Protein AF-0000000072113971 (afdb_homodimer)

Nearest PDB structures (foldseek):
  7voj-assembly1_B  TM=9.436E-01  e=2.307E-29  Arabidopsis thaliana
  7vq3-assembly1_A  TM=9.274E-01  e=1.954E-29  Arabidopsis thaliana
  7vq7-assembly1_B  TM=9.506E-01  e=1.144E-27  Arabidopsis thaliana
  7w6k-assembly1_B  TM=7.590E-01  e=3.956E-20  Glycine max
  2olt-assembly2_A  TM=5.979E-01  e=9.853E-02  Shewanella oneidensis MR-1

Structure (mmCIF, N/CA/C/O backbone):
data_AF-0000000072113971-model_v1
#
loop_
_entity.id
_entity.type
_entity.pdbx_description
1 polymer 'Aluminum-activated malate transporter 1'
#
loop_
_atom_site.group_PDB
_atom_site.id
_atom_site.type_symbol
_atom_site.label_atom_id
_atom_site.label_alt_id
_atom_site.label_comp_id
_atom_site.label_asym_id
_atom_site.label_entity_id
_atom_site.label_seq_id
_atom_site.pdbx_PDB_ins_code
_atom_site.Cartn_x
_atom_site.Cartn_y
_atom_site.Cartn_z
_atom_site.occupancy
_atom_site.B_iso_or_equiv
_atom_site.auth_seq_id
_atom_site.auth_comp_id
_atom_site.auth_asym_id
_atom_site.auth_atom_id
_atom_site.pdbx_PDB_model_num
ATOM 1 N N . MET A 1 1 ? 26.922 -2.85 69.812 1 30.02 1 MET A N 1
ATOM 2 C CA . MET A 1 1 ? 26 -3.492 68.875 1 30.02 1 MET A CA 1
ATOM 3 C C . MET A 1 1 ? 25.406 -2.471 67.938 1 30.02 1 MET A C 1
ATOM 5 O O . MET A 1 1 ? 24.859 -2.838 66.875 1 30.02 1 MET A O 1
ATOM 9 N N . GLU A 1 2 ? 25.359 -1.194 68.312 1 36.16 2 GLU A N 1
ATOM 10 C CA . GLU A 1 2 ? 24.656 -0.183 67.5 1 36.16 2 GLU A CA 1
ATOM 11 C C . GLU A 1 2 ? 25.484 0.262 66.312 1 36.16 2 GLU A C 1
ATOM 13 O O . GLU A 1 2 ? 24.938 0.792 65.375 1 36.16 2 GLU A O 1
ATOM 18 N N . ILE A 1 3 ? 26.844 0.173 66.375 1 39.81 3 ILE A N 1
ATOM 19 C CA . ILE A 1 3 ? 27.656 0.73 65.312 1 39.81 3 ILE A CA 1
ATOM 20 C C . ILE A 1 3 ? 27.562 -0.161 64.062 1 39.81 3 ILE A C 1
ATOM 22 O O . ILE A 1 3 ? 27.922 0.259 62.938 1 39.81 3 ILE A O 1
ATOM 26 N N . ALA A 1 4 ? 27.266 -1.505 64.25 1 39.44 4 ALA A N 1
ATOM 27 C CA . ALA A 1 4 ? 27.266 -2.377 63.062 1 39.44 4 ALA A CA 1
ATOM 28 C C . ALA A 1 4 ? 26.078 -2.072 62.156 1 39.44 4 ALA A C 1
ATOM 30 O O . ALA A 1 4 ? 26.031 -2.547 61.031 1 39.44 4 ALA A O 1
ATOM 31 N N . SER A 1 5 ? 25.047 -1.466 62.812 1 43.16 5 SER A N 1
ATOM 32 C CA . SER A 1 5 ? 23.875 -1.284 61.969 1 43.16 5 SER A CA 1
ATOM 33 C C . SER A 1 5 ? 24.078 -0.159 60.969 1 43.16 5 SER A C 1
ATOM 35 O O . SER A 1 5 ? 23.328 -0.04 60 1 43.16 5 SER A O 1
ATOM 37 N N . MET A 1 6 ? 25.031 0.777 61.344 1 44.72 6 MET A N 1
ATOM 38 C CA . MET A 1 6 ? 25.141 1.891 60.406 1 44.72 6 MET A CA 1
ATOM 39 C C . MET A 1 6 ? 25.812 1.447 59.125 1 44.72 6 MET A C 1
ATOM 41 O O . MET A 1 6 ? 25.625 2.066 58.062 1 44.72 6 MET A O 1
ATOM 45 N N . ASN A 1 7 ? 26.766 0.432 59.281 1 46.28 7 ASN A N 1
ATOM 46 C CA . ASN A 1 7 ? 27.516 0.065 58.094 1 46.28 7 ASN A CA 1
ATOM 47 C C . ASN A 1 7 ? 26.641 -0.712 57.094 1 46.28 7 ASN A C 1
ATOM 49 O O . ASN A 1 7 ? 27.016 -0.906 55.938 1 46.28 7 ASN A O 1
ATOM 53 N N . ASN A 1 8 ? 25.562 -1.368 57.688 1 48.25 8 ASN A N 1
ATOM 54 C CA . ASN A 1 8 ? 24.766 -2.145 56.719 1 48.25 8 ASN A CA 1
ATOM 55 C C . ASN A 1 8 ? 23.922 -1.24 55.812 1 48.25 8 ASN A C 1
ATOM 57 O O . ASN A 1 8 ? 23.484 -1.667 54.75 1 48.25 8 ASN A O 1
ATOM 61 N N . ASN A 1 9 ? 23.562 -0.001 56.438 1 49.44 9 ASN A N 1
ATOM 62 C CA . ASN A 1 9 ? 22.781 0.865 55.531 1 49.44 9 ASN A CA 1
ATOM 63 C C . ASN A 1 9 ? 23.641 1.429 54.406 1 49.44 9 ASN A C 1
ATOM 65 O O . ASN A 1 9 ? 23.125 1.795 53.375 1 49.44 9 ASN A O 1
ATOM 69 N N . ASP A 1 10 ? 24.969 1.652 54.719 1 49.19 10 ASP A N 1
ATOM 70 C CA . ASP A 1 10 ? 25.812 2.172 53.656 1 49.19 10 ASP A CA 1
ATOM 71 C C . ASP A 1 10 ? 26.078 1.108 52.594 1 49.19 10 ASP A C 1
ATOM 73 O O . ASP A 1 10 ? 26.281 1.432 51.406 1 49.19 10 ASP A O 1
ATOM 77 N N . LYS A 1 11 ? 26.125 -0.156 53 1 52.31 11 LYS A N 1
ATOM 78 C CA . LYS A 1 11 ? 26.359 -1.182 52 1 52.31 11 LYS A CA 1
ATOM 79 C C . LYS A 1 11 ? 25.156 -1.332 51.062 1 52.31 11 LYS A C 1
ATOM 81 O O . LYS A 1 11 ? 25.297 -1.57 49.875 1 52.31 11 LYS A O 1
ATOM 86 N N . ASN A 1 12 ? 23.984 -1.105 51.719 1 55.28 12 ASN A N 1
ATOM 87 C CA . ASN A 1 12 ? 22.797 -1.219 50.875 1 55.28 12 ASN A CA 1
ATOM 88 C C . ASN A 1 12 ? 22.656 -0.029 49.938 1 55.28 12 ASN A C 1
ATOM 90 O O . ASN A 1 12 ? 22.203 -0.178 48.812 1 55.28 12 ASN A O 1
ATOM 94 N N . SER A 1 13 ? 23.078 1.123 50.469 1 58.09 13 SER A N 1
ATOM 95 C CA . SER A 1 13 ? 23.016 2.27 49.562 1 58.09 13 SER A CA 1
ATOM 96 C C . SER A 1 13 ? 24.062 2.16 48.469 1 58.09 13 SER A C 1
ATOM 98 O O . SER A 1 13 ? 23.828 2.559 47.312 1 58.09 13 SER A O 1
ATOM 100 N N . SER A 1 14 ? 25.234 1.68 48.844 1 61.91 14 SER A N 1
ATOM 101 C CA . SER A 1 14 ? 26.281 1.503 47.812 1 61.91 14 SER A CA 1
ATOM 102 C C . SER A 1 14 ? 25.875 0.459 46.781 1 61.91 14 SER A C 1
ATOM 104 O O . SER A 1 14 ? 26.172 0.606 45.594 1 61.91 14 SER A O 1
ATOM 106 N N . ASN A 1 15 ? 25.109 -0.5 47.219 1 62.53 15 ASN A N 1
ATOM 107 C CA . ASN A 1 15 ? 24.672 -1.535 46.312 1 62.53 15 ASN A CA 1
ATOM 108 C C . ASN A 1 15 ? 23.578 -1.021 45.375 1 62.53 15 ASN A C 1
ATOM 110 O O . ASN A 1 15 ? 23.531 -1.379 44.188 1 62.53 15 ASN A O 1
ATOM 114 N N . ILE A 1 16 ? 22.797 -0.119 45.969 1 63.91 16 ILE A N 1
ATOM 115 C CA . ILE A 1 16 ? 21.75 0.424 45.094 1 63.91 16 ILE A CA 1
ATOM 116 C C . ILE A 1 16 ? 22.359 1.364 44.062 1 63.91 16 ILE A C 1
ATOM 118 O O . ILE A 1 16 ? 21.969 1.356 42.906 1 63.91 16 ILE A O 1
ATOM 122 N N . PHE A 1 17 ? 23.359 2.15 44.625 1 66.94 17 PHE A N 1
ATOM 123 C CA . PHE A 1 17 ? 24.031 3.045 43.688 1 66.94 17 PHE A CA 1
ATOM 124 C C . PHE A 1 17 ? 24.828 2.25 42.656 1 66.94 17 PHE A C 1
ATOM 126 O O . PHE A 1 17 ? 24.859 2.602 41.469 1 66.94 17 PHE A O 1
ATOM 133 N N . THR A 1 18 ? 25.453 1.234 43.156 1 69.12 18 THR A N 1
ATOM 134 C CA . THR A 1 18 ? 26.219 0.407 42.25 1 69.12 18 THR A CA 1
ATOM 135 C C . THR A 1 18 ? 25.297 -0.342 41.281 1 69.12 18 THR A C 1
ATOM 137 O O . THR A 1 18 ? 25.594 -0.495 40.094 1 69.12 18 THR A O 1
ATOM 140 N N . ASN A 1 19 ? 24.156 -0.711 41.812 1 73.94 19 ASN A N 1
ATOM 141 C CA . ASN A 1 19 ? 23.188 -1.378 40.938 1 73.94 19 ASN A CA 1
ATOM 142 C C . ASN A 1 19 ? 22.547 -0.402 39.969 1 73.94 19 ASN A C 1
ATOM 144 O O . ASN A 1 19 ? 22.297 -0.755 38.812 1 73.94 19 ASN A O 1
ATOM 148 N N . GLY A 1 20 ? 22.297 0.728 40.5 1 71.06 20 GLY A N 1
ATOM 149 C CA . GLY A 1 20 ? 21.812 1.766 39.594 1 71.06 20 GLY A CA 1
ATOM 150 C C . GLY A 1 20 ? 22.812 2.141 38.531 1 71.06 20 GLY A C 1
ATOM 151 O O . GLY A 1 20 ? 22.453 2.307 37.344 1 71.06 20 GLY A O 1
ATOM 152 N N . LEU A 1 21 ? 24.078 2.223 39.031 1 70.56 21 LEU A N 1
ATOM 153 C CA . LEU A 1 21 ? 25.141 2.525 38.062 1 70.56 21 LEU A CA 1
ATOM 154 C C . LEU A 1 21 ? 25.312 1.378 37.062 1 70.56 21 LEU A C 1
ATOM 156 O O . LEU A 1 21 ? 25.531 1.607 35.875 1 70.56 21 LEU A O 1
ATOM 160 N N . LEU A 1 22 ? 25.219 0.206 37.594 1 72.69 22 LEU A N 1
ATOM 161 C CA . LEU A 1 22 ? 25.312 -0.949 36.719 1 72.69 22 LEU A CA 1
ATOM 162 C C . LEU A 1 22 ? 24.141 -1.012 35.75 1 72.69 22 LEU A C 1
ATOM 164 O O . LEU A 1 22 ? 24.297 -1.379 34.594 1 72.69 22 LEU A O 1
ATOM 168 N N . TRP A 1 23 ? 23.031 -0.692 36.312 1 73.38 23 TRP A N 1
ATOM 169 C CA . TRP A 1 23 ? 21.859 -0.651 35.438 1 73.38 23 TRP A CA 1
ATOM 170 C C . TRP A 1 23 ? 22.016 0.417 34.375 1 73.38 23 TRP A C 1
ATOM 172 O O . TRP A 1 23 ? 21.703 0.177 33.188 1 73.38 23 TRP A O 1
ATOM 182 N N . PHE A 1 24 ? 22.453 1.533 34.812 1 75.5 24 PHE A N 1
ATOM 183 C CA . PHE A 1 24 ? 22.688 2.615 33.844 1 75.5 24 PHE A CA 1
ATOM 184 C C . PHE A 1 24 ? 23.75 2.225 32.844 1 75.5 24 PHE A C 1
ATOM 186 O O . PHE A 1 24 ? 23.641 2.541 31.656 1 75.5 24 PHE A O 1
ATOM 193 N N . LYS A 1 25 ? 24.781 1.623 33.375 1 73.5 25 LYS A N 1
ATOM 194 C CA . LYS A 1 25 ? 25.828 1.161 32.469 1 73.5 25 LYS A CA 1
ATOM 195 C C . LYS A 1 25 ? 25.281 0.122 31.484 1 73.5 25 LYS A C 1
ATOM 197 O O . LYS A 1 25 ? 25.609 0.144 30.297 1 73.5 25 LYS A O 1
ATOM 202 N N . SER A 1 26 ? 24.5 -0.744 31.969 1 77 26 SER A N 1
ATOM 203 C CA . SER A 1 26 ? 23.922 -1.748 31.078 1 77 26 SER A CA 1
ATOM 204 C C . SER A 1 26 ? 22.953 -1.114 30.078 1 77 26 SER A C 1
ATOM 206 O O . SER A 1 26 ? 22.906 -1.516 28.922 1 77 26 SER A O 1
ATOM 208 N N . LEU A 1 27 ? 22.234 -0.208 30.578 1 75.62 27 LEU A N 1
ATOM 209 C CA . LEU A 1 27 ? 21.328 0.518 29.688 1 75.62 27 LEU A CA 1
ATOM 210 C C . LEU A 1 27 ? 22.125 1.276 28.625 1 75.62 27 LEU A C 1
ATOM 212 O O . LEU A 1 27 ? 21.719 1.315 27.453 1 75.62 27 LEU A O 1
ATOM 216 N N . TYR A 1 28 ? 23.188 1.859 29.172 1 74.06 28 TYR A N 1
ATOM 217 C CA . TYR A 1 28 ? 24.062 2.58 28.25 1 74.06 28 TYR A CA 1
ATOM 218 C C . TYR A 1 28 ? 24.656 1.639 27.219 1 74.06 28 TYR A C 1
ATOM 220 O O . TYR A 1 28 ? 24.719 1.968 26.031 1 74.06 28 TYR A O 1
ATOM 228 N N . GLU A 1 29 ? 25.031 0.468 27.609 1 76.19 29 GLU A N 1
ATOM 229 C CA . GLU A 1 29 ? 25.609 -0.499 26.688 1 76.19 29 GLU A CA 1
ATOM 230 C C . GLU A 1 29 ? 24.547 -1.01 25.703 1 76.19 29 GLU A C 1
ATOM 232 O O . GLU A 1 29 ? 24.828 -1.194 24.516 1 76.19 29 GLU A O 1
ATOM 237 N N . LYS A 1 30 ? 23.453 -1.215 26.266 1 77.62 30 LYS A N 1
ATOM 238 C CA . LYS A 1 30 ? 22.375 -1.655 25.391 1 77.62 30 LYS A CA 1
ATOM 239 C C . LYS A 1 30 ? 22 -0.564 24.391 1 77.62 30 LYS A C 1
ATOM 241 O O . LYS A 1 30 ? 21.75 -0.848 23.219 1 77.62 30 LYS A O 1
ATOM 246 N N . LEU A 1 31 ? 21.984 0.592 24.906 1 76.69 31 LEU A N 1
ATOM 247 C CA . LEU A 1 31 ? 21.688 1.721 24.031 1 76.69 31 LEU A CA 1
ATOM 248 C C . LEU A 1 31 ? 22.781 1.922 23 1 76.69 31 LEU A C 1
ATOM 250 O O . LEU A 1 31 ? 22.5 2.201 21.828 1 76.69 31 LEU A O 1
ATOM 254 N N . PHE A 1 32 ? 23.984 1.774 23.531 1 73.5 32 PHE A N 1
ATOM 255 C CA . PHE A 1 32 ? 25.109 1.915 22.609 1 73.5 32 PHE A CA 1
ATOM 256 C C . PHE A 1 32 ? 25.078 0.819 21.547 1 73.5 32 PHE A C 1
ATOM 258 O O . PHE A 1 32 ? 25.375 1.07 20.375 1 73.5 32 PHE A O 1
ATOM 265 N N . ALA A 1 33 ? 24.797 -0.362 21.922 1 77.12 33 ALA A N 1
ATOM 266 C CA . ALA A 1 33 ? 24.688 -1.464 20.969 1 77.12 33 ALA A CA 1
ATOM 267 C C . ALA A 1 33 ? 23.578 -1.21 19.953 1 77.12 33 ALA A C 1
ATOM 269 O O . ALA A 1 33 ? 23.734 -1.499 18.766 1 77.12 33 ALA A O 1
ATOM 270 N N . LYS A 1 34 ? 22.562 -0.688 20.469 1 76.81 34 LYS A N 1
ATOM 271 C CA . LYS A 1 34 ? 21.453 -0.367 19.578 1 76.81 34 LYS A CA 1
ATOM 272 C C . LYS A 1 34 ? 21.828 0.744 18.609 1 76.81 34 LYS A C 1
ATOM 274 O O . LYS A 1 34 ? 21.453 0.71 17.438 1 76.81 34 LYS A O 1
ATOM 279 N N . ILE A 1 35 ? 22.594 1.655 19.078 1 75.62 35 ILE A N 1
ATOM 280 C CA . ILE A 1 35 ? 23.047 2.768 18.25 1 75.62 35 ILE A CA 1
ATOM 281 C C . ILE A 1 35 ? 24 2.256 17.172 1 75.62 35 ILE A C 1
ATOM 283 O O . ILE A 1 35 ? 23.922 2.678 16.016 1 75.62 35 ILE A O 1
ATOM 287 N N . ILE A 1 36 ? 24.812 1.327 17.562 1 73.69 36 ILE A N 1
ATOM 288 C CA . ILE A 1 36 ? 25.734 0.743 16.594 1 73.69 36 ILE A CA 1
ATOM 289 C C . ILE A 1 36 ? 24.953 -0.047 15.547 1 73.69 36 ILE A C 1
ATOM 291 O O . ILE A 1 36 ? 25.281 -0.012 14.359 1 73.69 36 ILE A O 1
ATOM 295 N N . GLY A 1 37 ? 24.031 -0.727 16.031 1 77.62 37 GLY A N 1
ATOM 296 C CA . GLY A 1 37 ? 23.172 -1.455 15.102 1 77.62 37 GLY A CA 1
ATOM 297 C C . GLY A 1 37 ? 22.469 -0.554 14.102 1 77.62 37 GLY A C 1
ATOM 298 O O . GLY A 1 37 ? 22.422 -0.86 12.906 1 77.62 37 GLY A O 1
ATOM 299 N N . ILE A 1 38 ? 22.094 0.5 14.672 1 77.12 38 ILE A N 1
ATOM 300 C CA . ILE A 1 38 ? 21.422 1.483 13.82 1 77.12 38 ILE A CA 1
ATOM 301 C C . ILE A 1 38 ? 22.438 2.082 12.844 1 77.12 38 ILE A C 1
ATOM 303 O O . ILE A 1 38 ? 22.125 2.287 11.664 1 77.12 38 ILE A O 1
ATOM 307 N N . ALA A 1 39 ? 23.625 2.357 13.328 1 78.31 39 ALA A N 1
ATOM 308 C CA . ALA A 1 39 ? 24.656 2.918 12.469 1 78.31 39 ALA A CA 1
ATOM 309 C C . ALA A 1 39 ? 25.031 1.943 11.352 1 78.31 39 ALA A C 1
ATOM 311 O O . ALA A 1 39 ? 25.25 2.352 10.211 1 78.31 39 ALA A O 1
ATOM 312 N N . LYS A 1 40 ? 25.109 0.732 11.727 1 81.56 40 LYS A N 1
ATOM 313 C CA . LYS A 1 40 ? 25.422 -0.282 10.727 1 81.56 40 LYS A CA 1
ATOM 314 C C . LYS A 1 40 ? 24.297 -0.389 9.688 1 81.56 40 LYS A C 1
ATOM 316 O O . LYS A 1 40 ? 24.578 -0.527 8.492 1 81.56 40 LYS A O 1
ATOM 321 N N . GLN A 1 41 ? 23.219 -0.316 10.25 1 80.44 41 GLN A N 1
ATOM 322 C CA . GLN A 1 41 ? 22.078 -0.35 9.328 1 80.44 41 GLN A CA 1
ATOM 323 C C . GLN A 1 41 ? 22.047 0.891 8.445 1 80.44 41 GLN A C 1
ATOM 325 O O . GLN A 1 41 ? 21.719 0.806 7.258 1 80.44 41 GLN A O 1
ATOM 330 N N . PHE A 1 42 ? 22.484 1.966 9.055 1 81.69 42 PHE A N 1
ATOM 331 C CA . PHE A 1 42 ? 22.578 3.229 8.336 1 81.69 42 PHE A CA 1
ATOM 332 C C . PHE A 1 42 ? 23.562 3.119 7.18 1 81.69 42 PHE A C 1
ATOM 334 O O . PHE A 1 42 ? 23.266 3.533 6.059 1 81.69 42 PHE A O 1
ATOM 341 N N . LYS A 1 43 ? 24.609 2.576 7.434 1 82.38 43 LYS A N 1
ATOM 342 C CA . LYS A 1 43 ? 25.641 2.424 6.414 1 82.38 43 LYS A CA 1
ATOM 343 C C . LYS A 1 43 ? 25.203 1.437 5.336 1 82.38 43 LYS A C 1
ATOM 345 O O . LYS A 1 43 ? 25.438 1.667 4.145 1 82.38 43 LYS A O 1
ATOM 350 N N . LYS A 1 44 ? 24.562 0.48 5.719 1 85 44 LYS A N 1
ATOM 351 C CA . LYS A 1 44 ? 24.125 -0.541 4.77 1 85 44 LYS A CA 1
ATOM 352 C C . LYS A 1 44 ? 23.062 0.009 3.826 1 85 44 LYS A C 1
ATOM 354 O O . LYS A 1 44 ? 23.156 -0.157 2.609 1 85 44 LYS A O 1
ATOM 359 N N . ILE A 1 45 ? 22.156 0.679 4.398 1 82.25 45 ILE A N 1
ATOM 360 C CA . ILE A 1 45 ? 21.062 1.218 3.594 1 82.25 45 ILE A CA 1
ATOM 361 C C . ILE A 1 45 ? 21.594 2.318 2.678 1 82.25 45 ILE A C 1
ATOM 363 O O . ILE A 1 45 ? 21.188 2.422 1.52 1 82.25 45 ILE A O 1
ATOM 367 N N . GLY A 1 46 ? 22.469 3.141 3.215 1 83.56 46 GLY A N 1
ATOM 368 C CA . GLY A 1 46 ? 23.078 4.191 2.418 1 83.56 46 GLY A CA 1
ATOM 369 C C . GLY A 1 46 ? 23.906 3.662 1.257 1 83.56 46 GLY A C 1
ATOM 370 O O . GLY A 1 46 ? 23.875 4.23 0.164 1 83.56 46 GLY A O 1
ATOM 371 N N . LYS A 1 47 ? 24.484 2.5 1.481 1 83.06 47 LYS A N 1
ATOM 372 C CA . LYS A 1 47 ? 25.312 1.906 0.439 1 83.06 47 LYS A CA 1
ATOM 373 C C . LYS A 1 47 ? 24.469 1.163 -0.588 1 83.06 47 LYS A C 1
ATOM 375 O O . LYS A 1 47 ? 24.797 1.15 -1.777 1 83.06 47 LYS A O 1
ATOM 380 N N . ASP A 1 48 ? 23.406 0.635 -0.116 1 84.69 48 ASP A N 1
ATOM 381 C CA . ASP A 1 48 ? 22.547 -0.128 -1.011 1 84.69 48 ASP A CA 1
ATOM 382 C C . ASP A 1 48 ? 21.859 0.786 -2.025 1 84.69 48 ASP A C 1
ATOM 384 O O . ASP A 1 48 ? 21.781 0.454 -3.209 1 84.69 48 ASP A O 1
ATOM 388 N N . ASP A 1 49 ? 21.391 1.939 -1.556 1 89 49 ASP A N 1
ATOM 389 C CA . ASP A 1 49 ? 20.75 2.91 -2.43 1 89 49 ASP A CA 1
ATOM 390 C C . ASP A 1 49 ? 21.109 4.34 -2.035 1 89 49 ASP A C 1
ATOM 392 O O . ASP A 1 49 ? 20.438 4.949 -1.202 1 89 49 ASP A O 1
ATOM 396 N N . PRO A 1 50 ? 22.156 4.859 -2.627 1 90.38 50 PRO A N 1
ATOM 397 C CA . PRO A 1 50 ? 22.609 6.203 -2.281 1 90.38 50 PRO A CA 1
ATOM 398 C C . PRO A 1 50 ? 21.547 7.273 -2.518 1 90.38 50 PRO A C 1
ATOM 400 O O . PRO A 1 50 ? 21.656 8.383 -1.984 1 90.38 50 PRO A O 1
ATOM 403 N N . ARG A 1 51 ? 20.625 7.062 -3.26 1 92.75 51 ARG A N 1
ATOM 404 C CA . ARG A 1 51 ? 19.562 8.023 -3.518 1 92.75 51 ARG A CA 1
ATOM 405 C C . ARG A 1 51 ? 18.812 8.367 -2.234 1 92.75 51 ARG A C 1
ATOM 407 O O . ARG A 1 51 ? 18.234 9.453 -2.117 1 92.75 51 ARG A O 1
ATOM 414 N N . ARG A 1 52 ? 18.734 7.383 -1.323 1 92.75 52 ARG A N 1
ATOM 415 C CA . ARG A 1 52 ? 18.031 7.602 -0.061 1 92.75 52 ARG A CA 1
ATOM 416 C C . ARG A 1 52 ? 18.75 8.648 0.785 1 92.75 52 ARG A C 1
ATOM 418 O O . ARG A 1 52 ? 18.109 9.461 1.449 1 92.75 52 ARG A O 1
ATOM 425 N N . VAL A 1 53 ? 20.031 8.68 0.735 1 92.19 53 VAL A N 1
ATOM 426 C CA . VAL A 1 53 ? 20.828 9.664 1.467 1 92.19 53 VAL A CA 1
ATOM 427 C C . VAL A 1 53 ? 20.641 11.039 0.834 1 92.19 53 VAL A C 1
ATOM 429 O O . VAL A 1 53 ? 20.484 12.039 1.54 1 92.19 53 VAL A O 1
ATOM 432 N N . ILE A 1 54 ? 20.625 11.055 -0.427 1 94.62 54 ILE A N 1
ATOM 433 C CA . ILE A 1 54 ? 20.469 12.312 -1.148 1 94.62 54 ILE A CA 1
ATOM 434 C C . ILE A 1 54 ? 19.094 12.906 -0.871 1 94.62 54 ILE A C 1
ATOM 436 O O . ILE A 1 54 ? 18.953 14.117 -0.678 1 94.62 54 ILE A O 1
ATOM 440 N N . HIS A 1 55 ? 18.156 12.023 -0.882 1 95 55 HIS A N 1
ATOM 441 C CA . HIS A 1 55 ? 16.812 12.5 -0.587 1 95 55 HIS A CA 1
ATOM 442 C C . HIS A 1 55 ? 16.734 13.117 0.809 1 95 55 HIS A C 1
ATOM 444 O O . HIS A 1 55 ? 16.094 14.148 1.006 1 95 55 HIS A O 1
ATOM 450 N N . SER A 1 56 ? 17.344 12.445 1.784 1 94.94 56 SER A N 1
ATOM 451 C CA . SER A 1 56 ? 17.344 12.969 3.146 1 94.94 56 SER A CA 1
ATOM 452 C C . SER A 1 56 ? 18.016 14.336 3.215 1 94.94 56 SER A C 1
ATOM 454 O O . SER A 1 56 ? 17.578 15.219 3.945 1 94.94 56 SER A O 1
ATOM 456 N N . LEU A 1 57 ? 19.047 14.508 2.459 1 94.88 57 LEU A N 1
ATOM 457 C CA . LEU A 1 57 ? 19.734 15.789 2.383 1 94.88 57 LEU A CA 1
ATOM 458 C C . LEU A 1 57 ? 18.828 16.844 1.749 1 94.88 57 LEU A C 1
ATOM 460 O O . LEU A 1 57 ? 18.797 18 2.205 1 94.88 57 LEU A O 1
ATOM 464 N N . LYS A 1 58 ? 18.125 16.469 0.738 1 97.06 58 LYS A N 1
ATOM 465 C CA . LYS A 1 58 ? 17.219 17.391 0.049 1 97.06 58 LYS A CA 1
ATOM 466 C C . LYS A 1 58 ? 16.141 17.906 0.992 1 97.06 58 LYS A C 1
ATOM 468 O O . LYS A 1 58 ? 15.805 19.094 0.966 1 97.06 58 LYS A O 1
ATOM 473 N N . VAL A 1 59 ? 15.633 16.984 1.777 1 96.12 59 VAL A N 1
ATOM 474 C CA . VAL A 1 59 ? 14.578 17.375 2.715 1 96.12 59 VAL A CA 1
ATOM 475 C C . VAL A 1 59 ? 15.141 18.359 3.736 1 96.12 59 VAL A C 1
ATOM 477 O O . VAL A 1 59 ? 14.492 19.375 4.055 1 96.12 59 VAL A O 1
ATOM 480 N N . GLY A 1 60 ? 16.328 18.078 4.203 1 95.56 60 GLY A N 1
ATOM 481 C CA . GLY A 1 60 ? 16.969 19 5.129 1 95.56 60 GLY A CA 1
ATOM 482 C C . GLY A 1 60 ? 17.188 20.391 4.539 1 95.56 60 GLY A C 1
ATOM 483 O O . GLY A 1 60 ? 16.906 21.391 5.188 1 95.56 60 GLY A O 1
ATOM 484 N N . VAL A 1 61 ? 17.609 20.438 3.363 1 95.75 61 VAL A N 1
ATOM 485 C CA . VAL A 1 61 ? 17.891 21.688 2.688 1 95.75 61 VAL A CA 1
ATOM 486 C C . VAL A 1 61 ? 16.578 22.453 2.455 1 95.75 61 VAL A C 1
ATOM 488 O O . VAL A 1 61 ? 16.516 23.672 2.658 1 95.75 61 VAL A O 1
ATOM 491 N N . ALA A 1 62 ? 15.586 21.734 2.006 1 96.81 62 ALA A N 1
ATOM 492 C CA . ALA A 1 62 ? 14.297 22.359 1.738 1 96.81 62 ALA A CA 1
ATOM 493 C C . ALA A 1 62 ? 13.727 22.984 3.002 1 96.81 62 ALA A C 1
ATOM 495 O O . ALA A 1 62 ? 13.258 24.141 2.973 1 96.81 62 ALA A O 1
ATOM 496 N N . LEU A 1 63 ? 13.805 22.281 4.086 1 96 63 LEU A N 1
ATOM 497 C CA . LEU A 1 63 ? 13.258 22.781 5.344 1 96 63 LEU A CA 1
ATOM 498 C C . LEU A 1 63 ? 14.07 23.969 5.852 1 96 63 LEU A C 1
ATOM 500 O O . LEU A 1 63 ? 13.508 24.922 6.395 1 96 63 LEU A O 1
ATOM 504 N N . THR A 1 64 ? 15.344 23.922 5.652 1 93.94 64 THR A N 1
ATOM 505 C CA . THR A 1 64 ? 16.203 25.031 6.055 1 93.94 64 THR A CA 1
ATOM 506 C C . THR A 1 64 ? 15.906 26.281 5.219 1 93.94 64 THR A C 1
ATOM 508 O O . THR A 1 64 ? 15.828 27.391 5.75 1 93.94 64 THR A O 1
ATOM 511 N N . LEU A 1 65 ? 15.695 26.078 3.98 1 93.12 65 LEU A N 1
ATOM 512 C CA . LEU A 1 65 ? 15.398 27.188 3.084 1 93.12 65 LEU A CA 1
ATOM 513 C C . LEU A 1 65 ? 14.078 27.859 3.463 1 93.12 65 LEU A C 1
ATOM 515 O O . LEU A 1 65 ? 13.992 29.094 3.506 1 93.12 65 LEU A O 1
ATOM 519 N N . VAL A 1 66 ? 13.102 27.062 3.699 1 92.69 66 VAL A N 1
ATOM 520 C CA . VAL A 1 66 ? 11.789 27.609 4.027 1 92.69 66 VAL A CA 1
ATOM 521 C C . VAL A 1 66 ? 11.828 28.25 5.41 1 92.69 66 VAL A C 1
ATOM 523 O O . VAL A 1 66 ? 11.133 29.234 5.664 1 92.69 66 VAL A O 1
ATOM 526 N N . SER A 1 67 ? 12.656 27.734 6.293 1 90.44 67 SER A N 1
ATOM 527 C CA . SER A 1 67 ? 12.773 28.312 7.625 1 90.44 67 SER A CA 1
ATOM 528 C C . SER A 1 67 ? 13.406 29.703 7.578 1 90.44 67 SER A C 1
ATOM 530 O O . SER A 1 67 ? 13.156 30.531 8.453 1 90.44 67 SER A O 1
ATOM 532 N N . LEU A 1 68 ? 14.18 29.922 6.594 1 86.75 68 LEU A N 1
ATOM 533 C CA . LEU A 1 68 ? 14.789 31.234 6.422 1 86.75 68 LEU A CA 1
ATOM 534 C C . LEU A 1 68 ? 13.734 32.312 6.172 1 86.75 68 LEU A C 1
ATOM 536 O O . LEU A 1 68 ? 13.914 33.469 6.539 1 86.75 68 LEU A O 1
ATOM 540 N N . PHE A 1 69 ? 12.617 31.844 5.582 1 84.31 69 PHE A N 1
ATOM 541 C CA . PHE A 1 69 ? 11.508 32.781 5.371 1 84.31 69 PHE A CA 1
ATOM 542 C C . PHE A 1 69 ? 10.969 33.281 6.703 1 84.31 69 PHE A C 1
ATOM 544 O O . PHE A 1 69 ? 10.477 34.406 6.797 1 84.31 69 PHE A O 1
ATOM 551 N N . TYR A 1 70 ? 11.109 32.406 7.676 1 84.44 70 TYR A N 1
ATOM 552 C CA . TYR A 1 70 ? 10.594 32.781 8.992 1 84.44 70 TYR A CA 1
ATOM 553 C C . TYR A 1 70 ? 11.602 33.625 9.758 1 84.44 70 TYR A C 1
ATOM 555 O O . TYR A 1 70 ? 11.211 34.5 10.523 1 84.44 70 TYR A O 1
ATOM 563 N N . TYR A 1 71 ? 12.93 33.469 9.477 1 83.25 71 TYR A N 1
ATOM 564 C CA . TYR A 1 71 ? 13.977 34.156 10.227 1 83.25 71 TYR A CA 1
ATOM 565 C C . TYR A 1 71 ? 14.234 35.562 9.656 1 83.25 71 TYR A C 1
ATOM 567 O O . TYR A 1 71 ? 14.562 36.469 10.398 1 83.25 71 TYR A O 1
ATOM 575 N N . PHE A 1 72 ? 14.039 35.688 8.383 1 82.88 72 PHE A N 1
ATOM 576 C CA . PHE A 1 72 ? 14.32 36.969 7.727 1 82.88 72 PHE A CA 1
ATOM 577 C C . PHE A 1 72 ? 13.156 37.938 7.902 1 82.88 72 PHE A C 1
ATOM 579 O O . PHE A 1 72 ? 12.055 37.656 7.422 1 82.88 72 PHE A O 1
ATOM 586 N N . GLN A 1 73 ? 13.352 39.094 8.469 1 81.25 73 GLN A N 1
ATOM 587 C CA . GLN A 1 73 ? 12.336 40.031 8.922 1 81.25 73 GLN A CA 1
ATOM 588 C C . GLN A 1 73 ? 11.516 40.562 7.75 1 81.25 73 GLN A C 1
ATOM 590 O O . GLN A 1 73 ? 10.289 40.594 7.816 1 81.25 73 GLN A O 1
ATOM 595 N N . PRO A 1 74 ? 12.195 40.969 6.66 1 81.69 74 PRO A N 1
ATOM 596 C CA . PRO A 1 74 ? 11.391 41.5 5.566 1 81.69 74 PRO A CA 1
ATOM 597 C C . PRO A 1 74 ? 10.406 40.5 5 1 81.69 74 PRO A C 1
ATOM 599 O O . PRO A 1 74 ? 9.289 40.844 4.613 1 81.69 74 PRO A O 1
ATOM 602 N N . LEU A 1 75 ? 10.789 39.281 4.977 1 80.81 75 LEU A N 1
ATOM 603 C CA . LEU A 1 75 ? 9.914 38.219 4.461 1 80.81 75 LEU A CA 1
ATOM 604 C C . LEU A 1 75 ? 8.836 37.875 5.484 1 80.81 75 LEU A C 1
ATOM 606 O O . LEU A 1 75 ? 7.695 37.594 5.113 1 80.81 75 LEU A O 1
ATOM 610 N N . TYR A 1 76 ? 9.227 37.938 6.703 1 83 76 TYR A N 1
ATOM 611 C CA . TYR A 1 76 ? 8.273 37.625 7.762 1 83 76 TYR A CA 1
ATOM 612 C C . TYR A 1 76 ? 7.184 38.688 7.824 1 83 76 TYR A C 1
ATOM 614 O O . TYR A 1 76 ? 6.031 38.406 8.148 1 83 76 TYR A O 1
ATOM 622 N N . ASN A 1 77 ? 7.559 39.906 7.617 1 84.06 77 ASN A N 1
ATOM 623 C CA . ASN A 1 77 ? 6.582 41 7.648 1 84.06 77 ASN A CA 1
ATOM 624 C C . ASN A 1 77 ? 5.496 40.812 6.59 1 84.06 77 ASN A C 1
ATOM 626 O O . ASN A 1 77 ? 4.359 41.25 6.777 1 84.06 77 ASN A O 1
ATOM 630 N N . GLY A 1 78 ? 5.793 40.156 5.535 1 78.88 78 GLY A N 1
ATOM 631 C CA . GLY A 1 78 ? 4.832 39.938 4.469 1 78.88 78 GLY A CA 1
ATOM 632 C C . GLY A 1 78 ? 3.91 38.75 4.742 1 78.88 78 GLY A C 1
ATOM 633 O O . GLY A 1 78 ? 2.697 38.844 4.543 1 78.88 78 GLY A O 1
ATOM 634 N N . PHE A 1 79 ? 4.391 37.688 5.359 1 84.81 79 PHE A N 1
ATOM 635 C CA . PHE A 1 79 ? 3.621 36.469 5.5 1 84.81 79 PHE A CA 1
ATOM 636 C C . PHE A 1 79 ? 3.281 36.188 6.965 1 84.81 79 PHE A C 1
ATOM 638 O O . PHE A 1 79 ? 2.316 35.5 7.266 1 84.81 79 PHE A O 1
ATOM 645 N N . GLY A 1 80 ? 4.078 36.75 7.855 1 80.56 80 GLY A N 1
ATOM 646 C CA . GLY A 1 80 ? 3.816 36.625 9.281 1 80.56 80 GLY A CA 1
ATOM 647 C C . GLY A 1 80 ? 3.828 35.188 9.758 1 80.56 80 GLY A C 1
ATOM 648 O O . GLY A 1 80 ? 4.703 34.406 9.367 1 80.56 80 GLY A O 1
ATOM 649 N N . VAL A 1 81 ? 2.873 34.781 10.617 1 79.12 81 VAL A N 1
ATOM 650 C CA . VAL A 1 81 ? 2.793 33.469 11.25 1 79.12 81 VAL A CA 1
ATOM 651 C C . VAL A 1 81 ? 2.379 32.438 10.227 1 79.12 81 VAL A C 1
ATOM 653 O O . VAL A 1 81 ? 2.613 31.234 10.414 1 79.12 81 VAL A O 1
ATOM 656 N N . SER A 1 82 ? 1.903 32.875 9.078 1 85.31 82 SER A N 1
ATOM 657 C CA . SER A 1 82 ? 1.458 31.953 8.023 1 85.31 82 SER A CA 1
ATOM 658 C C . SER A 1 82 ? 2.637 31.219 7.391 1 85.31 82 SER A C 1
ATOM 660 O O . SER A 1 82 ? 2.451 30.234 6.688 1 85.31 82 SER A O 1
ATOM 662 N N . THR A 1 83 ? 3.889 31.719 7.641 1 86.88 83 THR A N 1
ATOM 663 C CA . THR A 1 83 ? 5.082 31.062 7.125 1 86.88 83 THR A CA 1
ATOM 664 C C . THR A 1 83 ? 5.184 29.625 7.652 1 86.88 83 THR A C 1
ATOM 666 O O . THR A 1 83 ? 5.781 28.766 7.008 1 86.88 83 THR A O 1
ATOM 669 N N . MET A 1 84 ? 4.52 29.359 8.758 1 88.75 84 MET A N 1
ATOM 670 C CA . MET A 1 84 ? 4.535 28.016 9.352 1 88.75 84 MET A CA 1
ATOM 671 C C . MET A 1 84 ? 3.855 27 8.445 1 88.75 84 MET A C 1
ATOM 673 O O . MET A 1 84 ? 4.215 25.828 8.445 1 88.75 84 MET A O 1
ATOM 677 N N . TRP A 1 85 ? 2.969 27.438 7.613 1 91.69 85 TRP A N 1
ATOM 678 C CA . TRP A 1 85 ? 2.264 26.547 6.691 1 91.69 85 TRP A CA 1
ATOM 679 C C . TRP A 1 85 ? 3.188 26.094 5.57 1 91.69 85 TRP A C 1
ATOM 681 O O . TRP A 1 85 ? 3.008 25 5.02 1 91.69 85 TRP A O 1
ATOM 691 N N . ALA A 1 86 ? 4.145 26.969 5.246 1 94.19 86 ALA A N 1
ATOM 692 C CA . ALA A 1 86 ? 5.137 26.547 4.258 1 94.19 86 ALA A CA 1
ATOM 693 C C . ALA A 1 86 ? 5.98 25.391 4.785 1 94.19 86 ALA A C 1
ATOM 695 O O . ALA A 1 86 ? 6.262 24.438 4.059 1 94.19 86 ALA A O 1
ATOM 696 N N . ILE A 1 87 ? 6.344 25.5 6.039 1 93.75 87 ILE A N 1
ATOM 697 C CA . ILE A 1 87 ? 7.145 24.453 6.672 1 93.75 87 ILE A CA 1
ATOM 698 C C . ILE A 1 87 ? 6.352 23.156 6.707 1 93.75 87 ILE A C 1
ATOM 700 O O . ILE A 1 87 ? 6.871 22.094 6.34 1 93.75 87 ILE A O 1
ATOM 704 N N . MET A 1 88 ? 5.09 23.234 7.078 1 94.12 88 MET A N 1
ATOM 705 C CA . MET A 1 88 ? 4.227 22.047 7.125 1 94.12 88 MET A CA 1
ATOM 706 C C . MET A 1 88 ? 4.094 21.422 5.746 1 94.12 88 MET A C 1
ATOM 708 O O . MET A 1 88 ? 4.117 20.188 5.613 1 94.12 88 MET A O 1
ATOM 712 N N . THR A 1 89 ? 3.971 22.219 4.801 1 95.94 89 THR A N 1
ATOM 713 C CA . THR A 1 89 ? 3.793 21.75 3.434 1 95.94 89 THR A CA 1
ATOM 714 C C . THR A 1 89 ? 5.031 20.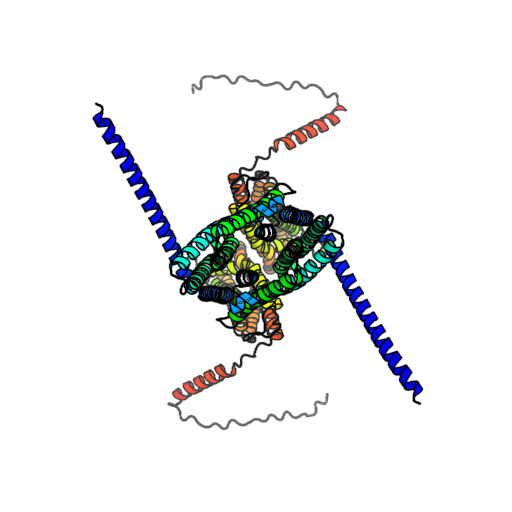984 2.963 1 95.94 89 THR A C 1
ATOM 716 O O . THR A 1 89 ? 4.918 19.906 2.381 1 95.94 89 THR A O 1
ATOM 719 N N . VAL A 1 90 ? 6.195 21.516 3.229 1 96.5 90 VAL A N 1
ATOM 720 C CA . VAL A 1 90 ? 7.426 20.859 2.795 1 96.5 90 VAL A CA 1
ATOM 721 C C . VAL A 1 90 ? 7.527 19.469 3.428 1 96.5 90 VAL A C 1
ATOM 723 O O . VAL A 1 90 ? 7.871 18.5 2.754 1 96.5 90 VAL A O 1
ATOM 726 N N . VAL A 1 91 ? 7.168 19.391 4.664 1 94.81 91 VAL A N 1
ATOM 727 C CA . VAL A 1 91 ? 7.305 18.125 5.387 1 94.81 91 VAL A CA 1
ATOM 728 C C . VAL A 1 91 ? 6.352 17.078 4.797 1 94.81 91 VAL A C 1
ATOM 730 O O . VAL A 1 91 ? 6.711 15.914 4.648 1 94.81 91 VAL A O 1
ATOM 733 N N . VAL A 1 92 ? 5.207 17.5 4.398 1 94 92 VAL A N 1
ATOM 734 C CA . VAL A 1 92 ? 4.176 16.547 4.012 1 94 92 VAL A CA 1
ATOM 735 C C . VAL A 1 92 ? 4.262 16.266 2.514 1 94 92 VAL A C 1
ATOM 737 O O . VAL A 1 92 ? 4 15.141 2.07 1 94 92 VAL A O 1
ATOM 740 N N . VAL A 1 93 ? 4.633 17.203 1.764 1 95.69 93 VAL A N 1
ATOM 741 C CA . VAL A 1 93 ? 4.543 17.109 0.31 1 95.69 93 VAL A CA 1
ATOM 742 C C . VAL A 1 93 ? 5.824 16.5 -0.249 1 95.69 93 VAL A C 1
ATOM 744 O O . VAL A 1 93 ? 5.805 15.852 -1.3 1 95.69 93 VAL A O 1
ATOM 747 N N . PHE A 1 94 ? 6.93 16.672 0.437 1 96.56 94 PHE A N 1
ATOM 748 C CA . PHE A 1 94 ? 8.211 16.234 -0.096 1 96.56 94 PHE A CA 1
ATOM 749 C C . PHE A 1 94 ? 8.328 14.711 -0.041 1 96.56 94 PHE A C 1
ATOM 751 O O . PHE A 1 94 ? 8.586 14.141 1.021 1 96.56 94 PHE A O 1
ATOM 758 N N . GLU A 1 95 ? 8.188 14.133 -1.171 1 95.81 95 GLU A N 1
ATOM 759 C CA . GLU A 1 95 ? 8.273 12.68 -1.307 1 95.81 95 GLU A CA 1
ATOM 760 C C . GLU A 1 95 ? 9.586 12.266 -1.971 1 95.81 95 GLU A C 1
ATOM 762 O O . GLU A 1 95 ? 10.367 13.117 -2.402 1 95.81 95 GLU A O 1
ATOM 767 N N . PHE A 1 96 ? 9.773 10.961 -2.043 1 94.56 96 PHE A N 1
ATOM 768 C CA . PHE A 1 96 ? 11.031 10.406 -2.523 1 94.56 96 PHE A CA 1
ATOM 769 C C . PHE A 1 96 ? 11.195 10.648 -4.02 1 94.56 96 PHE A C 1
ATOM 771 O O . PHE A 1 96 ? 12.289 10.945 -4.492 1 94.56 96 PHE A O 1
ATOM 778 N N . SER A 1 97 ? 10.141 10.5 -4.766 1 96.12 97 SER A N 1
ATOM 779 C CA . SER A 1 97 ? 10.203 10.648 -6.215 1 96.12 97 SER A CA 1
ATOM 780 C C . SER A 1 97 ? 9.594 11.977 -6.66 1 96.12 97 SER A C 1
ATOM 782 O O . SER A 1 97 ? 8.758 12.539 -5.957 1 96.12 97 SER A O 1
ATOM 784 N N . VAL A 1 98 ? 10.008 12.453 -7.828 1 96.06 98 VAL A N 1
ATOM 785 C CA . VAL A 1 98 ? 9.516 13.703 -8.398 1 96.06 98 VAL A CA 1
ATOM 786 C C . VAL A 1 98 ? 8.023 13.578 -8.695 1 96.06 98 VAL A C 1
ATOM 788 O O . VAL A 1 98 ? 7.25 14.5 -8.406 1 96.06 98 VAL A O 1
ATOM 791 N N . GLY A 1 99 ? 7.629 12.453 -9.266 1 94.88 99 GLY A N 1
ATOM 792 C CA . GLY A 1 99 ? 6.227 12.242 -9.586 1 94.88 99 GLY A CA 1
ATOM 793 C C . GLY A 1 99 ? 5.324 12.273 -8.367 1 94.88 99 GLY A C 1
ATOM 794 O O . GLY A 1 99 ? 4.25 12.875 -8.398 1 94.88 99 GLY A O 1
ATOM 795 N N . ALA A 1 100 ? 5.754 11.633 -7.328 1 95.56 100 ALA A N 1
ATOM 796 C CA . ALA A 1 100 ? 4.984 11.625 -6.086 1 95.56 100 ALA A CA 1
ATOM 797 C C . ALA A 1 100 ? 4.91 13.023 -5.477 1 95.56 100 ALA A C 1
ATOM 799 O O . ALA A 1 100 ? 3.861 13.422 -4.965 1 95.56 100 ALA A O 1
ATOM 800 N N . THR A 1 101 ? 6.016 13.773 -5.488 1 97 101 THR A N 1
ATOM 801 C CA . THR A 1 101 ? 6.062 15.133 -4.957 1 97 101 THR A CA 1
ATOM 802 C C . THR A 1 101 ? 5.148 16.062 -5.75 1 97 101 THR A C 1
ATOM 804 O O . THR A 1 101 ? 4.391 16.828 -5.172 1 97 101 THR A O 1
ATOM 807 N N . LEU A 1 102 ? 5.199 15.938 -7.023 1 95.81 102 LEU A N 1
ATOM 808 C CA . LEU A 1 102 ? 4.355 16.766 -7.887 1 95.81 102 LEU A CA 1
ATOM 809 C C . LEU A 1 102 ? 2.881 16.438 -7.672 1 95.81 102 LEU A C 1
ATOM 811 O O . LEU A 1 102 ? 2.047 17.344 -7.605 1 95.81 102 LEU A O 1
ATOM 815 N N . GLY A 1 103 ? 2.594 15.195 -7.641 1 94.81 103 GLY A N 1
ATOM 816 C CA . GLY A 1 103 ? 1.22 14.781 -7.395 1 94.81 103 GLY A CA 1
ATOM 817 C C . GLY A 1 103 ? 0.673 15.297 -6.078 1 94.81 103 GLY A C 1
ATOM 818 O O . GLY A 1 103 ? -0.414 15.883 -6.035 1 94.81 103 GLY A O 1
ATOM 819 N N . LYS A 1 104 ? 1.392 15.164 -5.012 1 95.62 104 LYS A N 1
ATOM 820 C CA . LYS A 1 104 ? 0.969 15.617 -3.689 1 95.62 104 LYS A CA 1
ATOM 821 C C . LYS A 1 104 ? 0.909 17.141 -3.621 1 95.62 104 LYS A C 1
ATOM 823 O O . LYS A 1 104 ? 0.03 17.703 -2.967 1 95.62 104 LYS A O 1
ATOM 828 N N . GLY A 1 105 ? 1.931 17.766 -4.297 1 95.81 105 GLY A N 1
ATOM 829 C CA . GLY A 1 105 ? 1.925 19.219 -4.34 1 95.81 105 GLY A CA 1
ATOM 830 C C . GLY A 1 105 ? 0.71 19.781 -5.047 1 95.81 105 GLY A C 1
ATOM 831 O O . GLY A 1 105 ? 0.088 20.734 -4.559 1 95.81 105 GLY A O 1
ATOM 832 N N . LEU A 1 106 ? 0.344 19.219 -6.102 1 94.62 106 LEU A N 1
ATOM 833 C CA . LEU A 1 106 ? -0.818 19.672 -6.852 1 94.62 106 LEU A CA 1
ATOM 834 C C . LEU A 1 106 ? -2.107 19.391 -6.086 1 94.62 106 LEU A C 1
ATOM 836 O O . LEU A 1 106 ? -3.031 20.219 -6.102 1 94.62 106 LEU A O 1
ATOM 840 N N . ASN A 1 107 ? -2.115 18.25 -5.5 1 94.69 107 ASN A N 1
ATOM 841 C CA . ASN A 1 107 ? -3.26 17.938 -4.652 1 94.69 107 ASN A CA 1
ATOM 842 C C . ASN A 1 107 ? -3.422 18.953 -3.525 1 94.69 107 ASN A C 1
ATOM 844 O O . ASN A 1 107 ? -4.527 19.438 -3.275 1 94.69 107 ASN A O 1
ATOM 848 N N . ARG A 1 108 ? -2.334 19.266 -2.932 1 94.12 108 ARG A N 1
ATOM 849 C CA . ARG A 1 108 ? -2.344 20.219 -1.83 1 94.12 108 ARG A CA 1
ATOM 850 C C . ARG A 1 108 ? -2.779 21.594 -2.307 1 94.12 108 ARG A C 1
ATOM 852 O O . ARG A 1 108 ? -3.611 22.25 -1.669 1 94.12 108 ARG A O 1
ATOM 859 N N . GLY A 1 109 ? -2.217 22.031 -3.406 1 94.56 109 GLY A N 1
ATOM 860 C CA . GLY A 1 109 ? -2.545 23.344 -3.938 1 94.56 109 GLY A CA 1
ATOM 861 C C . GLY A 1 109 ? -3.998 23.469 -4.355 1 94.56 109 GLY A C 1
ATOM 862 O O . GLY A 1 109 ? -4.684 24.406 -3.955 1 94.56 109 GLY A O 1
ATOM 863 N N . MET A 1 110 ? -4.488 22.547 -5.055 1 94.94 110 MET A N 1
ATOM 864 C CA . MET A 1 110 ? -5.859 22.578 -5.559 1 94.94 110 MET A CA 1
ATOM 865 C C . MET A 1 110 ? -6.859 22.422 -4.422 1 94.94 110 MET A C 1
ATOM 867 O O . MET A 1 110 ? -7.879 23.109 -4.375 1 94.94 110 MET A O 1
ATOM 871 N N . ALA A 1 111 ? -6.57 21.5 -3.598 1 95.88 111 ALA A N 1
ATOM 872 C CA . ALA A 1 111 ? -7.449 21.281 -2.455 1 95.88 111 ALA A CA 1
ATOM 873 C C . ALA A 1 111 ? -7.535 22.516 -1.576 1 95.88 111 ALA A C 1
ATOM 875 O O . ALA A 1 111 ? -8.617 22.906 -1.129 1 95.88 111 ALA A O 1
ATOM 876 N N . THR A 1 112 ? -6.383 23.141 -1.343 1 95.75 112 THR A N 1
ATOM 877 C CA . THR A 1 112 ? -6.348 24.328 -0.498 1 95.75 112 THR A CA 1
ATOM 878 C C . THR A 1 112 ? -7.098 25.484 -1.155 1 95.75 112 THR A C 1
ATOM 880 O O . THR A 1 112 ? -7.84 26.203 -0.489 1 95.75 112 THR A O 1
ATOM 883 N N . LEU A 1 113 ? -6.91 25.641 -2.391 1 95.19 113 LEU A N 1
ATOM 884 C CA . LEU A 1 113 ? -7.59 26.703 -3.125 1 95.19 113 LEU A CA 1
ATOM 885 C C . LEU A 1 113 ? -9.102 26.516 -3.068 1 95.19 113 LEU A C 1
ATOM 887 O O . LEU A 1 113 ? -9.828 27.453 -2.732 1 95.19 113 LEU A O 1
ATOM 891 N N . LEU A 1 114 ? -9.547 25.359 -3.357 1 95.38 114 LEU A N 1
ATOM 892 C CA . LEU A 1 114 ? -10.977 25.062 -3.367 1 95.38 114 LEU A CA 1
ATOM 893 C C . LEU A 1 114 ? -11.562 25.141 -1.96 1 95.38 114 LEU A C 1
ATOM 895 O O . LEU A 1 114 ? -12.633 25.719 -1.759 1 95.38 114 LEU A O 1
ATOM 899 N N . ALA A 1 115 ? -10.922 24.578 -1.066 1 95.75 115 ALA A N 1
ATOM 900 C CA . ALA A 1 115 ? -11.391 24.562 0.317 1 95.75 115 ALA A CA 1
ATOM 901 C C . ALA A 1 115 ? -11.391 25.969 0.901 1 95.75 115 ALA A C 1
ATOM 903 O O . ALA A 1 115 ? -12.281 26.344 1.669 1 95.75 115 ALA A O 1
ATOM 904 N N . GLY A 1 116 ? -10.281 26.719 0.582 1 93.56 116 GLY A N 1
ATOM 905 C CA . GLY A 1 116 ? -10.234 28.094 1.033 1 93.56 116 GLY A CA 1
ATOM 906 C C . GLY A 1 116 ? -11.406 28.922 0.537 1 93.56 116 GLY A C 1
ATOM 907 O O . GLY A 1 116 ? -12.023 29.656 1.311 1 93.56 116 GLY A O 1
ATOM 908 N N . ALA A 1 117 ? -11.664 28.797 -0.687 1 93.81 117 ALA A N 1
ATOM 909 C CA . ALA A 1 117 ? -12.789 29.516 -1.271 1 93.81 117 ALA A CA 1
ATOM 910 C C . ALA A 1 117 ? -14.109 29.109 -0.623 1 93.81 117 ALA A C 1
ATOM 912 O O . ALA A 1 117 ? -14.93 29.953 -0.266 1 93.81 117 ALA A O 1
ATOM 913 N N . LEU A 1 118 ? -14.281 27.844 -0.479 1 94.12 118 LEU A N 1
ATOM 914 C CA . LEU A 1 118 ? -15.5 27.328 0.143 1 94.12 118 LEU A CA 1
ATOM 915 C C . LEU A 1 118 ? -15.578 27.75 1.607 1 94.12 118 LEU A C 1
ATOM 917 O O . LEU A 1 118 ? -16.656 28.016 2.123 1 94.12 118 LEU A O 1
ATOM 921 N N . GLY A 1 119 ? -14.461 27.688 2.271 1 93.38 119 GLY A N 1
ATOM 922 C CA . GLY A 1 119 ? -14.422 28.078 3.67 1 93.38 119 GLY A CA 1
ATOM 923 C C . GLY A 1 119 ? -14.789 29.531 3.893 1 93.38 119 GLY A C 1
ATOM 924 O O . GLY A 1 119 ? -15.547 29.859 4.812 1 93.38 119 GLY A O 1
ATOM 925 N N . VAL A 1 120 ? -14.234 30.406 3.049 1 90.75 120 VAL A N 1
ATOM 926 C CA . VAL A 1 120 ? -14.562 31.828 3.127 1 90.75 120 VAL A CA 1
ATOM 927 C C . VAL A 1 120 ? -16.047 32.031 2.838 1 90.75 120 VAL A C 1
ATOM 929 O O . VAL A 1 120 ? -16.719 32.812 3.52 1 90.75 120 VAL A O 1
ATOM 932 N N . GLY A 1 121 ? -16.5 31.344 1.837 1 91.44 121 GLY A N 1
ATOM 933 C CA . GLY A 1 121 ? -17.922 31.422 1.524 1 91.44 121 GLY A CA 1
ATOM 934 C C . GLY A 1 121 ? -18.812 30.953 2.666 1 91.44 121 GLY A C 1
ATOM 935 O O . GLY A 1 121 ? -19.828 31.594 2.963 1 91.44 121 GLY A O 1
ATOM 936 N N . ALA A 1 122 ? -18.5 29.859 3.266 1 91 122 ALA A N 1
ATOM 937 C CA . ALA A 1 122 ? -19.25 29.328 4.395 1 91 122 ALA A CA 1
ATOM 938 C C . ALA A 1 122 ? -19.266 30.312 5.562 1 91 122 ALA A C 1
ATOM 940 O O . ALA A 1 122 ? -20.281 30.484 6.23 1 91 122 ALA A O 1
ATOM 941 N N . HIS A 1 123 ? -18.125 30.891 5.781 1 87.75 123 HIS A N 1
ATOM 942 C CA . HIS A 1 123 ? -18.047 31.859 6.863 1 87.75 123 HIS A CA 1
ATOM 943 C C . HIS A 1 123 ? -18.938 33.062 6.59 1 87.75 123 HIS A C 1
ATOM 945 O O . HIS A 1 123 ? -19.625 33.562 7.496 1 87.75 123 HIS A O 1
ATOM 951 N N . TYR A 1 124 ? -18.906 33.562 5.391 1 87.56 124 TYR A N 1
ATOM 952 C CA . TYR A 1 124 ? -19.719 34.719 5.035 1 87.56 124 TYR A CA 1
ATOM 953 C C . TYR A 1 124 ? -21.203 34.406 5.164 1 87.56 124 TYR A C 1
ATOM 955 O O . TYR A 1 124 ? -22 35.25 5.637 1 87.56 124 TYR A O 1
ATOM 963 N N . LEU A 1 125 ? -21.562 33.219 4.742 1 89.06 125 LEU A N 1
ATOM 964 C CA . LEU A 1 125 ? -22.953 32.812 4.852 1 89.06 125 LEU A CA 1
ATOM 965 C C . LEU A 1 125 ? -23.359 32.688 6.312 1 89.06 125 LEU A C 1
ATOM 967 O O . LEU A 1 125 ? -24.484 33.031 6.68 1 89.06 125 LEU A O 1
ATOM 971 N N . ALA A 1 126 ? -22.531 32.156 7.094 1 87.88 126 ALA A N 1
ATOM 972 C CA . ALA A 1 126 ? -22.828 31.969 8.516 1 87.88 126 ALA A CA 1
ATOM 973 C C . ALA A 1 126 ? -22.891 33.312 9.242 1 87.88 126 ALA A C 1
ATOM 975 O O . ALA A 1 126 ? -23.734 33.5 10.109 1 87.88 126 ALA A O 1
ATOM 976 N N . SER A 1 127 ? -21.953 34.219 8.906 1 85 127 SER A N 1
ATOM 977 C CA . SER A 1 127 ? -21.922 35.531 9.547 1 85 127 SER A CA 1
ATOM 978 C C . SER A 1 127 ? -23.156 36.375 9.188 1 85 127 SER A C 1
ATOM 980 O O . SER A 1 127 ? -23.594 37.188 9.984 1 85 127 SER A O 1
ATOM 982 N N . ALA A 1 128 ? -23.656 36.094 8.039 1 86.44 128 ALA A N 1
ATOM 983 C CA . ALA A 1 128 ? -24.828 36.812 7.586 1 86.44 128 ALA A CA 1
ATOM 984 C C . ALA A 1 128 ? -26.078 36.344 8.336 1 86.44 128 ALA A C 1
ATOM 986 O O . ALA A 1 128 ? -27.062 37.094 8.422 1 86.44 128 ALA A O 1
ATOM 987 N N . SER A 1 129 ? -26.047 35.188 8.906 1 85.69 129 SER A N 1
ATOM 988 C CA . SER A 1 129 ? -27.219 34.625 9.555 1 85.69 129 SER A CA 1
ATOM 989 C C . SER A 1 129 ? -27.344 35.094 10.992 1 85.69 129 SER A C 1
ATOM 991 O O . SER A 1 129 ? -28.359 34.844 11.648 1 85.69 129 SER A O 1
ATOM 993 N N . GLY A 1 130 ? -26.469 35.844 11.516 1 81.5 130 GLY A N 1
ATOM 994 C CA . GLY A 1 130 ? -26.562 36.375 12.867 1 81.5 130 GLY A CA 1
ATOM 995 C C . GLY A 1 130 ? -25.547 35.781 13.82 1 81.5 130 GLY A C 1
ATOM 996 O O . GLY A 1 130 ? -25.016 34.688 13.578 1 81.5 130 GLY A O 1
ATOM 997 N N . LYS A 1 131 ? -25.375 36.438 14.891 1 78.12 131 LYS A N 1
ATOM 998 C CA . LYS A 1 131 ? -24.312 36.125 15.844 1 78.12 131 LYS A CA 1
ATOM 999 C C . LYS A 1 131 ? -24.625 34.844 16.609 1 78.12 131 LYS A C 1
ATOM 1001 O O . LYS A 1 131 ? -23.734 34.062 16.938 1 78.12 131 LYS A O 1
ATOM 1006 N N . VAL A 1 132 ? -25.875 34.531 16.875 1 81.06 132 VAL A N 1
ATOM 1007 C CA . VAL A 1 132 ? -26.266 33.406 17.688 1 81.06 132 VAL A CA 1
ATOM 1008 C C . VAL A 1 132 ? -26.25 32.125 16.828 1 81.06 132 VAL A C 1
ATOM 1010 O O . VAL A 1 132 ? -25.844 31.062 17.297 1 81.06 132 VAL A O 1
ATOM 1013 N N . VAL A 1 133 ? -26.625 32.25 15.617 1 87.06 133 VAL A N 1
ATOM 1014 C CA . VAL A 1 133 ? -26.781 31.094 14.734 1 87.06 133 VAL A CA 1
ATOM 1015 C C . VAL A 1 133 ? -25.469 30.797 14.023 1 87.06 133 VAL A C 1
ATOM 1017 O O . VAL A 1 133 ? -25.281 29.719 13.469 1 87.06 133 VAL A O 1
ATOM 1020 N N . GLU A 1 134 ? -24.578 31.703 14.117 1 87.19 134 GLU A N 1
ATOM 1021 C CA . GLU A 1 134 ? -23.328 31.609 13.359 1 87.19 134 GLU A CA 1
ATOM 1022 C C . GLU A 1 134 ? -22.547 30.359 13.742 1 87.19 134 GLU A C 1
ATOM 1024 O O . GLU A 1 134 ? -22.172 29.562 12.875 1 87.19 134 GLU A O 1
ATOM 1029 N N . PRO A 1 135 ? -22.406 30.156 15.086 1 86.56 135 PRO A N 1
ATOM 1030 C CA . PRO A 1 135 ? -21.625 28.969 15.438 1 86.56 135 PRO A CA 1
ATOM 1031 C C . PRO A 1 135 ? -22.328 27.656 15.078 1 86.56 135 PRO A C 1
ATOM 1033 O O . PRO A 1 135 ? -21.688 26.672 14.719 1 86.56 135 PRO A O 1
ATOM 1036 N N . ILE A 1 136 ? -23.578 27.594 15.102 1 88.81 136 ILE A N 1
ATOM 1037 C CA . ILE A 1 136 ? -24.344 26.391 14.789 1 88.81 136 ILE A CA 1
ATOM 1038 C C . ILE A 1 136 ? -24.266 26.094 13.297 1 88.81 136 ILE A C 1
ATOM 1040 O O . ILE A 1 136 ? -24.094 24.953 12.883 1 88.81 136 ILE A O 1
ATOM 1044 N N . LEU A 1 137 ? -24.438 27.125 12.539 1 90.69 137 LEU A N 1
ATOM 1045 C CA . LEU A 1 137 ? -24.375 26.953 11.086 1 90.69 137 LEU A CA 1
ATOM 1046 C C . LEU A 1 137 ? -22.969 26.531 10.648 1 90.69 137 LEU A C 1
ATOM 1048 O O . LEU A 1 137 ? -22.828 25.703 9.742 1 90.69 137 LEU A O 1
ATOM 1052 N N . LEU A 1 138 ? -22 27.141 11.227 1 91.56 138 LEU A N 1
ATOM 1053 C CA . LEU A 1 138 ? -20.641 26.766 10.898 1 91.56 138 LEU A CA 1
ATOM 1054 C C . LEU A 1 138 ? -20.375 25.297 11.266 1 91.56 138 LEU A C 1
ATOM 1056 O O . LEU A 1 138 ? -19.734 24.578 10.5 1 91.56 138 LEU A O 1
ATOM 1060 N N . ALA A 1 139 ? -20.906 24.922 12.406 1 91.19 139 ALA A N 1
ATOM 1061 C CA . ALA A 1 139 ? -20.766 23.531 12.828 1 91.19 139 ALA A CA 1
ATOM 1062 C C . ALA A 1 139 ? -21.453 22.578 11.852 1 91.19 139 ALA A C 1
ATOM 1064 O O . ALA A 1 139 ? -20.938 21.5 11.555 1 91.19 139 ALA A O 1
ATOM 1065 N N . LEU A 1 140 ? -22.516 22.969 11.375 1 92.56 140 LEU A N 1
ATOM 1066 C CA . LEU A 1 140 ? -23.25 22.172 10.406 1 92.56 140 LEU A CA 1
ATOM 1067 C C . LEU A 1 140 ? -22.484 22.062 9.094 1 92.56 140 LEU A C 1
ATOM 1069 O O . LEU A 1 140 ? -22.438 21 8.477 1 92.56 140 LEU A O 1
ATOM 1073 N N . PHE A 1 141 ? -21.922 23.203 8.672 1 94 141 PHE A N 1
ATOM 1074 C CA . PHE A 1 141 ? -21.141 23.203 7.445 1 94 141 PHE A CA 1
ATOM 1075 C C . PHE A 1 141 ? -19.922 22.297 7.578 1 94 141 PHE A C 1
ATOM 1077 O O . PHE A 1 141 ? -19.578 21.578 6.645 1 94 141 PHE A O 1
ATOM 1084 N N . VAL A 1 142 ? -19.297 22.375 8.703 1 93.94 142 VAL A N 1
ATOM 1085 C CA . VAL A 1 142 ? -18.125 21.531 8.961 1 93.94 142 VAL A CA 1
ATOM 1086 C C . VAL A 1 142 ? -18.547 20.062 8.938 1 93.94 142 VAL A C 1
ATOM 1088 O O . VAL A 1 142 ? -17.875 19.234 8.32 1 93.94 142 VAL A O 1
ATOM 1091 N N . PHE A 1 143 ? -19.625 19.75 9.516 1 94.88 143 PHE A N 1
ATOM 1092 C CA . PHE A 1 143 ? -20.141 18.391 9.555 1 94.88 143 PHE A CA 1
ATOM 1093 C C . PHE A 1 143 ? -20.453 17.891 8.148 1 94.88 143 PHE A C 1
ATOM 1095 O O . PHE A 1 143 ? -20.016 16.812 7.758 1 94.88 143 PHE A O 1
ATOM 1102 N N . LEU A 1 144 ? -21.172 18.656 7.406 1 94.75 144 LEU A N 1
ATOM 1103 C CA . LEU A 1 144 ? -21.609 18.25 6.074 1 94.75 144 LEU A CA 1
ATOM 1104 C C . LEU A 1 144 ? -20.422 18.078 5.137 1 94.75 144 LEU A C 1
ATOM 1106 O O . LEU A 1 144 ? -20.375 17.125 4.348 1 94.75 144 LEU A O 1
ATOM 1110 N N . GLN A 1 145 ? -19.562 19 5.168 1 95 145 GLN A N 1
ATOM 1111 C CA . GLN A 1 145 ? -18.375 18.938 4.309 1 95 145 GLN A CA 1
ATOM 1112 C C . GLN A 1 145 ? -17.5 17.734 4.656 1 95 145 GLN A C 1
ATOM 1114 O O . GLN A 1 145 ? -17.016 17.047 3.766 1 95 145 GLN A O 1
ATOM 1119 N N . ALA A 1 146 ? -17.266 17.531 5.973 1 95.25 146 ALA A N 1
ATOM 1120 C CA . ALA A 1 146 ? -16.469 16.391 6.41 1 95.25 146 ALA A CA 1
ATOM 1121 C C . ALA A 1 146 ? -17.125 15.078 6.031 1 95.25 146 ALA A C 1
ATOM 1123 O O . ALA A 1 146 ? -16.469 14.148 5.562 1 95.25 146 ALA A O 1
ATOM 1124 N N . PHE A 1 147 ? -18.453 15.023 6.211 1 94.38 147 PHE A N 1
ATOM 1125 C CA . PHE A 1 147 ? -19.203 13.828 5.871 1 94.38 147 PHE A CA 1
ATOM 1126 C C . PHE A 1 147 ? -19.125 13.531 4.379 1 94.38 147 PHE A C 1
ATOM 1128 O O . PHE A 1 147 ? -18.766 12.422 3.982 1 94.38 147 PHE A O 1
ATOM 1135 N N . ALA A 1 148 ? -19.344 14.5 3.584 1 93.06 148 ALA A N 1
ATOM 1136 C CA . ALA A 1 148 ? -19.375 14.328 2.133 1 93.06 148 ALA A CA 1
ATOM 1137 C C . ALA A 1 148 ? -18 13.984 1.587 1 93.06 148 ALA A C 1
ATOM 1139 O O . ALA A 1 148 ? -17.844 13.062 0.782 1 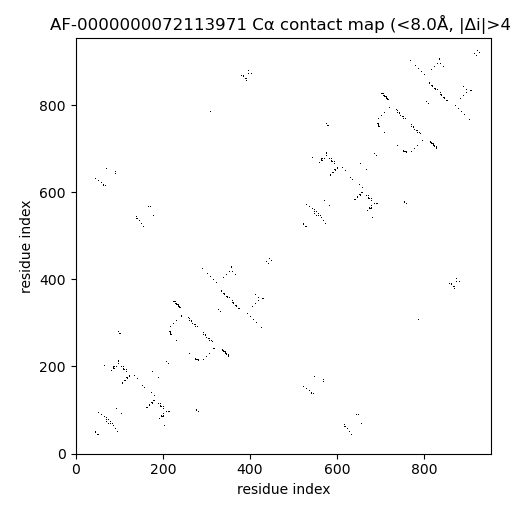93.06 148 ALA A O 1
ATOM 1140 N N . THR A 1 149 ? -17.031 14.703 2.014 1 94.5 149 THR A N 1
ATOM 1141 C CA . THR A 1 149 ? -15.688 14.523 1.48 1 94.5 149 THR A CA 1
ATOM 1142 C C . THR A 1 149 ? -15.109 13.18 1.927 1 94.5 149 THR A C 1
ATOM 1144 O O . THR A 1 149 ? -14.445 12.492 1.146 1 94.5 149 THR A O 1
ATOM 1147 N N . THR A 1 150 ? -15.383 12.828 3.156 1 93.69 150 THR A N 1
ATOM 1148 C CA . THR A 1 150 ? -14.906 11.539 3.635 1 93.69 150 THR A CA 1
ATOM 1149 C C . THR A 1 150 ? -15.562 10.398 2.861 1 93.69 150 THR A C 1
ATOM 1151 O O . THR A 1 150 ? -14.906 9.398 2.551 1 93.69 150 THR A O 1
ATOM 1154 N N . PHE A 1 151 ? -16.75 10.523 2.549 1 91.75 151 PHE A N 1
ATOM 1155 C CA . PHE A 1 151 ? -17.453 9.5 1.786 1 91.75 151 PHE A CA 1
ATOM 1156 C C . PHE A 1 151 ? -16.906 9.406 0.368 1 91.75 151 PHE A C 1
ATOM 1158 O O . PHE A 1 151 ? -16.766 8.312 -0.173 1 91.75 151 PHE A O 1
ATOM 1165 N N . ILE A 1 152 ? -16.609 10.508 -0.245 1 90.75 152 ILE A N 1
ATOM 1166 C CA . ILE A 1 152 ? -16.062 10.547 -1.603 1 90.75 152 ILE A CA 1
ATOM 1167 C C . ILE A 1 152 ? -14.695 9.875 -1.638 1 90.75 152 ILE A C 1
ATOM 1169 O O . ILE A 1 152 ? -14.312 9.297 -2.656 1 90.75 152 ILE A O 1
ATOM 1173 N N . ARG A 1 153 ? -14.023 9.914 -0.546 1 90.69 153 ARG A N 1
ATOM 1174 C CA . ARG A 1 153 ? -12.695 9.312 -0.445 1 90.69 153 ARG A CA 1
ATOM 1175 C C . ARG A 1 153 ? -12.766 7.801 -0.663 1 90.69 153 ARG A C 1
ATOM 1177 O O . ARG A 1 153 ? -11.758 7.172 -0.994 1 90.69 153 ARG A O 1
ATOM 1184 N N . PHE A 1 154 ? -13.93 7.191 -0.517 1 89.81 154 PHE A N 1
ATOM 1185 C CA . PHE A 1 154 ? -14.062 5.746 -0.641 1 89.81 154 PHE A CA 1
ATOM 1186 C C . PHE A 1 154 ? -14.273 5.344 -2.096 1 89.81 154 PHE A C 1
ATOM 1188 O O . PHE A 1 154 ? -14.289 4.156 -2.42 1 89.81 154 PHE A O 1
ATOM 1195 N N . PHE A 1 155 ? -14.414 6.297 -2.945 1 87.38 155 PHE A N 1
ATOM 1196 C CA . PHE A 1 155 ? -14.453 5.977 -4.367 1 87.38 155 PHE A CA 1
ATOM 1197 C C . PHE A 1 155 ? -13.078 5.508 -4.848 1 87.38 155 PHE A C 1
ATOM 1199 O O . PHE A 1 155 ? -12.078 6.191 -4.637 1 87.38 155 PHE A O 1
ATOM 1206 N N . PRO A 1 156 ? -12.969 4.375 -5.484 1 82.56 156 PRO A N 1
ATOM 1207 C CA . PRO A 1 156 ? -11.68 3.777 -5.859 1 82.56 156 PRO A CA 1
ATOM 1208 C C . PRO A 1 156 ? -10.828 4.707 -6.719 1 82.56 156 PRO A C 1
ATOM 1210 O O . PRO A 1 156 ? -9.609 4.773 -6.547 1 82.56 156 PRO A O 1
ATOM 1213 N N . GLN A 1 157 ? -11.438 5.418 -7.652 1 81.44 157 GLN A N 1
ATOM 1214 C CA . GLN A 1 157 ? -10.688 6.312 -8.523 1 81.44 157 GLN A CA 1
ATOM 1215 C C . GLN A 1 157 ? -10.109 7.484 -7.738 1 81.44 157 GLN A C 1
ATOM 1217 O O . GLN A 1 157 ? -8.977 7.91 -7.988 1 81.44 157 GLN A O 1
ATOM 1222 N N . VAL A 1 158 ? -10.844 7.984 -6.781 1 87.19 158 VAL A N 1
ATOM 1223 C CA . VAL A 1 158 ? -10.422 9.125 -5.977 1 87.19 158 VAL A CA 1
ATOM 1224 C C . VAL A 1 158 ? -9.383 8.672 -4.949 1 87.19 158 VAL A C 1
ATOM 1226 O O . VAL A 1 158 ? -8.398 9.375 -4.703 1 87.19 158 VAL A O 1
ATOM 1229 N N . LYS A 1 159 ? -9.539 7.527 -4.465 1 84.88 159 LYS A N 1
ATOM 1230 C CA . LYS A 1 159 ? -8.648 7.004 -3.439 1 84.88 159 LYS A CA 1
ATOM 1231 C C . LYS A 1 159 ? -7.238 6.797 -3.99 1 84.88 159 LYS A C 1
ATOM 1233 O O . LYS A 1 159 ? -6.25 7.07 -3.303 1 84.88 159 LYS A O 1
ATOM 1238 N N . ALA A 1 160 ? -7.133 6.414 -5.172 1 82.19 160 ALA A N 1
ATOM 1239 C CA . ALA A 1 160 ? -5.844 6.074 -5.766 1 82.19 160 ALA A CA 1
ATOM 1240 C C . ALA A 1 160 ? -5.047 7.328 -6.098 1 82.19 160 ALA A C 1
ATOM 1242 O O . ALA A 1 160 ? -3.832 7.379 -5.883 1 82.19 160 ALA A O 1
ATOM 1243 N N . ARG A 1 161 ? -5.77 8.414 -6.457 1 85 161 ARG A N 1
ATOM 1244 C CA . ARG A 1 161 ? -5.031 9.531 -7.027 1 85 161 ARG A CA 1
ATOM 1245 C C . ARG A 1 161 ? -5.211 10.797 -6.188 1 85 161 ARG A C 1
ATOM 1247 O O . ARG A 1 161 ? -4.344 11.664 -6.176 1 85 161 ARG A O 1
ATOM 1254 N N . TYR A 1 162 ? -6.281 10.875 -5.434 1 91.62 162 TYR A N 1
ATOM 1255 C CA . TYR A 1 162 ? -6.602 12.164 -4.84 1 91.62 162 TYR A CA 1
ATOM 1256 C C . TYR A 1 162 ? -6.906 12.023 -3.352 1 91.62 162 TYR A C 1
ATOM 1258 O O . TYR A 1 162 ? -7.566 12.875 -2.762 1 91.62 162 TYR A O 1
ATOM 1266 N N . ASP A 1 163 ? -6.496 10.938 -2.83 1 91.44 163 ASP A N 1
ATOM 1267 C CA . ASP A 1 163 ? -6.801 10.695 -1.422 1 91.44 163 ASP A CA 1
ATOM 1268 C C . ASP A 1 163 ? -6.215 11.789 -0.537 1 91.44 163 ASP A C 1
ATOM 1270 O O . ASP A 1 163 ? -6.898 12.312 0.346 1 91.44 163 ASP A O 1
ATOM 1274 N N . TYR A 1 164 ? -4.949 12.195 -0.806 1 92 164 TYR A N 1
ATOM 1275 C CA . TYR A 1 164 ? -4.297 13.25 -0.037 1 92 164 TYR A CA 1
ATOM 1276 C C . TYR A 1 164 ? -5.004 14.586 -0.235 1 92 164 TYR A C 1
ATOM 1278 O O . TYR A 1 164 ? -5.188 15.344 0.719 1 92 164 TYR A O 1
ATOM 1286 N N . GLY A 1 165 ? -5.414 14.844 -1.423 1 94.31 165 GLY A N 1
ATOM 1287 C CA . GLY A 1 165 ? -6.125 16.078 -1.702 1 94.31 165 GLY A CA 1
ATOM 1288 C C . GLY A 1 165 ? -7.43 16.203 -0.938 1 94.31 165 GLY A C 1
ATOM 1289 O O . GLY A 1 165 ? -7.766 17.281 -0.441 1 94.31 165 GLY A O 1
ATOM 1290 N N . MET A 1 166 ? -8.133 15.172 -0.838 1 95.25 166 MET A N 1
ATOM 1291 C CA . MET A 1 166 ? -9.398 15.188 -0.116 1 95.25 166 MET A CA 1
ATOM 1292 C C . MET A 1 166 ? -9.18 15.422 1.375 1 95.25 166 MET A C 1
ATOM 1294 O O . MET A 1 166 ? -9.961 16.125 2.023 1 95.25 166 MET A O 1
ATOM 1298 N N . LEU A 1 167 ? -8.141 14.844 1.85 1 94.88 167 LEU A N 1
ATOM 1299 C CA . LEU A 1 167 ? -7.785 15.047 3.25 1 94.88 167 LEU A CA 1
ATOM 1300 C C . LEU A 1 167 ? -7.492 16.516 3.525 1 94.88 16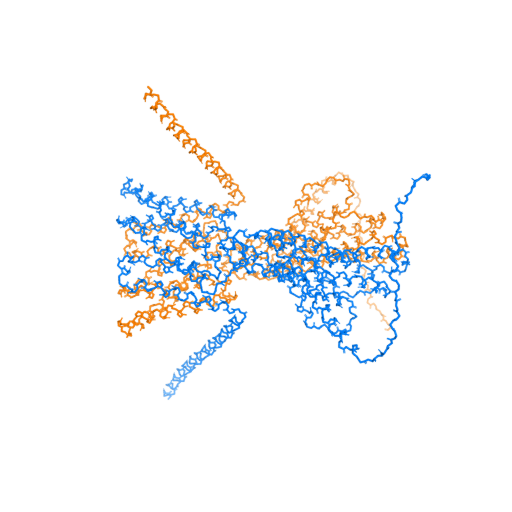7 LEU A C 1
ATOM 1302 O O . LEU A 1 167 ? -7.988 17.078 4.5 1 94.88 167 LEU A O 1
ATOM 1306 N N . ILE A 1 168 ? -6.723 17.047 2.641 1 95.69 168 ILE A N 1
ATOM 1307 C CA . ILE A 1 168 ? -6.352 18.438 2.783 1 95.69 168 ILE A CA 1
ATOM 1308 C C . ILE A 1 168 ? -7.582 19.328 2.582 1 95.69 168 ILE A C 1
ATOM 1310 O O . ILE A 1 168 ? -7.723 20.359 3.236 1 95.69 168 ILE A O 1
ATOM 1314 N N . PHE A 1 169 ? -8.453 18.938 1.727 1 96.38 169 PHE A N 1
ATOM 1315 C CA . PHE A 1 169 ? -9.695 19.656 1.488 1 96.38 169 PHE A CA 1
ATOM 1316 C C . PHE A 1 169 ? -10.508 19.781 2.773 1 96.38 169 PHE A C 1
ATOM 1318 O O . PHE A 1 169 ? -11.008 20.859 3.1 1 96.38 169 PHE A O 1
ATOM 1325 N N . ILE A 1 170 ? -10.648 18.719 3.465 1 96.12 170 ILE A N 1
ATOM 1326 C CA . ILE A 1 170 ? -11.359 18.719 4.738 1 96.12 170 ILE A CA 1
ATOM 1327 C C . ILE A 1 170 ? -10.633 19.609 5.738 1 96.12 170 ILE A C 1
ATOM 1329 O O . ILE A 1 170 ? -11.25 20.469 6.379 1 96.12 170 ILE A O 1
ATOM 1333 N N . LEU A 1 171 ? -9.359 19.438 5.801 1 95.19 171 LEU A N 1
ATOM 1334 C CA . LEU A 1 171 ? -8.531 20.125 6.781 1 95.19 171 LEU A CA 1
ATOM 1335 C C . LEU A 1 171 ? -8.602 21.641 6.566 1 95.19 171 LEU A C 1
ATOM 1337 O O . LEU A 1 171 ? -8.875 22.391 7.504 1 95.19 171 LEU A O 1
ATOM 1341 N N . THR A 1 172 ? -8.352 22.047 5.371 1 95.12 172 THR A N 1
ATOM 1342 C CA . THR A 1 172 ? -8.289 23.469 5.059 1 95.12 172 THR A CA 1
ATOM 1343 C C . THR A 1 172 ? -9.664 24.109 5.215 1 95.12 172 THR A C 1
ATOM 1345 O O . THR A 1 172 ? -9.773 25.234 5.699 1 95.12 172 THR A O 1
ATOM 1348 N N . PHE A 1 173 ? -10.688 23.438 4.855 1 95.19 173 PHE A N 1
ATOM 1349 C CA . PHE A 1 173 ? -12.031 23.969 5.039 1 95.19 173 PHE A CA 1
ATOM 1350 C C . PHE A 1 173 ? -12.305 24.25 6.512 1 95.19 173 PHE A C 1
ATOM 1352 O O . PHE A 1 173 ? -12.828 25.312 6.859 1 95.19 173 PHE A O 1
ATOM 1359 N N . CYS A 1 174 ? -11.969 23.328 7.332 1 93.62 174 CYS A N 1
ATOM 1360 C CA . CYS A 1 174 ? -12.188 23.469 8.766 1 93.62 174 CYS A CA 1
ATOM 1361 C C . CYS A 1 174 ? -11.367 24.625 9.32 1 93.62 174 CYS A C 1
ATOM 1363 O O . CYS A 1 174 ? -11.883 25.453 10.07 1 93.62 174 CYS A O 1
ATOM 1365 N N . LEU A 1 175 ? -10.141 24.703 8.922 1 90.75 175 LEU A N 1
ATOM 1366 C CA . LEU A 1 175 ? -9.25 25.719 9.453 1 90.75 175 LEU A CA 1
ATOM 1367 C C . LEU A 1 175 ? -9.719 27.125 9.047 1 90.75 175 LEU A C 1
ATOM 1369 O O . LEU A 1 175 ? -9.711 28.047 9.859 1 90.75 175 LEU A O 1
ATOM 1373 N N . VAL A 1 176 ? -10.117 27.203 7.824 1 90.12 176 VAL A N 1
ATOM 1374 C CA . VAL A 1 176 ? -10.508 28.516 7.309 1 90.12 176 VAL A CA 1
ATOM 1375 C C . VAL A 1 176 ? -11.883 28.891 7.852 1 90.12 176 VAL A C 1
ATOM 1377 O O . VAL A 1 176 ? -12.078 30.016 8.328 1 90.12 176 VAL A O 1
ATOM 1380 N N . SER A 1 177 ? -12.797 28.016 7.848 1 90.12 177 SER A N 1
ATOM 1381 C CA . SER A 1 177 ? -14.156 28.312 8.281 1 90.12 177 SER A CA 1
ATOM 1382 C C . SER A 1 177 ? -14.219 28.578 9.781 1 90.12 177 SER A C 1
ATOM 1384 O O . SER A 1 177 ? -14.906 29.5 10.227 1 90.12 177 SER A O 1
ATOM 1386 N N . ILE A 1 178 ? -13.531 27.828 10.547 1 87.75 178 ILE A N 1
ATOM 1387 C CA . ILE A 1 178 ? -13.578 27.922 12 1 87.75 178 ILE A CA 1
ATOM 1388 C C . ILE A 1 178 ? -12.789 29.156 12.461 1 87.75 178 ILE A C 1
ATOM 1390 O O . ILE A 1 178 ? -13.219 29.875 13.359 1 87.75 178 ILE A O 1
ATOM 1394 N N . SER A 1 179 ? -11.625 29.375 11.82 1 85.62 179 SER A N 1
ATOM 1395 C CA . SER A 1 179 ? -10.82 30.547 12.18 1 85.62 179 SER A CA 1
ATOM 1396 C C . SER A 1 179 ? -11.578 31.844 11.891 1 85.62 179 SER A C 1
ATOM 1398 O O . SER A 1 179 ? -11.352 32.844 12.555 1 85.62 179 SER A O 1
ATOM 1400 N N . GLY A 1 180 ? -12.406 31.828 10.945 1 81.12 180 GLY A N 1
ATOM 1401 C CA . GLY A 1 180 ? -13.172 33 10.578 1 81.12 180 GLY A CA 1
ATOM 1402 C C . GLY A 1 180 ? -14.109 33.469 11.68 1 81.12 180 GLY A C 1
ATOM 1403 O O . GLY A 1 180 ? -14.516 34.625 11.695 1 81.12 180 GLY A O 1
ATOM 1404 N N . PHE A 1 181 ? -14.383 32.594 12.562 1 80.75 181 PHE A N 1
ATOM 1405 C CA . PHE A 1 181 ? -15.266 32.969 13.672 1 80.75 181 PHE A CA 1
ATOM 1406 C C . PHE A 1 181 ? -14.625 34.031 14.555 1 80.75 181 PHE A C 1
ATOM 1408 O O . PHE A 1 181 ? -15.32 34.875 15.125 1 80.75 181 PHE A O 1
ATOM 1415 N N . ARG A 1 182 ? -13.312 34.062 14.547 1 78 182 ARG A N 1
ATOM 1416 C CA . ARG A 1 182 ? -12.664 34.969 15.492 1 78 182 ARG A CA 1
ATOM 1417 C C . ARG A 1 182 ? -11.742 35.938 14.773 1 78 182 ARG A C 1
ATOM 1419 O O . ARG A 1 182 ? -11.234 36.875 15.375 1 78 182 ARG A O 1
ATOM 1426 N N . VAL A 1 183 ? -11.469 35.656 13.539 1 73.19 183 VAL A N 1
ATOM 1427 C CA . VAL A 1 183 ? -10.547 36.5 12.789 1 73.19 183 VAL A CA 1
ATOM 1428 C C . VAL A 1 183 ? -11.344 37.438 11.906 1 73.19 183 VAL A C 1
ATOM 1430 O O . VAL A 1 183 ? -12.234 37.031 11.164 1 73.19 183 VAL A O 1
ATOM 1433 N N . ASP A 1 184 ? -11.039 38.688 12 1 73.31 184 ASP A N 1
ATOM 1434 C CA . ASP A 1 184 ? -11.766 39.719 11.25 1 73.31 184 ASP A CA 1
ATOM 1435 C C . ASP A 1 184 ? -11.375 39.719 9.773 1 73.31 184 ASP A C 1
ATOM 1437 O O . ASP A 1 184 ? -12.234 39.812 8.898 1 73.31 184 ASP A O 1
ATOM 1441 N N . GLU A 1 185 ? -10.086 39.5 9.477 1 80.88 185 GLU A N 1
ATOM 1442 C CA . GLU A 1 185 ? -9.648 39.531 8.086 1 80.88 185 GLU A CA 1
ATOM 1443 C C . GLU A 1 185 ? -9.375 38.094 7.59 1 80.88 185 GLU A C 1
ATOM 1445 O O . GLU A 1 185 ? -8.227 37.75 7.34 1 80.88 185 GLU A O 1
ATOM 1450 N N . ILE A 1 186 ? -10.484 37.469 7.285 1 83.81 186 ILE A N 1
ATOM 1451 C CA . ILE A 1 186 ? -10.414 36.062 6.941 1 83.81 186 ILE A CA 1
ATOM 1452 C C . ILE A 1 186 ? -9.82 35.875 5.539 1 83.81 186 ILE A C 1
ATOM 1454 O O . ILE A 1 186 ? -9.055 34.969 5.285 1 83.81 186 ILE A O 1
ATOM 1458 N N . VAL A 1 187 ? -10.148 36.781 4.613 1 86.19 187 VAL A N 1
ATOM 1459 C CA . VAL A 1 187 ? -9.68 36.688 3.236 1 86.19 187 VAL A CA 1
ATOM 1460 C C . VAL A 1 187 ? -8.172 36.906 3.186 1 86.19 187 VAL A C 1
ATOM 1462 O O . VAL A 1 187 ? -7.457 36.219 2.457 1 86.19 187 VAL A O 1
ATOM 1465 N N . ASP A 1 188 ? -7.73 37.844 3.953 1 86.38 188 ASP A N 1
ATOM 1466 C CA . ASP A 1 188 ? -6.297 38.094 4.008 1 86.38 188 ASP A CA 1
ATOM 1467 C C . ASP A 1 188 ? -5.547 36.906 4.586 1 86.38 188 ASP A C 1
ATOM 1469 O O . ASP A 1 188 ? -4.492 36.531 4.078 1 86.38 188 ASP A O 1
ATOM 1473 N N . MET A 1 189 ? -6.047 36.312 5.602 1 84.5 189 MET A N 1
ATOM 1474 C CA . MET A 1 189 ? -5.434 35.156 6.215 1 84.5 189 MET A CA 1
ATOM 1475 C C . MET A 1 189 ? -5.402 33.969 5.234 1 84.5 189 MET A C 1
ATOM 1477 O O . MET A 1 189 ? -4.379 33.312 5.105 1 84.5 189 MET A O 1
ATOM 1481 N N . ALA A 1 190 ? -6.531 33.812 4.586 1 86.94 190 ALA A N 1
ATOM 1482 C CA . ALA A 1 190 ? -6.629 32.719 3.639 1 86.94 190 ALA A CA 1
ATOM 1483 C C . ALA A 1 190 ? -5.648 32.906 2.48 1 86.94 190 ALA A C 1
ATOM 1485 O O . ALA A 1 190 ? -5.031 31.938 2.027 1 86.94 190 ALA A O 1
ATOM 1486 N N . HIS A 1 191 ? -5.516 34.094 2.029 1 89.88 191 HIS A N 1
ATOM 1487 C CA . HIS A 1 191 ? -4.602 34.375 0.931 1 89.88 191 HIS A CA 1
ATOM 1488 C C . HIS A 1 191 ? -3.152 34.156 1.35 1 89.88 191 HIS A C 1
ATOM 1490 O O . HIS A 1 191 ? -2.352 33.625 0.578 1 89.88 191 HIS A O 1
ATOM 1496 N N . LYS A 1 192 ? -2.811 34.594 2.518 1 89.56 192 LYS A N 1
ATOM 1497 C CA . LYS A 1 192 ? -1.452 34.406 3.016 1 89.56 192 LYS A CA 1
ATOM 1498 C C . LYS A 1 192 ? -1.132 32.906 3.205 1 89.56 192 LYS A C 1
ATOM 1500 O O . LYS A 1 192 ? -0.04 32.469 2.855 1 89.56 192 LYS A O 1
ATOM 1505 N N . ARG A 1 193 ? -2.049 32.156 3.693 1 88.06 193 ARG A N 1
ATOM 1506 C CA . ARG A 1 193 ? -1.865 30.734 3.875 1 88.06 193 ARG A CA 1
ATOM 1507 C C . ARG A 1 193 ? -1.676 30.031 2.535 1 88.06 193 ARG A C 1
ATOM 1509 O O . ARG A 1 193 ? -0.773 29.203 2.383 1 88.06 193 ARG A O 1
ATOM 1516 N N . LEU A 1 194 ? -2.547 30.391 1.644 1 92.62 194 LEU A N 1
ATOM 1517 C CA . LEU A 1 194 ? -2.453 29.781 0.318 1 92.62 194 LEU A CA 1
ATOM 1518 C C . LEU A 1 194 ? -1.105 30.094 -0.325 1 92.62 194 LEU A C 1
ATOM 1520 O O . LEU A 1 194 ? -0.467 29.203 -0.897 1 92.62 194 LEU A O 1
ATOM 1524 N N . SER A 1 195 ? -0.715 31.328 -0.239 1 93.62 195 SER A N 1
ATOM 1525 C CA . SER A 1 195 ? 0.546 31.75 -0.842 1 93.62 195 SER A CA 1
ATOM 1526 C C . SER A 1 195 ? 1.728 31.016 -0.22 1 93.62 195 SER A C 1
ATOM 1528 O O . SER A 1 195 ? 2.627 30.547 -0.931 1 93.62 195 SER A O 1
ATOM 1530 N N . THR A 1 196 ? 1.733 30.891 1.062 1 93.5 196 THR A N 1
ATOM 1531 C CA . THR A 1 196 ? 2.842 30.219 1.737 1 93.5 196 THR A CA 1
ATOM 1532 C C . THR A 1 196 ? 2.846 28.719 1.429 1 93.5 196 THR A C 1
ATOM 1534 O O . THR A 1 196 ? 3.908 28.109 1.324 1 93.5 196 THR A O 1
ATOM 1537 N N . ILE A 1 197 ? 1.703 28.109 1.325 1 94.88 197 ILE A N 1
ATOM 1538 C CA . ILE A 1 197 ? 1.599 26.703 0.961 1 94.88 197 ILE A CA 1
ATOM 1539 C C . ILE A 1 197 ? 2.178 26.484 -0.435 1 94.88 197 ILE A C 1
ATOM 1541 O O . ILE A 1 197 ? 2.941 25.547 -0.658 1 94.88 197 ILE A O 1
ATOM 1545 N N . LEU A 1 198 ? 1.834 27.422 -1.323 1 94.88 198 LEU A N 1
ATOM 1546 C CA . LEU A 1 198 ? 2.336 27.328 -2.689 1 94.88 198 LEU A CA 1
ATOM 1547 C C . LEU A 1 198 ? 3.85 27.5 -2.729 1 94.88 198 LEU A C 1
ATOM 1549 O O . LEU A 1 198 ? 4.535 26.859 -3.527 1 94.88 198 LEU A O 1
ATOM 1553 N N . ILE A 1 199 ? 4.34 28.312 -1.913 1 94.19 199 ILE A N 1
ATOM 1554 C CA . ILE A 1 199 ? 5.781 28.5 -1.822 1 94.19 199 ILE A CA 1
ATOM 1555 C C . ILE A 1 199 ? 6.445 27.219 -1.333 1 94.19 199 ILE A C 1
ATOM 1557 O O . ILE A 1 199 ? 7.426 26.75 -1.92 1 94.19 199 ILE A O 1
ATOM 1561 N N . GLY A 1 200 ? 5.918 26.672 -0.256 1 95.56 200 GLY A N 1
ATOM 1562 C CA . GLY A 1 200 ? 6.453 25.422 0.241 1 95.56 200 GLY A CA 1
ATOM 1563 C C . GLY A 1 200 ? 6.434 24.312 -0.796 1 95.56 200 GLY A C 1
ATOM 1564 O O . GLY A 1 200 ? 7.426 23.609 -0.976 1 95.56 200 GLY A O 1
ATOM 1565 N N . ALA A 1 201 ? 5.316 24.188 -1.474 1 96.38 201 ALA A N 1
ATOM 1566 C CA . ALA A 1 201 ? 5.184 23.156 -2.506 1 96.38 201 ALA A CA 1
ATOM 1567 C C . ALA A 1 201 ? 6.172 23.391 -3.645 1 96.38 201 ALA A C 1
ATOM 1569 O O . ALA A 1 201 ? 6.77 22.453 -4.164 1 96.38 201 ALA A O 1
ATOM 1570 N N . SER A 1 202 ? 6.328 24.641 -4.027 1 96.25 202 SER A N 1
ATOM 1571 C CA . SER A 1 202 ? 7.234 25 -5.113 1 96.25 202 SER A CA 1
ATOM 1572 C C . SER A 1 202 ? 8.68 24.656 -4.754 1 96.25 202 SER A C 1
ATOM 1574 O O . SER A 1 202 ? 9.438 24.172 -5.598 1 96.25 202 SER A O 1
ATOM 1576 N N . VAL A 1 203 ? 9.039 24.922 -3.555 1 96.38 203 VAL A N 1
ATOM 1577 C CA . VAL A 1 203 ? 10.391 24.625 -3.104 1 96.38 203 VAL A CA 1
ATOM 1578 C C . VAL A 1 203 ? 10.641 23.109 -3.199 1 96.38 203 VAL A C 1
ATOM 1580 O O . VAL A 1 203 ? 11.703 22.672 -3.635 1 96.38 203 VAL A O 1
ATOM 1583 N N . CYS A 1 204 ? 9.664 22.312 -2.793 1 96.56 204 CYS A N 1
ATOM 1584 C CA . CYS A 1 204 ? 9.781 20.859 -2.871 1 96.56 204 CYS A CA 1
ATOM 1585 C C . CYS A 1 204 ? 9.984 20.406 -4.312 1 96.56 204 CYS A C 1
ATOM 1587 O O . CYS A 1 204 ? 10.883 19.609 -4.598 1 96.56 204 CYS A O 1
ATOM 1589 N N . VAL A 1 205 ? 9.18 20.938 -5.184 1 95.5 205 VAL A N 1
ATOM 1590 C CA . VAL A 1 205 ? 9.195 20.516 -6.578 1 95.5 205 VAL A CA 1
ATOM 1591 C C . VAL A 1 205 ? 10.516 20.938 -7.227 1 95.5 205 VAL A C 1
ATOM 1593 O O . VAL A 1 205 ? 11.148 20.141 -7.93 1 95.5 205 VAL A O 1
ATOM 1596 N N . ILE A 1 206 ? 10.969 22.125 -6.957 1 96.56 206 ILE A N 1
ATOM 1597 C CA . ILE A 1 206 ? 12.188 22.656 -7.551 1 96.56 206 ILE A CA 1
ATOM 1598 C C . ILE A 1 206 ? 13.391 21.828 -7.078 1 96.56 206 ILE A C 1
ATOM 1600 O O . ILE A 1 206 ? 14.203 21.391 -7.891 1 96.56 206 ILE A O 1
ATOM 1604 N N . ILE A 1 207 ? 13.469 21.547 -5.84 1 96.88 207 ILE A N 1
ATOM 1605 C CA . ILE A 1 207 ? 14.594 20.797 -5.301 1 96.88 207 ILE A CA 1
ATOM 1606 C C . ILE A 1 207 ? 14.547 19.359 -5.805 1 96.88 207 ILE A C 1
ATOM 1608 O O . ILE A 1 207 ? 15.578 18.781 -6.145 1 96.88 207 ILE A O 1
ATOM 1612 N N . SER A 1 208 ? 13.383 18.781 -5.855 1 95.44 208 SER A N 1
ATOM 1613 C CA . SER A 1 208 ? 13.234 17.391 -6.289 1 95.44 208 SER A CA 1
ATOM 1614 C C . SER A 1 208 ? 13.664 17.234 -7.746 1 95.44 208 SER A C 1
ATOM 1616 O O . SER A 1 208 ? 14.242 16.203 -8.117 1 95.44 208 SER A O 1
ATOM 1618 N N . ILE A 1 209 ? 13.43 18.203 -8.586 1 93.75 209 ILE A N 1
ATOM 1619 C CA . ILE A 1 209 ? 13.703 18.094 -10.016 1 93.75 209 ILE A CA 1
ATOM 1620 C C . ILE A 1 209 ? 15.156 18.469 -10.297 1 93.75 209 ILE A C 1
ATOM 1622 O O . ILE A 1 209 ? 15.805 17.844 -11.141 1 93.75 209 ILE A O 1
ATOM 1626 N N . PHE A 1 210 ? 15.734 19.375 -9.531 1 94.06 210 PHE A N 1
ATOM 1627 C CA . PHE A 1 210 ? 17.016 19.938 -9.922 1 94.06 210 PHE A CA 1
ATOM 1628 C C . PHE A 1 210 ? 18.156 19.297 -9.133 1 94.06 210 PHE A C 1
ATOM 1630 O O . PHE A 1 210 ? 19.312 19.328 -9.555 1 94.06 210 PHE A O 1
ATOM 1637 N N . VAL A 1 211 ? 17.812 18.766 -7.988 1 94.62 211 VAL A N 1
ATOM 1638 C CA . VAL A 1 211 ? 18.844 18.141 -7.188 1 94.62 211 VAL A CA 1
ATOM 1639 C C . VAL A 1 211 ? 18.719 16.609 -7.301 1 94.62 211 VAL A C 1
ATOM 1641 O O . VAL A 1 211 ? 17.984 15.984 -6.535 1 94.62 211 VAL A O 1
ATOM 1644 N N . CYS A 1 212 ? 19.469 15.961 -8.062 1 93.12 212 CYS A N 1
ATOM 1645 C CA . CYS A 1 212 ? 19.516 14.516 -8.25 1 93.12 212 CYS A CA 1
ATOM 1646 C C . CYS A 1 212 ? 18.125 13.922 -8.281 1 93.12 212 CYS A C 1
ATOM 1648 O O . CYS A 1 212 ? 17.75 13.156 -7.395 1 93.12 212 CYS A O 1
ATOM 1650 N N . PRO A 1 213 ? 17.453 14.141 -9.297 1 93.75 213 PRO A N 1
ATOM 1651 C CA . PRO A 1 213 ? 16.047 13.719 -9.375 1 93.75 213 PRO A CA 1
ATOM 1652 C C . PRO A 1 213 ? 15.891 12.203 -9.43 1 93.75 213 PRO A C 1
ATOM 1654 O O . PRO A 1 213 ? 16.719 11.516 -10.039 1 93.75 213 PRO A O 1
ATOM 1657 N N . VAL A 1 214 ? 14.953 11.68 -8.695 1 94.75 214 VAL A N 1
ATOM 1658 C CA . VAL A 1 214 ? 14.5 10.297 -8.773 1 94.75 214 VAL A CA 1
ATOM 1659 C C . VAL A 1 214 ? 13.133 10.234 -9.445 1 94.75 214 VAL A C 1
ATOM 1661 O O . VAL A 1 214 ? 12.172 10.836 -8.969 1 94.75 214 VAL A O 1
ATOM 1664 N N . TRP A 1 215 ? 13.023 9.578 -10.531 1 94.5 215 TRP A N 1
ATOM 1665 C CA . TRP A 1 215 ? 11.797 9.523 -11.32 1 94.5 215 TRP A CA 1
ATOM 1666 C C . TRP A 1 215 ? 11.078 8.195 -11.117 1 94.5 215 TRP A C 1
ATOM 1668 O O . TRP A 1 215 ? 11.68 7.129 -11.281 1 94.5 215 TRP A O 1
ATOM 1678 N N . ALA A 1 216 ? 9.836 8.242 -10.773 1 95.25 216 ALA A N 1
ATOM 1679 C CA . ALA A 1 216 ? 9.023 7.043 -10.57 1 95.25 216 ALA A CA 1
ATOM 1680 C C . ALA A 1 216 ? 8.859 6.27 -11.875 1 95.25 216 ALA A C 1
ATOM 1682 O O . ALA A 1 216 ? 8.82 5.035 -11.875 1 95.25 216 ALA A O 1
ATOM 1683 N N . GLY A 1 217 ? 8.727 6.988 -12.922 1 94.88 217 GLY A N 1
ATOM 1684 C CA . GLY A 1 217 ? 8.625 6.332 -14.219 1 94.88 217 GLY A CA 1
ATOM 1685 C C . GLY A 1 217 ? 9.836 5.488 -14.555 1 94.88 217 GLY A C 1
ATOM 1686 O O . GLY A 1 217 ? 9.703 4.375 -15.07 1 94.88 217 GLY A O 1
ATOM 1687 N N . GLU A 1 218 ? 10.961 6.016 -14.289 1 94.88 218 GLU A N 1
ATOM 1688 C CA . GLU A 1 218 ? 12.195 5.277 -14.523 1 94.88 218 GLU A CA 1
ATOM 1689 C C . GLU A 1 218 ? 12.281 4.043 -13.633 1 94.88 218 GLU A C 1
ATOM 1691 O O . GLU A 1 218 ? 12.75 2.986 -14.062 1 94.88 218 GLU A O 1
ATOM 1696 N N . ASP A 1 219 ? 11.891 4.227 -12.453 1 95.38 219 ASP A N 1
ATOM 1697 C CA . ASP A 1 219 ? 11.891 3.096 -11.531 1 95.38 219 ASP A CA 1
ATOM 1698 C C . ASP A 1 219 ? 10.938 1.998 -12 1 95.38 219 ASP A C 1
ATOM 1700 O O . ASP A 1 219 ? 11.234 0.81 -11.859 1 95.38 219 ASP A O 1
ATOM 1704 N N . LEU A 1 220 ? 9.742 2.377 -12.461 1 96.5 220 LEU A N 1
ATOM 1705 C CA . LEU A 1 220 ? 8.797 1.406 -13 1 96.5 220 LEU A CA 1
ATOM 1706 C C . LEU A 1 220 ? 9.391 0.679 -14.203 1 96.5 220 LEU A C 1
ATOM 1708 O O . LEU A 1 220 ? 9.266 -0.542 -14.312 1 96.5 220 LEU A O 1
ATOM 1712 N N . HIS A 1 221 ? 10.031 1.459 -15.055 1 95.94 221 HIS A N 1
ATOM 1713 C CA . HIS A 1 221 ? 10.711 0.925 -16.234 1 95.94 221 HIS A CA 1
ATOM 1714 C C . HIS A 1 221 ? 11.758 -0.113 -15.844 1 95.94 221 HIS A C 1
ATOM 1716 O O . HIS A 1 221 ? 11.781 -1.215 -16.391 1 95.94 221 HIS A O 1
ATOM 1722 N N . LYS A 1 222 ? 12.531 0.164 -14.922 1 95.75 222 LYS A N 1
ATOM 1723 C CA . LYS A 1 222 ? 13.578 -0.737 -14.453 1 95.75 222 LYS A CA 1
ATOM 1724 C C . LYS A 1 222 ? 12.984 -1.947 -13.734 1 95.75 222 LYS A C 1
ATOM 1726 O O . LYS A 1 222 ? 13.492 -3.064 -13.875 1 95.75 222 LYS A O 1
ATOM 1731 N N . LEU A 1 223 ? 11.953 -1.671 -12.992 1 96.75 223 LEU A N 1
ATOM 1732 C CA . LEU A 1 223 ? 11.32 -2.748 -12.242 1 96.75 223 LEU A CA 1
ATOM 1733 C C . LEU A 1 223 ? 10.758 -3.811 -13.18 1 96.75 223 LEU A C 1
ATOM 1735 O O . LEU A 1 223 ? 10.984 -5.008 -12.977 1 96.75 223 LEU A O 1
ATOM 1739 N N . VAL A 1 224 ? 10.047 -3.389 -14.148 1 97.06 224 VAL A N 1
ATOM 1740 C CA . VAL A 1 224 ? 9.445 -4.312 -15.109 1 97.06 224 VAL A CA 1
ATOM 1741 C C . VAL A 1 224 ? 10.539 -5.086 -15.836 1 97.06 224 VAL A C 1
ATOM 1743 O O . VAL A 1 224 ? 10.453 -6.305 -15.992 1 97.06 224 VAL A O 1
ATOM 1746 N N . ALA A 1 225 ? 11.555 -4.41 -16.25 1 97.06 225 ALA A N 1
ATOM 1747 C CA . ALA A 1 225 ? 12.68 -5.055 -16.938 1 97.06 225 ALA A CA 1
ATOM 1748 C C . ALA A 1 225 ? 13.375 -6.051 -16.016 1 97.06 225 ALA A C 1
ATOM 1750 O O . ALA A 1 225 ? 13.68 -7.176 -16.422 1 97.06 225 ALA A O 1
ATOM 1751 N N . ASN A 1 226 ? 13.617 -5.641 -14.812 1 96.44 226 ASN A N 1
ATOM 1752 C CA . ASN A 1 226 ? 14.281 -6.512 -13.844 1 96.44 226 ASN A CA 1
ATOM 1753 C C . ASN A 1 226 ? 13.453 -7.758 -13.547 1 96.44 226 ASN A C 1
ATOM 1755 O O . ASN A 1 226 ? 14.008 -8.844 -13.352 1 96.44 226 ASN A O 1
ATOM 1759 N N . ASN A 1 227 ? 12.125 -7.543 -13.422 1 96.81 227 ASN A N 1
ATOM 1760 C CA . ASN A 1 227 ? 11.258 -8.688 -13.172 1 96.81 227 ASN A CA 1
ATOM 1761 C C . ASN A 1 227 ? 11.336 -9.711 -14.305 1 96.81 227 ASN A C 1
ATOM 1763 O O . ASN A 1 227 ? 11.344 -10.914 -14.055 1 96.81 227 ASN A O 1
ATOM 1767 N N . MET A 1 228 ? 11.406 -9.242 -15.531 1 96.62 228 MET A N 1
ATOM 1768 C CA . MET A 1 228 ? 11.57 -10.141 -16.672 1 96.62 228 MET A CA 1
ATOM 1769 C C . MET A 1 228 ? 12.914 -10.867 -16.609 1 96.62 228 MET A C 1
ATOM 1771 O O . MET A 1 228 ? 12.984 -12.07 -16.859 1 96.62 228 MET A O 1
ATOM 1775 N N . GLU A 1 229 ? 13.875 -10.148 -16.25 1 95.69 229 GLU A N 1
ATOM 1776 C CA . GLU A 1 229 ? 15.219 -10.719 -16.156 1 95.69 229 GLU A CA 1
ATOM 1777 C C . GLU A 1 229 ? 15.289 -11.797 -15.078 1 95.69 229 GLU A C 1
ATOM 1779 O O . GLU A 1 229 ? 15.938 -12.828 -15.266 1 95.69 229 GLU A O 1
ATOM 1784 N N . LYS A 1 230 ? 14.711 -11.562 -14 1 94.62 230 LYS A N 1
ATOM 1785 C CA . LYS A 1 230 ? 14.688 -12.539 -12.914 1 94.62 230 LYS A CA 1
ATOM 1786 C C . LYS A 1 230 ? 14.047 -13.852 -13.367 1 94.62 230 LYS A C 1
ATOM 1788 O O . LYS A 1 230 ? 14.555 -14.93 -13.055 1 94.62 230 LYS A O 1
ATOM 1793 N N . LEU A 1 231 ? 12.922 -13.75 -14.055 1 94.94 231 LEU A N 1
ATOM 1794 C CA . LEU A 1 231 ? 12.273 -14.953 -14.57 1 94.94 231 LEU A CA 1
ATOM 1795 C C . LEU A 1 231 ? 13.164 -15.648 -15.594 1 94.94 231 LEU A C 1
ATOM 1797 O O . LEU A 1 231 ? 13.25 -16.875 -15.617 1 94.94 231 LEU A O 1
ATOM 1801 N N . GLY A 1 232 ? 13.781 -14.797 -16.438 1 94.12 232 GLY A N 1
ATOM 1802 C CA . GLY A 1 232 ? 14.688 -15.352 -17.438 1 94.12 232 GLY A CA 1
ATOM 1803 C C . GLY A 1 232 ? 15.852 -16.109 -16.828 1 94.12 232 GLY A C 1
ATOM 1804 O O . GLY A 1 232 ? 16.203 -17.188 -17.281 1 94.12 232 GLY A O 1
ATOM 1805 N N . LYS A 1 233 ? 16.422 -15.578 -15.812 1 90.94 233 LYS A N 1
ATOM 1806 C CA . LYS A 1 233 ? 17.531 -16.219 -15.117 1 90.94 233 LYS A CA 1
ATOM 1807 C C . LYS A 1 233 ? 17.094 -17.547 -14.5 1 90.94 233 LYS A C 1
ATOM 1809 O O . LYS A 1 233 ? 17.828 -18.531 -14.531 1 90.94 233 LYS A O 1
ATOM 1814 N N . PHE A 1 234 ? 15.922 -17.562 -13.969 1 90.88 234 PHE A N 1
ATOM 1815 C CA . PHE A 1 234 ? 15.398 -18.797 -13.398 1 90.88 234 PHE A CA 1
ATOM 1816 C C . PHE A 1 234 ? 15.227 -19.859 -14.469 1 90.88 234 PHE A C 1
ATOM 1818 O O . PHE A 1 234 ? 15.641 -21.016 -14.281 1 90.88 234 PHE A O 1
ATOM 1825 N N . LEU A 1 235 ? 14.633 -19.531 -15.539 1 90.81 235 LEU A N 1
ATOM 1826 C CA . LEU A 1 235 ? 14.336 -20.484 -16.594 1 90.81 235 LEU A CA 1
ATOM 1827 C C . LEU A 1 235 ? 15.617 -21.016 -17.219 1 90.81 235 LEU A C 1
ATOM 1829 O O . LEU A 1 235 ? 15.711 -22.203 -17.547 1 90.81 235 LEU A O 1
ATOM 1833 N N . GLU A 1 236 ? 16.562 -20.156 -17.375 1 88 236 GLU A N 1
ATOM 1834 C CA . GLU A 1 236 ? 17.859 -20.609 -17.875 1 88 236 GLU A CA 1
ATOM 1835 C C . GLU A 1 236 ? 18.516 -21.578 -16.906 1 88 236 GLU A C 1
ATOM 1837 O O . GLU A 1 236 ? 19.094 -22.578 -17.312 1 88 236 GLU A O 1
ATOM 1842 N N . GLY A 1 237 ? 18.453 -21.281 -15.609 1 81.81 237 GLY A N 1
ATOM 1843 C CA . GLY A 1 237 ? 19.031 -22.141 -14.594 1 81.81 237 GLY A CA 1
ATOM 1844 C C . GLY A 1 237 ? 18.266 -23.438 -14.406 1 81.81 237 GLY A C 1
ATOM 1845 O O . GLY A 1 237 ? 18.859 -24.484 -14.125 1 81.81 237 GLY A O 1
ATOM 1846 N N . PHE A 1 238 ? 16.969 -23.375 -14.5 1 81.31 238 PHE A N 1
ATOM 1847 C CA . PHE A 1 238 ? 16.109 -24.547 -14.375 1 81.31 238 PHE A CA 1
ATOM 1848 C C . PHE A 1 238 ? 16.453 -25.578 -15.445 1 81.31 238 PHE A C 1
ATOM 1850 O O . PHE A 1 238 ? 16.516 -26.781 -15.156 1 81.31 238 PHE A O 1
ATOM 1857 N N . GLY A 1 239 ? 16.672 -25.203 -16.609 1 72.44 239 GLY A N 1
ATOM 1858 C CA . GLY A 1 239 ? 17.031 -26.125 -17.688 1 72.44 239 GLY A CA 1
ATOM 1859 C C . GLY A 1 239 ? 18.281 -26.938 -17.359 1 72.44 239 GLY A C 1
ATOM 1860 O O . GLY A 1 239 ? 18.328 -28.141 -17.625 1 72.44 239 GLY A O 1
ATOM 1861 N N . ASP A 1 240 ? 19.125 -26.281 -16.547 1 70.38 240 ASP A N 1
ATOM 1862 C CA . ASP A 1 240 ? 20.375 -26.938 -16.203 1 70.38 240 ASP A CA 1
ATOM 1863 C C . ASP A 1 240 ? 20.219 -27.844 -14.992 1 70.38 240 ASP A C 1
ATOM 1865 O O . ASP A 1 240 ? 20.828 -28.922 -14.922 1 70.38 240 ASP A O 1
ATOM 1869 N N . GLU A 1 241 ? 19.297 -27.516 -14 1 70.06 241 GLU A N 1
ATOM 1870 C CA . GLU A 1 241 ? 19.172 -28.203 -12.711 1 70.06 241 GLU A CA 1
ATOM 1871 C C . GLU A 1 241 ? 18.234 -29.391 -12.797 1 70.06 241 GLU A C 1
ATOM 1873 O O . GLU A 1 241 ? 18.422 -30.391 -12.094 1 70.06 241 GLU A O 1
ATOM 1878 N N . ILE A 1 242 ? 17.125 -29.25 -13.375 1 61.78 242 ILE A N 1
ATOM 1879 C CA . ILE A 1 242 ? 16.078 -30.281 -13.352 1 61.78 242 ILE A CA 1
ATOM 1880 C C . ILE A 1 242 ? 16.672 -31.625 -13.75 1 61.78 242 ILE A C 1
ATOM 1882 O O . ILE A 1 242 ? 16.203 -32.688 -13.297 1 61.78 242 ILE A O 1
ATOM 1886 N N . PHE A 1 243 ? 17.797 -31.578 -14.531 1 58.12 243 PHE A N 1
ATOM 1887 C CA . PHE A 1 243 ? 18.141 -32.906 -15.008 1 58.12 243 PHE A CA 1
ATOM 1888 C C . PHE A 1 243 ? 19.562 -33.281 -14.57 1 58.12 243 PHE A C 1
ATOM 1890 O O . PHE A 1 243 ? 20.172 -34.188 -15.141 1 58.12 243 PHE A O 1
ATOM 1897 N N . LYS A 1 244 ? 19.938 -32.406 -13.742 1 57.88 244 LYS A N 1
ATOM 1898 C CA . LYS A 1 244 ? 21.219 -32.812 -13.156 1 57.88 244 LYS A CA 1
ATOM 1899 C C . LYS A 1 244 ? 21.031 -33.938 -12.156 1 57.88 244 LYS A C 1
ATOM 1901 O O . LYS A 1 244 ? 20 -34 -11.461 1 57.88 244 LYS A O 1
ATOM 1906 N N . SER A 1 245 ? 21.547 -35.031 -12.438 1 49.69 245 SER A N 1
ATOM 1907 C CA . SER A 1 245 ? 21.641 -36.188 -11.555 1 49.69 245 SER A CA 1
ATOM 1908 C C . SER A 1 245 ? 21.922 -35.781 -10.117 1 49.69 245 SER A C 1
ATOM 1910 O O . SER A 1 245 ? 22.5 -34.719 -9.875 1 49.69 245 SER A O 1
ATOM 1912 N N . ALA A 1 246 ? 21.172 -36.375 -9.055 1 47 246 ALA A N 1
ATOM 1913 C CA . ALA A 1 246 ? 21.203 -36.312 -7.594 1 47 246 ALA A CA 1
ATOM 1914 C C . ALA A 1 246 ? 22.594 -35.906 -7.105 1 47 246 ALA A C 1
ATOM 1916 O O . ALA A 1 246 ? 22.75 -35.438 -5.973 1 47 246 ALA A O 1
ATOM 1917 N N . GLU A 1 247 ? 23.625 -36.094 -7.734 1 46.91 247 GLU A N 1
ATOM 1918 C CA . GLU A 1 247 ? 24.922 -36.094 -7.055 1 46.91 247 GLU A CA 1
ATOM 1919 C C . GLU A 1 247 ? 25.469 -34.656 -6.926 1 46.91 247 GLU A C 1
ATOM 1921 O O . GLU A 1 247 ? 26.5 -34.438 -6.285 1 46.91 247 GLU A O 1
ATOM 1926 N N . VAL A 1 248 ? 25.156 -33.75 -7.77 1 47.94 248 VAL A N 1
ATOM 1927 C CA . VAL A 1 248 ? 25.969 -32.531 -7.684 1 47.94 248 VAL A CA 1
ATOM 1928 C C . VAL A 1 248 ? 25.344 -31.578 -6.676 1 47.94 248 VAL A C 1
ATOM 1930 O O . VAL A 1 248 ? 24.125 -31.375 -6.66 1 47.94 248 VAL A O 1
ATOM 1933 N N . GLU A 1 249 ? 26.016 -31.188 -5.703 1 48.56 249 GLU A N 1
ATOM 1934 C CA . GLU A 1 249 ? 25.828 -30.266 -4.594 1 48.56 249 GLU A CA 1
ATOM 1935 C C . GLU A 1 249 ? 25.125 -28.984 -5.059 1 48.56 249 GLU A C 1
ATOM 1937 O O . GLU A 1 249 ? 25.516 -28.391 -6.062 1 48.56 249 GLU A O 1
ATOM 1942 N N . GLU A 1 250 ? 23.953 -28.766 -4.742 1 51.44 250 GLU A N 1
ATOM 1943 C CA . GLU A 1 250 ? 23.094 -27.594 -4.887 1 51.44 250 GLU A CA 1
ATOM 1944 C C . GLU A 1 250 ? 23.875 -26.297 -4.711 1 51.44 250 GLU A C 1
ATOM 1946 O O . GLU A 1 250 ? 24.5 -26.078 -3.664 1 51.44 250 GLU A O 1
ATOM 1951 N N . SER A 1 251 ? 24.469 -25.766 -5.676 1 50.97 251 SER A N 1
ATOM 1952 C CA . SER A 1 251 ? 25.156 -24.5 -5.48 1 50.97 251 SER A CA 1
ATOM 1953 C C . SER A 1 251 ? 24.219 -23.453 -4.879 1 50.97 251 SER A C 1
ATOM 1955 O O . SER A 1 251 ? 23.031 -23.422 -5.184 1 50.97 251 SER A O 1
ATOM 1957 N N . LYS A 1 252 ? 24.609 -22.906 -3.936 1 55.34 252 LYS A N 1
ATOM 1958 C CA . LYS A 1 252 ? 24 -21.828 -3.17 1 55.34 252 LYS A CA 1
ATOM 1959 C C . LYS A 1 252 ? 23.406 -20.766 -4.094 1 55.34 252 LYS A C 1
ATOM 1961 O O . LYS A 1 252 ? 22.359 -20.188 -3.789 1 55.34 252 LYS A O 1
ATOM 1966 N N . ASP A 1 253 ? 24.109 -20.594 -5.129 1 55.72 253 ASP A N 1
ATOM 1967 C CA . ASP A 1 253 ? 23.688 -19.547 -6.062 1 55.72 253 ASP A CA 1
ATOM 1968 C C . ASP A 1 253 ? 22.406 -19.953 -6.789 1 55.72 253 ASP A C 1
ATOM 1970 O O . ASP A 1 253 ? 21.547 -19.109 -7.059 1 55.72 253 ASP A O 1
ATOM 1974 N N . ALA A 1 254 ? 22.281 -21.234 -7.086 1 56.62 254 ALA A N 1
ATOM 1975 C CA . ALA A 1 254 ? 21.078 -21.719 -7.766 1 56.62 254 ALA A CA 1
ATOM 1976 C C . ALA A 1 254 ? 19.859 -21.578 -6.875 1 56.62 254 ALA A C 1
ATOM 1978 O O . ALA A 1 254 ? 18.781 -21.188 -7.344 1 56.62 254 ALA A O 1
ATOM 1979 N N . LYS A 1 255 ? 20.125 -21.781 -5.629 1 60.69 255 LYS A N 1
ATOM 1980 C CA . LYS A 1 255 ? 19.031 -21.625 -4.672 1 60.69 255 LYS A CA 1
ATOM 1981 C C . LYS A 1 255 ? 18.594 -20.172 -4.562 1 60.69 255 LYS A C 1
ATOM 1983 O O . LYS A 1 255 ? 17.406 -19.891 -4.453 1 60.69 255 LYS A O 1
ATOM 1988 N N . LYS A 1 256 ? 19.562 -19.297 -4.629 1 63.94 256 LYS A N 1
ATOM 1989 C CA . LYS A 1 256 ? 19.25 -17.875 -4.508 1 63.94 256 LYS A CA 1
ATOM 1990 C C . LYS A 1 256 ? 18.453 -17.391 -5.715 1 63.94 256 LYS A C 1
ATOM 1992 O O . LYS A 1 256 ? 17.5 -16.609 -5.566 1 63.94 256 LYS A O 1
ATOM 1997 N N . SER A 1 257 ? 18.891 -17.844 -6.914 1 61.66 257 SER A N 1
ATOM 1998 C CA . SER A 1 257 ? 18.172 -17.438 -8.117 1 61.66 257 SER A CA 1
ATOM 1999 C C . SER A 1 257 ? 16.734 -17.969 -8.117 1 61.66 257 SER A C 1
ATOM 2001 O O . SER A 1 257 ? 15.828 -17.328 -8.641 1 61.66 257 SER A O 1
ATOM 2003 N N . LEU A 1 258 ? 16.672 -19.062 -7.441 1 65.25 258 LEU A N 1
ATOM 2004 C CA . LEU A 1 258 ? 15.375 -19.734 -7.445 1 65.25 258 LEU A CA 1
ATOM 2005 C C . LEU A 1 258 ? 14.383 -19.016 -6.543 1 65.25 258 LEU A C 1
ATOM 2007 O O . LEU A 1 258 ? 13.172 -19.109 -6.75 1 65.25 258 LEU A O 1
ATOM 2011 N N . ILE A 1 259 ? 14.969 -18.109 -5.812 1 76.44 259 ILE A N 1
ATOM 2012 C CA . ILE A 1 259 ? 14.055 -17.5 -4.848 1 76.44 259 ILE A CA 1
ATOM 2013 C C . ILE A 1 259 ? 13.727 -16.078 -5.285 1 76.44 259 ILE A C 1
ATOM 2015 O O . ILE A 1 259 ? 12.711 -15.508 -4.867 1 76.44 259 ILE A O 1
ATOM 2019 N N . GLU A 1 260 ? 14.367 -15.625 -6.426 1 84.81 260 GLU A N 1
ATOM 2020 C CA . GLU A 1 260 ? 14.172 -14.227 -6.805 1 84.81 260 GLU A CA 1
ATOM 2021 C C . GLU A 1 260 ? 12.82 -14.023 -7.496 1 84.81 260 GLU A C 1
ATOM 2023 O O . GLU A 1 260 ? 12.281 -12.922 -7.508 1 84.81 260 GLU A O 1
ATOM 2028 N N . TYR A 1 261 ? 12.336 -15.164 -8.109 1 87.5 261 TYR A N 1
ATOM 2029 C CA . TYR A 1 261 ? 11.07 -15.023 -8.82 1 87.5 261 TYR A CA 1
ATOM 2030 C C . TYR A 1 261 ? 9.93 -14.75 -7.844 1 87.5 261 TYR A C 1
ATOM 2032 O O . TYR A 1 261 ? 8.875 -14.25 -8.242 1 87.5 261 TYR A O 1
ATOM 2040 N N . LYS A 1 262 ? 10.141 -15.07 -6.602 1 86.31 262 LYS A N 1
ATOM 2041 C CA . LYS A 1 262 ? 9.102 -14.875 -5.598 1 86.31 262 LYS A CA 1
ATOM 2042 C C . LYS A 1 262 ? 8.805 -13.398 -5.383 1 86.31 262 LYS A C 1
ATOM 2044 O O . LYS A 1 262 ? 7.668 -13.023 -5.086 1 86.31 262 LYS A O 1
ATOM 2049 N N . SER A 1 263 ? 9.805 -12.586 -5.578 1 89.56 263 SER A N 1
ATOM 2050 C CA . SER A 1 263 ? 9.602 -11.141 -5.441 1 89.56 263 SER A CA 1
ATOM 2051 C C . SER A 1 263 ? 8.727 -10.602 -6.566 1 89.56 263 SER A C 1
ATOM 2053 O O . SER A 1 263 ? 8.047 -9.586 -6.391 1 89.56 263 SER A O 1
ATOM 2055 N N . VAL A 1 264 ? 8.758 -11.297 -7.672 1 93.06 264 VAL A N 1
ATOM 2056 C CA . VAL A 1 264 ? 7.977 -10.867 -8.828 1 93.06 264 VAL A CA 1
ATOM 2057 C C . VAL A 1 264 ? 6.492 -11.125 -8.562 1 93.06 264 VAL A C 1
ATOM 2059 O O . VAL A 1 264 ? 5.641 -10.328 -8.961 1 93.06 264 VAL A O 1
ATOM 2062 N N . LEU A 1 265 ? 6.227 -12.18 -7.809 1 88.88 265 LEU A N 1
ATOM 2063 C CA . LEU A 1 265 ? 4.848 -12.547 -7.512 1 88.88 265 LEU A CA 1
ATOM 2064 C C . LEU A 1 265 ? 4.164 -11.469 -6.684 1 88.88 265 LEU A C 1
ATOM 2066 O O . LEU A 1 265 ? 2.953 -11.258 -6.809 1 88.88 265 LEU A O 1
ATOM 2070 N N . ASN A 1 266 ? 4.902 -10.711 -5.98 1 87.06 266 ASN A N 1
ATOM 2071 C CA . ASN A 1 266 ? 4.344 -9.719 -5.062 1 87.06 266 ASN A CA 1
ATOM 2072 C C . ASN A 1 266 ? 4.637 -8.297 -5.523 1 87.06 266 ASN A C 1
ATOM 2074 O O . ASN A 1 266 ? 4.609 -7.359 -4.723 1 87.06 266 ASN A O 1
ATOM 2078 N N . SER A 1 267 ? 4.852 -8.102 -6.785 1 92.19 267 SER A N 1
ATOM 2079 C CA . SER A 1 267 ? 5.301 -6.797 -7.262 1 92.19 267 SER A CA 1
ATOM 2080 C C . SER A 1 267 ? 4.129 -5.957 -7.762 1 92.19 267 SER A C 1
ATOM 2082 O O . SER A 1 267 ? 4.316 -4.816 -8.195 1 92.19 267 SER A O 1
ATOM 2084 N N . LYS A 1 268 ? 2.912 -6.422 -7.668 1 92.5 268 LYS A N 1
ATOM 2085 C CA . LYS A 1 268 ? 1.772 -5.719 -8.25 1 92.5 268 LYS A CA 1
ATOM 2086 C C . LYS A 1 268 ? 1.588 -4.348 -7.609 1 92.5 268 LYS A C 1
ATOM 2088 O O . LYS A 1 268 ? 1.449 -3.342 -8.312 1 92.5 268 LYS A O 1
ATOM 2093 N N . ASN A 1 269 ? 1.594 -4.309 -6.32 1 91.5 269 ASN A N 1
ATOM 2094 C CA . ASN A 1 269 ? 1.361 -3.055 -5.613 1 91.5 269 ASN A CA 1
ATOM 2095 C C . ASN A 1 269 ? 2.455 -2.031 -5.91 1 91.5 269 ASN A C 1
ATOM 2097 O O . ASN A 1 269 ? 2.172 -0.844 -6.074 1 91.5 269 ASN A O 1
ATOM 2101 N N . ALA A 1 270 ? 3.664 -2.467 -5.918 1 93.38 270 ALA A N 1
ATOM 2102 C CA . ALA A 1 270 ? 4.773 -1.568 -6.23 1 93.38 270 ALA A CA 1
ATOM 2103 C C . ALA A 1 270 ? 4.633 -0.993 -7.637 1 93.38 270 ALA A C 1
ATOM 2105 O O . ALA A 1 270 ? 4.852 0.203 -7.852 1 93.38 270 ALA A O 1
ATOM 2106 N N . GLU A 1 271 ? 4.238 -1.827 -8.578 1 96.19 271 GLU A N 1
ATOM 2107 C CA . GLU A 1 271 ? 4.062 -1.392 -9.961 1 96.19 271 GLU A CA 1
ATOM 2108 C C . GLU A 1 271 ? 2.938 -0.369 -10.078 1 96.19 271 GLU A C 1
ATOM 2110 O O . GLU A 1 271 ? 3.092 0.659 -10.742 1 96.19 271 GLU A O 1
ATOM 2115 N N . GLU A 1 272 ? 1.879 -0.62 -9.438 1 93.81 272 GLU A N 1
ATOM 2116 C CA . GLU A 1 272 ? 0.727 0.273 -9.516 1 93.81 272 GLU A CA 1
ATOM 2117 C C . GLU A 1 272 ? 1.027 1.619 -8.867 1 93.81 272 GLU A C 1
ATOM 2119 O O . GLU A 1 272 ? 0.633 2.666 -9.383 1 93.81 272 GLU A O 1
ATOM 2124 N N . THR A 1 273 ? 1.704 1.58 -7.75 1 93.12 273 THR A N 1
ATOM 2125 C CA . THR A 1 273 ? 2.059 2.812 -7.051 1 93.12 273 THR A CA 1
ATOM 2126 C C . THR A 1 273 ? 2.998 3.662 -7.902 1 93.12 273 THR A C 1
ATOM 2128 O O . THR A 1 273 ? 2.787 4.867 -8.055 1 93.12 273 THR A O 1
ATOM 2131 N N . LEU A 1 274 ? 4.004 3.025 -8.461 1 95.88 274 LEU A N 1
ATOM 2132 C CA . LEU A 1 274 ? 4.953 3.746 -9.305 1 95.88 274 LEU A CA 1
ATOM 2133 C C . LEU A 1 274 ? 4.262 4.305 -10.539 1 95.88 274 LEU A C 1
ATOM 2135 O O . LEU A 1 274 ? 4.555 5.422 -10.969 1 95.88 274 LEU A O 1
ATOM 2139 N N . ALA A 1 275 ? 3.346 3.52 -11.117 1 95.5 275 ALA A N 1
ATOM 2140 C CA . ALA A 1 275 ? 2.619 3.984 -12.297 1 95.5 275 ALA A CA 1
ATOM 2141 C C . ALA A 1 275 ? 1.764 5.203 -11.969 1 95.5 275 ALA A C 1
ATOM 2143 O O . ALA A 1 275 ? 1.66 6.133 -12.773 1 95.5 275 ALA A O 1
ATOM 2144 N N . ASN A 1 276 ? 1.189 5.23 -10.805 1 92.62 276 ASN A N 1
ATOM 2145 C CA . ASN A 1 276 ? 0.367 6.355 -10.383 1 92.62 276 ASN A CA 1
ATOM 2146 C C . ASN A 1 276 ? 1.198 7.625 -10.211 1 92.62 276 ASN A C 1
ATOM 2148 O O . ASN A 1 276 ? 0.75 8.719 -10.562 1 92.62 276 ASN A O 1
ATOM 2152 N N . PHE A 1 277 ? 2.369 7.48 -9.688 1 94.31 277 PHE A N 1
ATOM 2153 C CA . PHE A 1 277 ? 3.254 8.633 -9.531 1 94.31 277 PHE A CA 1
ATOM 2154 C C . PHE A 1 277 ? 3.789 9.094 -10.883 1 94.31 277 PHE A C 1
ATOM 2156 O O . PHE A 1 277 ? 3.92 10.289 -11.125 1 94.31 277 PHE A O 1
ATOM 2163 N N . ALA A 1 278 ? 4.082 8.102 -11.742 1 94.12 278 ALA A N 1
ATOM 2164 C CA . ALA A 1 278 ? 4.68 8.406 -13.039 1 94.12 278 ALA A CA 1
ATOM 2165 C C . ALA A 1 278 ? 3.727 9.227 -13.898 1 94.12 278 ALA A C 1
ATOM 2167 O O . ALA A 1 278 ? 4.164 10.016 -14.742 1 94.12 278 ALA A O 1
ATOM 2168 N N . ARG A 1 279 ? 2.49 9.133 -13.688 1 91.5 279 ARG A N 1
ATOM 2169 C CA . ARG A 1 279 ? 1.489 9.852 -14.477 1 91.5 279 ARG A CA 1
ATOM 2170 C C . ARG A 1 279 ? 1.59 11.352 -14.258 1 91.5 279 ARG A C 1
ATOM 2172 O O . ARG A 1 279 ? 1.187 12.141 -15.117 1 91.5 279 ARG A O 1
ATOM 2179 N N . TRP A 1 280 ? 2.121 11.711 -13.094 1 90.38 280 TRP A N 1
ATOM 2180 C CA . TRP A 1 280 ? 2.209 13.125 -12.75 1 90.38 280 TRP A CA 1
ATOM 2181 C C . TRP A 1 280 ? 3.521 13.727 -13.242 1 90.38 280 TRP A C 1
ATOM 2183 O O . TRP A 1 280 ? 3.709 14.945 -13.203 1 90.38 280 TRP A O 1
ATOM 2193 N N . GLU A 1 281 ? 4.383 12.938 -13.766 1 91.81 281 GLU A N 1
ATOM 2194 C CA . GLU A 1 281 ? 5.723 13.398 -14.117 1 91.81 281 GLU A CA 1
ATOM 2195 C C . GLU A 1 281 ? 5.742 14.047 -15.5 1 91.81 281 GLU A C 1
ATOM 2197 O O . GLU A 1 281 ? 5.055 13.586 -16.422 1 91.81 281 GLU A O 1
ATOM 2202 N N . PRO A 1 282 ? 6.477 15.125 -15.555 1 89.69 282 PRO A N 1
ATOM 2203 C CA . PRO A 1 282 ? 6.73 15.656 -16.891 1 89.69 282 PRO A CA 1
ATOM 2204 C C . PRO A 1 282 ? 7.73 14.82 -17.688 1 89.69 282 PRO A C 1
ATOM 2206 O O . PRO A 1 282 ? 8.266 13.836 -17.172 1 89.69 282 PRO A O 1
ATOM 2209 N N . GLY A 1 283 ? 7.852 15.133 -19.016 1 89.19 283 GLY A N 1
ATOM 2210 C CA . GLY A 1 283 ? 8.836 14.422 -19.812 1 89.19 283 GLY A CA 1
ATOM 2211 C C . GLY A 1 283 ? 10.25 14.547 -19.266 1 89.19 283 GLY A C 1
ATOM 2212 O O . GLY A 1 283 ? 10.648 15.625 -18.812 1 89.19 283 GLY A O 1
ATOM 2213 N N . HIS A 1 284 ? 10.945 13.367 -19.141 1 87.31 284 HIS A N 1
ATOM 2214 C CA . HIS A 1 284 ? 12.305 13.359 -18.609 1 87.31 284 HIS A CA 1
ATOM 2215 C C . HIS A 1 284 ? 13.148 12.289 -19.297 1 87.31 284 HIS A C 1
ATOM 2217 O O . HIS A 1 284 ? 12.664 11.195 -19.578 1 87.31 284 HIS A O 1
ATOM 2223 N N . GLY A 1 285 ? 14.336 12.664 -19.531 1 81.69 285 GLY A N 1
ATOM 2224 C CA . GLY A 1 285 ? 15.227 11.711 -20.172 1 81.69 285 GLY A CA 1
ATOM 2225 C C . GLY A 1 285 ? 14.664 11.156 -21.469 1 81.69 285 GLY A C 1
ATOM 2226 O O . GLY A 1 285 ? 14.312 11.914 -22.375 1 81.69 285 GLY A O 1
ATOM 2227 N N . GLN A 1 286 ? 14.484 9.852 -21.422 1 85.56 286 GLN A N 1
ATOM 2228 C CA . GLN A 1 286 ? 14.023 9.164 -22.625 1 85.56 286 GLN A CA 1
ATOM 2229 C C . GLN A 1 286 ? 12.508 9 -22.609 1 85.56 286 GLN A C 1
ATOM 2231 O O . GLN A 1 286 ? 11.922 8.555 -23.609 1 85.56 286 GLN A O 1
ATOM 2236 N N . PHE A 1 287 ? 11.969 9.414 -21.562 1 89.44 287 PHE A N 1
ATOM 2237 C CA . PHE A 1 287 ? 10.531 9.234 -21.438 1 89.44 287 PHE A CA 1
ATOM 2238 C C . PHE A 1 287 ? 9.781 10.492 -21.859 1 89.44 287 PHE A C 1
ATOM 2240 O O . PHE A 1 287 ? 10.094 11.594 -21.391 1 89.44 287 PHE A O 1
ATOM 2247 N N . LYS A 1 288 ? 8.891 10.352 -22.797 1 83 288 LYS A N 1
ATOM 2248 C CA . LYS A 1 288 ? 8.117 11.469 -23.344 1 83 288 LYS A CA 1
ATOM 2249 C C . LYS A 1 288 ? 6.945 11.812 -22.422 1 83 288 LYS A C 1
ATOM 2251 O O . LYS A 1 288 ? 6.688 11.109 -21.438 1 83 288 LYS A O 1
ATOM 2256 N N . TYR A 1 289 ? 6.41 12.969 -22.859 1 82.94 289 TYR A N 1
ATOM 2257 C CA . TYR A 1 289 ? 5.211 13.391 -22.141 1 82.94 289 TYR A CA 1
ATOM 2258 C C . TYR A 1 289 ? 4.047 12.445 -22.422 1 82.94 289 TYR A C 1
ATOM 2260 O O . TYR A 1 289 ? 3.822 12.055 -23.562 1 82.94 289 TYR A O 1
ATOM 2268 N N . ARG A 1 290 ? 3.357 11.906 -21.531 1 81.69 290 ARG A N 1
ATOM 2269 C CA . ARG A 1 290 ? 2.244 10.969 -21.609 1 81.69 290 ARG A CA 1
ATOM 2270 C C . ARG A 1 290 ? 2.727 9.586 -22.047 1 81.69 290 ARG A C 1
ATOM 2272 O O . ARG A 1 290 ? 2.137 8.961 -22.938 1 81.69 290 ARG A O 1
ATOM 2279 N N . HIS A 1 291 ? 3.842 9.234 -21.531 1 88.94 291 HIS A N 1
ATOM 2280 C CA . HIS A 1 291 ? 4.367 7.887 -21.734 1 88.94 291 HIS A CA 1
ATOM 2281 C C . HIS A 1 291 ? 3.33 6.832 -21.344 1 88.94 291 HIS A C 1
ATOM 2283 O O . HIS A 1 291 ? 2.543 7.035 -20.422 1 88.94 291 HIS A O 1
ATOM 2289 N N . PRO A 1 292 ? 3.131 5.809 -22.094 1 91.81 292 PRO A N 1
ATOM 2290 C CA . PRO A 1 292 ? 2.113 4.781 -21.875 1 91.81 292 PRO A CA 1
ATOM 2291 C C . PRO A 1 292 ? 2.412 3.912 -20.656 1 91.81 292 PRO A C 1
ATOM 2293 O O . PRO A 1 292 ? 2.648 2.709 -20.781 1 91.81 292 PRO A O 1
ATOM 2296 N N . TRP A 1 293 ? 2.193 4.461 -19.531 1 93.75 293 TRP A N 1
ATOM 2297 C CA . TRP A 1 293 ? 2.482 3.758 -18.297 1 93.75 293 TRP A CA 1
ATOM 2298 C C . TRP A 1 293 ? 1.501 2.613 -18.062 1 93.75 293 TRP A C 1
ATOM 2300 O O . TRP A 1 293 ? 1.823 1.632 -17.391 1 93.75 293 TRP A O 1
ATOM 2310 N N . ARG A 1 294 ? 0.331 2.65 -18.672 1 92.81 294 ARG A N 1
ATOM 2311 C CA . ARG A 1 294 ? -0.67 1.599 -18.531 1 92.81 294 ARG A CA 1
ATOM 2312 C C . ARG A 1 294 ? -0.19 0.298 -19.156 1 92.81 294 ARG A C 1
ATOM 2314 O O . ARG A 1 294 ? -0.519 -0.791 -18.688 1 92.81 294 ARG A O 1
ATOM 2321 N N . GLN A 1 295 ? 0.564 0.428 -20.219 1 95.06 295 GLN A N 1
ATOM 2322 C CA . GLN A 1 295 ? 1.091 -0.752 -20.891 1 95.06 295 GLN A CA 1
ATOM 2323 C C . GLN A 1 295 ? 2.121 -1.47 -20.016 1 95.06 295 GLN A C 1
ATOM 2325 O O . GLN A 1 295 ? 2.24 -2.695 -20.078 1 95.06 295 GLN A O 1
ATOM 2330 N N . TYR A 1 296 ? 2.871 -0.737 -19.219 1 96.12 296 TYR A N 1
ATOM 2331 C CA . TYR A 1 296 ? 3.812 -1.353 -18.297 1 96.12 296 TYR A CA 1
ATOM 2332 C C . TYR A 1 296 ? 3.088 -2.23 -17.281 1 96.12 296 TYR A C 1
ATOM 2334 O O . TYR A 1 296 ? 3.584 -3.295 -16.906 1 96.12 296 TYR A O 1
ATOM 2342 N N . LEU A 1 297 ? 1.926 -1.756 -16.891 1 95.5 297 LEU A N 1
ATOM 2343 C CA . LEU A 1 297 ? 1.134 -2.521 -15.93 1 95.5 297 LEU A CA 1
ATOM 2344 C C . LEU A 1 297 ? 0.598 -3.799 -16.562 1 95.5 297 LEU A C 1
ATOM 2346 O O . LEU A 1 297 ? 0.532 -4.844 -15.914 1 95.5 297 LEU A O 1
ATOM 2350 N N . LYS A 1 298 ? 0.216 -3.688 -17.781 1 96.12 298 LYS A N 1
ATOM 2351 C CA . LYS A 1 298 ? -0.245 -4.871 -18.5 1 96.12 298 LYS A CA 1
ATOM 2352 C C . LYS A 1 298 ? 0.866 -5.914 -18.609 1 96.12 298 LYS A C 1
ATOM 2354 O O . LYS A 1 298 ? 0.644 -7.098 -18.344 1 96.12 298 LYS A O 1
ATOM 2359 N N . ILE A 1 299 ? 2.029 -5.453 -18.969 1 96.88 299 ILE A N 1
ATOM 2360 C CA . ILE A 1 299 ? 3.18 -6.344 -19.078 1 96.88 299 ILE A CA 1
ATOM 2361 C C . ILE A 1 299 ? 3.502 -6.938 -17.719 1 96.88 299 ILE A C 1
ATOM 2363 O O . ILE A 1 299 ? 3.807 -8.125 -17.609 1 96.88 299 ILE A O 1
ATOM 2367 N N . GLY A 1 300 ? 3.408 -6.074 -16.703 1 96 300 GLY A N 1
ATOM 2368 C CA . GLY A 1 300 ? 3.625 -6.566 -15.352 1 96 300 GLY A CA 1
ATOM 2369 C C . GLY A 1 300 ? 2.674 -7.68 -14.961 1 96 300 GLY A C 1
ATOM 2370 O O . GLY A 1 300 ? 3.072 -8.641 -14.297 1 96 300 GLY A O 1
ATOM 2371 N N . GLY A 1 301 ? 1.455 -7.516 -15.375 1 93.56 301 GLY A N 1
ATOM 2372 C CA . GLY A 1 301 ? 0.484 -8.57 -15.117 1 93.56 301 GLY A CA 1
ATOM 2373 C C . GLY A 1 301 ? 0.841 -9.883 -15.781 1 93.56 301 GLY A C 1
ATOM 2374 O O . GLY A 1 301 ? 0.708 -10.945 -15.18 1 93.56 301 GLY A O 1
ATOM 2375 N N . LEU A 1 302 ? 1.301 -9.844 -16.953 1 95.5 302 LEU A N 1
ATOM 2376 C CA . LEU A 1 302 ? 1.706 -11.039 -17.688 1 95.5 302 LEU A CA 1
ATOM 2377 C C . LEU A 1 302 ? 2.936 -11.68 -17.047 1 95.5 302 LEU A C 1
ATOM 2379 O O . LEU A 1 302 ? 3.037 -12.906 -16.984 1 95.5 302 LEU A O 1
ATOM 2383 N N . ILE A 1 303 ? 3.861 -10.828 -16.641 1 96.62 303 ILE A N 1
ATOM 2384 C CA . ILE A 1 303 ? 5.074 -11.312 -15.984 1 96.62 303 ILE A CA 1
ATOM 2385 C C . ILE A 1 303 ? 4.707 -12.062 -14.703 1 96.62 303 ILE A C 1
ATOM 2387 O O . ILE A 1 303 ? 5.27 -13.117 -14.414 1 96.62 303 ILE A O 1
ATOM 2391 N N . ARG A 1 304 ? 3.801 -11.531 -13.992 1 93.38 304 ARG A N 1
ATOM 2392 C CA . ARG A 1 304 ? 3.385 -12.188 -12.758 1 93.38 304 ARG A CA 1
ATOM 2393 C C . ARG A 1 304 ? 2.688 -13.508 -13.047 1 93.38 304 ARG A C 1
ATOM 2395 O O . ARG A 1 304 ? 2.84 -14.477 -12.289 1 93.38 304 ARG A O 1
ATOM 2402 N N . GLN A 1 305 ? 1.907 -13.578 -14.062 1 90.56 305 GLN A N 1
ATOM 2403 C CA . GLN A 1 305 ? 1.294 -14.836 -14.469 1 90.56 305 GLN A CA 1
ATOM 2404 C C . GLN A 1 305 ? 2.354 -15.883 -14.805 1 90.56 305 GLN A C 1
ATOM 2406 O O . GLN A 1 305 ? 2.227 -17.047 -14.422 1 90.56 305 GLN A O 1
ATOM 2411 N N . CYS A 1 306 ? 3.318 -15.438 -15.508 1 93.56 306 CYS A N 1
ATOM 2412 C CA . CYS A 1 306 ? 4.426 -16.328 -15.836 1 93.56 306 CYS A CA 1
ATOM 2413 C C . CYS A 1 306 ? 5.137 -16.797 -14.57 1 93.56 306 CYS A C 1
ATOM 2415 O O . CYS A 1 306 ? 5.527 -17.953 -14.469 1 93.56 306 CYS A O 1
ATOM 2417 N N . ALA A 1 307 ? 5.285 -15.844 -13.664 1 92.81 307 ALA A N 1
ATOM 2418 C CA . ALA A 1 307 ? 5.934 -16.188 -12.406 1 92.81 307 ALA A CA 1
ATOM 2419 C C . ALA A 1 307 ? 5.141 -17.25 -11.648 1 92.81 307 ALA A C 1
ATOM 2421 O O . ALA A 1 307 ? 5.719 -18.094 -10.969 1 92.81 307 ALA A O 1
ATOM 2422 N N . CYS A 1 308 ? 3.877 -17.203 -11.75 1 88.38 308 CYS A N 1
ATOM 2423 C CA . CYS A 1 308 ? 3.037 -18.219 -11.109 1 88.38 308 CYS A CA 1
ATOM 2424 C C . CYS A 1 308 ? 3.301 -19.594 -11.688 1 88.38 308 CYS A C 1
ATOM 2426 O O . CYS A 1 308 ? 3.365 -20.578 -10.953 1 88.38 308 CYS A O 1
ATOM 2428 N N . ARG A 1 309 ? 3.449 -19.703 -12.984 1 89.19 309 ARG A N 1
ATOM 2429 C CA . ARG A 1 309 ? 3.752 -20.969 -13.633 1 89.19 309 ARG A CA 1
ATOM 2430 C C . ARG A 1 309 ? 5.133 -21.484 -13.227 1 89.19 309 ARG A C 1
ATOM 2432 O O . ARG A 1 309 ? 5.332 -22.688 -13.039 1 89.19 309 ARG A O 1
ATOM 2439 N N . ILE A 1 310 ? 6.027 -20.516 -13.094 1 89.56 310 ILE A N 1
ATOM 2440 C CA . ILE A 1 310 ? 7.383 -20.859 -12.688 1 89.56 310 ILE A CA 1
ATOM 2441 C C . ILE A 1 310 ? 7.375 -21.406 -11.258 1 89.56 310 ILE A C 1
ATOM 2443 O O . ILE A 1 310 ? 8.125 -22.328 -10.938 1 89.56 310 ILE A O 1
ATOM 2447 N N . ASP A 1 311 ? 6.559 -20.797 -10.5 1 86.75 311 ASP A N 1
ATOM 2448 C CA . ASP A 1 311 ? 6.441 -21.281 -9.133 1 86.75 311 ASP A CA 1
ATOM 2449 C C . ASP A 1 311 ? 5.934 -22.719 -9.094 1 86.75 311 ASP A C 1
ATOM 2451 O O . ASP A 1 311 ? 6.387 -23.516 -8.273 1 86.75 311 ASP A O 1
ATOM 2455 N N . ALA A 1 312 ? 5.047 -23.062 -9.938 1 81.56 312 ALA A N 1
ATOM 2456 C CA . ALA A 1 312 ? 4.547 -24.438 -10.047 1 81.56 312 ALA A CA 1
ATOM 2457 C C . ALA A 1 312 ? 5.641 -25.375 -10.531 1 81.56 312 ALA A C 1
ATOM 2459 O O . ALA A 1 312 ? 5.738 -26.516 -10.062 1 81.56 312 ALA A O 1
ATOM 2460 N N . LEU A 1 313 ? 6.41 -24.906 -11.469 1 82.62 313 LEU A N 1
ATOM 2461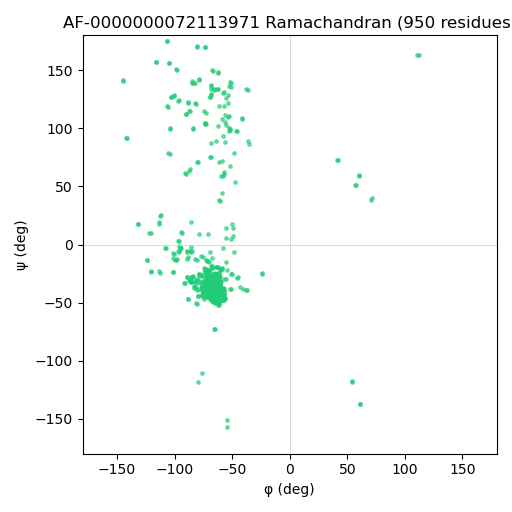 C CA . LEU A 1 313 ? 7.508 -25.703 -12.016 1 82.62 313 LEU A CA 1
ATOM 2462 C C . LEU A 1 313 ? 8.555 -25.984 -10.953 1 82.62 313 LEU A C 1
ATOM 2464 O O . LEU A 1 313 ? 9.133 -27.078 -10.922 1 82.62 313 LEU A O 1
ATOM 2468 N N . ASN A 1 314 ? 8.82 -24.984 -10.102 1 80.94 314 ASN A N 1
ATOM 2469 C CA . ASN A 1 314 ? 9.828 -25.109 -9.055 1 80.94 314 ASN A CA 1
ATOM 2470 C C . ASN A 1 314 ? 9.484 -26.234 -8.078 1 80.94 314 ASN A C 1
ATOM 2472 O O . ASN A 1 314 ? 10.375 -26.812 -7.457 1 80.94 314 ASN A O 1
ATOM 2476 N N . GLY A 1 315 ? 8.273 -26.562 -7.957 1 71.44 315 GLY A N 1
ATOM 2477 C CA . GLY A 1 315 ? 7.875 -27.656 -7.094 1 71.44 315 GLY A CA 1
ATOM 2478 C C . GLY A 1 315 ? 8.352 -29.016 -7.586 1 71.44 315 GLY A C 1
ATOM 2479 O O . GLY A 1 315 ? 8.484 -29.953 -6.801 1 71.44 315 GLY A O 1
ATOM 2480 N N . TYR A 1 316 ? 8.727 -29.125 -8.875 1 71.88 316 TYR A N 1
ATOM 2481 C CA . TYR A 1 316 ? 9.094 -30.406 -9.469 1 71.88 316 TYR A CA 1
ATOM 2482 C C . TYR A 1 316 ? 10.609 -30.547 -9.562 1 71.88 316 TYR A C 1
ATOM 2484 O O . TYR A 1 316 ? 11.117 -31.594 -9.961 1 71.88 316 TYR A O 1
ATOM 2492 N N . ILE A 1 317 ? 11.367 -29.531 -9.273 1 64.75 317 ILE A N 1
ATOM 2493 C CA . ILE A 1 317 ? 12.82 -29.578 -9.367 1 64.75 317 ILE A CA 1
ATOM 2494 C C . ILE A 1 317 ? 13.359 -30.625 -8.391 1 64.75 317 ILE A C 1
ATOM 2496 O O . ILE A 1 317 ? 14.273 -31.391 -8.734 1 64.75 317 ILE A O 1
ATOM 2500 N N . ASN A 1 318 ? 12.797 -30.719 -7.223 1 59.81 318 ASN A N 1
ATOM 2501 C CA . ASN A 1 318 ? 13.344 -31.641 -6.234 1 59.81 318 ASN A CA 1
ATOM 2502 C C . ASN A 1 318 ? 12.641 -33 -6.27 1 59.81 318 ASN A C 1
ATOM 2504 O O . ASN A 1 318 ? 12.898 -33.844 -5.434 1 59.81 318 ASN A O 1
ATOM 2508 N N . SER A 1 319 ? 11.82 -33.188 -7.336 1 59.84 319 SER A N 1
ATOM 2509 C CA . SER A 1 319 ? 11.102 -34.438 -7.352 1 59.84 319 SER A CA 1
ATOM 2510 C C . SER A 1 319 ? 11.898 -35.531 -8.086 1 59.84 319 SER A C 1
ATOM 2512 O O . SER A 1 319 ? 12.57 -35.25 -9.086 1 59.84 319 SER A O 1
ATOM 2514 N N . GLU A 1 320 ? 12.383 -36.562 -7.41 1 56.94 320 GLU A N 1
ATOM 2515 C CA . GLU A 1 320 ? 13.086 -37.688 -8.008 1 56.94 320 GLU A CA 1
ATOM 2516 C C . GLU A 1 320 ? 12.281 -38.312 -9.156 1 56.94 320 GLU A C 1
ATOM 2518 O O . GLU A 1 320 ? 11.211 -38.875 -8.93 1 56.94 320 GLU A O 1
ATOM 2523 N N . ILE A 1 321 ? 12.641 -37.906 -10.406 1 59.5 321 ILE A N 1
ATOM 2524 C CA . ILE A 1 321 ? 11.961 -38.469 -11.578 1 59.5 321 ILE A CA 1
ATOM 2525 C C . ILE A 1 321 ? 12.594 -39.781 -11.961 1 59.5 321 ILE A C 1
ATOM 2527 O O . ILE A 1 321 ? 13.773 -39.844 -12.312 1 59.5 321 ILE A O 1
ATOM 2531 N N . LYS A 1 322 ? 11.977 -40.906 -11.547 1 55.44 322 LYS A N 1
ATOM 2532 C CA . LYS A 1 322 ? 12.453 -42.219 -11.898 1 55.44 322 LYS A CA 1
ATOM 2533 C C . LYS A 1 322 ? 11.891 -42.688 -13.242 1 55.44 322 LYS A C 1
ATOM 2535 O O . LYS A 1 322 ? 10.781 -43.219 -13.32 1 55.44 322 LYS A O 1
ATOM 2540 N N . ALA A 1 323 ? 12.242 -42 -14.398 1 59.47 323 ALA A N 1
ATOM 2541 C CA . ALA A 1 323 ? 11.805 -42.438 -15.727 1 59.47 323 ALA A CA 1
ATOM 2542 C C . ALA A 1 323 ? 12.914 -43.219 -16.438 1 59.47 323 ALA A C 1
ATOM 2544 O O . ALA A 1 323 ? 14.086 -43.125 -16.078 1 59.47 323 ALA A O 1
ATOM 2545 N N . PRO A 1 324 ? 12.438 -44.094 -17.266 1 61.41 324 PRO A N 1
ATOM 2546 C CA . PRO A 1 324 ? 13.469 -44.781 -18.047 1 61.41 324 PRO A CA 1
ATOM 2547 C C . PRO A 1 324 ? 14.43 -43.812 -18.734 1 61.41 324 PRO A C 1
ATOM 2549 O O . PRO A 1 324 ? 14.023 -42.719 -19.141 1 61.41 324 PRO A O 1
ATOM 2552 N N . GLU A 1 325 ? 15.648 -44.125 -18.75 1 64.69 325 GLU A N 1
ATOM 2553 C CA . GLU A 1 325 ? 16.766 -43.25 -19.094 1 64.69 325 GLU A CA 1
ATOM 2554 C C . GLU A 1 325 ? 16.609 -42.688 -20.5 1 64.69 325 GLU A C 1
ATOM 2556 O O . GLU A 1 325 ? 16.953 -41.531 -20.75 1 64.69 325 GLU A O 1
ATOM 2561 N N . GLU A 1 326 ? 16.078 -43.562 -21.484 1 65.25 326 GLU A N 1
ATOM 2562 C CA . GLU A 1 326 ? 16.031 -43.094 -22.859 1 65.25 326 GLU A CA 1
ATOM 2563 C C . GLU A 1 326 ? 15.008 -41.969 -23.016 1 65.25 326 GLU A C 1
ATOM 2565 O O . GLU A 1 326 ? 15.289 -40.938 -23.656 1 65.25 326 GLU A O 1
ATOM 2570 N N . ILE A 1 327 ? 13.867 -42.156 -22.5 1 66.06 327 ILE A N 1
ATOM 2571 C CA . ILE A 1 327 ? 12.805 -41.188 -22.609 1 66.06 327 ILE A CA 1
ATOM 2572 C C . ILE A 1 327 ? 13.148 -39.938 -21.766 1 66.06 327 ILE A C 1
ATOM 2574 O O . ILE A 1 327 ? 12.906 -38.812 -22.188 1 66.06 327 ILE A O 1
ATOM 2578 N N . LYS A 1 328 ? 13.789 -40.281 -20.781 1 71.06 328 LYS A N 1
ATOM 2579 C CA . LYS A 1 328 ? 14.211 -39.219 -19.875 1 71.06 328 LYS A CA 1
ATOM 2580 C C . LYS A 1 328 ? 15.195 -38.281 -20.562 1 71.06 328 LYS A C 1
ATOM 2582 O O . LYS A 1 328 ? 15.102 -37.062 -20.422 1 71.06 328 LYS A O 1
ATOM 2587 N N . GLU A 1 329 ? 15.961 -38.938 -21.344 1 73.69 329 GLU A N 1
ATOM 2588 C CA . GLU A 1 329 ? 17 -38.125 -21.969 1 73.69 329 GLU A CA 1
ATOM 2589 C C . GLU A 1 329 ? 16.422 -37.25 -23.078 1 73.69 329 GLU A C 1
ATOM 2591 O O . GLU A 1 329 ? 16.812 -36.062 -23.219 1 73.69 329 GLU A O 1
ATOM 2596 N N . LYS A 1 330 ? 15.469 -37.812 -23.844 1 73.56 330 LYS A N 1
ATOM 2597 C CA . LYS A 1 330 ? 14.93 -37.031 -24.953 1 73.56 330 LYS A CA 1
ATOM 2598 C C . LYS A 1 330 ? 14.039 -35.875 -24.438 1 73.56 330 LYS A C 1
ATOM 2600 O O . LYS A 1 330 ? 14.094 -34.75 -24.938 1 73.56 330 LYS A O 1
ATOM 2605 N N . ILE A 1 331 ? 13.25 -36.188 -23.531 1 75 331 ILE A N 1
ATOM 2606 C CA . ILE A 1 331 ? 12.359 -35.188 -22.953 1 75 331 ILE A CA 1
ATOM 2607 C C . ILE A 1 331 ? 13.188 -34.125 -22.188 1 75 331 ILE A C 1
ATOM 2609 O O . ILE A 1 331 ? 12.883 -32.938 -22.234 1 75 331 ILE A O 1
ATOM 2613 N N . LYS A 1 332 ? 14.188 -34.656 -21.734 1 76.62 332 LYS A N 1
ATOM 2614 C CA . LYS A 1 332 ? 15.078 -33.781 -20.984 1 76.62 332 LYS A CA 1
ATOM 2615 C C . LYS A 1 332 ? 15.75 -32.75 -21.906 1 76.62 332 LYS A C 1
ATOM 2617 O O . LYS A 1 332 ? 15.828 -31.578 -21.594 1 76.62 332 LYS A O 1
ATOM 2622 N N . GLU A 1 333 ? 16.156 -33.25 -22.984 1 81.06 333 GLU A N 1
ATOM 2623 C CA . GLU A 1 333 ? 16.875 -32.375 -23.906 1 81.06 333 GLU A CA 1
ATOM 2624 C C . GLU A 1 333 ? 15.93 -31.312 -24.5 1 81.06 333 GLU A C 1
ATOM 2626 O O . GLU A 1 333 ? 16.281 -30.125 -24.562 1 81.06 333 GLU A O 1
ATOM 2631 N N . THR A 1 334 ? 14.766 -31.734 -24.859 1 84.62 334 THR A N 1
ATOM 2632 C CA . THR A 1 334 ? 13.82 -30.797 -25.469 1 84.62 334 THR A CA 1
ATOM 2633 C C . THR A 1 334 ? 13.297 -29.812 -24.422 1 84.62 334 THR A C 1
ATOM 2635 O O . THR A 1 334 ? 13.117 -28.641 -24.719 1 84.62 334 THR A O 1
ATOM 2638 N N . SER A 1 335 ? 13.055 -30.344 -23.266 1 83.88 335 SER A N 1
ATOM 2639 C CA . SER A 1 335 ? 12.594 -29.469 -22.188 1 83.88 335 SER A CA 1
ATOM 2640 C C . SER A 1 335 ? 13.672 -28.469 -21.797 1 83.88 335 SER A C 1
ATOM 2642 O O . SER A 1 335 ? 13.375 -27.312 -21.484 1 83.88 335 SER A O 1
ATOM 2644 N N . LYS A 1 336 ? 14.859 -28.906 -21.766 1 86.75 336 LYS A N 1
ATOM 2645 C CA . LYS A 1 336 ? 15.984 -28.016 -21.469 1 86.75 336 LYS A CA 1
ATOM 2646 C C . LYS A 1 336 ? 16.094 -26.922 -22.516 1 86.75 336 LYS A C 1
ATOM 2648 O O . LYS A 1 336 ? 16.281 -25.75 -22.172 1 86.75 336 LYS A O 1
ATOM 2653 N N . GLU A 1 337 ? 15.961 -27.297 -23.719 1 89.31 337 GLU A N 1
ATOM 2654 C CA . GLU A 1 337 ? 16.031 -26.312 -24.781 1 89.31 337 GLU A CA 1
ATOM 2655 C C . GLU A 1 337 ? 14.898 -25.312 -24.703 1 89.31 337 GLU A C 1
ATOM 2657 O O . GLU A 1 337 ? 15.109 -24.109 -24.906 1 89.31 337 GLU A O 1
ATOM 2662 N N . MET A 1 338 ? 13.727 -25.797 -24.406 1 90.88 338 MET A N 1
ATOM 2663 C CA . MET A 1 338 ? 12.562 -24.922 -24.266 1 90.88 338 MET A CA 1
ATOM 2664 C C . MET A 1 338 ? 12.773 -23.906 -23.141 1 90.88 338 MET A C 1
ATOM 2666 O O . MET A 1 338 ? 12.523 -22.719 -23.312 1 90.88 338 MET A O 1
ATOM 2670 N N . SER A 1 339 ? 13.266 -24.406 -22.047 1 91.44 339 SER A N 1
ATOM 2671 C CA . SER A 1 339 ? 13.469 -23.562 -20.891 1 91.44 339 SER A CA 1
ATOM 2672 C C . SER A 1 339 ? 14.562 -22.516 -21.141 1 91.44 339 SER A C 1
ATOM 2674 O O . SER A 1 339 ? 14.391 -21.344 -20.844 1 91.44 339 SER A O 1
ATOM 2676 N N . ILE A 1 340 ? 15.641 -22.938 -21.75 1 92.5 340 ILE A N 1
ATOM 2677 C CA . ILE A 1 340 ? 16.766 -22.047 -22.016 1 92.5 340 ILE A CA 1
ATOM 2678 C C . ILE A 1 340 ? 16.359 -20.984 -23.047 1 92.5 340 ILE A C 1
ATOM 2680 O O . ILE A 1 340 ? 16.672 -19.797 -22.875 1 92.5 340 ILE A O 1
ATOM 2684 N N . GLU A 1 341 ? 15.57 -21.406 -24.047 1 94.12 341 GLU A N 1
ATOM 2685 C CA . GLU A 1 341 ? 15.125 -20.453 -25.062 1 94.12 341 GLU A CA 1
ATOM 2686 C C . GLU A 1 341 ? 14.148 -19.438 -24.469 1 94.12 341 GLU A C 1
ATOM 2688 O O . GLU A 1 341 ? 14.18 -18.266 -24.828 1 94.12 341 GLU A O 1
ATOM 2693 N N . CYS A 1 342 ? 13.312 -19.891 -23.656 1 95 342 CYS A N 1
ATOM 2694 C CA . CYS A 1 342 ? 12.398 -18.969 -22.969 1 95 342 CYS A CA 1
ATOM 2695 C C . CYS A 1 342 ? 13.172 -17.984 -22.094 1 95 342 CYS A C 1
ATOM 2697 O O . CYS A 1 342 ? 12.844 -16.797 -22.047 1 95 342 CYS A O 1
ATOM 2699 N N . GLY A 1 343 ? 14.156 -18.516 -21.375 1 94.94 343 GLY A N 1
ATOM 2700 C CA . GLY A 1 343 ? 14.984 -17.672 -20.547 1 94.94 343 GLY A CA 1
ATOM 2701 C C . GLY A 1 343 ? 15.727 -16.609 -21.344 1 94.94 343 GLY A C 1
ATOM 2702 O O . GLY A 1 343 ? 15.758 -15.438 -20.938 1 94.94 343 GLY A O 1
ATOM 2703 N N . LYS A 1 344 ? 16.234 -17.016 -22.422 1 95.19 344 LYS A N 1
ATOM 2704 C CA . LYS A 1 344 ? 16.938 -16.062 -23.281 1 95.19 344 LYS A CA 1
ATOM 2705 C C . LYS A 1 344 ? 15.969 -15.031 -23.859 1 95.19 344 LYS A C 1
ATOM 2707 O O . LYS A 1 344 ? 16.328 -13.852 -23.984 1 95.19 344 LYS A O 1
ATOM 2712 N N . ALA A 1 345 ? 14.812 -15.508 -24.234 1 96.75 345 ALA A N 1
ATOM 2713 C CA . ALA A 1 345 ? 13.805 -14.578 -24.75 1 96.75 345 ALA A CA 1
ATOM 2714 C C . ALA A 1 345 ? 13.469 -13.508 -23.719 1 96.75 345 ALA A C 1
ATOM 2716 O O . ALA A 1 345 ? 13.438 -12.32 -24.031 1 96.75 345 ALA A O 1
ATOM 2717 N N . LEU A 1 346 ? 13.258 -13.938 -22.516 1 97 346 LEU A N 1
ATOM 2718 C CA . LEU A 1 346 ? 12.891 -13 -21.453 1 97 346 LEU A CA 1
ATOM 2719 C C . LEU A 1 346 ? 14.039 -12.047 -21.156 1 97 346 LEU A C 1
ATOM 2721 O O . LEU A 1 346 ? 13.82 -10.859 -20.906 1 97 346 LEU A O 1
ATOM 2725 N N . LYS A 1 347 ? 15.227 -12.5 -21.188 1 96.38 347 LYS A N 1
ATOM 2726 C CA . LYS A 1 347 ? 16.391 -11.648 -20.969 1 96.38 347 LYS A CA 1
ATOM 2727 C C . LYS A 1 347 ? 16.547 -10.617 -22.078 1 96.38 347 LYS A C 1
ATOM 2729 O O . LYS A 1 347 ? 16.859 -9.453 -21.812 1 96.38 347 LYS A O 1
ATOM 2734 N N . GLU A 1 348 ? 16.312 -11.07 -23.234 1 95.94 348 GLU A N 1
ATOM 2735 C CA . GLU A 1 348 ? 16.406 -10.148 -24.359 1 95.94 348 GLU A CA 1
ATOM 2736 C C . GLU A 1 348 ? 15.281 -9.109 -24.312 1 95.94 348 GLU A C 1
ATOM 2738 O O . GLU A 1 348 ? 15.492 -7.941 -24.641 1 95.94 348 GLU A O 1
ATOM 2743 N N . LEU A 1 349 ? 14.133 -9.57 -24.031 1 96.75 349 LEU A N 1
ATOM 2744 C CA . LEU A 1 349 ? 13.031 -8.633 -23.859 1 96.75 349 LEU A CA 1
ATOM 2745 C C . LEU A 1 349 ? 13.344 -7.613 -22.766 1 96.75 349 LEU A C 1
ATOM 2747 O O . LEU A 1 349 ? 13.047 -6.426 -22.922 1 96.75 349 LEU A O 1
ATOM 2751 N N . SER A 1 350 ? 13.891 -8.117 -21.656 1 96.94 350 SER A N 1
ATOM 2752 C CA . SER A 1 350 ? 14.289 -7.234 -20.578 1 96.94 350 SER A CA 1
ATOM 2753 C C . SER A 1 350 ? 15.297 -6.191 -21.047 1 96.94 350 SER A C 1
ATOM 2755 O O . SER A 1 350 ? 15.164 -5.008 -20.734 1 96.94 350 SER A O 1
ATOM 2757 N N . ASN A 1 351 ? 16.234 -6.625 -21.766 1 95.31 351 ASN A N 1
ATOM 2758 C CA . ASN A 1 351 ? 17.25 -5.719 -22.297 1 95.31 351 ASN A CA 1
ATOM 2759 C C . ASN A 1 351 ? 16.641 -4.715 -23.281 1 95.31 351 ASN A C 1
ATOM 2761 O O . ASN A 1 351 ? 17.031 -3.547 -23.297 1 95.31 351 ASN A O 1
ATOM 2765 N N . SER A 1 352 ? 15.758 -5.207 -24.078 1 94.62 352 SER A N 1
ATOM 2766 C CA . SER A 1 352 ? 15.086 -4.328 -25.031 1 94.62 352 SER A CA 1
ATOM 2767 C C . SER A 1 352 ? 14.297 -3.236 -24.312 1 94.62 352 SER A C 1
ATOM 2769 O O . SER A 1 352 ? 14.328 -2.072 -24.719 1 94.62 352 SER A O 1
ATOM 2771 N N . VAL A 1 353 ? 13.641 -3.629 -23.312 1 94.56 353 VAL A N 1
ATOM 2772 C CA . VAL A 1 353 ? 12.875 -2.652 -22.547 1 94.56 353 VAL A CA 1
ATOM 2773 C C . VAL A 1 353 ? 13.828 -1.682 -21.859 1 94.56 353 VAL A C 1
ATOM 2775 O O . VAL A 1 353 ? 13.609 -0.468 -21.875 1 94.56 353 VAL A O 1
ATOM 2778 N N . ARG A 1 354 ? 14.867 -2.227 -21.312 1 94.25 354 ARG A N 1
ATOM 2779 C CA . ARG A 1 354 ? 15.836 -1.398 -20.609 1 94.25 354 ARG A CA 1
ATOM 2780 C C . ARG A 1 354 ? 16.438 -0.344 -21.516 1 94.25 354 ARG A C 1
ATOM 2782 O O . ARG A 1 354 ? 16.547 0.825 -21.141 1 94.25 354 ARG A O 1
ATOM 2789 N N . LYS A 1 355 ? 16.734 -0.716 -22.656 1 93 355 LYS A N 1
ATOM 2790 C CA . LYS A 1 355 ? 17.406 0.182 -23.594 1 93 355 LYS A CA 1
ATOM 2791 C C . LYS A 1 355 ? 16.406 0.85 -24.531 1 93 355 LYS A C 1
ATOM 2793 O O . LYS A 1 355 ? 16.766 1.727 -25.328 1 93 355 LYS A O 1
ATOM 2798 N N . MET A 1 356 ? 15.25 0.471 -24.453 1 92.69 356 MET A N 1
ATOM 2799 C CA . MET A 1 356 ? 14.18 0.999 -25.297 1 92.69 356 MET A CA 1
ATOM 2800 C C . MET A 1 356 ? 14.508 0.801 -26.766 1 92.69 356 MET A C 1
ATOM 2802 O O . MET A 1 356 ? 14.43 1.743 -27.562 1 92.69 356 MET A O 1
ATOM 2806 N N . ASN A 1 357 ? 14.852 -0.439 -27.047 1 91.81 357 ASN A N 1
ATOM 2807 C CA . ASN A 1 357 ? 15.094 -0.886 -28.422 1 91.81 357 ASN A CA 1
ATOM 2808 C C . ASN A 1 357 ? 14.086 -1.951 -28.844 1 91.81 357 ASN A C 1
ATOM 2810 O O . ASN A 1 357 ? 13.484 -2.619 -28 1 91.81 357 ASN A O 1
ATOM 2814 N N . LEU A 1 358 ? 13.914 -2.076 -30.141 1 90.31 358 LEU A N 1
ATOM 2815 C CA . LEU A 1 358 ? 12.992 -3.086 -30.641 1 90.31 358 LEU A CA 1
ATOM 2816 C C . LEU A 1 358 ? 13.492 -4.488 -30.328 1 90.31 358 LEU A C 1
ATOM 2818 O O . LEU A 1 358 ? 14.688 -4.773 -30.469 1 90.31 358 LEU A O 1
ATOM 2822 N N . PRO A 1 359 ? 12.617 -5.328 -29.828 1 89.56 359 PRO A N 1
ATOM 2823 C CA . PRO A 1 359 ? 13.008 -6.68 -29.422 1 89.56 359 PRO A CA 1
ATOM 2824 C C . PRO A 1 359 ? 13.102 -7.641 -30.609 1 89.56 359 PRO A C 1
ATOM 2826 O O . PRO A 1 359 ? 12.414 -8.664 -30.641 1 89.56 359 PRO A O 1
ATOM 2829 N N . ILE A 1 360 ? 14.047 -7.562 -31.5 1 85.44 360 ILE A N 1
ATOM 2830 C CA . ILE A 1 360 ? 14.156 -8.391 -32.688 1 85.44 360 ILE A CA 1
ATOM 2831 C C . ILE A 1 360 ? 14.734 -9.75 -32.312 1 85.44 360 ILE A C 1
ATOM 2833 O O . ILE A 1 360 ? 14.203 -10.789 -32.719 1 85.44 360 ILE A O 1
ATOM 2837 N N . SER A 1 361 ? 15.727 -9.797 -31.531 1 88.75 361 SER A N 1
ATOM 2838 C CA . SER A 1 361 ? 16.375 -11.039 -31.141 1 88.75 361 SER A CA 1
ATOM 2839 C C . SER A 1 361 ? 15.477 -11.875 -30.234 1 88.75 361 SER A C 1
ATOM 2841 O O . SER A 1 361 ? 15.547 -13.102 -30.25 1 88.75 361 SER A O 1
ATOM 2843 N N . ALA A 1 362 ? 14.586 -11.219 -29.5 1 92.81 362 ALA A N 1
ATOM 2844 C CA . ALA A 1 362 ? 13.688 -11.938 -28.594 1 92.81 362 ALA A CA 1
ATOM 2845 C C . ALA A 1 362 ? 12.656 -12.75 -29.375 1 92.81 362 ALA A C 1
ATOM 2847 O O . ALA A 1 362 ? 12.297 -13.859 -28.984 1 92.81 362 ALA A O 1
ATOM 2848 N N . ASP A 1 363 ? 12.211 -12.242 -30.5 1 91.38 363 ASP A N 1
ATOM 2849 C CA . ASP A 1 363 ? 11.211 -12.922 -31.312 1 91.38 363 ASP A CA 1
ATOM 2850 C C . ASP A 1 363 ? 11.758 -14.234 -31.859 1 91.38 363 ASP A C 1
ATOM 2852 O O . ASP A 1 363 ? 11.023 -15.219 -32 1 91.38 363 ASP A O 1
ATOM 2856 N N . GLU A 1 364 ? 13.055 -14.227 -32.156 1 93.81 364 GLU A N 1
ATOM 2857 C CA . GLU A 1 364 ? 13.695 -15.453 -32.625 1 93.81 364 GLU A CA 1
ATOM 2858 C C . GLU A 1 364 ? 13.711 -16.531 -31.562 1 93.81 364 GLU A C 1
ATOM 2860 O O . GLU A 1 364 ? 13.398 -17.688 -31.828 1 93.81 364 GLU A O 1
ATOM 2865 N N . HIS A 1 365 ? 14.047 -16.125 -30.406 1 95.38 365 HIS A N 1
ATOM 2866 C CA . HIS A 1 365 ? 14.07 -17.062 -29.297 1 95.38 365 HIS A CA 1
ATOM 2867 C C . HIS A 1 365 ? 12.672 -17.578 -28.984 1 95.38 365 HIS A C 1
ATOM 2869 O O . HIS A 1 365 ? 12.5 -18.75 -28.641 1 95.38 365 HIS A O 1
ATOM 2875 N N . ILE A 1 366 ? 11.656 -16.75 -29.078 1 94.88 366 ILE A N 1
ATOM 2876 C CA . ILE A 1 366 ? 10.281 -17.156 -28.828 1 94.88 366 ILE A CA 1
ATOM 2877 C C . ILE A 1 366 ? 9.828 -18.172 -29.875 1 94.88 366 ILE A C 1
ATOM 2879 O O . ILE A 1 366 ? 9.195 -19.172 -29.547 1 94.88 366 ILE A O 1
ATOM 2883 N N . THR A 1 367 ? 10.242 -17.938 -31.094 1 93.81 367 THR A N 1
ATOM 2884 C CA . THR A 1 367 ? 9.906 -18.875 -32.156 1 93.81 367 THR A CA 1
ATOM 2885 C C . THR A 1 367 ? 10.578 -20.219 -31.938 1 93.81 367 THR A C 1
ATOM 2887 O O . THR A 1 367 ? 9.961 -21.266 -32.125 1 93.81 367 THR A O 1
ATOM 2890 N N . ASN A 1 368 ? 11.836 -20.141 -31.516 1 93.69 368 ASN A N 1
ATOM 2891 C CA . ASN A 1 368 ? 12.555 -21.375 -31.203 1 93.69 368 ASN A CA 1
ATOM 2892 C C . ASN A 1 368 ? 11.898 -22.141 -30.047 1 93.69 368 ASN A C 1
ATOM 2894 O O . ASN A 1 368 ? 11.82 -23.359 -30.078 1 93.69 368 ASN A O 1
ATOM 2898 N N . ALA A 1 369 ? 11.492 -21.406 -29.062 1 93.5 369 ALA A N 1
ATOM 2899 C CA . ALA A 1 369 ? 10.82 -22.031 -27.938 1 93.5 369 ALA A CA 1
ATOM 2900 C C . ALA A 1 369 ? 9.508 -22.672 -28.359 1 93.5 369 ALA A C 1
ATOM 2902 O O . ALA A 1 369 ? 9.18 -23.781 -27.938 1 93.5 369 ALA A O 1
ATOM 2903 N N . LYS A 1 370 ? 8.781 -22.031 -29.25 1 92.5 370 LYS A N 1
ATOM 2904 C CA . LYS A 1 370 ? 7.527 -22.562 -29.766 1 92.5 370 LYS A CA 1
ATOM 2905 C C . LYS A 1 370 ? 7.766 -23.828 -30.594 1 92.5 370 LYS A C 1
ATOM 2907 O O . LYS A 1 370 ? 7.004 -24.797 -30.5 1 92.5 370 LYS A O 1
ATOM 2912 N N . LYS A 1 371 ? 8.852 -23.797 -31.375 1 91.88 371 LYS A N 1
ATOM 2913 C CA . LYS A 1 371 ? 9.211 -24.969 -32.156 1 91.88 371 LYS A CA 1
ATOM 2914 C C . LYS A 1 371 ? 9.57 -26.141 -31.266 1 91.88 371 LYS A C 1
ATOM 2916 O O . LYS A 1 371 ? 9.164 -27.281 -31.531 1 91.88 371 LYS A O 1
ATOM 2921 N N . SER A 1 372 ? 10.352 -25.812 -30.25 1 89.62 372 SER A N 1
ATOM 2922 C CA . SER A 1 372 ? 10.727 -26.859 -29.297 1 89.62 372 SER A CA 1
ATOM 2923 C C . SER A 1 372 ? 9.5 -27.438 -28.594 1 89.62 372 SER A C 1
ATOM 2925 O O . SER A 1 372 ? 9.438 -28.641 -28.328 1 89.62 372 SER A O 1
ATOM 2927 N N . ALA A 1 373 ? 8.578 -26.594 -28.266 1 87.62 373 ALA A N 1
ATOM 2928 C CA . ALA A 1 373 ? 7.348 -27.047 -27.625 1 87.62 373 ALA A CA 1
ATOM 2929 C C . ALA A 1 373 ? 6.555 -27.953 -28.547 1 87.62 373 ALA A C 1
ATOM 2931 O O . ALA A 1 373 ? 6.016 -28.984 -28.109 1 87.62 373 ALA A O 1
ATOM 2932 N N . LYS A 1 374 ? 6.516 -27.625 -29.844 1 85.06 374 LYS A N 1
ATOM 2933 C CA . LYS A 1 374 ? 5.84 -28.469 -30.828 1 85.06 374 LYS A CA 1
ATOM 2934 C C . LYS A 1 374 ? 6.559 -29.797 -31 1 85.06 374 LYS A C 1
ATOM 2936 O O . LYS A 1 374 ? 5.914 -30.844 -31.125 1 85.06 374 LYS A O 1
ATOM 2941 N N . SER A 1 375 ? 7.926 -29.703 -30.984 1 85.38 375 SER A N 1
ATOM 2942 C CA . SER A 1 375 ? 8.719 -30.906 -31.094 1 85.38 375 SER A CA 1
ATOM 2943 C C . SER A 1 375 ? 8.5 -31.828 -29.906 1 85.38 375 SER A C 1
ATOM 2945 O O . SER A 1 375 ? 8.422 -33.062 -30.062 1 85.38 375 SER A O 1
ATOM 2947 N N . LEU A 1 376 ? 8.484 -31.203 -28.781 1 82 376 LEU A N 1
ATOM 2948 C CA . LEU A 1 376 ? 8.227 -31.984 -27.578 1 82 376 LEU A CA 1
ATOM 2949 C C . LEU A 1 376 ? 6.863 -32.656 -27.641 1 82 376 LEU A C 1
ATOM 2951 O O . LEU A 1 376 ? 6.723 -33.844 -27.266 1 82 376 LEU A O 1
ATOM 2955 N N . ASN A 1 377 ? 5.875 -31.938 -28.125 1 75.12 377 ASN A N 1
ATOM 2956 C CA . ASN A 1 377 ? 4.535 -32.5 -28.281 1 75.12 377 ASN A CA 1
ATOM 2957 C C . ASN A 1 377 ? 4.512 -33.625 -29.281 1 75.12 377 ASN A C 1
ATOM 2959 O O . ASN A 1 377 ? 3.834 -34.656 -29.078 1 75.12 377 ASN A O 1
ATOM 2963 N N . SER A 1 378 ? 5.348 -33.5 -30.312 1 75.44 378 SER A N 1
ATOM 2964 C CA . SER A 1 378 ? 5.445 -34.531 -31.328 1 75.44 378 SER A CA 1
ATOM 2965 C C . SER A 1 378 ? 6.176 -35.75 -30.781 1 75.44 378 SER A C 1
ATOM 2967 O O . SER A 1 378 ? 5.797 -36.906 -31.078 1 75.44 378 SER A O 1
ATOM 2969 N N . LEU A 1 379 ? 7.266 -35.5 -30.016 1 75.25 379 LEU A N 1
ATOM 2970 C CA . LEU A 1 379 ? 8.023 -36.594 -29.406 1 75.25 379 LEU A CA 1
ATOM 2971 C C . LEU A 1 379 ? 7.152 -37.375 -28.422 1 75.25 379 LEU A C 1
ATOM 2973 O O . LEU A 1 379 ? 7.238 -38.594 -28.359 1 75.25 379 LEU A O 1
ATOM 2977 N N . LEU A 1 380 ? 6.48 -36.625 -27.703 1 69.81 380 LEU A N 1
ATOM 2978 C CA . LEU A 1 380 ? 5.602 -37.25 -26.734 1 69.81 380 LEU A CA 1
ATOM 2979 C C . LEU A 1 380 ? 4.504 -38.062 -27.438 1 69.81 380 LEU A C 1
ATOM 2981 O O . LEU A 1 380 ? 4.098 -39.125 -26.969 1 69.81 380 LEU A O 1
ATOM 2985 N N . LYS A 1 381 ? 4.184 -37.625 -28.672 1 66.38 381 LYS A N 1
ATOM 2986 C CA . LYS A 1 381 ? 3.195 -38.312 -29.484 1 66.38 381 LYS A CA 1
ATOM 2987 C C . LYS A 1 381 ? 3.775 -39.594 -30.094 1 66.38 381 LYS A C 1
ATOM 2989 O O . LYS A 1 381 ? 3.121 -40.625 -30.078 1 66.38 381 LYS A O 1
ATOM 2994 N N . THR A 1 382 ? 5.027 -39.469 -30.578 1 62.84 382 THR A N 1
ATOM 2995 C CA . THR A 1 382 ? 5.652 -40.594 -31.266 1 62.84 382 THR A CA 1
ATOM 2996 C C . THR A 1 382 ? 6.215 -41.562 -30.25 1 62.84 382 THR A C 1
ATOM 2998 O O . THR A 1 382 ? 6.227 -42.781 -30.5 1 62.84 382 THR A O 1
ATOM 3001 N N . GLY A 1 383 ? 7.027 -41.062 -29.25 1 57.72 383 GLY A N 1
ATOM 3002 C CA . GLY A 1 383 ? 7.633 -41.938 -28.25 1 57.72 383 GLY A CA 1
ATOM 3003 C C . GLY A 1 383 ? 6.637 -42.844 -27.562 1 57.72 383 GLY A C 1
ATOM 3004 O O . GLY A 1 383 ? 6.957 -44 -27.234 1 57.72 383 GLY A O 1
ATOM 3005 N N . ILE A 1 384 ? 5.492 -42.312 -27.312 1 53.34 384 ILE A N 1
ATOM 3006 C CA . ILE A 1 384 ? 4.465 -43.031 -26.594 1 53.34 384 ILE A CA 1
ATOM 3007 C C . ILE A 1 384 ? 3.979 -44.219 -27.422 1 53.34 384 ILE A C 1
ATOM 3009 O O . ILE A 1 384 ? 3.689 -45.281 -26.891 1 53.34 384 ILE A O 1
ATOM 3013 N N . ASN A 1 385 ? 3.945 -44.062 -28.812 1 53.84 385 ASN A N 1
ATOM 3014 C CA . ASN A 1 385 ? 3.52 -45.188 -29.641 1 53.84 385 ASN A CA 1
ATOM 3015 C C . ASN A 1 385 ? 4.516 -46.344 -29.594 1 53.84 385 ASN A C 1
ATOM 3017 O O . ASN A 1 385 ? 4.145 -47.5 -29.797 1 53.84 385 ASN A O 1
ATOM 3021 N N . ASN A 1 386 ? 5.723 -45.906 -29.406 1 53.34 386 ASN A N 1
ATOM 3022 C CA . ASN A 1 386 ? 6.73 -46.969 -29.453 1 53.34 386 ASN A CA 1
ATOM 3023 C C . ASN A 1 386 ? 7.121 -47.438 -28.047 1 53.34 386 ASN A C 1
ATOM 3025 O O . ASN A 1 386 ? 7.898 -48.375 -27.906 1 53.34 386 ASN A O 1
ATOM 3029 N N . TRP A 1 387 ? 6.684 -46.625 -27.047 1 51.09 387 TRP A N 1
ATOM 3030 C CA . TRP A 1 387 ? 7.254 -46.969 -25.75 1 51.09 387 TRP A CA 1
ATOM 3031 C C . TRP A 1 387 ? 6.375 -47.969 -25.016 1 51.09 387 TRP A C 1
ATOM 3033 O O . TRP A 1 387 ? 5.363 -47.594 -24.422 1 51.09 387 TRP A O 1
ATOM 3043 N N . GLU A 1 388 ? 6.199 -49.094 -25.562 1 48.91 388 GLU A N 1
ATOM 3044 C CA . GLU A 1 388 ? 5.434 -50.219 -25.047 1 48.91 388 GLU A CA 1
ATOM 3045 C C . GLU A 1 388 ? 5.59 -50.344 -23.531 1 48.91 388 GLU A C 1
ATOM 3047 O O . GLU A 1 388 ? 4.656 -50.75 -22.828 1 48.91 388 GLU A O 1
ATOM 3052 N N . GLU A 1 389 ? 6.902 -50.094 -22.953 1 50.41 389 GLU A N 1
ATOM 3053 C CA . GLU A 1 389 ? 7.164 -50.531 -21.578 1 50.41 389 GLU A CA 1
ATOM 3054 C C . GLU A 1 389 ? 7.371 -49.344 -20.656 1 50.41 389 GLU A C 1
ATOM 3056 O O . GLU A 1 389 ? 7.922 -49.5 -19.562 1 50.41 389 GLU A O 1
ATOM 3061 N N . ILE A 1 390 ? 6.957 -48.25 -21.031 1 52.34 390 ILE A N 1
ATOM 3062 C CA . ILE A 1 390 ? 7.367 -47.156 -20.125 1 52.34 390 ILE A CA 1
ATOM 3063 C C . ILE A 1 390 ? 6.352 -47.031 -19 1 52.34 390 ILE A C 1
ATOM 3065 O O . ILE A 1 390 ? 5.141 -46.969 -19.25 1 52.34 390 ILE A O 1
ATOM 3069 N N . ASN A 1 391 ? 6.824 -47.312 -17.797 1 53.97 391 ASN A N 1
ATOM 3070 C CA . ASN A 1 391 ? 6.078 -47.031 -16.578 1 53.97 391 ASN A CA 1
ATOM 3071 C C . ASN A 1 391 ? 5.625 -45.562 -16.547 1 53.97 391 ASN A C 1
ATOM 3073 O O . ASN A 1 391 ? 6.453 -44.656 -16.516 1 53.97 391 ASN A O 1
ATOM 3077 N N . LEU A 1 392 ? 4.422 -45.406 -16.875 1 55.75 392 LEU A N 1
ATOM 3078 C CA . LEU A 1 392 ? 3.795 -44.094 -16.969 1 55.75 392 LEU A CA 1
ATOM 3079 C C . LEU A 1 392 ? 4.125 -43.219 -15.75 1 55.75 392 LEU A C 1
ATOM 3081 O O . LEU A 1 392 ? 4.254 -42 -15.852 1 55.75 392 LEU A O 1
ATOM 3085 N N . LEU A 1 393 ? 4.379 -43.906 -14.555 1 56.72 393 LEU A N 1
ATOM 3086 C CA . LEU A 1 393 ? 4.652 -43.156 -13.336 1 56.72 393 LEU A CA 1
ATOM 3087 C C . LEU A 1 393 ? 5.922 -42.312 -13.492 1 56.72 393 LEU A C 1
ATOM 3089 O O . LEU A 1 393 ? 6.023 -41.219 -12.922 1 56.72 393 LEU A O 1
ATOM 3093 N N . GLN A 1 394 ? 6.664 -42.969 -14.25 1 61.12 394 GLN A N 1
ATOM 3094 C CA . GLN A 1 394 ? 7.957 -42.312 -14.375 1 61.12 394 GLN A CA 1
ATOM 3095 C C . GLN A 1 394 ? 7.898 -41.156 -15.391 1 61.12 394 GLN A C 1
ATOM 3097 O O . GLN A 1 394 ? 8.734 -40.25 -15.359 1 61.12 394 GLN A O 1
ATOM 3102 N N . VAL A 1 395 ? 6.727 -41.25 -16.125 1 64.5 395 VAL A N 1
ATOM 3103 C CA . VAL A 1 395 ? 6.66 -40.281 -17.219 1 64.5 395 VAL A CA 1
ATOM 3104 C C . VAL A 1 395 ? 5.797 -39.094 -16.797 1 64.5 395 VAL A C 1
ATOM 3106 O O . VAL A 1 395 ? 5.895 -38 -17.375 1 64.5 395 VAL A O 1
ATOM 3109 N N . ILE A 1 396 ? 5.078 -39.281 -15.703 1 68.62 396 ILE A N 1
ATOM 3110 C CA . ILE A 1 396 ? 4.086 -38.281 -15.328 1 68.62 396 ILE A CA 1
ATOM 3111 C C . ILE A 1 396 ? 4.785 -36.969 -14.938 1 68.62 396 ILE A C 1
ATOM 3113 O O . ILE A 1 396 ? 4.422 -35.875 -15.414 1 68.62 396 ILE A O 1
ATOM 3117 N N . PRO A 1 397 ? 5.777 -37.062 -14.07 1 70.94 397 PRO A N 1
ATOM 3118 C CA . PRO A 1 397 ? 6.438 -35.812 -13.711 1 70.94 397 PRO A CA 1
ATOM 3119 C C . PRO A 1 397 ? 7.074 -35.125 -14.914 1 70.94 397 PRO A C 1
ATOM 3121 O O . PRO A 1 397 ? 7.059 -33.875 -15 1 70.94 397 PRO A O 1
ATOM 3124 N N . LEU A 1 398 ? 7.508 -35.906 -15.812 1 72.75 398 LEU A N 1
ATOM 3125 C CA . LEU A 1 398 ? 8.133 -35.344 -17 1 72.75 398 LEU A CA 1
ATOM 3126 C C . LEU A 1 398 ? 7.098 -34.719 -17.906 1 72.75 398 LEU A C 1
ATOM 3128 O O . LEU A 1 398 ? 7.348 -33.656 -18.5 1 72.75 398 LEU A O 1
ATOM 3132 N N . ALA A 1 399 ? 5.969 -35.375 -17.969 1 72.75 399 ALA A N 1
ATOM 3133 C CA . ALA A 1 399 ? 4.891 -34.812 -18.781 1 72.75 399 ALA A CA 1
ATOM 3134 C C . ALA A 1 399 ? 4.344 -33.531 -18.172 1 72.75 399 ALA A C 1
ATOM 3136 O O . ALA A 1 399 ? 3.971 -32.594 -18.906 1 72.75 399 ALA A O 1
ATOM 3137 N N . THR A 1 400 ? 4.324 -33.5 -16.875 1 77 400 THR A N 1
ATOM 3138 C CA . THR A 1 400 ? 3.861 -32.312 -16.188 1 77 400 THR A CA 1
ATOM 3139 C C . THR A 1 400 ? 4.816 -31.141 -16.422 1 77 400 THR A C 1
ATOM 3141 O O . THR A 1 400 ? 4.383 -30.016 -16.703 1 77 400 THR A O 1
ATOM 3144 N N . ILE A 1 401 ? 6 -31.438 -16.281 1 79.75 401 ILE A N 1
ATOM 3145 C CA . ILE A 1 401 ? 7.008 -30.406 -16.531 1 79.75 401 ILE A CA 1
ATOM 3146 C C . ILE A 1 401 ? 6.879 -29.891 -17.953 1 79.75 401 ILE A C 1
ATOM 3148 O O . ILE A 1 401 ? 6.93 -28.688 -18.203 1 79.75 401 ILE A O 1
ATOM 3152 N N . ALA A 1 402 ? 6.652 -30.828 -18.828 1 79.38 402 ALA A N 1
ATOM 3153 C CA . ALA A 1 402 ? 6.531 -30.453 -20.234 1 79.38 402 ALA A CA 1
ATOM 3154 C C . ALA A 1 402 ? 5.301 -29.578 -20.469 1 79.38 402 ALA A C 1
ATOM 3156 O O . ALA A 1 402 ? 5.355 -28.609 -21.234 1 79.38 402 ALA A O 1
ATOM 3157 N N . SER A 1 403 ? 4.246 -29.875 -19.812 1 81.44 403 SER A N 1
ATOM 3158 C CA . SER A 1 403 ? 3.018 -29.109 -19.984 1 81.44 403 SER A CA 1
ATOM 3159 C C . SER A 1 403 ? 3.154 -27.719 -19.391 1 81.44 403 SER A C 1
ATOM 3161 O O . SER A 1 403 ? 2.738 -26.734 -20 1 81.44 403 SER A O 1
ATOM 3163 N N . ILE A 1 404 ? 3.707 -27.672 -18.203 1 84.12 404 ILE A N 1
ATOM 3164 C CA . ILE A 1 404 ? 3.912 -26.375 -17.562 1 84.12 404 ILE A CA 1
ATOM 3165 C C . ILE A 1 404 ? 4.863 -25.516 -18.406 1 84.12 404 ILE A C 1
ATOM 3167 O O . ILE A 1 404 ? 4.66 -24.312 -18.547 1 84.12 404 ILE A O 1
ATOM 3171 N N . LEU A 1 405 ? 5.848 -26.156 -18.953 1 87.62 405 LEU A N 1
ATOM 3172 C CA . LEU A 1 405 ? 6.797 -25.438 -19.797 1 87.62 405 LEU A CA 1
ATOM 3173 C C . LEU A 1 405 ? 6.121 -24.906 -21.062 1 87.62 405 LEU A C 1
ATOM 3175 O O . LEU A 1 405 ? 6.445 -23.828 -21.531 1 87.62 405 LEU A O 1
ATOM 3179 N N . THR A 1 406 ? 5.211 -25.688 -21.562 1 87.06 406 THR A N 1
ATOM 3180 C CA . THR A 1 406 ? 4.469 -25.219 -22.719 1 87.06 406 THR A CA 1
ATOM 3181 C C . THR A 1 406 ? 3.631 -24 -22.375 1 87.06 406 THR A C 1
ATOM 3183 O O . THR A 1 406 ? 3.531 -23.062 -23.172 1 87.06 406 THR A O 1
ATOM 3186 N N . ASP A 1 407 ? 3.076 -24.016 -21.203 1 87.56 407 ASP A N 1
ATOM 3187 C CA . ASP A 1 407 ? 2.33 -22.844 -20.734 1 87.56 407 ASP A CA 1
ATOM 3188 C C . ASP A 1 407 ? 3.244 -21.641 -20.578 1 87.56 407 ASP A C 1
ATOM 3190 O O . ASP A 1 407 ? 2.832 -20.5 -20.844 1 87.56 407 ASP A O 1
ATOM 3194 N N . ILE A 1 408 ? 4.387 -21.906 -20.125 1 92.12 408 ILE A N 1
ATOM 3195 C CA . ILE A 1 408 ? 5.359 -20.828 -19.938 1 92.12 408 ILE A CA 1
ATOM 3196 C C . ILE A 1 408 ? 5.727 -20.234 -21.297 1 92.12 408 ILE A C 1
ATOM 3198 O O . ILE A 1 408 ? 5.871 -19.016 -21.422 1 92.12 408 ILE A O 1
ATOM 3202 N N . VAL A 1 409 ? 5.844 -21.094 -22.266 1 93.69 409 VAL A N 1
ATOM 3203 C CA . VAL A 1 409 ? 6.152 -20.609 -23.609 1 93.69 409 VAL A CA 1
ATOM 3204 C C . VAL A 1 409 ? 5.039 -19.688 -24.094 1 93.69 409 VAL A C 1
ATOM 3206 O O . VAL A 1 409 ? 5.305 -18.641 -24.688 1 93.69 409 VAL A O 1
ATOM 3209 N N . ILE A 1 410 ? 3.826 -20.016 -23.797 1 91 410 ILE A N 1
ATOM 3210 C CA . ILE A 1 410 ? 2.689 -19.188 -24.188 1 91 410 ILE A CA 1
ATOM 3211 C C . ILE A 1 410 ? 2.746 -17.844 -23.453 1 91 410 ILE A C 1
ATOM 3213 O O . ILE A 1 410 ? 2.512 -16.797 -24.062 1 91 410 ILE A O 1
ATOM 3217 N N . CYS A 1 411 ? 3.051 -17.906 -22.203 1 93.62 411 CYS A N 1
ATOM 3218 C CA . CYS A 1 411 ? 3.16 -16.688 -21.422 1 93.62 411 CYS A CA 1
ATOM 3219 C C . CYS A 1 411 ? 4.266 -15.789 -21.953 1 93.62 411 CYS A C 1
ATOM 3221 O O . CYS A 1 411 ? 4.094 -14.57 -22.047 1 93.62 411 CYS A O 1
ATOM 3223 N N . VAL A 1 412 ? 5.379 -16.375 -22.281 1 96.5 412 VAL A N 1
ATOM 3224 C CA . VAL A 1 412 ? 6.516 -15.617 -22.781 1 96.5 412 VAL A CA 1
ATOM 3225 C C . VAL A 1 412 ? 6.156 -14.969 -24.109 1 96.5 412 VAL A C 1
ATOM 3227 O O . VAL A 1 412 ? 6.551 -13.828 -24.375 1 96.5 412 VAL A O 1
ATOM 3230 N N . ASP A 1 413 ? 5.398 -15.703 -24.859 1 95.88 413 ASP A N 1
ATOM 3231 C CA . ASP A 1 413 ? 4.934 -15.148 -26.125 1 95.88 413 ASP A CA 1
ATOM 3232 C C . ASP A 1 413 ? 4.027 -13.945 -25.906 1 95.88 413 ASP A C 1
ATOM 3234 O O . ASP A 1 413 ? 4.145 -12.93 -26.594 1 95.88 413 ASP A O 1
ATOM 3238 N N . GLU A 1 414 ? 3.17 -14.039 -24.984 1 95.81 414 GLU A N 1
ATOM 3239 C CA . GLU A 1 414 ? 2.283 -12.93 -24.656 1 95.81 414 GLU A CA 1
ATOM 3240 C C . GLU A 1 414 ? 3.068 -11.734 -24.125 1 95.81 414 GLU A C 1
ATOM 3242 O O . GLU A 1 414 ? 2.73 -10.586 -24.422 1 95.81 414 GLU A O 1
ATOM 3247 N N . ILE A 1 415 ? 4.039 -12 -23.328 1 97.31 415 ILE A N 1
ATOM 3248 C CA . ILE A 1 415 ? 4.906 -10.938 -22.828 1 97.31 415 ILE A CA 1
ATOM 3249 C C . ILE A 1 415 ? 5.605 -10.25 -24 1 97.31 415 ILE A C 1
ATOM 3251 O O . ILE A 1 415 ? 5.699 -9.023 -24.047 1 97.31 415 ILE A O 1
ATOM 3255 N N . GLY A 1 416 ? 6.109 -11.117 -24.922 1 96.69 416 GLY A N 1
ATOM 3256 C CA . GLY A 1 416 ? 6.73 -10.562 -26.109 1 96.69 416 GLY A CA 1
ATOM 3257 C C . GLY A 1 416 ? 5.809 -9.656 -26.906 1 96.69 416 GLY A C 1
ATOM 3258 O O . GLY A 1 416 ? 6.219 -8.586 -27.344 1 96.69 416 GLY A O 1
ATOM 3259 N N . GLN A 1 417 ? 4.598 -10.055 -27.062 1 95.69 417 GLN A N 1
ATOM 3260 C CA . GLN A 1 417 ? 3.611 -9.227 -27.75 1 95.69 417 GLN A CA 1
ATOM 3261 C C . GLN A 1 417 ? 3.359 -7.93 -27 1 95.69 417 GLN A C 1
ATOM 3263 O O . GLN A 1 417 ? 3.205 -6.867 -27.609 1 95.69 417 GLN A O 1
ATOM 3268 N N . GLY A 1 418 ? 3.281 -8.078 -25.688 1 95.88 418 GLY A N 1
ATOM 3269 C CA . GLY A 1 418 ? 3.105 -6.887 -24.875 1 95.88 418 GLY A CA 1
ATOM 3270 C C . GLY A 1 418 ? 4.242 -5.895 -25.016 1 95.88 418 GLY A C 1
ATOM 3271 O O . GLY A 1 418 ? 4.016 -4.684 -25.094 1 95.88 418 GLY A O 1
ATOM 3272 N N . VAL A 1 419 ? 5.441 -6.363 -25.031 1 96.62 419 VAL A N 1
ATOM 3273 C CA . VAL A 1 419 ? 6.613 -5.508 -25.172 1 96.62 419 VAL A CA 1
ATOM 3274 C C . VAL A 1 419 ? 6.648 -4.883 -26.562 1 96.62 419 VAL A C 1
ATOM 3276 O O . VAL A 1 419 ? 7.031 -3.721 -26.719 1 96.62 419 VAL A O 1
ATOM 3279 N N . ASN A 1 420 ? 6.25 -5.621 -27.578 1 95 420 ASN A N 1
ATOM 3280 C CA . ASN A 1 420 ? 6.168 -5.082 -28.922 1 95 420 ASN A CA 1
ATOM 3281 C C . ASN A 1 420 ? 5.145 -3.951 -29.016 1 95 420 ASN A C 1
ATOM 3283 O O . ASN A 1 420 ? 5.379 -2.949 -29.688 1 95 420 ASN A O 1
ATOM 3287 N N . GLU A 1 421 ? 4.07 -4.145 -28.375 1 95.12 421 GLU A N 1
ATOM 3288 C CA . GLU A 1 421 ? 3.078 -3.076 -28.328 1 95.12 421 GLU A CA 1
ATOM 3289 C C . GLU A 1 421 ? 3.637 -1.84 -27.625 1 95.12 421 GLU A C 1
ATOM 3291 O O . GLU A 1 421 ? 3.393 -0.712 -28.062 1 9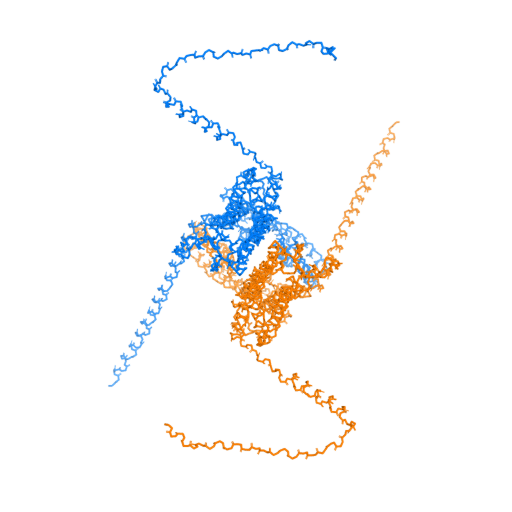5.12 421 GLU A O 1
ATOM 3296 N N . LEU A 1 422 ? 4.309 -2.092 -26.547 1 95.19 422 LEU A N 1
ATOM 3297 C CA . LEU A 1 422 ? 4.941 -0.983 -25.844 1 95.19 422 LEU A CA 1
ATOM 3298 C C . LEU A 1 422 ? 5.953 -0.273 -26.75 1 95.19 422 LEU A C 1
ATOM 3300 O O . LEU A 1 422 ? 6.031 0.958 -26.734 1 95.19 422 LEU A O 1
ATOM 3304 N N . ALA A 1 423 ? 6.723 -1.009 -27.453 1 93.75 423 ALA A N 1
ATOM 3305 C CA . ALA A 1 423 ? 7.727 -0.449 -28.359 1 93.75 423 ALA A CA 1
ATOM 3306 C C . ALA A 1 423 ? 7.078 0.434 -29.422 1 93.75 423 ALA A C 1
ATOM 3308 O O . ALA A 1 423 ? 7.621 1.478 -29.781 1 93.75 423 ALA A O 1
ATOM 3309 N N . THR A 1 424 ? 5.926 0.055 -29.891 1 91.94 424 THR A N 1
ATOM 3310 C CA . THR A 1 424 ? 5.199 0.84 -30.875 1 91.94 424 THR A CA 1
ATOM 3311 C C . THR A 1 424 ? 4.625 2.107 -30.25 1 91.94 424 THR A C 1
ATOM 3313 O O . THR A 1 424 ? 4.75 3.197 -30.812 1 91.94 424 THR A O 1
ATOM 3316 N N . LEU A 1 425 ? 4.055 1.938 -29.078 1 91.94 425 LEU A N 1
ATOM 3317 C CA . LEU A 1 425 ? 3.424 3.066 -28.406 1 91.94 425 LEU A CA 1
ATOM 3318 C C . LEU A 1 425 ? 4.469 4.082 -27.953 1 91.94 425 LEU A C 1
ATOM 3320 O O . LEU A 1 425 ? 4.23 5.293 -28.016 1 91.94 425 LEU A O 1
ATOM 3324 N N . ALA A 1 426 ? 5.602 3.584 -27.5 1 91.38 426 ALA A N 1
ATOM 3325 C CA . ALA A 1 426 ? 6.637 4.457 -26.953 1 91.38 426 ALA A CA 1
ATOM 3326 C C . ALA A 1 426 ? 7.688 4.793 -28 1 91.38 426 ALA A C 1
ATOM 3328 O O . ALA A 1 426 ? 8.664 5.488 -27.719 1 91.38 426 ALA A O 1
ATOM 332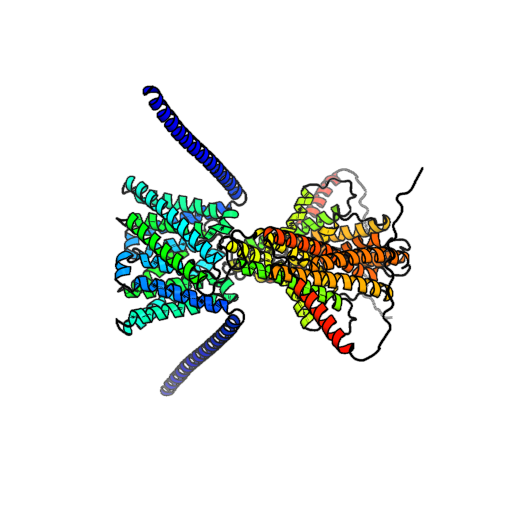9 N N . HIS A 1 427 ? 7.594 4.289 -29.172 1 88.25 427 HIS A N 1
ATOM 3330 C CA . HIS A 1 427 ? 8.484 4.574 -30.297 1 88.25 427 HIS A CA 1
ATOM 3331 C C . HIS A 1 427 ? 9.922 4.191 -29.969 1 88.25 427 HIS A C 1
ATOM 3333 O O . HIS A 1 427 ? 10.828 5.031 -30.031 1 88.25 427 HIS A O 1
ATOM 3339 N N . PHE A 1 428 ? 10.109 2.945 -29.688 1 90 428 PHE A N 1
ATOM 3340 C CA . PHE A 1 428 ? 11.445 2.424 -29.422 1 90 428 PHE A CA 1
ATOM 3341 C C . PHE A 1 428 ? 12.344 2.574 -30.641 1 90 428 PHE A C 1
ATOM 3343 O O . PHE A 1 428 ? 11.859 2.531 -31.781 1 90 428 PHE A O 1
ATOM 3350 N N . LYS A 1 429 ? 13.609 2.768 -30.422 1 86.88 429 LYS A N 1
ATOM 3351 C CA . LYS A 1 429 ? 14.562 2.969 -31.5 1 86.88 429 LYS A CA 1
ATOM 3352 C C . LYS A 1 429 ? 14.945 1.641 -32.156 1 86.88 429 LYS A C 1
ATOM 3354 O O . LYS A 1 429 ? 14.945 0.6 -31.484 1 86.88 429 LYS A O 1
ATOM 3359 N N . LYS A 1 430 ? 15.102 1.604 -33.438 1 78.44 430 LYS A N 1
ATOM 3360 C CA . LYS A 1 430 ? 15.586 0.419 -34.125 1 78.44 430 LYS A CA 1
ATOM 3361 C C . LYS A 1 430 ? 17.078 0.204 -33.906 1 78.44 430 LYS A C 1
ATOM 3363 O O . LYS A 1 430 ? 17.859 1.153 -33.938 1 78.44 430 LYS A O 1
ATOM 3368 N N . SER A 1 431 ? 17.375 -0.751 -33.031 1 64.31 431 SER A N 1
ATOM 3369 C CA . SER A 1 431 ? 18.797 -1.035 -32.781 1 64.31 431 SER A CA 1
ATOM 3370 C C . SER A 1 431 ? 19.594 -1.122 -34.062 1 64.31 431 SER A C 1
ATOM 3372 O O . SER A 1 431 ? 19.156 -1.769 -35.031 1 64.31 431 SER A O 1
ATOM 3374 N N . ASN A 1 432 ? 20.281 -0.171 -34.531 1 52.09 432 ASN A N 1
ATOM 3375 C CA . ASN A 1 432 ? 21.203 -0.29 -35.625 1 52.09 432 ASN A CA 1
ATOM 3376 C C . ASN A 1 432 ? 22.141 -1.48 -35.469 1 52.09 432 ASN A C 1
ATOM 3378 O O . ASN A 1 432 ? 23.141 -1.391 -34.75 1 52.09 432 ASN A O 1
ATOM 3382 N N . ASN A 1 433 ? 21.766 -2.586 -35.281 1 43.47 433 ASN A N 1
ATOM 3383 C CA . ASN A 1 433 ? 22.734 -3.684 -35.312 1 43.47 433 ASN A CA 1
ATOM 3384 C C . ASN A 1 433 ? 23.625 -3.619 -36.531 1 43.47 433 ASN A C 1
ATOM 3386 O O . ASN A 1 433 ? 24.328 -4.586 -36.844 1 43.47 433 ASN A O 1
ATOM 3390 N N . LYS A 1 434 ? 23.609 -2.879 -37.531 1 39.53 434 LYS A N 1
ATOM 3391 C CA . LYS A 1 434 ? 24.625 -2.91 -38.594 1 39.53 434 LYS A CA 1
ATOM 3392 C C . LYS A 1 434 ? 26.016 -2.721 -38 1 39.53 434 LYS A C 1
ATOM 3394 O O . LYS A 1 434 ? 27.016 -2.795 -38.75 1 39.53 434 LYS A O 1
ATOM 3399 N N . GLU A 1 435 ? 26.156 -2.258 -36.75 1 37.34 435 GLU A N 1
ATOM 3400 C CA . GLU A 1 435 ? 27.547 -1.984 -36.375 1 37.34 435 GLU A CA 1
ATOM 3401 C C . GLU A 1 435 ? 28.266 -3.27 -36 1 37.34 435 GLU A C 1
ATOM 3403 O O . GLU A 1 435 ? 29.5 -3.334 -36.094 1 37.34 435 GLU A O 1
ATOM 3408 N N . ILE A 1 436 ? 27.656 -4.379 -35.438 1 36.84 436 ILE A N 1
ATOM 3409 C CA . ILE A 1 436 ? 28.484 -5.531 -35.125 1 36.84 436 ILE A CA 1
ATOM 3410 C C . ILE A 1 436 ? 28.812 -6.301 -36.406 1 36.84 436 ILE A C 1
ATOM 3412 O O . ILE A 1 436 ? 29.891 -6.863 -36.531 1 36.84 436 ILE A O 1
ATOM 3416 N N . THR A 1 437 ? 27.938 -6.43 -37.375 1 34.75 437 THR A N 1
ATOM 3417 C CA . THR A 1 437 ? 28.297 -7.246 -38.531 1 34.75 437 THR A CA 1
ATOM 3418 C C . THR A 1 437 ? 29.359 -6.543 -39.375 1 34.75 437 THR A C 1
ATOM 3420 O O . THR A 1 437 ? 30.141 -7.195 -40.062 1 34.75 437 THR A O 1
ATOM 3423 N N . THR A 1 438 ? 29.422 -5.301 -39.375 1 33.91 438 THR A N 1
ATOM 3424 C CA . THR A 1 438 ? 30.484 -4.664 -40.156 1 33.91 438 THR A CA 1
ATOM 3425 C C . THR A 1 438 ? 31.797 -4.695 -39.375 1 33.91 438 THR A C 1
ATOM 3427 O O . THR A 1 438 ? 32.875 -4.766 -40 1 33.91 438 THR A O 1
ATOM 3430 N N . LYS A 1 439 ? 31.719 -4.68 -38.031 1 38 439 LYS A N 1
ATOM 3431 C CA . LYS A 1 439 ? 33 -4.762 -37.344 1 38 439 LYS A CA 1
ATOM 3432 C C . LYS A 1 439 ? 33.5 -6.203 -37.281 1 38 439 LYS A C 1
ATOM 3434 O O . LYS A 1 439 ? 34.719 -6.445 -37.219 1 38 439 LYS A O 1
ATOM 3439 N N . VAL A 1 440 ? 32.625 -7.141 -37.062 1 34.81 440 VAL A N 1
ATOM 3440 C CA . VAL A 1 440 ? 33.094 -8.523 -37.094 1 34.81 440 VAL A CA 1
ATOM 3441 C C . VAL A 1 440 ? 33.438 -8.922 -38.531 1 34.81 440 VAL A C 1
ATOM 3443 O O . VAL A 1 440 ? 34.406 -9.656 -38.75 1 34.81 440 VAL A O 1
ATOM 3446 N N . VAL A 1 441 ? 32.656 -8.383 -39.438 1 36.22 441 VAL A N 1
ATOM 3447 C CA . VAL A 1 441 ? 33.094 -8.641 -40.812 1 36.22 441 VAL A CA 1
ATOM 3448 C C . VAL A 1 441 ? 34.375 -7.879 -41.094 1 36.22 441 VAL A C 1
ATOM 3450 O O . VAL A 1 441 ? 35.25 -8.391 -41.781 1 36.22 441 VAL A O 1
ATOM 3453 N N . GLU A 1 442 ? 34.438 -6.68 -40.406 1 37.91 442 GLU A N 1
ATOM 3454 C CA . GLU A 1 442 ? 35.688 -5.957 -40.688 1 37.91 442 GLU A CA 1
ATOM 3455 C C . GLU A 1 442 ? 36.844 -6.586 -39.938 1 37.91 442 GLU A C 1
ATOM 3457 O O . GLU A 1 442 ? 37.969 -6.629 -40.438 1 37.91 442 GLU A O 1
ATOM 3462 N N . LYS A 1 443 ? 36.625 -7.066 -38.656 1 39.38 443 LYS A N 1
ATOM 3463 C CA . LYS A 1 443 ? 37.719 -7.699 -37.969 1 39.38 443 LYS A CA 1
ATOM 3464 C C . LYS A 1 443 ? 38.062 -9.062 -38.562 1 39.38 443 LYS A C 1
ATOM 3466 O O . LYS A 1 443 ? 39.219 -9.492 -38.562 1 39.38 443 LYS A O 1
ATOM 3471 N N . ILE A 1 444 ? 36.938 -9.844 -38.938 1 37.28 444 ILE A N 1
ATOM 3472 C CA . ILE A 1 444 ? 37.281 -11.086 -39.625 1 37.28 444 ILE A CA 1
ATOM 3473 C C . ILE A 1 444 ? 38.031 -10.773 -40.906 1 37.28 444 ILE A C 1
ATOM 3475 O O . ILE A 1 444 ? 38.969 -11.484 -41.281 1 37.28 444 ILE A O 1
ATOM 3479 N N . GLU A 1 445 ? 37.594 -9.633 -41.531 1 36.31 445 GLU A N 1
ATOM 3480 C CA . GLU A 1 445 ? 38.344 -9.289 -42.75 1 36.31 445 GLU A CA 1
ATOM 3481 C C . GLU A 1 445 ? 39.75 -8.852 -42.406 1 36.31 445 GLU A C 1
ATOM 3483 O O . GLU A 1 445 ? 40.688 -9.133 -43.156 1 36.31 445 GLU A O 1
ATOM 3488 N N . LEU A 1 446 ? 39.75 -8.148 -41.188 1 36.62 446 LEU A N 1
ATOM 3489 C CA . LEU A 1 446 ? 41.094 -7.691 -40.875 1 36.62 446 LEU A CA 1
ATOM 3490 C C . LEU A 1 446 ? 41.969 -8.852 -40.406 1 36.62 446 LEU A C 1
ATOM 3492 O O . LEU A 1 446 ? 43.188 -8.867 -40.656 1 36.62 446 LEU A O 1
ATOM 3496 N N . SER A 1 447 ? 41.375 -9.656 -39.469 1 34.69 447 SER A N 1
ATOM 3497 C CA . SER A 1 447 ? 42.219 -10.742 -39 1 34.69 447 SER A CA 1
ATOM 3498 C C . SER A 1 447 ? 42.625 -11.68 -40.156 1 34.69 447 SER A C 1
ATOM 3500 O O . SER A 1 447 ? 43.656 -12.328 -40.094 1 34.69 447 SER A O 1
ATOM 3502 N N . ASN A 1 448 ? 41.562 -11.914 -40.969 1 32.59 448 ASN A N 1
ATOM 3503 C CA . ASN A 1 448 ? 41.906 -12.781 -42.062 1 32.59 448 ASN A CA 1
ATOM 3504 C C . ASN A 1 448 ? 43 -12.141 -42.938 1 32.59 448 ASN A C 1
ATOM 3506 O O . ASN A 1 448 ? 43.562 -12.805 -43.812 1 32.59 448 ASN A O 1
ATOM 3510 N N . ASN A 1 449 ? 42.938 -10.766 -42.844 1 33.38 449 ASN A N 1
ATOM 3511 C CA . ASN A 1 449 ? 43.938 -10.188 -43.719 1 33.38 449 ASN A CA 1
ATOM 3512 C C . ASN A 1 449 ? 45.375 -10.453 -43.219 1 33.38 449 ASN A C 1
ATOM 3514 O O . ASN A 1 449 ? 46.344 -10.312 -43.969 1 33.38 449 ASN A O 1
ATOM 3518 N N . ASN A 1 450 ? 45.438 -10.445 -41.875 1 33.81 450 ASN A N 1
ATOM 3519 C CA . ASN A 1 450 ? 46.875 -10.492 -41.5 1 33.81 450 ASN A CA 1
ATOM 3520 C C . ASN A 1 450 ? 47.469 -11.859 -41.812 1 33.81 450 ASN A C 1
ATOM 3522 O O . ASN A 1 450 ? 48.688 -12.039 -41.688 1 33.81 450 ASN A O 1
ATOM 3526 N N . ILE A 1 451 ? 46.594 -12.922 -41.594 1 31.69 451 ILE A N 1
ATOM 3527 C CA . ILE A 1 451 ? 47.312 -14.18 -41.656 1 31.69 451 ILE A CA 1
ATOM 3528 C C . ILE A 1 451 ? 47.812 -14.398 -43.094 1 31.69 451 ILE A C 1
ATOM 3530 O O . ILE A 1 451 ? 48.656 -15.281 -43.344 1 31.69 451 ILE A O 1
ATOM 3534 N N . ILE A 1 452 ? 46.969 -13.828 -44.031 1 28.42 452 ILE A N 1
ATOM 3535 C CA . ILE A 1 452 ? 47.25 -14.359 -45.375 1 28.42 452 ILE A CA 1
ATOM 3536 C C . ILE A 1 452 ? 48.625 -13.836 -45.844 1 28.42 452 ILE A C 1
ATOM 3538 O O . ILE A 1 452 ? 49 -14.055 -47 1 28.42 452 ILE A O 1
ATOM 3542 N N . GLU A 1 453 ? 49.156 -12.977 -45.062 1 27.12 453 GLU A N 1
ATOM 3543 C CA . GLU A 1 453 ? 50.281 -12.438 -45.875 1 27.12 453 GLU A CA 1
ATOM 3544 C C . GLU A 1 453 ? 51.312 -13.516 -46.188 1 27.12 453 GLU A C 1
ATOM 3546 O O . GLU A 1 453 ? 52.25 -13.273 -46.906 1 27.12 453 GLU A O 1
ATOM 3551 N N . GLY A 1 454 ? 51.406 -14.453 -45.219 1 25.31 454 GLY A N 1
ATOM 3552 C CA . GLY A 1 454 ? 52.719 -15.039 -45.531 1 25.31 454 GLY A CA 1
ATOM 3553 C C . GLY A 1 454 ? 52.75 -15.758 -46.844 1 25.31 454 GLY A C 1
ATOM 3554 O O . GLY A 1 454 ? 53.75 -15.648 -47.594 1 25.31 454 GLY A O 1
ATOM 3555 N N . SER A 1 455 ? 52.094 -16.953 -46.906 1 22.28 455 SER A N 1
ATOM 3556 C CA . SER A 1 455 ? 52.781 -17.953 -47.688 1 22.28 455 SER A CA 1
ATOM 3557 C C . SER A 1 455 ? 52.625 -17.688 -49.188 1 22.28 455 SER A C 1
ATOM 3559 O O . SER A 1 455 ? 53.594 -17.625 -49.938 1 22.28 455 SER A O 1
ATOM 3561 N N . ARG A 1 456 ? 51.781 -18.641 -49.938 1 20.92 456 ARG A N 1
ATOM 3562 C CA . ARG A 1 456 ? 52.125 -19.234 -51.25 1 20.92 456 ARG A CA 1
ATOM 3563 C C . ARG A 1 456 ? 51.781 -18.281 -52.375 1 20.92 456 ARG A C 1
ATOM 3565 O O . ARG A 1 456 ? 50.812 -17.516 -52.312 1 20.92 456 ARG A O 1
ATOM 3572 N N . LYS A 1 457 ? 52.656 -18.156 -53.438 1 25.44 457 LYS A N 1
ATOM 3573 C CA . LYS A 1 457 ? 52.906 -17.719 -54.812 1 25.44 457 LYS A CA 1
ATOM 3574 C C . LYS A 1 457 ? 51.812 -18.234 -55.75 1 25.44 457 LYS A C 1
ATOM 3576 O O . LYS A 1 457 ? 51.969 -18.172 -56.969 1 25.44 457 LYS A O 1
ATOM 3581 N N . VAL A 1 458 ? 50.625 -18.906 -55.312 1 21.39 458 VAL A N 1
ATOM 3582 C CA . VAL A 1 458 ? 50 -19.75 -56.344 1 21.39 458 VAL A CA 1
ATOM 3583 C C . VAL A 1 458 ? 49.469 -18.859 -57.469 1 21.39 458 VAL A C 1
ATOM 3585 O O . VAL A 1 458 ? 49.125 -17.703 -57.25 1 21.39 458 VAL A O 1
ATOM 3588 N N . HIS A 1 459 ? 49.438 -19.375 -58.781 1 21.53 459 HIS A N 1
ATOM 3589 C CA . HIS A 1 459 ? 49.25 -19.016 -60.188 1 21.53 459 HIS A CA 1
ATOM 3590 C C . HIS A 1 459 ? 47.844 -18.453 -60.438 1 21.53 459 HIS A C 1
ATOM 3592 O O . HIS A 1 459 ? 46.906 -18.812 -59.719 1 21.53 459 HIS A O 1
ATOM 3598 N N . ASP A 1 460 ? 47.625 -17.344 -61.156 1 22.17 460 ASP A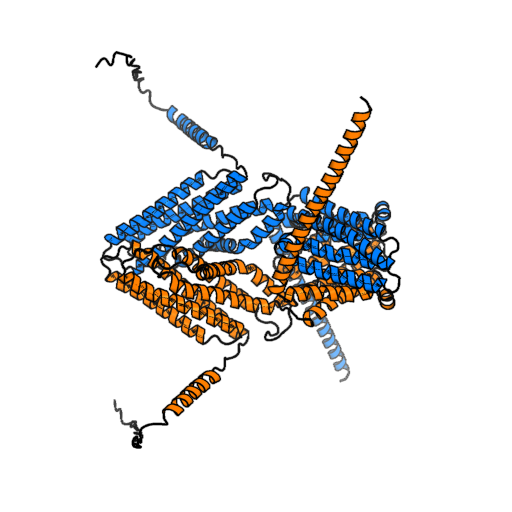 N 1
ATOM 3599 C CA . ASP A 1 460 ? 46.656 -16.344 -61.625 1 22.17 460 ASP A CA 1
ATOM 3600 C C . ASP A 1 460 ? 45.562 -16.969 -62.469 1 22.17 460 ASP A C 1
ATOM 3602 O O . ASP A 1 460 ? 45.594 -16.906 -63.688 1 22.17 460 ASP A O 1
ATOM 3606 N N . CYS A 1 461 ? 45 -18.266 -62.156 1 20.41 461 CYS A N 1
ATOM 3607 C CA . CYS A 1 461 ? 44.125 -18.797 -63.219 1 20.41 461 CYS A CA 1
ATOM 3608 C C . CYS A 1 461 ? 43 -17.844 -63.531 1 20.41 461 CYS A C 1
ATOM 3610 O O . CYS A 1 461 ? 42.312 -17.359 -62.594 1 20.41 461 CYS A O 1
ATOM 3612 N N . SER A 1 462 ? 42.844 -17.312 -64.75 1 22.25 462 SER A N 1
ATOM 3613 C CA . SER A 1 462 ? 42.125 -16.391 -65.625 1 22.25 462 SER A CA 1
ATOM 3614 C C . SER A 1 462 ? 40.625 -16.734 -65.688 1 22.25 462 SER A C 1
ATOM 3616 O O . SER A 1 462 ? 40.219 -17.703 -66.312 1 22.25 462 SER A O 1
ATOM 3618 N N . SER A 1 463 ? 39.969 -17.031 -64.562 1 21.84 463 SER A N 1
ATOM 3619 C CA . SER A 1 463 ? 38.594 -17.531 -64.75 1 21.84 463 SER A CA 1
ATOM 3620 C C . SER A 1 463 ? 37.781 -16.578 -65.625 1 21.84 463 SER A C 1
ATOM 3622 O O . SER A 1 463 ? 37.781 -15.375 -65.375 1 21.84 463 SER A O 1
ATOM 3624 N N . HIS A 1 464 ? 37.438 -17.016 -66.875 1 22.38 464 HIS A N 1
ATOM 3625 C CA . HIS A 1 464 ? 36.688 -16.5 -68.062 1 22.38 464 HIS A CA 1
ATOM 3626 C C . HIS A 1 464 ? 35.312 -16.047 -67.625 1 22.38 464 HIS A C 1
ATOM 3628 O O . HIS A 1 464 ? 34.625 -16.734 -66.875 1 22.38 464 HIS A O 1
ATOM 3634 N N . ASP A 1 465 ? 35.031 -14.734 -67.625 1 25.78 465 ASP A N 1
ATOM 3635 C CA . ASP A 1 465 ? 33.812 -13.93 -67.438 1 25.78 465 ASP A CA 1
ATOM 3636 C C . ASP A 1 465 ? 32.75 -14.32 -68.438 1 25.78 465 ASP A C 1
ATOM 3638 O O . ASP A 1 465 ? 32.875 -14.086 -69.625 1 25.78 465 ASP A O 1
ATOM 3642 N N . VAL A 1 466 ? 32.219 -15.625 -68.5 1 24.77 466 VAL A N 1
ATOM 3643 C CA . VAL A 1 466 ? 31.312 -15.922 -69.562 1 24.77 466 VAL A CA 1
ATOM 3644 C C . VAL A 1 466 ? 30.125 -14.953 -69.5 1 24.77 466 VAL A C 1
ATOM 3646 O O . VAL A 1 466 ? 29.375 -14.93 -68.562 1 24.77 466 VAL A O 1
ATOM 3649 N N . VAL A 1 467 ? 30.234 -13.859 -70.25 1 26.53 467 VAL A N 1
ATOM 3650 C CA . VAL A 1 467 ? 29.312 -12.758 -70.5 1 26.53 467 VAL A CA 1
ATOM 3651 C C . VAL A 1 467 ? 28.141 -13.242 -71.375 1 26.53 467 VAL A C 1
ATOM 3653 O O . VAL A 1 467 ? 27.141 -12.547 -71.5 1 26.53 467 VAL A O 1
ATOM 3656 N N . ILE A 1 468 ? 27.828 -14.57 -71.75 1 25.81 468 ILE A N 1
ATOM 3657 C CA . ILE A 1 468 ? 27.172 -14.68 -73.062 1 25.81 468 ILE A CA 1
ATOM 3658 C C . ILE A 1 468 ? 25.844 -13.953 -73 1 25.81 468 ILE A C 1
ATOM 3660 O O . ILE A 1 468 ? 25.109 -14.023 -72 1 25.81 468 ILE A O 1
ATOM 3664 N N . THR A 1 469 ? 25.609 -13.141 -74.062 1 24.19 469 THR A N 1
ATOM 3665 C CA . THR A 1 469 ? 24.719 -12.242 -74.812 1 24.19 469 THR A CA 1
ATOM 3666 C C . THR A 1 469 ? 23.438 -12.969 -75.188 1 24.19 469 THR A C 1
ATOM 3668 O O . THR A 1 469 ? 23.453 -13.852 -76.062 1 24.19 469 THR A O 1
ATOM 3671 N N . ILE A 1 470 ? 22.656 -13.492 -74.188 1 23.58 470 ILE A N 1
ATOM 3672 C CA . ILE A 1 470 ? 21.5 -14.242 -74.688 1 23.58 470 ILE A CA 1
ATOM 3673 C C . ILE A 1 470 ? 20.625 -13.336 -75.562 1 23.58 470 ILE A C 1
ATOM 3675 O O . ILE A 1 470 ? 20.219 -12.258 -75.125 1 23.58 470 ILE A O 1
ATOM 3679 N N . ASN A 1 471 ? 20.641 -13.57 -76.938 1 22.58 471 ASN A N 1
ATOM 3680 C CA . ASN A 1 471 ? 19.984 -13.039 -78.125 1 22.58 471 ASN A CA 1
ATOM 3681 C C . ASN A 1 471 ? 18.453 -13.062 -78 1 22.58 471 ASN A C 1
ATOM 3683 O O . ASN A 1 471 ? 17.906 -14 -77.438 1 22.58 471 ASN A O 1
ATOM 3687 N N . GLU A 1 472 ? 17.812 -11.875 -78.125 1 24.17 472 GLU A N 1
ATOM 3688 C CA . GLU A 1 472 ? 16.422 -11.453 -78.125 1 24.17 472 GLU A CA 1
ATOM 3689 C C . GLU A 1 472 ? 15.625 -12.227 -79.188 1 24.17 472 GLU A C 1
ATOM 3691 O O . GLU A 1 472 ? 14.484 -11.875 -79.5 1 24.17 472 GLU A O 1
ATOM 3696 N N . SER A 1 473 ? 16.141 -13.398 -79.812 1 23.34 473 SER A N 1
ATOM 3697 C CA . SER A 1 473 ? 15.422 -13.727 -81 1 23.34 473 SER A CA 1
ATOM 3698 C C . SER A 1 473 ? 13.922 -13.867 -80.75 1 23.34 473 SER A C 1
ATOM 3700 O O . SER A 1 473 ? 13.492 -13.93 -79.625 1 23.34 473 SER A O 1
ATOM 3702 N N . ASN A 1 474 ? 13.234 -14.734 -81.812 1 25.48 474 ASN A N 1
ATOM 3703 C CA . ASN A 1 474 ? 11.961 -14.945 -82.5 1 25.48 474 ASN A CA 1
ATOM 3704 C C . ASN A 1 474 ? 10.977 -15.734 -81.625 1 25.48 474 ASN A C 1
ATOM 3706 O O . ASN A 1 474 ? 9.883 -16.062 -82.062 1 25.48 474 ASN A O 1
ATOM 3710 N N . MET A 1 475 ? 10.867 -16.156 -80.438 1 19.38 475 MET A N 1
ATOM 3711 C CA . MET A 1 475 ? 10 -17.312 -80.375 1 19.38 475 MET A CA 1
ATOM 3712 C C . MET A 1 475 ? 8.711 -17.094 -81.125 1 19.38 475 MET A C 1
ATOM 3714 O O . MET A 1 475 ? 7.852 -16.328 -80.75 1 19.38 475 MET A O 1
ATOM 3718 N N . LYS A 1 476 ? 8.984 -17.281 -82.562 1 16.91 476 LYS A N 1
ATOM 3719 C CA . LYS A 1 476 ? 8.414 -17.953 -83.75 1 16.91 476 LYS A CA 1
ATOM 3720 C C . LYS A 1 476 ? 8.281 -19.453 -83.5 1 16.91 476 LYS A C 1
ATOM 3722 O O . LYS A 1 476 ? 7.836 -20.203 -84.375 1 16.91 476 LYS A O 1
ATOM 3727 N N . LEU A 1 477 ? 8.492 -20.391 -82.688 1 18.81 477 LEU A N 1
ATOM 3728 C CA . LEU A 1 477 ? 7.418 -21.391 -82.625 1 18.81 477 LEU A CA 1
ATOM 3729 C C . LEU A 1 477 ? 6.18 -20.812 -81.938 1 18.81 477 LEU A C 1
ATOM 3731 O O . LEU A 1 477 ? 6.289 -20.125 -80.938 1 18.81 477 LEU A O 1
ATOM 3735 N N . MET B 1 1 ? -27.5 52.125 -46.781 1 29.45 1 MET B N 1
ATOM 3736 C CA . MET B 1 1 ? -26.625 50.969 -46.688 1 29.45 1 MET B CA 1
ATOM 3737 C C . MET B 1 1 ? -26.109 50.812 -45.25 1 29.45 1 MET B C 1
ATOM 3739 O O . MET B 1 1 ? -25.516 49.781 -44.906 1 29.45 1 MET B O 1
ATOM 3743 N N . GLU B 1 2 ? -26.141 51.875 -44.438 1 34.88 2 GLU B N 1
ATOM 3744 C CA . GLU B 1 2 ? -25.531 51.875 -43.094 1 34.88 2 GLU B CA 1
ATOM 3745 C C . GLU B 1 2 ? -26.422 51.125 -42.094 1 34.88 2 GLU B C 1
ATOM 3747 O O . GLU B 1 2 ? -25.938 50.688 -41.062 1 34.88 2 GLU B O 1
ATOM 3752 N N . ILE B 1 3 ? -27.75 51.062 -42.312 1 39.34 3 ILE B N 1
ATOM 3753 C CA . ILE B 1 3 ? -28.625 50.531 -41.25 1 39.34 3 ILE B CA 1
ATOM 3754 C C . ILE B 1 3 ? -28.516 49 -41.219 1 39.34 3 ILE B C 1
ATOM 3756 O O . ILE B 1 3 ? -28.922 48.375 -40.25 1 39.34 3 ILE B O 1
ATOM 3760 N N . ALA B 1 4 ? -28.156 48.344 -42.375 1 38.84 4 ALA B N 1
ATOM 3761 C CA . ALA B 1 4 ? -28.141 46.906 -42.344 1 38.84 4 ALA B CA 1
ATOM 3762 C C . ALA B 1 4 ? -27.016 46.375 -41.469 1 38.84 4 ALA B C 1
ATOM 3764 O O . ALA B 1 4 ? -26.953 45.156 -41.156 1 38.84 4 ALA B O 1
ATOM 3765 N N . SER B 1 5 ? -25.984 47.25 -41.281 1 42.41 5 SER B N 1
ATOM 3766 C CA . SER B 1 5 ? -24.859 46.688 -40.531 1 42.41 5 SER B CA 1
ATOM 3767 C C . SER B 1 5 ? -25.188 46.562 -39.062 1 42.41 5 SER B C 1
ATOM 3769 O O . SER B 1 5 ? -24.453 45.906 -38.312 1 42.41 5 SER B O 1
ATOM 3771 N N . MET B 1 6 ? -26.219 47.344 -38.625 1 44.03 6 MET B N 1
ATOM 3772 C CA . MET B 1 6 ? -26.438 47.281 -37.188 1 44.03 6 MET B CA 1
ATOM 3773 C C . MET B 1 6 ? -27.094 45.969 -36.812 1 44.03 6 MET B C 1
ATOM 3775 O O . MET B 1 6 ? -26.984 45.5 -35.656 1 44.03 6 MET B O 1
ATOM 3779 N N . ASN B 1 7 ? -27.984 45.438 -37.719 1 46.38 7 ASN B N 1
ATOM 3780 C CA . ASN B 1 7 ? -28.719 44.25 -37.312 1 46.38 7 ASN B CA 1
ATOM 3781 C C . ASN B 1 7 ? -27.828 43 -37.281 1 46.38 7 ASN B C 1
ATOM 3783 O O . ASN B 1 7 ? -28.219 41.969 -36.75 1 46.38 7 ASN B O 1
ATOM 3787 N N . ASN B 1 8 ? -26.703 43.062 -38.094 1 48.06 8 ASN B N 1
ATOM 3788 C CA . ASN B 1 8 ? -25.875 41.844 -38.062 1 48.06 8 ASN B CA 1
ATOM 3789 C C . ASN B 1 8 ? -25.125 41.719 -36.719 1 48.06 8 ASN B C 1
ATOM 3791 O O . ASN B 1 8 ? -24.641 40.656 -36.406 1 48.06 8 ASN B O 1
ATOM 3795 N N . ASN B 1 9 ? -24.891 42.969 -36.094 1 49.38 9 ASN B N 1
ATOM 3796 C CA . ASN B 1 9 ? -24.203 42.844 -34.812 1 49.38 9 ASN B CA 1
ATOM 3797 C C . ASN B 1 9 ? -25.109 42.25 -33.719 1 49.38 9 ASN B C 1
ATOM 3799 O O . ASN B 1 9 ? -24.625 41.688 -32.75 1 49.38 9 ASN B O 1
ATOM 3803 N N . ASP B 1 10 ? -26.438 42.531 -33.844 1 49.12 10 ASP B N 1
ATOM 3804 C CA . ASP B 1 10 ? -27.312 41.969 -32.812 1 49.12 10 ASP B CA 1
ATOM 3805 C C . ASP B 1 10 ? -27.484 40.438 -33 1 49.12 10 ASP B C 1
ATOM 3807 O O . ASP B 1 10 ? -27.781 39.719 -32.062 1 49.12 10 ASP B O 1
ATOM 3811 N N . LYS B 1 11 ? -27.469 40 -34.219 1 51.72 11 LYS B N 1
ATOM 3812 C CA . LYS B 1 11 ? -27.625 38.562 -34.406 1 51.72 11 LYS B CA 1
ATOM 3813 C C . LYS B 1 11 ? -26.406 37.812 -33.906 1 51.72 11 LYS B C 1
ATOM 3815 O O . LYS B 1 11 ? -26.516 36.719 -33.375 1 51.72 11 LYS B O 1
ATOM 3820 N N . ASN B 1 12 ? -25.266 38.5 -34.062 1 55.31 12 ASN B N 1
ATOM 3821 C CA . ASN B 1 12 ? -24.062 37.844 -33.594 1 55.31 12 ASN B CA 1
ATOM 3822 C C . ASN B 1 12 ? -24 37.812 -32.062 1 55.31 12 ASN B C 1
ATOM 3824 O O . ASN B 1 12 ? -23.5 36.875 -31.469 1 55.31 12 ASN B O 1
ATOM 3828 N N . SER B 1 13 ? -24.516 38.906 -31.5 1 58.53 13 SER B N 1
ATOM 3829 C CA . SER B 1 13 ? -24.516 38.875 -30.031 1 58.53 13 SER B CA 1
ATOM 3830 C C . SER B 1 13 ? -25.531 37.875 -29.484 1 58.53 13 SER B C 1
ATOM 3832 O O . SER B 1 13 ? -25.281 37.25 -28.469 1 58.53 13 SER B O 1
ATOM 3834 N N . SER B 1 14 ? -26.656 37.812 -30.172 1 61.84 14 SER B N 1
ATOM 3835 C CA . SER B 1 14 ? -27.656 36.844 -29.703 1 61.84 14 SER B CA 1
ATOM 3836 C C . SER B 1 14 ? -27.156 35.406 -29.875 1 61.84 14 SER B C 1
ATOM 3838 O O . SER B 1 14 ? -27.422 34.562 -29.031 1 61.84 14 SER B O 1
ATOM 3840 N N . ASN B 1 15 ? -26.344 35.219 -30.859 1 62.66 15 ASN B N 1
ATOM 3841 C CA . ASN B 1 15 ? -25.812 33.875 -31.078 1 62.66 15 ASN B CA 1
ATOM 3842 C C . ASN B 1 15 ? -24.734 33.531 -30.062 1 62.66 15 ASN B C 1
ATOM 3844 O O . ASN B 1 15 ? -24.656 32.375 -29.609 1 62.66 15 ASN B O 1
ATOM 3848 N N . ILE B 1 16 ? -24.031 34.594 -29.688 1 64.19 16 ILE B N 1
ATOM 3849 C CA . ILE B 1 16 ? -23 34.312 -28.688 1 64.19 16 ILE B CA 1
ATOM 3850 C C . ILE B 1 16 ? -23.641 34.031 -27.328 1 64.19 16 ILE B C 1
ATOM 3852 O O . ILE B 1 16 ? -23.219 33.125 -26.609 1 64.19 16 ILE B O 1
ATOM 3856 N N . PHE B 1 17 ? -24.703 34.875 -27.094 1 67.12 17 PHE B N 1
ATOM 3857 C CA . PHE B 1 17 ? -25.406 34.656 -25.844 1 67.12 17 PHE B CA 1
ATOM 3858 C C . PHE B 1 17 ? -26.125 33.312 -25.859 1 67.12 17 PHE B C 1
ATOM 3860 O O . PHE B 1 17 ? -26.125 32.594 -24.844 1 67.12 17 PHE B O 1
ATOM 3867 N N . THR B 1 18 ? -26.703 33.031 -26.969 1 68.94 18 THR B N 1
ATOM 3868 C CA . THR B 1 18 ? -27.375 31.734 -27.062 1 68.94 18 THR B CA 1
ATOM 3869 C C . THR B 1 18 ? -26.375 30.594 -27.031 1 68.94 18 THR B C 1
ATOM 3871 O O . THR B 1 18 ? -26.641 29.547 -26.453 1 68.94 18 THR B O 1
ATOM 3874 N N . ASN B 1 19 ? -25.234 30.844 -27.609 1 74.12 19 ASN B N 1
ATOM 3875 C CA . ASN B 1 19 ? -24.203 29.828 -27.578 1 74.12 19 ASN B CA 1
ATOM 3876 C C . ASN B 1 19 ? -23.594 29.688 -26.188 1 74.12 19 ASN B C 1
ATOM 3878 O O . ASN B 1 19 ? -23.281 28.578 -25.734 1 74.12 19 ASN B O 1
ATOM 3882 N N . GLY B 1 20 ? -23.438 30.812 -25.609 1 71.12 20 GLY B N 1
ATOM 3883 C CA . GLY B 1 20 ? -22.984 30.781 -24.234 1 71.12 20 GLY B CA 1
ATOM 3884 C C . GLY B 1 20 ? -23.984 30.094 -23.297 1 71.12 20 GLY B C 1
ATOM 3885 O O . GLY B 1 20 ? -23.578 29.312 -22.438 1 71.12 20 GLY B O 1
ATOM 3886 N N . LEU B 1 21 ? -25.25 30.453 -23.594 1 70.44 21 LEU B N 1
ATOM 3887 C CA . LEU B 1 21 ? -26.297 29.812 -22.781 1 70.44 21 LEU B CA 1
ATOM 3888 C C . LEU B 1 21 ? -26.359 28.312 -23.078 1 70.44 21 LEU B C 1
ATOM 3890 O O . LEU B 1 21 ? -26.547 27.5 -22.172 1 70.44 21 LEU B O 1
ATOM 3894 N N . LEU B 1 22 ? -26.219 28 -24.328 1 72.19 22 LEU B N 1
ATOM 3895 C CA . LEU B 1 22 ? -26.219 26.594 -24.688 1 72.19 22 LEU B CA 1
ATOM 3896 C C . LEU B 1 22 ? -25 25.875 -24.109 1 72.19 22 LEU B C 1
ATOM 3898 O O . LEU B 1 22 ? -25.094 24.734 -23.688 1 72.19 22 LEU B O 1
ATOM 3902 N N . TRP B 1 23 ? -23.922 26.578 -24.156 1 72.81 23 TRP B N 1
ATOM 3903 C CA . TRP B 1 23 ? -22.734 26 -23.562 1 72.81 23 TRP B CA 1
ATOM 3904 C C . TRP B 1 23 ? -22.922 25.812 -22.062 1 72.81 23 TRP B C 1
ATOM 3906 O O . TRP B 1 23 ? -22.547 24.766 -21.516 1 72.81 23 TRP B O 1
ATOM 3916 N N . PHE B 1 24 ? -23.469 26.812 -21.484 1 75.44 24 PHE B N 1
ATOM 3917 C CA . PHE B 1 24 ? -23.734 26.719 -20.047 1 75.44 24 PHE B CA 1
ATOM 3918 C C . PHE B 1 24 ? -24.734 25.609 -19.75 1 75.44 24 PHE B C 1
ATOM 3920 O O . PHE B 1 24 ? -24.594 24.875 -18.766 1 75.44 24 PHE B O 1
ATOM 3927 N N . LYS B 1 25 ? -25.734 25.578 -20.594 1 73.38 25 LYS B N 1
ATOM 3928 C CA . LYS B 1 25 ? -26.703 24.516 -20.422 1 73.38 25 LYS B CA 1
ATOM 3929 C C . LYS B 1 25 ? -26.062 23.141 -20.609 1 73.38 25 LYS B C 1
ATOM 3931 O O . LYS B 1 25 ? -26.344 22.203 -19.875 1 73.38 25 LYS B O 1
ATOM 3936 N N . SER B 1 26 ? -25.234 23.031 -21.578 1 76.69 26 SER B N 1
ATOM 3937 C CA . SER B 1 26 ? -24.562 21.766 -21.797 1 76.69 26 SER B CA 1
ATOM 3938 C C . SER B 1 26 ? -23.609 21.438 -20.656 1 76.69 26 SER B C 1
ATOM 3940 O O . SER B 1 26 ? -23.484 20.281 -20.25 1 76.69 26 SER B O 1
ATOM 3942 N N . LEU B 1 27 ? -22.953 22.438 -20.219 1 75.31 27 LEU B N 1
ATOM 3943 C CA . LEU B 1 27 ? -22.078 22.25 -19.062 1 75.31 27 LEU B CA 1
ATOM 3944 C C . LEU B 1 27 ? -22.891 21.828 -17.844 1 75.31 27 LEU B C 1
ATOM 3946 O O . LEU B 1 27 ? -22.453 20.953 -17.078 1 75.31 27 LEU B O 1
ATOM 3950 N N . TYR B 1 28 ? -24 22.531 -17.75 1 73.81 28 TYR B N 1
ATOM 3951 C CA . TYR B 1 28 ? -24.891 22.203 -16.641 1 73.81 28 TYR B CA 1
ATOM 3952 C C . TYR B 1 28 ? -25.375 20.75 -16.766 1 73.81 28 TYR B C 1
ATOM 3954 O O . TYR B 1 28 ? -25.406 20.031 -15.766 1 73.81 28 TYR B O 1
ATOM 3962 N N . GLU B 1 29 ? -25.703 20.328 -17.938 1 75.94 29 GLU B N 1
ATOM 3963 C CA . GLU B 1 29 ? -26.172 18.953 -18.125 1 75.94 29 GLU B CA 1
ATOM 3964 C C . GLU B 1 29 ? -25.047 17.953 -17.891 1 75.94 29 GLU B C 1
ATOM 3966 O O . GLU B 1 29 ? -25.266 16.891 -17.312 1 75.94 29 GLU B O 1
ATOM 3971 N N . LYS B 1 30 ? -23.953 18.344 -18.359 1 77.06 30 LYS B N 1
ATOM 3972 C CA . LYS B 1 30 ? -22.812 17.453 -18.125 1 77.06 30 LYS B CA 1
ATOM 3973 C C . LYS B 1 30 ? -22.484 17.375 -16.641 1 77.06 30 LYS B C 1
ATOM 3975 O O . LYS B 1 30 ? -22.172 16.297 -16.125 1 77.06 30 LYS B O 1
ATOM 3980 N N . LEU B 1 31 ? -22.562 18.484 -16.047 1 76.31 31 LEU B N 1
ATOM 3981 C CA . LEU B 1 31 ? -22.312 18.531 -14.609 1 76.31 31 LEU B CA 1
ATOM 3982 C C . LEU B 1 31 ? -23.391 17.766 -13.852 1 76.31 31 LEU B C 1
ATOM 3984 O O . LEU B 1 31 ? -23.094 17.047 -12.898 1 76.31 31 LEU B O 1
ATOM 3988 N N . PHE B 1 32 ? -24.594 18 -14.336 1 73.44 32 PHE B N 1
ATOM 3989 C CA . PHE B 1 32 ? -25.703 17.297 -13.688 1 73.44 32 PHE B CA 1
ATOM 3990 C C . PHE B 1 32 ? -25.562 15.789 -13.891 1 73.44 32 PHE B C 1
ATOM 3992 O O . PHE B 1 32 ? -25.828 15.008 -12.984 1 73.44 32 PHE B O 1
ATOM 3999 N N . ALA B 1 33 ? -25.219 15.383 -15.047 1 76.25 33 ALA B N 1
ATOM 4000 C CA . ALA B 1 33 ? -25 13.961 -15.32 1 76.25 33 ALA B CA 1
ATOM 4001 C C . ALA B 1 33 ? -23.875 13.398 -14.453 1 76.25 33 ALA B C 1
ATOM 4003 O O . ALA B 1 33 ? -23.984 12.273 -13.953 1 76.25 33 ALA B O 1
ATOM 4004 N N . LYS B 1 34 ? -22.938 14.188 -14.336 1 76.56 34 LYS B N 1
ATOM 4005 C CA . LYS B 1 34 ? -21.828 13.766 -13.492 1 76.56 34 LYS B CA 1
ATOM 4006 C C . LYS B 1 34 ? -22.25 13.656 -12.023 1 76.56 34 LYS B C 1
ATOM 4008 O O . LYS B 1 34 ? -21.812 12.75 -11.312 1 76.56 34 LYS B O 1
ATOM 4013 N N . ILE B 1 35 ? -23.078 14.531 -11.633 1 75.44 35 ILE B N 1
ATOM 4014 C CA . ILE B 1 35 ? -23.562 14.531 -10.258 1 75.44 35 ILE B CA 1
ATOM 4015 C C . ILE B 1 35 ? -24.453 13.305 -10.031 1 75.44 35 ILE B C 1
ATOM 4017 O O . ILE B 1 35 ? -24.359 12.656 -8.984 1 75.44 35 ILE B O 1
ATOM 4021 N N . ILE B 1 36 ? -25.203 12.984 -11.031 1 73.69 36 ILE B N 1
ATOM 4022 C CA . ILE B 1 36 ? -26.062 11.797 -10.922 1 73.69 36 ILE B CA 1
ATOM 4023 C C . ILE B 1 36 ? -25.188 10.547 -10.867 1 73.69 36 ILE B C 1
ATOM 4025 O O . ILE B 1 36 ? -25.484 9.609 -10.117 1 73.69 36 ILE B O 1
ATOM 4029 N N . GLY B 1 37 ? -24.234 10.57 -11.68 1 77.56 37 GLY B N 1
ATOM 4030 C CA . GLY B 1 37 ? -23.297 9.445 -11.648 1 77.56 37 GLY B CA 1
ATOM 4031 C C . GLY B 1 37 ? -22.625 9.273 -10.297 1 77.56 37 GLY B C 1
ATOM 4032 O O . GLY B 1 37 ? -22.516 8.148 -9.797 1 77.56 37 GLY B O 1
ATOM 4033 N N . ILE B 1 38 ? -22.344 10.391 -9.805 1 76.94 38 ILE B N 1
ATOM 4034 C CA . ILE B 1 38 ? -21.719 10.375 -8.484 1 76.94 38 ILE B CA 1
ATOM 4035 C C . ILE B 1 38 ? -22.734 9.906 -7.445 1 76.94 38 ILE B C 1
ATOM 4037 O O . ILE B 1 38 ? -22.391 9.133 -6.547 1 76.94 38 ILE B O 1
ATOM 4041 N N . ALA B 1 39 ? -23.938 10.367 -7.566 1 78.38 39 ALA B N 1
ATOM 4042 C CA . ALA B 1 39 ? -24.984 9.961 -6.633 1 78.38 39 ALA B CA 1
ATOM 4043 C C . ALA B 1 39 ? -25.25 8.461 -6.723 1 78.38 39 ALA B C 1
ATOM 4045 O O . ALA B 1 39 ? -25.469 7.801 -5.703 1 78.38 39 ALA B O 1
ATOM 4046 N N . LYS B 1 40 ? -25.25 8.023 -7.91 1 81.31 40 LYS B N 1
ATOM 4047 C CA . LYS B 1 40 ? -25.453 6.586 -8.094 1 81.31 40 LYS B CA 1
ATOM 4048 C C . LYS B 1 40 ? -24.297 5.785 -7.496 1 81.31 40 LYS B C 1
ATOM 4050 O O . LYS B 1 40 ? -24.516 4.746 -6.875 1 81.31 40 LYS B O 1
ATOM 4055 N N . GLN B 1 41 ? -23.25 6.348 -7.75 1 80.5 41 GLN B N 1
ATOM 4056 C CA . GLN B 1 41 ? -22.078 5.688 -7.168 1 80.5 41 GLN B CA 1
ATOM 4057 C C . GLN B 1 41 ? -22.125 5.754 -5.641 1 80.5 41 GLN B C 1
ATOM 4059 O O . GLN B 1 41 ? -21.734 4.801 -4.965 1 80.5 41 GLN B O 1
ATOM 4064 N N . PHE B 1 42 ? -22.641 6.867 -5.191 1 81.75 42 PHE B N 1
ATOM 4065 C CA . PHE B 1 42 ? -22.797 7.066 -3.756 1 81.75 42 PHE B CA 1
ATOM 4066 C C . PHE B 1 42 ? -23.734 6.023 -3.164 1 81.75 42 PHE B C 1
ATOM 4068 O O . PHE B 1 42 ? -23.422 5.418 -2.133 1 81.75 42 PHE B O 1
ATOM 4075 N N . LYS B 1 43 ? -24.734 5.812 -3.785 1 82.5 43 LYS B N 1
ATOM 4076 C CA . LYS B 1 43 ? -25.719 4.844 -3.309 1 82.5 43 LYS B CA 1
ATOM 4077 C C . LYS B 1 43 ? -25.172 3.42 -3.398 1 82.5 43 LYS B C 1
ATOM 4079 O O . LYS B 1 43 ? -25.375 2.613 -2.49 1 82.5 43 LYS B O 1
ATOM 4084 N N . LYS B 1 44 ? -24.484 3.178 -4.359 1 85.12 44 LYS B N 1
ATOM 4085 C CA . LYS B 1 44 ? -23.938 1.839 -4.559 1 85.12 44 LYS B CA 1
ATOM 4086 C C . LYS B 1 44 ? -22.891 1.514 -3.504 1 85.12 44 LYS B C 1
ATOM 4088 O O . LYS B 1 44 ? -22.938 0.448 -2.887 1 85.12 44 LYS B O 1
ATOM 4093 N N . ILE B 1 45 ? -22.062 2.443 -3.303 1 82.56 45 ILE B N 1
ATOM 4094 C CA . ILE B 1 45 ? -20.984 2.223 -2.344 1 82.56 45 ILE B CA 1
ATOM 4095 C C . ILE B 1 45 ? -21.562 2.145 -0.931 1 82.56 45 ILE B C 1
ATOM 4097 O O . ILE B 1 45 ? -21.125 1.328 -0.118 1 82.56 45 ILE B O 1
ATOM 4101 N N . GLY B 1 46 ? -22.5 3.002 -0.651 1 83.69 46 GLY B N 1
ATOM 4102 C CA . GLY B 1 46 ? -23.156 2.98 0.646 1 83.69 46 GLY B CA 1
ATOM 4103 C C . GLY B 1 46 ? -23.891 1.685 0.92 1 83.69 46 GLY B C 1
ATOM 4104 O O . GLY B 1 46 ? -23.891 1.183 2.047 1 83.69 46 GLY B O 1
ATOM 4105 N N . LYS B 1 47 ? -24.406 1.099 -0.145 1 83.25 47 LYS B N 1
ATOM 4106 C CA . LYS B 1 47 ? -25.156 -0.145 0.008 1 83.25 47 LYS B CA 1
ATOM 4107 C C . LYS B 1 47 ? -24.219 -1.346 0.092 1 83.25 47 LYS B C 1
ATOM 4109 O O . LYS B 1 47 ? -24.5 -2.309 0.809 1 83.25 47 LYS B O 1
ATOM 4114 N N . ASP B 1 48 ? -23.156 -1.226 -0.582 1 84.88 48 ASP B N 1
ATOM 4115 C CA . ASP B 1 48 ? -22.203 -2.336 -0.594 1 84.88 48 ASP B CA 1
ATOM 4116 C C . ASP B 1 48 ? -21.547 -2.514 0.774 1 84.88 48 ASP B C 1
ATOM 4118 O O . ASP B 1 48 ? -21.406 -3.639 1.255 1 84.88 48 ASP B O 1
ATOM 4122 N N . ASP B 1 49 ? -21.172 -1.398 1.398 1 89.06 49 ASP B N 1
ATOM 4123 C CA . ASP B 1 49 ? -20.562 -1.434 2.723 1 89.06 49 ASP B CA 1
ATOM 4124 C C . ASP B 1 49 ? -21.047 -0.271 3.584 1 89.06 49 ASP B C 1
ATOM 4126 O O . ASP B 1 49 ? -20.453 0.809 3.572 1 89.06 49 ASP B O 1
ATOM 4130 N N . PRO B 1 50 ? -22.094 -0.49 4.316 1 90.5 50 PRO B N 1
ATOM 4131 C CA . PRO B 1 50 ? -22.672 0.576 5.145 1 90.5 50 PRO B CA 1
ATOM 4132 C C . PRO B 1 50 ? -21.672 1.128 6.164 1 90.5 50 PRO B C 1
ATOM 4134 O O . PRO B 1 50 ? -21.875 2.223 6.695 1 90.5 50 PRO B O 1
ATOM 4137 N N . ARG B 1 51 ? -20.719 0.482 6.496 1 92.88 51 ARG B N 1
ATOM 4138 C CA . ARG B 1 51 ? -19.719 0.951 7.445 1 92.88 51 ARG B CA 1
ATOM 4139 C C . ARG B 1 51 ? -19.047 2.225 6.945 1 92.88 51 ARG B C 1
ATOM 4141 O O . ARG B 1 51 ? -18.547 3.025 7.742 1 92.88 51 ARG B O 1
ATOM 4148 N N . ARG B 1 52 ? -18.922 2.338 5.613 1 92.81 52 ARG B N 1
ATOM 4149 C CA . ARG B 1 52 ? -18.297 3.514 5.027 1 92.81 52 ARG B CA 1
ATOM 4150 C C . ARG B 1 52 ? -19.109 4.77 5.301 1 92.81 52 ARG B C 1
ATOM 4152 O O . ARG B 1 52 ? -18.547 5.84 5.551 1 92.81 52 ARG B O 1
ATOM 4159 N N . VAL B 1 53 ? -20.391 4.66 5.301 1 92.25 53 VAL B N 1
ATOM 4160 C CA . VAL B 1 53 ? -21.266 5.781 5.594 1 92.25 53 VAL B CA 1
ATOM 4161 C C . VAL B 1 53 ? -21.172 6.148 7.074 1 92.25 53 VAL B C 1
ATOM 4163 O O . VAL B 1 53 ? -21.109 7.328 7.426 1 92.25 53 VAL B O 1
ATOM 4166 N N . ILE B 1 54 ? -21.109 5.168 7.871 1 94.75 54 ILE B N 1
ATOM 4167 C CA . ILE B 1 54 ? -21.016 5.391 9.312 1 94.75 54 ILE B CA 1
ATOM 4168 C C . ILE B 1 54 ? -19.703 6.074 9.648 1 94.75 54 ILE B C 1
ATOM 4170 O O . ILE B 1 54 ? -19.656 6.977 10.484 1 94.75 54 ILE B O 1
ATOM 4174 N N . HIS B 1 55 ? -18.688 5.586 9 1 95.06 55 HIS B N 1
ATOM 4175 C CA . HIS B 1 55 ? -17.391 6.207 9.234 1 95.06 55 HIS B CA 1
ATOM 4176 C C . HIS B 1 55 ? -17.406 7.684 8.852 1 95.06 55 HIS B C 1
ATOM 4178 O O . HIS B 1 55 ? -16.844 8.523 9.562 1 95.06 55 HIS B O 1
ATOM 4184 N N . SER B 1 56 ? -18 7.996 7.699 1 95.06 56 SER B N 1
ATOM 4185 C CA . SER B 1 56 ? -18.094 9.391 7.266 1 95.06 56 SER B CA 1
ATOM 4186 C C . SER B 1 56 ? -18.875 10.234 8.273 1 95.06 56 SER B C 1
ATOM 4188 O O . SER B 1 56 ? -18.516 11.383 8.531 1 95.06 56 SER B O 1
ATOM 4190 N N . LEU B 1 57 ? -19.875 9.672 8.844 1 95 57 LEU B N 1
ATOM 4191 C CA . LEU B 1 57 ? -20.641 10.352 9.875 1 95 57 LEU B CA 1
ATOM 4192 C C . LEU B 1 57 ? -19.812 10.57 11.133 1 95 57 LEU B C 1
ATOM 4194 O O . LEU B 1 57 ? -19.875 11.633 11.75 1 95 57 LEU B O 1
ATOM 4198 N N . LYS B 1 58 ? -19.047 9.594 11.484 1 97.12 58 LYS B N 1
ATOM 4199 C CA . LYS B 1 58 ? -18.188 9.688 12.664 1 97.12 58 LYS B CA 1
ATOM 4200 C C . LYS B 1 58 ? -17.172 10.82 12.523 1 97.12 58 LYS B C 1
ATOM 4202 O O . LYS B 1 58 ? -16.922 11.555 13.477 1 97.12 58 LYS B O 1
ATOM 4207 N N . VAL B 1 59 ? -16.625 10.914 11.344 1 96.19 59 VAL B N 1
ATOM 4208 C CA . VAL B 1 59 ? -15.641 11.969 11.102 1 96.19 59 VAL B CA 1
ATOM 4209 C C . VAL B 1 59 ? -16.297 13.336 11.219 1 96.19 59 VAL B C 1
ATOM 4211 O O . VAL B 1 59 ? -15.75 14.25 11.836 1 96.19 59 VAL B O 1
ATOM 4214 N N . GLY B 1 60 ? -17.484 13.438 10.656 1 95.69 60 GLY B N 1
ATOM 4215 C CA . GLY B 1 60 ? -18.234 14.68 10.781 1 95.69 60 GLY B CA 1
ATOM 4216 C C . GLY B 1 60 ? -18.531 15.055 12.219 1 95.69 60 GLY B C 1
ATOM 4217 O O . GLY B 1 60 ? -18.344 16.203 12.617 1 95.69 60 GLY B O 1
ATOM 4218 N N . VAL B 1 61 ? -18.906 14.133 12.969 1 95.81 61 VAL B N 1
ATOM 4219 C CA . VAL B 1 61 ? -19.25 14.359 14.367 1 95.81 61 VAL B CA 1
ATOM 4220 C C . VAL B 1 61 ? -18 14.742 15.156 1 95.81 61 VAL B C 1
ATOM 4222 O O . VAL B 1 61 ? -18.031 15.656 15.984 1 95.81 61 VAL B O 1
ATOM 4225 N N . ALA B 1 62 ? -16.938 14.016 14.906 1 96.88 62 ALA B N 1
ATOM 4226 C CA . ALA B 1 62 ? -15.688 14.289 15.609 1 96.88 62 ALA B CA 1
ATOM 4227 C C . ALA B 1 62 ? -15.211 15.711 15.344 1 96.88 62 ALA B C 1
ATOM 4229 O O . ALA B 1 62 ? -14.82 16.422 16.266 1 96.88 62 ALA B O 1
ATOM 4230 N N . LEU B 1 63 ? -15.273 16.125 14.102 1 96.06 63 LEU B N 1
ATOM 4231 C CA . LEU B 1 63 ? -14.812 17.453 13.734 1 96.06 63 LEU B CA 1
ATOM 4232 C C . LEU B 1 63 ? -15.727 18.531 14.328 1 96.06 63 LEU B C 1
ATOM 4234 O O . LEU B 1 63 ? -15.258 19.578 14.758 1 96.06 63 LEU B O 1
ATOM 4238 N N . THR B 1 64 ? -16.984 18.25 14.375 1 94.06 64 THR B N 1
ATOM 4239 C CA . THR B 1 64 ? -17.938 19.188 14.961 1 94.06 64 THR B CA 1
ATOM 4240 C C . THR B 1 64 ? -17.703 19.312 16.469 1 94.06 64 THR B C 1
ATOM 4242 O O . THR B 1 64 ? -17.734 20.422 17.016 1 94.06 64 THR B O 1
ATOM 4245 N N . LEU B 1 65 ? -17.422 18.234 17.078 1 93.12 65 LEU B N 1
ATOM 4246 C CA . LEU B 1 65 ? -17.172 18.234 18.531 1 93.12 65 LEU B CA 1
ATOM 4247 C C . LEU B 1 65 ? -15.922 19.047 18.859 1 93.12 65 LEU B C 1
ATOM 4249 O O . LEU B 1 65 ? -15.93 19.844 19.797 1 93.12 65 LEU B O 1
ATOM 4253 N N . VAL B 1 66 ? -14.898 18.812 18.125 1 92.75 66 VAL B N 1
ATOM 4254 C CA . VAL B 1 66 ? -13.641 19.5 18.391 1 92.75 66 VAL B CA 1
ATOM 4255 C C . VAL B 1 66 ? -13.773 20.969 18.047 1 92.75 66 VAL B C 1
ATOM 4257 O O . VAL B 1 66 ? -13.156 21.828 18.672 1 92.75 66 VAL B O 1
ATOM 4260 N N . SER B 1 67 ? -14.602 21.297 17.062 1 90.5 67 SER B N 1
ATOM 4261 C CA . SER B 1 67 ? -14.805 22.688 16.688 1 90.5 67 SER B CA 1
ATOM 4262 C C . SER B 1 67 ? -15.531 23.453 17.781 1 90.5 67 SER B C 1
ATOM 4264 O O . SER B 1 67 ? -15.375 24.672 17.891 1 90.5 67 SER B O 1
ATOM 4266 N N . LEU B 1 68 ? -16.281 22.766 18.531 1 86.69 68 LEU B N 1
ATOM 4267 C CA . LEU B 1 68 ? -16.984 23.391 19.656 1 86.69 68 LEU B CA 1
ATOM 4268 C C . LEU B 1 68 ? -15.992 23.922 20.672 1 86.69 68 LEU B C 1
ATOM 4270 O O . LEU B 1 68 ? -16.281 24.922 21.359 1 86.69 68 LEU B O 1
ATOM 4274 N N . PHE B 1 69 ? -14.828 23.25 20.719 1 84.19 69 PHE B N 1
ATOM 4275 C CA . PHE B 1 69 ? -13.781 23.75 21.609 1 84.19 69 PHE B CA 1
ATOM 4276 C C . PHE B 1 69 ? -13.328 25.141 21.203 1 84.19 69 PHE B C 1
ATOM 4278 O O . PHE B 1 69 ? -12.922 25.938 22.047 1 84.19 69 PHE B O 1
ATOM 4285 N N . TYR B 1 70 ? -13.445 25.375 19.922 1 84.12 70 TYR B N 1
ATOM 4286 C CA . TYR B 1 70 ? -13.008 26.656 19.406 1 84.12 70 TYR B CA 1
ATOM 4287 C C . TYR B 1 70 ? -14.094 27.719 19.562 1 84.12 70 TYR B C 1
ATOM 4289 O O . TYR B 1 70 ? -13.797 28.891 19.797 1 84.12 70 TYR B O 1
ATOM 4297 N N . TYR B 1 71 ? -15.398 27.312 19.578 1 83.06 71 TYR B N 1
ATOM 4298 C CA . TYR B 1 71 ? -16.516 28.25 19.609 1 83.06 71 TYR B CA 1
ATOM 4299 C C . TYR B 1 71 ? -16.844 28.641 21.047 1 83.06 71 TYR B C 1
ATOM 4301 O O . TYR B 1 71 ? -17.281 29.766 21.312 1 83.06 71 TYR B O 1
ATOM 4309 N N . PHE B 1 72 ? -16.625 27.734 21.938 1 82.81 72 PHE B N 1
ATOM 4310 C CA . PHE B 1 72 ? -16.969 27.984 23.344 1 82.81 72 PHE B CA 1
ATOM 4311 C C . PHE B 1 72 ? -15.883 28.797 24.031 1 82.81 72 PHE B C 1
ATOM 4313 O O . PHE B 1 72 ? -14.75 28.344 24.172 1 82.81 72 PHE B O 1
ATOM 4320 N N . GLN B 1 73 ? -16.172 29.953 24.562 1 81 73 GLN B N 1
ATOM 4321 C CA . GLN B 1 73 ? -15.25 30.953 25.062 1 81 73 GLN B CA 1
ATOM 4322 C C . GLN B 1 73 ? -14.43 30.422 26.234 1 81 73 GLN B C 1
ATOM 4324 O O . GLN B 1 73 ? -13.203 30.578 26.266 1 81 73 GLN B O 1
ATOM 4329 N N . PRO B 1 74 ? -15.094 29.781 27.203 1 81.62 74 PRO B N 1
ATOM 4330 C CA . PRO B 1 74 ? -14.289 29.312 28.328 1 81.62 74 PRO B CA 1
ATOM 4331 C C . PRO B 1 74 ? -13.211 28.312 27.922 1 81.62 74 PRO B C 1
ATOM 4333 O O . PRO B 1 74 ? -12.117 28.312 28.484 1 81.62 74 PRO B O 1
ATOM 4336 N N . LEU B 1 75 ? -13.508 27.516 26.984 1 80.81 75 LEU B N 1
ATOM 4337 C CA . LEU B 1 75 ? -12.531 26.531 26.516 1 80.81 75 LEU B CA 1
ATOM 4338 C C . LEU B 1 75 ? -11.477 27.188 25.641 1 80.81 75 LEU B C 1
ATOM 4340 O O . LEU B 1 75 ? -10.305 26.812 25.672 1 80.81 75 LEU B O 1
ATOM 4344 N N . TYR B 1 76 ? -11.93 28.141 24.906 1 82.94 76 TYR B N 1
ATOM 4345 C CA . TYR B 1 76 ? -10.992 28.859 24.047 1 82.94 76 TYR B CA 1
ATOM 4346 C C . TYR B 1 76 ? -9.984 29.656 24.891 1 82.94 76 TYR B C 1
ATOM 4348 O O . TYR B 1 76 ? -8.82 29.797 24.5 1 82.94 76 TYR B O 1
ATOM 4356 N N . ASN B 1 77 ? -10.43 30.203 25.969 1 84 77 ASN B N 1
ATOM 4357 C CA . ASN B 1 77 ? -9.531 30.953 26.828 1 84 77 ASN B CA 1
ATOM 4358 C C . ASN B 1 77 ? -8.406 30.078 27.375 1 84 77 ASN B C 1
ATOM 4360 O O . ASN B 1 77 ? -7.305 30.578 27.625 1 84 77 ASN B O 1
ATOM 4364 N N . GLY B 1 78 ? -8.617 28.844 27.484 1 78.94 78 GLY B N 1
ATOM 4365 C CA . GLY B 1 78 ? -7.605 27.922 28 1 78.94 78 GLY B CA 1
ATOM 4366 C C . GLY B 1 78 ? -6.609 27.484 26.938 1 78.94 78 GLY B C 1
ATOM 4367 O O . GLY B 1 78 ? -5.402 27.469 27.172 1 78.94 78 GLY B O 1
ATOM 4368 N N . PHE B 1 79 ? -7.039 27.266 25.719 1 84.88 79 PHE B N 1
ATOM 4369 C CA . PHE B 1 79 ? -6.188 26.688 24.688 1 84.88 79 PHE B CA 1
ATOM 4370 C C . PHE B 1 79 ? -5.887 27.703 23.594 1 84.88 79 PHE B C 1
ATOM 4372 O O . PHE B 1 79 ? -4.887 27.578 22.875 1 84.88 79 PHE B O 1
ATOM 4379 N N . GLY B 1 80 ? -6.75 28.688 23.438 1 80.62 80 GLY B N 1
ATOM 4380 C CA . GLY B 1 80 ? -6.535 29.75 22.469 1 80.62 80 GLY B CA 1
ATOM 4381 C C . GLY B 1 80 ? -6.461 29.234 21.047 1 80.62 80 GLY B C 1
ATOM 4382 O O . GLY B 1 80 ? -7.258 28.375 20.641 1 80.62 80 GLY B O 1
ATOM 4383 N N . VAL B 1 81 ? -5.512 29.734 20.234 1 79.06 81 VAL B N 1
ATOM 4384 C CA . VAL B 1 81 ? -5.359 29.438 18.812 1 79.06 81 VAL B CA 1
ATOM 4385 C C . VAL B 1 81 ? -4.836 28.016 18.641 1 79.06 81 VAL B C 1
ATOM 4387 O O . VAL B 1 81 ? -4.996 27.406 17.578 1 79.06 81 VAL B O 1
ATOM 4390 N N . SER B 1 82 ? -4.352 27.422 19.703 1 85.44 82 SER B N 1
ATOM 4391 C CA . SER B 1 82 ? -3.803 26.078 19.656 1 85.44 82 SER B CA 1
ATOM 4392 C C . SER B 1 82 ? -4.902 25.031 19.453 1 85.44 82 SER B C 1
ATOM 4394 O O . SER B 1 82 ? -4.621 23.891 19.109 1 85.44 82 SER B O 1
ATOM 4396 N N . THR B 1 83 ? -6.191 25.438 19.641 1 87 83 THR B N 1
ATOM 4397 C CA . THR B 1 83 ? -7.316 24.547 19.406 1 87 83 THR B CA 1
ATOM 4398 C C . THR B 1 83 ? -7.336 24.078 17.953 1 87 83 THR B C 1
ATOM 4400 O O . THR B 1 83 ? -7.844 22.984 17.656 1 87 83 THR B O 1
ATOM 4403 N N . MET B 1 84 ? -6.695 24.812 17.078 1 88.75 84 MET B N 1
ATOM 4404 C CA . MET B 1 84 ? -6.637 24.453 15.656 1 88.75 84 MET B CA 1
ATOM 4405 C C . MET B 1 84 ? -5.855 23.172 15.453 1 88.75 84 MET B C 1
ATOM 4407 O O . MET B 1 84 ? -6.129 22.406 14.516 1 88.75 84 MET B O 1
ATOM 4411 N N . TRP B 1 85 ? -4.969 22.844 16.328 1 91.88 85 TRP B N 1
ATOM 4412 C CA . TRP B 1 85 ? -4.168 21.625 16.234 1 91.88 85 TRP B CA 1
ATOM 4413 C C . TRP B 1 85 ? -5.016 20.391 16.531 1 91.88 85 TRP B C 1
ATOM 4415 O O . TRP B 1 85 ? -4.738 19.297 16.031 1 91.88 85 TRP B O 1
ATOM 4425 N N . ALA B 1 86 ? -6.02 20.609 17.391 1 94.25 86 ALA B N 1
ATOM 4426 C CA . ALA B 1 86 ? -6.945 19.5 17.641 1 94.25 86 ALA B CA 1
ATOM 4427 C C . ALA B 1 86 ? -7.723 19.141 16.375 1 94.25 86 ALA B C 1
ATOM 4429 O O . ALA B 1 86 ? -7.906 17.969 16.062 1 94.25 86 ALA B O 1
ATOM 4430 N N . ILE B 1 87 ? -8.141 20.172 15.68 1 93.88 87 ILE B N 1
ATOM 4431 C CA . ILE B 1 87 ? -8.891 19.969 14.438 1 93.88 87 ILE B CA 1
ATOM 4432 C C . ILE B 1 87 ? -8.008 19.25 13.422 1 93.88 87 ILE B C 1
ATOM 4434 O O . ILE B 1 87 ? -8.438 18.266 12.805 1 93.88 87 ILE B O 1
ATOM 4438 N N . MET B 1 88 ? -6.766 19.672 13.289 1 94.19 88 MET B N 1
ATOM 4439 C CA . MET B 1 88 ? -5.82 19.047 12.367 1 94.19 88 MET B CA 1
ATOM 4440 C C . MET B 1 88 ? -5.594 17.594 12.734 1 94.19 88 MET B C 1
ATOM 4442 O O . MET B 1 88 ? -5.527 16.734 11.852 1 94.19 88 MET B O 1
ATOM 4446 N N . THR B 1 89 ? -5.496 17.344 13.953 1 95.94 89 THR B N 1
ATOM 4447 C CA . THR B 1 89 ? -5.238 15.992 14.43 1 95.94 89 THR B CA 1
ATOM 4448 C C . THR B 1 89 ? -6.398 15.07 14.086 1 95.94 89 THR B C 1
ATOM 4450 O O . THR B 1 89 ? -6.188 13.953 13.594 1 95.94 89 THR B O 1
ATOM 4453 N N . VAL B 1 90 ? -7.598 15.523 14.289 1 96.56 90 VAL B N 1
ATOM 4454 C CA . VAL B 1 90 ? -8.758 14.688 14.008 1 96.56 90 VAL B CA 1
ATOM 4455 C C . VAL B 1 90 ? -8.781 14.328 12.523 1 96.56 90 VAL B C 1
ATOM 4457 O O . VAL B 1 90 ? -9.031 13.172 12.164 1 96.56 90 VAL B O 1
ATOM 4460 N N . VAL B 1 91 ? -8.477 15.266 11.695 1 94.94 91 VAL B N 1
ATOM 4461 C CA . VAL B 1 91 ? -8.547 15.047 10.258 1 94.94 91 VAL B CA 1
ATOM 4462 C C . VAL B 1 91 ? -7.5 14.016 9.844 1 94.94 91 VAL B C 1
ATOM 4464 O O . VAL B 1 91 ? -7.77 13.148 9.008 1 94.94 91 VAL B O 1
ATOM 4467 N N . VAL B 1 92 ? -6.371 14.047 10.453 1 94.06 92 VAL B N 1
ATOM 4468 C CA . VAL B 1 92 ? -5.262 13.227 9.977 1 94.06 92 VAL B CA 1
ATOM 4469 C C . VAL B 1 92 ? -5.277 11.875 10.68 1 94.06 92 VAL B C 1
ATOM 4471 O O . VAL B 1 92 ? -4.926 10.852 10.086 1 94.06 92 VAL B O 1
ATOM 4474 N N . VAL B 1 93 ? -5.688 11.836 11.867 1 95.75 93 VAL B N 1
ATOM 4475 C CA . VAL B 1 93 ? -5.543 10.641 12.695 1 95.75 93 VAL B CA 1
ATOM 4476 C C . VAL B 1 93 ? -6.758 9.734 12.516 1 95.75 93 VAL B C 1
ATOM 4478 O O . VAL B 1 93 ? -6.656 8.516 12.656 1 95.75 93 VAL B O 1
ATOM 4481 N N . PHE B 1 94 ? -7.898 10.297 12.195 1 96.56 94 PHE B N 1
ATOM 4482 C CA . PHE B 1 94 ? -9.125 9.516 12.141 1 96.56 94 PHE B CA 1
ATOM 4483 C C . PHE B 1 94 ? -9.141 8.617 10.914 1 96.56 94 PHE B C 1
ATOM 4485 O O . PHE B 1 94 ? -9.391 9.078 9.797 1 96.56 94 PHE B O 1
ATOM 4492 N N . GLU B 1 95 ? -8.922 7.387 11.164 1 95.88 95 GLU B N 1
ATOM 4493 C CA . GLU B 1 95 ? -8.891 6.379 10.109 1 95.88 95 GLU B CA 1
ATOM 4494 C C . GLU B 1 95 ? -10.141 5.504 10.148 1 95.88 95 GLU B C 1
ATOM 4496 O O . GLU B 1 95 ? -10.961 5.625 11.062 1 95.88 95 GLU B O 1
ATOM 4501 N N . PHE B 1 96 ? -10.234 4.633 9.164 1 94.69 96 PHE B N 1
ATOM 4502 C CA . PHE B 1 96 ? -11.43 3.82 8.984 1 94.69 96 PHE B CA 1
ATOM 4503 C C . PHE B 1 96 ? -11.555 2.779 10.086 1 94.69 96 PHE B C 1
ATOM 4505 O O . PHE B 1 96 ? -12.648 2.516 10.586 1 94.69 96 PHE B O 1
ATOM 4512 N N . SER B 1 97 ? -10.461 2.186 10.469 1 96.19 97 SER B N 1
ATOM 4513 C CA . SER B 1 97 ? -10.484 1.136 11.484 1 96.19 97 SER B CA 1
ATOM 4514 C C . SER B 1 97 ? -9.953 1.647 12.82 1 96.19 97 SER B C 1
ATOM 4516 O O . SER B 1 97 ? -9.188 2.609 12.859 1 96.19 97 SER B O 1
ATOM 4518 N N . VAL B 1 98 ? -10.359 0.991 13.906 1 96.12 98 VAL B N 1
ATOM 4519 C CA . VAL B 1 98 ? -9.938 1.348 15.258 1 96.12 98 VAL B CA 1
ATOM 4520 C C . VAL B 1 98 ? -8.43 1.148 15.398 1 96.12 98 VAL B C 1
ATOM 4522 O O . VAL B 1 98 ? -7.734 1.997 15.961 1 96.12 98 VAL B O 1
ATOM 4525 N N . GLY B 1 99 ? -7.941 0.035 14.883 1 94.94 99 GLY B N 1
ATOM 4526 C CA . GLY B 1 99 ? -6.516 -0.243 14.961 1 94.94 99 GLY B CA 1
ATOM 4527 C C . GLY B 1 99 ? -5.664 0.802 14.266 1 94.94 99 GLY B C 1
ATOM 4528 O O . GLY B 1 99 ? -4.629 1.22 14.789 1 94.94 99 GLY B O 1
ATOM 4529 N N . ALA B 1 100 ? -6.09 1.187 13.094 1 95.62 100 ALA B N 1
ATOM 4530 C CA . ALA B 1 100 ? -5.363 2.211 12.344 1 95.62 100 ALA B CA 1
ATOM 4531 C C . ALA B 1 100 ? -5.41 3.555 13.062 1 95.62 100 ALA B C 1
ATOM 4533 O O . ALA B 1 100 ? -4.414 4.281 13.102 1 95.62 100 ALA B O 1
ATOM 4534 N N . THR B 1 101 ? -6.562 3.924 13.625 1 97.06 101 THR B N 1
ATOM 4535 C CA . THR B 1 101 ? -6.73 5.176 14.359 1 97.06 101 THR B CA 1
ATOM 4536 C C . THR B 1 101 ? -5.855 5.188 15.609 1 97.06 101 THR B C 1
ATOM 4538 O O . THR B 1 101 ? -5.172 6.18 15.883 1 97.06 101 THR B O 1
ATOM 4541 N N . LEU B 1 102 ? -5.848 4.121 16.312 1 95.81 102 LEU B N 1
ATOM 4542 C CA . LEU B 1 102 ? -5.035 4.008 17.516 1 95.81 102 LEU B CA 1
ATOM 4543 C C . LEU B 1 102 ? -3.549 4.086 17.172 1 95.81 102 LEU B C 1
ATOM 4545 O O . LEU B 1 102 ? -2.785 4.754 17.875 1 95.81 102 LEU B O 1
ATOM 4549 N N . GLY B 1 103 ? -3.18 3.363 16.188 1 94.81 103 GLY B N 1
ATOM 4550 C CA . GLY B 1 103 ? -1.79 3.404 15.766 1 94.81 103 GLY B CA 1
ATOM 4551 C C . GLY B 1 103 ? -1.329 4.797 15.367 1 94.81 103 GLY B C 1
ATOM 4552 O O . GLY B 1 103 ? -0.287 5.266 15.828 1 94.81 103 GLY B O 1
ATOM 4553 N N . LYS B 1 104 ? -2.076 5.496 14.578 1 95.69 104 LYS B N 1
ATOM 4554 C CA . LYS B 1 104 ? -1.735 6.844 14.125 1 95.69 104 LYS B CA 1
ATOM 4555 C C . LYS B 1 104 ? -1.787 7.84 15.281 1 95.69 104 LYS B C 1
ATOM 4557 O O . LYS B 1 104 ? -0.974 8.766 15.344 1 95.69 104 LYS B O 1
ATOM 4562 N N . GLY B 1 105 ? -2.816 7.621 16.156 1 95.81 105 GLY B N 1
ATOM 4563 C CA . GLY B 1 105 ? -2.914 8.484 17.328 1 95.81 105 GLY B CA 1
ATOM 4564 C C . GLY B 1 105 ? -1.72 8.367 18.25 1 95.81 105 GLY B C 1
ATOM 4565 O O . GLY B 1 105 ? -1.186 9.383 18.719 1 95.81 105 GLY B O 1
ATOM 4566 N N . LEU B 1 106 ? -1.281 7.211 18.453 1 94.69 106 LEU B N 1
ATOM 4567 C CA . LEU B 1 106 ? -0.131 6.988 19.328 1 94.69 106 LEU B CA 1
ATOM 4568 C C . LEU B 1 106 ? 1.147 7.512 18.688 1 94.69 106 LEU B C 1
ATOM 4570 O O . LEU B 1 106 ? 2.01 8.07 19.359 1 94.69 106 LEU B O 1
ATOM 4574 N N . ASN B 1 107 ? 1.213 7.273 17.422 1 94.75 107 ASN B N 1
ATOM 4575 C CA . ASN B 1 107 ? 2.348 7.824 16.688 1 94.75 107 ASN B CA 1
ATOM 4576 C C . ASN B 1 107 ? 2.398 9.344 16.797 1 94.75 107 ASN B C 1
ATOM 4578 O O . ASN B 1 107 ? 3.457 9.914 17.062 1 94.75 107 ASN B O 1
ATOM 4582 N N . ARG B 1 108 ? 1.282 9.914 16.625 1 94.25 108 ARG B N 1
ATOM 4583 C CA . ARG B 1 108 ? 1.189 11.375 16.688 1 94.25 108 ARG B CA 1
ATOM 4584 C C . ARG B 1 108 ? 1.537 11.883 18.094 1 94.25 108 ARG B C 1
ATOM 4586 O O . ARG B 1 108 ? 2.303 12.836 18.234 1 94.25 108 ARG B O 1
ATOM 4593 N N . GLY B 1 109 ? 0.987 11.25 19.094 1 94.62 109 GLY B N 1
ATOM 4594 C CA . GLY B 1 109 ? 1.235 11.664 20.469 1 94.62 109 GLY B CA 1
ATOM 4595 C C . GLY B 1 109 ? 2.688 11.516 20.875 1 94.62 109 GLY B C 1
ATOM 4596 O O . GLY B 1 109 ? 3.289 12.461 21.391 1 94.62 109 GLY B O 1
ATOM 4597 N N . MET B 1 110 ? 3.256 10.43 20.609 1 95 110 MET B N 1
ATOM 4598 C CA . MET B 1 110 ? 4.637 10.156 21 1 95 110 MET B CA 1
ATOM 4599 C C . MET B 1 110 ? 5.609 11.023 20.203 1 95 110 MET B C 1
ATOM 4601 O O . MET B 1 110 ? 6.57 11.555 20.75 1 95 110 MET B O 1
ATOM 4605 N N . ALA B 1 111 ? 5.355 11.086 18.953 1 95.94 111 ALA B N 1
ATOM 4606 C CA . ALA B 1 111 ? 6.215 11.906 18.109 1 95.94 111 ALA B CA 1
ATOM 4607 C C . ALA B 1 111 ? 6.172 13.367 18.547 1 95.94 111 ALA B C 1
ATOM 4609 O O . ALA B 1 111 ? 7.211 14.031 18.609 1 95.94 111 ALA B O 1
ATOM 4610 N N . THR B 1 112 ? 4.977 13.844 18.828 1 95.81 112 THR B N 1
ATOM 4611 C CA . THR B 1 112 ? 4.824 15.234 19.25 1 95.81 112 THR B CA 1
ATOM 4612 C C . THR B 1 112 ? 5.508 15.484 20.578 1 95.81 112 THR B C 1
ATOM 4614 O O . THR B 1 112 ? 6.168 16.516 20.766 1 95.81 112 THR B O 1
ATOM 4617 N N . LEU B 1 113 ? 5.352 14.602 21.469 1 95.25 113 LEU B N 1
ATOM 4618 C CA . LEU B 1 113 ? 5.973 14.734 22.781 1 95.25 113 LEU B CA 1
ATOM 4619 C C . LEU B 1 113 ? 7.492 14.773 22.656 1 95.25 113 LEU B C 1
ATOM 4621 O O . LEU B 1 113 ? 8.141 15.664 23.219 1 95.25 113 LEU B O 1
ATOM 4625 N N . LEU B 1 114 ? 8.039 13.852 21.953 1 95.5 114 LEU B N 1
ATOM 4626 C CA . LEU B 1 114 ? 9.484 13.766 21.781 1 95.5 114 LEU B CA 1
ATOM 4627 C C . LEU B 1 114 ? 10.008 14.961 21 1 95.5 114 LEU B C 1
ATOM 4629 O O . LEU B 1 114 ? 11.031 15.555 21.359 1 95.5 114 LEU B O 1
ATOM 4633 N N . ALA B 1 115 ? 9.383 15.273 19.953 1 95.94 115 ALA B N 1
ATOM 4634 C CA . ALA B 1 115 ? 9.805 16.391 19.109 1 95.94 115 ALA B CA 1
ATOM 4635 C C . ALA B 1 115 ? 9.68 17.719 19.859 1 95.94 115 ALA B C 1
ATOM 4637 O O . ALA B 1 115 ? 10.516 18.609 19.703 1 95.94 115 ALA B O 1
ATOM 4638 N N . GLY B 1 116 ? 8.531 17.844 20.594 1 93.69 116 GLY B N 1
ATOM 4639 C CA . GLY B 1 116 ? 8.375 19.047 21.406 1 93.69 116 GLY B CA 1
ATOM 4640 C C . GLY B 1 116 ? 9.492 19.25 22.406 1 93.69 116 GLY B C 1
ATOM 4641 O O . GLY B 1 116 ? 10.039 20.344 22.516 1 93.69 116 GLY B O 1
ATOM 4642 N N . ALA B 1 117 ? 9.812 18.219 23.062 1 94 117 ALA B N 1
ATOM 4643 C CA . ALA B 1 117 ? 10.898 18.297 24.031 1 94 117 ALA B CA 1
ATOM 4644 C C . ALA B 1 117 ? 12.219 18.641 23.359 1 94 117 ALA B C 1
ATOM 4646 O O . ALA B 1 117 ? 12.961 19.5 23.828 1 94 117 ALA B O 1
ATOM 4647 N N . LEU B 1 118 ? 12.469 17.984 22.281 1 94.25 118 LEU B N 1
ATOM 4648 C CA . LEU B 1 118 ? 13.695 18.25 21.547 1 94.25 118 LEU B CA 1
ATOM 4649 C C . LEU B 1 118 ? 13.695 19.656 20.953 1 94.25 118 LEU B C 1
ATOM 4651 O O . LEU B 1 118 ? 14.734 20.312 20.891 1 94.25 118 LEU B O 1
ATOM 4655 N N . GLY B 1 119 ? 12.562 20.062 20.469 1 93.5 119 GLY B N 1
ATOM 4656 C CA . GLY B 1 119 ? 12.445 21.406 19.906 1 93.5 119 GLY B CA 1
ATOM 4657 C C . GLY B 1 119 ? 12.695 22.5 20.922 1 93.5 119 GLY B C 1
ATOM 4658 O O . GLY B 1 119 ? 13.391 23.484 20.625 1 93.5 119 GLY B O 1
ATOM 4659 N N . VAL B 1 120 ? 12.109 22.344 22.109 1 90.94 120 VAL B N 1
ATOM 4660 C CA . VAL B 1 120 ? 12.32 23.297 23.188 1 90.94 120 VAL B CA 1
ATOM 4661 C C . VAL B 1 120 ? 13.797 23.312 23.578 1 90.94 120 VAL B C 1
ATOM 4663 O O . VAL B 1 120 ? 14.383 24.375 23.797 1 90.94 120 VAL B O 1
ATOM 4666 N N . GLY B 1 121 ? 14.344 22.141 23.672 1 91.62 121 GLY B N 1
ATOM 4667 C CA . GLY B 1 121 ? 15.758 22.031 23.984 1 91.62 121 GLY B CA 1
ATOM 4668 C C . GLY B 1 121 ? 16.641 22.719 22.938 1 91.62 121 GLY B C 1
ATOM 4669 O O . GLY B 1 121 ? 17.594 23.406 23.297 1 91.62 121 GLY B O 1
ATOM 4670 N N . ALA B 1 122 ? 16.391 22.484 21.719 1 91.19 122 ALA B N 1
ATOM 4671 C CA . ALA B 1 122 ? 17.141 23.094 20.625 1 91.19 122 ALA B CA 1
ATOM 4672 C C . ALA B 1 122 ? 17.047 24.609 20.672 1 91.19 122 ALA B C 1
ATOM 4674 O O . ALA B 1 122 ? 18.016 25.312 20.422 1 91.19 122 ALA B O 1
ATOM 4675 N N . HIS B 1 123 ? 15.859 25.062 20.938 1 87.94 123 HIS B N 1
ATOM 4676 C CA . HIS B 1 123 ? 15.664 26.5 21.016 1 87.94 123 HIS B CA 1
ATOM 4677 C C . HIS B 1 123 ? 16.469 27.094 22.172 1 87.94 123 HIS B C 1
ATOM 4679 O O . HIS B 1 123 ? 17.094 28.156 22.016 1 87.94 123 HIS B O 1
ATOM 4685 N N . TYR B 1 124 ? 16.453 26.469 23.312 1 87.75 124 TYR B N 1
ATOM 4686 C CA . TYR B 1 124 ? 17.203 26.969 24.469 1 87.75 124 TYR B CA 1
ATOM 4687 C C . TYR B 1 124 ? 18.703 26.969 24.188 1 87.75 124 TYR B C 1
ATOM 4689 O O . TYR B 1 124 ? 19.391 27.906 24.578 1 87.75 124 TYR B O 1
ATOM 4697 N N . LEU B 1 125 ? 19.141 25.938 23.547 1 89.25 125 LEU B N 1
ATOM 4698 C CA . LEU B 1 125 ? 20.562 25.859 23.203 1 89.25 125 LEU B CA 1
ATOM 4699 C C . LEU B 1 125 ? 20.938 26.953 22.203 1 89.25 125 LEU B C 1
ATOM 4701 O O . LEU B 1 125 ? 22.016 27.547 22.297 1 89.25 125 LEU B O 1
ATOM 4705 N N . ALA B 1 126 ? 20.125 27.188 21.281 1 88.06 126 ALA B N 1
ATOM 4706 C CA . ALA B 1 126 ? 20.375 28.203 20.266 1 88.06 126 ALA B CA 1
ATOM 4707 C C . ALA B 1 126 ? 20.312 29.609 20.875 1 88.06 126 ALA B C 1
ATOM 4709 O O . ALA B 1 126 ? 21.109 30.469 20.531 1 88.06 126 ALA B O 1
ATOM 4710 N N . SER B 1 127 ? 19.328 29.844 21.75 1 85.19 127 SER B N 1
ATOM 4711 C CA . SER B 1 127 ? 19.172 31.156 22.391 1 85.19 127 SER B CA 1
ATOM 4712 C C . SER B 1 127 ? 20.344 31.469 23.297 1 85.19 127 SER B C 1
ATOM 4714 O O . SER B 1 127 ? 20.703 32.656 23.484 1 85.19 127 SER B O 1
ATOM 4716 N N . ALA B 1 128 ? 20.906 30.438 23.812 1 86.56 128 ALA B N 1
ATOM 4717 C CA . ALA B 1 128 ? 22.047 30.609 24.703 1 86.56 128 ALA B CA 1
ATOM 4718 C C . ALA B 1 128 ? 23.297 31.016 23.938 1 86.56 128 ALA B C 1
ATOM 4720 O O . ALA B 1 128 ? 24.219 31.609 24.5 1 86.56 128 ALA B O 1
ATOM 4721 N N . SER B 1 129 ? 23.328 30.75 22.672 1 85.69 129 SER B N 1
ATOM 4722 C CA . SER B 1 129 ? 24.516 30.984 21.859 1 85.69 129 SER B CA 1
ATOM 4723 C C . SER B 1 129 ? 24.578 32.406 21.359 1 85.69 129 SER B C 1
ATOM 4725 O O . SER B 1 129 ? 25.578 32.844 20.781 1 85.69 129 SER B O 1
ATOM 4727 N N . GLY B 1 130 ? 23.609 33.219 21.562 1 81.56 130 GLY B N 1
ATOM 4728 C CA . GLY B 1 130 ? 23.625 34.625 21.156 1 81.56 130 GLY B CA 1
ATOM 4729 C C . GLY B 1 130 ? 22.625 34.938 20.047 1 81.56 130 GLY B C 1
ATOM 4730 O O . GLY B 1 130 ? 22.188 34.031 19.328 1 81.56 130 GLY B O 1
ATOM 4731 N N . LYS B 1 131 ? 22.359 36.156 19.891 1 78.19 131 LYS B N 1
ATOM 4732 C CA . LYS B 1 131 ? 21.297 36.625 19.016 1 78.19 131 LYS B CA 1
ATOM 4733 C C . LYS B 1 131 ? 21.688 36.469 17.547 1 78.19 131 LYS B C 1
ATOM 4735 O O . LYS B 1 131 ? 20.844 36.156 16.703 1 78.19 131 LYS B O 1
ATOM 4740 N N . VAL B 1 132 ? 22.938 36.562 17.188 1 81 132 VAL B N 1
ATOM 4741 C CA . VAL B 1 132 ? 23.391 36.5 15.805 1 81 132 VAL B CA 1
ATOM 4742 C C . VAL B 1 132 ? 23.484 35.062 15.352 1 81 132 VAL B C 1
ATOM 4744 O O . VAL B 1 132 ? 23.156 34.719 14.211 1 81 132 VAL B O 1
ATOM 4747 N N . VAL B 1 133 ? 23.906 34.219 16.219 1 87.12 133 VAL B N 1
ATOM 4748 C CA . VAL B 1 133 ? 24.172 32.812 15.867 1 87.12 133 VAL B CA 1
ATOM 4749 C C . VAL B 1 133 ? 22.906 31.984 16.031 1 87.12 133 VAL B C 1
ATOM 4751 O O . VAL B 1 133 ? 22.812 30.875 15.508 1 87.12 133 VAL B O 1
ATOM 4754 N N . GLU B 1 134 ? 21.938 32.562 16.625 1 87.38 134 GLU B N 1
ATOM 4755 C CA . GLU B 1 134 ? 20.734 31.812 16.984 1 87.38 134 GLU B CA 1
ATOM 4756 C C . GLU B 1 134 ? 20.031 31.297 15.742 1 87.38 134 GLU B C 1
ATOM 4758 O O . GLU B 1 134 ? 19.734 30.094 15.648 1 87.38 134 GLU B O 1
ATOM 4763 N N . PRO B 1 135 ? 19.859 32.188 14.742 1 86.62 135 PRO B N 1
ATOM 4764 C CA . PRO B 1 135 ? 19.156 31.688 13.57 1 86.62 135 PRO B CA 1
ATOM 4765 C C . PRO B 1 135 ? 19.969 30.656 12.797 1 86.62 135 PRO B C 1
ATOM 4767 O O . PRO B 1 135 ? 19.406 29.719 12.227 1 86.62 135 PRO B O 1
ATOM 4770 N N . ILE B 1 136 ? 21.219 30.719 12.773 1 88.94 136 ILE B N 1
ATOM 4771 C CA . ILE B 1 136 ? 22.094 29.797 12.055 1 88.94 136 ILE B CA 1
ATOM 4772 C C . ILE B 1 136 ? 22.078 28.438 12.75 1 88.94 136 ILE B C 1
ATOM 4774 O O . ILE B 1 136 ? 22.016 27.391 12.094 1 88.94 136 ILE B O 1
ATOM 4778 N N . LEU B 1 137 ? 22.188 28.484 14.023 1 90.75 137 LEU B N 1
ATOM 4779 C CA . LEU B 1 137 ? 22.188 27.25 14.789 1 90.75 137 LEU B CA 1
ATOM 4780 C C . LEU B 1 137 ? 20.844 26.531 14.68 1 90.75 137 LEU B C 1
ATOM 4782 O O . LEU B 1 137 ? 20.781 25.312 14.586 1 90.75 137 LEU B O 1
ATOM 4786 N N . LEU B 1 138 ? 19.812 27.297 14.758 1 91.69 138 LEU B N 1
ATOM 4787 C CA . LEU B 1 138 ? 18.484 26.703 14.609 1 91.69 138 LEU B CA 1
ATOM 4788 C C . LEU B 1 138 ? 18.328 26.078 13.227 1 91.69 138 LEU B C 1
ATOM 4790 O O . LEU B 1 138 ? 17.766 24.984 13.102 1 91.69 138 LEU B O 1
ATOM 4794 N N . ALA B 1 139 ? 18.844 26.781 12.242 1 91.19 139 ALA B N 1
ATOM 4795 C CA . ALA B 1 139 ? 18.797 26.234 10.883 1 91.19 139 ALA B CA 1
ATOM 4796 C C . ALA B 1 139 ? 19.578 24.938 10.773 1 91.19 139 ALA B C 1
ATOM 4798 O O . ALA B 1 139 ? 19.156 24 10.086 1 91.19 139 ALA B O 1
ATOM 4799 N N . LEU B 1 140 ? 20.625 24.891 11.422 1 92.75 140 LEU B N 1
ATOM 4800 C CA . LEU B 1 140 ? 21.453 23.688 11.422 1 92.75 140 LEU B CA 1
ATOM 4801 C C . LEU B 1 140 ? 20.734 22.531 12.125 1 92.75 140 LEU B C 1
ATOM 4803 O O . LEU B 1 140 ? 20.781 21.391 11.664 1 92.75 140 LEU B O 1
ATOM 4807 N N . PHE B 1 141 ? 20.109 22.859 13.25 1 94.06 141 PHE B N 1
ATOM 4808 C CA . PHE B 1 141 ? 19.359 21.844 13.977 1 94.06 141 PHE B CA 1
ATOM 4809 C C . PHE B 1 141 ? 18.219 21.297 13.133 1 94.06 141 PHE B C 1
ATOM 4811 O O . PHE B 1 141 ? 17.953 20.094 13.133 1 94.06 141 PHE B O 1
ATOM 4818 N N . VAL B 1 142 ? 17.547 22.188 12.477 1 94 142 VAL B N 1
ATOM 4819 C CA . VAL B 1 142 ? 16.438 21.781 11.617 1 94 142 VAL B CA 1
ATOM 4820 C C . VAL B 1 142 ? 16.953 20.891 10.492 1 94 142 VAL B C 1
ATOM 4822 O O . VAL B 1 142 ? 16.375 19.844 10.195 1 94 142 VAL B O 1
ATOM 4825 N N . PHE B 1 143 ? 18.047 21.234 9.945 1 94.94 143 PHE B N 1
ATOM 4826 C CA . PHE B 1 143 ? 18.656 20.453 8.867 1 94.94 143 PHE B CA 1
ATOM 4827 C C . PHE B 1 143 ? 19.047 19.078 9.352 1 94.94 143 PHE B C 1
ATOM 4829 O O . PHE B 1 143 ? 18.703 18.062 8.727 1 94.94 143 PHE B O 1
ATOM 4836 N N . LEU B 1 144 ? 19.734 19.016 10.438 1 94.81 144 LEU B N 1
ATOM 4837 C CA . LEU B 1 144 ? 20.25 17.75 10.961 1 94.81 144 LEU B CA 1
ATOM 4838 C C . LEU B 1 144 ? 19.094 16.828 11.367 1 94.81 144 LEU B C 1
ATOM 4840 O O . LEU B 1 144 ? 19.156 15.625 11.109 1 94.81 144 LEU B O 1
ATOM 4844 N N . GLN B 1 145 ? 18.172 17.344 12.039 1 95.06 145 GLN B N 1
ATOM 4845 C CA . GLN B 1 145 ? 17.031 16.547 12.477 1 95.06 145 GLN B CA 1
ATOM 4846 C C . GLN B 1 145 ? 16.234 16.031 11.289 1 95.06 145 GLN B C 1
ATOM 4848 O O . GLN B 1 145 ? 15.828 14.867 11.281 1 95.06 145 GLN B O 1
ATOM 4853 N N . ALA B 1 146 ? 15.969 16.922 10.305 1 95.31 146 ALA B N 1
ATOM 4854 C CA . ALA B 1 146 ? 15.234 16.5 9.109 1 95.31 146 ALA B CA 1
ATOM 4855 C C . ALA B 1 146 ? 16.016 15.438 8.336 1 95.31 146 ALA B C 1
ATOM 4857 O O . ALA B 1 146 ? 15.43 14.453 7.875 1 95.31 146 ALA B O 1
ATOM 4858 N N . PHE B 1 147 ? 17.328 15.648 8.234 1 94.31 147 PHE B N 1
ATOM 4859 C CA . PHE B 1 147 ? 18.188 14.695 7.535 1 94.31 147 PHE B CA 1
ATOM 4860 C C . PHE B 1 147 ? 18.172 13.336 8.227 1 94.31 147 PHE B C 1
ATOM 4862 O O . PHE B 1 147 ? 17.906 12.312 7.582 1 94.31 147 PHE B O 1
ATOM 4869 N N . ALA B 1 148 ? 18.328 13.32 9.484 1 93.06 148 ALA B N 1
ATOM 4870 C CA . ALA B 1 148 ? 18.438 12.078 10.25 1 93.06 148 ALA B CA 1
ATOM 4871 C C . ALA B 1 148 ? 17.094 11.336 10.266 1 93.06 148 ALA B C 1
ATOM 4873 O O . ALA B 1 148 ? 17.047 10.125 10.031 1 93.06 148 ALA B O 1
ATOM 4874 N N . THR B 1 149 ? 16.078 12.039 10.531 1 94.56 149 THR B N 1
ATOM 4875 C CA . THR B 1 149 ? 14.758 11.414 10.672 1 94.56 149 THR B CA 1
ATOM 4876 C C . THR B 1 149 ? 14.266 10.898 9.32 1 94.56 149 THR B C 1
ATOM 4878 O O . THR B 1 149 ? 13.688 9.812 9.242 1 94.56 149 THR B O 1
ATOM 4881 N N . THR B 1 150 ? 14.531 11.68 8.297 1 93.69 150 THR B N 1
ATOM 4882 C CA . THR B 1 150 ? 14.133 11.219 6.969 1 93.69 150 THR B CA 1
ATOM 4883 C C . THR B 1 150 ? 14.898 9.953 6.578 1 93.69 150 THR B C 1
ATOM 4885 O O . THR B 1 150 ? 14.336 9.047 5.965 1 93.69 150 THR B O 1
ATOM 4888 N N . PHE B 1 151 ? 16.094 9.875 6.918 1 91.81 151 PHE B N 1
ATOM 4889 C CA . PHE B 1 151 ? 16.891 8.695 6.613 1 91.81 151 PHE B CA 1
ATOM 4890 C C . PHE B 1 151 ? 16.391 7.488 7.395 1 91.81 151 PHE B C 1
ATOM 4892 O O . PHE B 1 151 ? 16.344 6.375 6.863 1 91.81 151 PHE B O 1
ATOM 4899 N N . ILE B 1 152 ? 16.031 7.664 8.625 1 90.81 152 ILE B N 1
ATOM 4900 C CA . ILE B 1 152 ? 15.539 6.582 9.477 1 90.81 152 ILE B CA 1
ATOM 4901 C C . ILE B 1 152 ? 14.227 6.043 8.914 1 90.81 152 ILE B C 1
ATOM 4903 O O . ILE B 1 152 ? 13.906 4.863 9.086 1 90.81 152 ILE B O 1
ATOM 4907 N N . ARG B 1 153 ? 13.508 6.871 8.25 1 90.75 153 ARG B N 1
ATOM 4908 C CA . ARG B 1 153 ? 12.227 6.484 7.664 1 90.75 153 ARG B CA 1
ATOM 4909 C C . ARG B 1 153 ? 12.414 5.387 6.621 1 90.75 153 ARG B C 1
ATOM 4911 O O . ARG B 1 153 ? 11.469 4.668 6.297 1 90.75 153 ARG B O 1
ATOM 4918 N N . PHE B 1 154 ? 13.609 5.211 6.094 1 89.88 154 PHE B N 1
ATOM 4919 C CA . PHE B 1 154 ? 13.859 4.23 5.039 1 89.88 154 PHE B CA 1
ATOM 4920 C C . PHE B 1 154 ? 14.148 2.859 5.633 1 89.88 154 PHE B C 1
ATOM 4922 O O . PHE B 1 154 ? 14.258 1.872 4.902 1 89.88 154 PHE B O 1
ATOM 4929 N N . PHE B 1 155 ? 14.25 2.789 6.91 1 87.38 155 PHE B N 1
ATOM 4930 C CA . PHE B 1 155 ? 14.352 1.478 7.539 1 87.38 155 PHE B CA 1
ATOM 4931 C C . PHE B 1 155 ? 13.039 0.714 7.418 1 87.38 155 PHE B C 1
ATOM 4933 O O . PHE B 1 155 ? 11.984 1.228 7.785 1 87.38 155 PHE B O 1
ATOM 4940 N N . PRO B 1 156 ? 13.031 -0.491 6.926 1 82.69 156 PRO B N 1
ATOM 4941 C CA . PRO B 1 156 ? 11.805 -1.245 6.645 1 82.69 156 PRO B CA 1
ATOM 4942 C C . PRO B 1 156 ? 10.914 -1.408 7.875 1 82.69 156 PRO B C 1
ATOM 4944 O O . PRO B 1 156 ? 9.695 -1.318 7.77 1 82.69 156 PRO B O 1
ATOM 4947 N N . GLN B 1 157 ? 11.5 -1.653 9.023 1 81.5 157 GLN B N 1
ATOM 4948 C CA . GLN B 1 157 ? 10.711 -1.843 10.234 1 81.5 157 GLN B CA 1
ATOM 4949 C C . GLN B 1 157 ? 10.023 -0.546 10.656 1 81.5 157 GLN B C 1
ATOM 4951 O O . GLN B 1 157 ? 8.875 -0.562 11.094 1 81.5 157 GLN B O 1
ATOM 4956 N N . VAL B 1 158 ? 10.703 0.559 10.484 1 87.25 158 VAL B N 1
ATOM 4957 C CA . VAL B 1 158 ? 10.164 1.861 10.867 1 87.25 158 VAL B CA 1
ATOM 4958 C C . VAL B 1 158 ? 9.133 2.318 9.836 1 87.25 158 VAL B C 1
ATOM 4960 O O . VAL B 1 158 ? 8.094 2.871 10.195 1 87.25 158 VAL B O 1
ATOM 4963 N N . LYS B 1 159 ? 9.344 1.999 8.648 1 85.12 159 LYS B N 1
ATOM 4964 C CA . LYS B 1 159 ? 8.461 2.42 7.566 1 85.12 159 LYS B CA 1
ATOM 4965 C C . LYS B 1 159 ? 7.09 1.76 7.691 1 85.12 159 LYS B C 1
ATOM 4967 O O . LYS B 1 159 ? 6.066 2.395 7.438 1 85.12 159 LYS B O 1
ATOM 4972 N N . ALA B 1 160 ? 7.066 0.596 8.117 1 82.31 160 ALA B N 1
ATOM 4973 C CA . ALA B 1 160 ? 5.828 -0.173 8.172 1 82.31 160 ALA B CA 1
ATOM 4974 C C . ALA B 1 160 ? 4.949 0.283 9.328 1 82.31 160 ALA B C 1
ATOM 4976 O O . ALA B 1 160 ? 3.729 0.394 9.188 1 82.31 160 ALA B O 1
ATOM 4977 N N . ARG B 1 161 ? 5.598 0.722 10.445 1 85.12 161 ARG B N 1
ATOM 4978 C CA . ARG B 1 161 ? 4.793 0.914 11.648 1 85.12 161 ARG B CA 1
ATOM 4979 C C . ARG B 1 161 ? 4.859 2.361 12.125 1 85.12 161 ARG B C 1
ATOM 4981 O O . ARG B 1 161 ? 3.928 2.85 12.773 1 85.12 161 ARG B O 1
ATOM 4988 N N . TYR B 1 162 ? 5.891 3.068 11.758 1 91.62 162 TYR B N 1
ATOM 4989 C CA . TYR B 1 162 ? 6.094 4.355 12.414 1 91.62 162 TYR B CA 1
ATOM 4990 C C . TYR B 1 162 ? 6.359 5.453 11.391 1 91.62 162 TYR B C 1
ATOM 4992 O O . TYR B 1 162 ? 6.941 6.488 11.719 1 91.62 162 TYR B O 1
ATOM 5000 N N . ASP B 1 163 ? 6.012 5.172 10.195 1 91.69 163 ASP B N 1
ATOM 5001 C CA . ASP B 1 163 ? 6.285 6.145 9.148 1 91.69 163 ASP B CA 1
ATOM 5002 C C . ASP B 1 163 ? 5.594 7.477 9.438 1 91.69 163 ASP B C 1
ATOM 5004 O O . ASP B 1 163 ? 6.207 8.539 9.32 1 91.69 163 ASP B O 1
ATOM 5008 N N . TYR B 1 164 ? 4.312 7.426 9.867 1 92.19 164 TYR B N 1
ATOM 5009 C CA . TYR B 1 164 ? 3.561 8.633 10.195 1 92.19 164 TYR B CA 1
ATOM 5010 C C . TYR B 1 164 ? 4.176 9.352 11.391 1 92.19 164 TYR B C 1
ATOM 5012 O O . TYR B 1 164 ? 4.273 10.578 11.398 1 92.19 164 TYR B O 1
ATOM 5020 N N . GLY B 1 165 ? 4.602 8.602 12.344 1 94.38 165 GLY B N 1
ATOM 5021 C CA . GLY B 1 165 ? 5.23 9.195 13.516 1 94.38 165 GLY B CA 1
ATOM 5022 C C . GLY B 1 165 ? 6.496 9.969 13.188 1 94.38 165 GLY B C 1
ATOM 5023 O O . GLY B 1 165 ? 6.734 11.039 13.734 1 94.38 165 GLY B O 1
ATOM 5024 N N . MET B 1 166 ? 7.27 9.461 12.344 1 95.38 166 MET B N 1
ATOM 5025 C CA . MET B 1 166 ? 8.508 10.125 11.953 1 95.38 166 MET B CA 1
ATOM 5026 C C . MET B 1 166 ? 8.219 11.422 11.203 1 95.38 166 MET B C 1
ATOM 5028 O O . MET B 1 166 ? 8.93 12.422 11.375 1 95.38 166 MET B O 1
ATOM 5032 N N . LEU B 1 167 ? 7.203 11.359 10.422 1 94.94 167 LEU B N 1
ATOM 5033 C CA . LEU B 1 167 ? 6.785 12.562 9.703 1 94.94 167 LEU B CA 1
ATOM 5034 C C . LEU B 1 167 ? 6.379 13.664 10.672 1 94.94 167 LEU B C 1
ATOM 5036 O O . LEU B 1 167 ? 6.801 14.812 10.523 1 94.94 167 LEU B O 1
ATOM 5040 N N . ILE B 1 168 ? 5.613 13.234 11.602 1 95.81 168 ILE B N 1
ATOM 5041 C CA . ILE B 1 168 ? 5.137 14.188 12.594 1 95.81 168 ILE B CA 1
ATOM 5042 C C . ILE B 1 168 ? 6.305 14.656 13.461 1 95.81 168 ILE B C 1
ATOM 5044 O O . ILE B 1 168 ? 6.352 15.82 13.867 1 95.81 168 ILE B O 1
ATOM 5048 N N . PHE B 1 169 ? 7.23 13.812 13.711 1 96.44 169 PHE B N 1
ATOM 5049 C CA . PHE B 1 169 ? 8.43 14.164 14.469 1 96.44 169 PHE B CA 1
ATOM 5050 C C . PHE B 1 169 ? 9.18 15.305 13.797 1 96.44 169 PHE B C 1
ATOM 5052 O O . PHE B 1 169 ? 9.586 16.266 14.453 1 96.44 169 PHE B O 1
ATOM 5059 N N . ILE B 1 170 ? 9.367 15.195 12.547 1 96.19 170 ILE B N 1
ATOM 5060 C CA . ILE B 1 170 ? 10.031 16.25 11.781 1 96.19 170 ILE B CA 1
ATOM 5061 C C . ILE B 1 170 ? 9.211 17.531 11.836 1 96.19 170 ILE B C 1
ATOM 5063 O O . ILE B 1 170 ? 9.734 18.609 12.133 1 96.19 170 ILE B O 1
ATOM 5067 N N . LEU B 1 171 ? 7.949 17.375 11.609 1 95.25 171 LEU B N 1
ATOM 5068 C CA . LEU B 1 171 ? 7.039 18.516 11.523 1 95.25 171 LEU B CA 1
ATOM 5069 C C . LEU B 1 171 ? 7.008 19.281 12.836 1 95.25 171 LEU B C 1
ATOM 5071 O O . LEU B 1 171 ? 7.195 20.5 12.859 1 95.25 171 LEU B O 1
ATOM 5075 N N . THR B 1 172 ? 6.773 18.578 13.891 1 95.25 172 THR B N 1
ATOM 5076 C CA . THR B 1 172 ? 6.621 19.203 15.195 1 95.25 172 THR B CA 1
ATOM 5077 C C . THR B 1 172 ? 7.938 19.828 15.656 1 95.25 172 THR B C 1
ATOM 5079 O O . THR B 1 172 ? 7.945 20.906 16.25 1 95.25 172 THR B O 1
ATOM 5082 N N . PHE B 1 173 ? 9.016 19.203 15.391 1 95.25 173 PHE B N 1
ATOM 5083 C CA . PHE B 1 173 ? 10.312 19.766 15.742 1 95.25 173 PHE B CA 1
ATOM 5084 C C . PHE B 1 173 ? 10.516 21.109 15.062 1 95.25 173 PHE B C 1
ATOM 5086 O O . PHE B 1 173 ? 10.945 22.078 15.695 1 95.25 173 PHE B O 1
ATOM 5093 N N . CYS B 1 174 ? 10.234 21.156 13.812 1 93.62 174 CYS B N 1
ATOM 5094 C CA . CYS B 1 174 ? 10.383 22.391 13.047 1 93.62 174 CYS B CA 1
ATOM 5095 C C . CYS B 1 174 ? 9.461 23.484 13.578 1 93.62 174 CYS B C 1
ATOM 5097 O O . CYS B 1 174 ? 9.891 24.625 13.781 1 93.62 174 CYS B O 1
ATOM 5099 N N . LEU B 1 175 ? 8.242 23.125 13.836 1 90.88 175 LEU B N 1
ATOM 5100 C CA . LEU B 1 175 ? 7.266 24.109 14.281 1 90.88 175 LEU B CA 1
ATOM 5101 C C . LEU B 1 175 ? 7.645 24.688 15.641 1 90.88 175 LEU B C 1
ATOM 5103 O O . LEU B 1 175 ? 7.539 25.891 15.859 1 90.88 175 LEU B O 1
ATOM 5107 N N . VAL B 1 176 ? 8.078 23.812 16.484 1 90.38 176 VAL B N 1
ATOM 5108 C CA . VAL B 1 176 ? 8.391 24.25 17.844 1 90.38 176 VAL B CA 1
ATOM 5109 C C . VAL B 1 176 ? 9.711 25.016 17.859 1 90.38 176 VAL B C 1
ATOM 5111 O O . VAL B 1 176 ? 9.812 26.094 18.438 1 90.38 176 VAL B O 1
ATOM 5114 N N . SER B 1 177 ? 10.695 24.516 17.203 1 90.31 177 SER B N 1
ATOM 5115 C CA . SER B 1 177 ? 12.016 25.141 17.203 1 90.31 177 SER B CA 1
ATOM 5116 C C . SER B 1 177 ? 12 26.484 16.5 1 90.31 177 SER B C 1
ATOM 5118 O O . SER B 1 177 ? 12.609 27.453 16.969 1 90.31 177 SER B O 1
ATOM 5120 N N . ILE B 1 178 ? 11.344 26.578 15.406 1 87.81 178 ILE B N 1
ATOM 5121 C CA . ILE B 1 178 ? 11.336 27.781 14.586 1 87.81 178 ILE B CA 1
ATOM 5122 C C . ILE B 1 178 ? 10.445 28.844 15.234 1 87.81 178 ILE B C 1
ATOM 5124 O O . ILE B 1 178 ? 10.789 30.016 15.258 1 87.81 178 ILE B O 1
ATOM 5128 N N . SER B 1 179 ? 9.289 28.391 15.766 1 85.94 179 SER B N 1
ATOM 5129 C CA . SER B 1 179 ? 8.391 29.344 16.438 1 85.94 179 SER B CA 1
ATOM 5130 C C . SER B 1 179 ? 9.062 29.969 17.656 1 85.94 179 SER B C 1
ATOM 5132 O O . SER B 1 179 ? 8.742 31.094 18.031 1 85.94 179 SER B O 1
ATOM 5134 N N . GLY B 1 180 ? 9.922 29.281 18.25 1 81.31 180 GLY B N 1
ATOM 5135 C CA . GLY B 1 180 ? 10.609 29.766 19.438 1 81.31 180 GLY B CA 1
ATOM 5136 C C . GLY B 1 180 ? 11.461 30.984 19.156 1 81.31 180 GLY B C 1
ATOM 5137 O O . GLY B 1 180 ? 11.789 31.75 20.078 1 81.31 180 GLY B O 1
ATOM 5138 N N . PHE B 1 181 ? 11.773 31.172 17.938 1 81.12 181 PHE B N 1
ATOM 5139 C CA . PHE B 1 181 ? 12.594 32.312 17.562 1 81.12 181 PHE B CA 1
ATOM 5140 C C . PHE B 1 181 ? 11.844 33.625 17.828 1 81.12 181 PHE B C 1
ATOM 5142 O O . PHE B 1 181 ? 12.461 34.656 18.156 1 81.12 181 PHE B O 1
ATOM 5149 N N . ARG B 1 182 ? 10.531 33.531 17.812 1 78.25 182 ARG B N 1
ATOM 5150 C CA . ARG B 1 182 ? 9.789 34.781 17.906 1 78.25 182 ARG B CA 1
ATOM 5151 C C . ARG B 1 182 ? 8.82 34.75 19.094 1 78.25 182 ARG B C 1
ATOM 5153 O O . ARG B 1 182 ? 8.227 35.781 19.438 1 78.25 182 ARG B O 1
ATOM 5160 N N . VAL B 1 183 ? 8.625 33.594 19.609 1 73.88 183 VAL B N 1
ATOM 5161 C CA . VAL B 1 183 ? 7.672 33.469 20.719 1 73.88 183 VAL B CA 1
ATOM 5162 C C . VAL B 1 183 ? 8.422 33.406 22.047 1 73.88 183 VAL B C 1
ATOM 5164 O O . VAL B 1 183 ? 9.359 32.656 22.203 1 73.88 183 VAL B O 1
ATOM 5167 N N . ASP B 1 184 ? 8.031 34.25 22.953 1 73.69 184 ASP B N 1
ATOM 5168 C CA . ASP B 1 184 ? 8.703 34.344 24.234 1 73.69 184 ASP B CA 1
ATOM 5169 C C . ASP B 1 184 ? 8.359 33.125 25.125 1 73.69 184 ASP B C 1
ATOM 5171 O O . ASP B 1 184 ? 9.242 32.562 25.781 1 73.69 184 ASP B O 1
ATOM 5175 N N . GLU B 1 185 ? 7.102 32.688 25.109 1 80.88 185 GLU B N 1
ATOM 5176 C CA . GLU B 1 185 ? 6.707 31.578 25.969 1 80.88 185 GLU B CA 1
ATOM 5177 C C . GLU B 1 185 ? 6.555 30.297 25.156 1 80.88 185 GLU B C 1
ATOM 5179 O O . GLU B 1 185 ? 5.441 29.797 24.969 1 80.88 185 GLU B O 1
ATOM 5184 N N . ILE B 1 186 ? 7.719 29.75 24.875 1 84.06 186 ILE B N 1
ATOM 5185 C CA . ILE B 1 186 ? 7.762 28.609 23.984 1 84.06 186 ILE B CA 1
ATOM 5186 C C . ILE B 1 186 ? 7.234 27.359 24.703 1 84.06 186 ILE B C 1
ATOM 5188 O O . ILE B 1 186 ? 6.543 26.531 24.109 1 84.06 186 ILE B O 1
ATOM 5192 N N . VAL B 1 187 ? 7.531 27.219 26 1 86.44 187 VAL B N 1
ATOM 5193 C CA . VAL B 1 187 ? 7.121 26.047 26.75 1 86.44 187 VAL B CA 1
ATOM 5194 C C . VAL B 1 187 ? 5.602 26.031 26.906 1 86.44 187 VAL B C 1
ATOM 5196 O O . VAL B 1 187 ? 4.969 24.984 26.797 1 86.44 187 VAL B O 1
ATOM 5199 N N . ASP B 1 188 ? 5.062 27.172 27.141 1 86.5 188 ASP B N 1
ATOM 5200 C CA . ASP B 1 188 ? 3.609 27.266 27.266 1 86.5 188 ASP B CA 1
ATOM 5201 C C . ASP B 1 188 ? 2.93 26.938 25.938 1 86.5 188 ASP B C 1
ATOM 5203 O O . ASP B 1 188 ? 1.926 26.219 25.906 1 86.5 188 ASP B O 1
ATOM 5207 N N . MET B 1 189 ? 3.438 27.406 24.875 1 84.62 189 MET B N 1
ATOM 5208 C CA . MET B 1 189 ? 2.891 27.109 23.547 1 84.62 189 MET B CA 1
ATOM 5209 C C . MET B 1 189 ? 2.979 25.625 23.234 1 84.62 189 MET B C 1
ATOM 5211 O O . MET B 1 189 ? 2.014 25.031 22.75 1 84.62 189 MET B O 1
ATOM 5215 N N . ALA B 1 190 ? 4.141 25.109 23.562 1 87.25 190 ALA B N 1
ATOM 5216 C CA . ALA B 1 190 ? 4.355 23.688 23.281 1 87.25 190 ALA B CA 1
ATOM 5217 C C . ALA B 1 190 ? 3.406 22.828 24.109 1 87.25 190 ALA B C 1
ATOM 5219 O O . ALA B 1 190 ? 2.877 21.828 23.609 1 87.25 190 ALA B O 1
ATOM 5220 N N . HIS B 1 191 ? 3.207 23.188 25.312 1 90.06 191 HIS B N 1
ATOM 5221 C CA . HIS B 1 191 ? 2.314 22.438 26.172 1 90.06 191 HIS B CA 1
ATOM 5222 C C . HIS B 1 191 ? 0.869 22.531 25.703 1 90.06 191 HIS B C 1
ATOM 5224 O O . HIS B 1 191 ? 0.135 21.531 25.734 1 90.06 191 HIS B O 1
ATOM 5230 N N . LYS B 1 192 ? 0.456 23.672 25.297 1 89.62 192 LYS B N 1
ATOM 5231 C CA . LYS B 1 192 ? -0.903 23.844 24.797 1 89.62 192 LYS B CA 1
ATOM 5232 C C . LYS B 1 192 ? -1.122 23.062 23.5 1 89.62 192 LYS B C 1
ATOM 5234 O O . LYS B 1 192 ? -2.164 22.438 23.328 1 89.62 192 LYS B O 1
ATOM 5239 N N . ARG B 1 193 ? -0.171 23.062 22.641 1 88.31 193 ARG B N 1
ATOM 5240 C CA . ARG B 1 193 ? -0.256 22.297 21.406 1 88.31 193 ARG B CA 1
ATOM 5241 C C . ARG B 1 193 ? -0.347 20.797 21.672 1 88.31 193 ARG B C 1
ATOM 5243 O O . ARG B 1 193 ? -1.183 20.109 21.094 1 88.31 193 ARG B O 1
ATOM 5250 N N . LEU B 1 194 ? 0.525 20.391 22.547 1 92.75 194 LEU B N 1
ATOM 5251 C CA . LEU B 1 194 ? 0.521 18.969 22.891 1 92.75 194 LEU B CA 1
ATOM 5252 C C . LEU B 1 194 ? -0.823 18.547 23.484 1 92.75 194 LEU B C 1
ATOM 5254 O O . LEU B 1 194 ? -1.376 17.516 23.109 1 92.75 194 LEU B O 1
ATOM 5258 N N . SER B 1 195 ? -1.305 19.359 24.375 1 93.62 195 SER B N 1
ATOM 5259 C CA . SER B 1 195 ? -2.572 19.047 25.031 1 93.62 195 SER B CA 1
ATOM 5260 C C . SER B 1 195 ? -3.717 19 24.031 1 93.62 195 SER B C 1
ATOM 5262 O O . SER B 1 195 ? -4.555 18.094 24.078 1 93.62 195 SER B O 1
ATOM 5264 N N . THR B 1 196 ? -3.754 19.922 23.141 1 93.56 196 THR B N 1
ATOM 5265 C CA . THR B 1 196 ? -4.836 19.969 22.156 1 93.56 196 THR B CA 1
ATOM 5266 C C . THR B 1 196 ? -4.719 18.797 21.172 1 93.56 196 THR B C 1
ATOM 5268 O O . THR B 1 196 ? -5.73 18.266 20.719 1 93.56 196 THR B O 1
ATOM 5271 N N . ILE B 1 197 ? -3.533 18.422 20.812 1 94.94 197 ILE B N 1
ATOM 5272 C CA . ILE B 1 197 ? -3.314 17.266 19.938 1 94.94 197 ILE B CA 1
ATOM 5273 C C . ILE B 1 197 ? -3.826 16 20.609 1 94.94 197 ILE B C 1
ATOM 5275 O O . ILE B 1 197 ? -4.508 15.188 19.984 1 94.94 197 ILE B O 1
ATOM 5279 N N . LEU B 1 198 ? -3.521 15.906 21.906 1 94.94 198 LEU B N 1
ATOM 5280 C CA . LEU B 1 198 ? -3.965 14.734 22.656 1 94.94 198 LEU B CA 1
ATOM 5281 C C . LEU B 1 198 ? -5.484 14.703 22.766 1 94.94 198 LEU B C 1
ATOM 5283 O O . LEU B 1 198 ? -6.094 13.633 22.734 1 94.94 198 LEU B O 1
ATOM 5287 N N . ILE B 1 199 ? -6.062 15.812 22.875 1 94.25 199 ILE B N 1
ATOM 5288 C CA . ILE B 1 199 ? -7.52 15.898 22.922 1 94.25 199 ILE B CA 1
ATOM 5289 C C . ILE B 1 199 ? -8.102 15.438 21.578 1 94.25 199 ILE B C 1
ATOM 5291 O O . ILE B 1 199 ? -9.023 14.617 21.547 1 94.25 199 ILE B O 1
ATOM 5295 N N . GLY B 1 200 ? -7.582 15.984 20.516 1 95.62 200 GLY B N 1
ATOM 5296 C CA . GLY B 1 200 ? -8.039 15.562 19.203 1 95.62 200 GLY B CA 1
ATOM 5297 C C . GLY B 1 200 ? -7.898 14.062 18.984 1 95.62 200 GLY B C 1
ATOM 5298 O O . GLY B 1 200 ? -8.836 13.414 18.5 1 95.62 200 GLY B O 1
ATOM 5299 N N . ALA B 1 201 ? -6.758 13.531 19.328 1 96.38 201 ALA B N 1
ATOM 5300 C CA . ALA B 1 201 ? -6.512 12.102 19.172 1 96.38 201 ALA B CA 1
ATOM 5301 C C . ALA B 1 201 ? -7.473 11.281 20.031 1 96.38 201 ALA B C 1
ATOM 5303 O O . ALA B 1 201 ? -7.988 10.25 19.594 1 96.38 201 ALA B O 1
ATOM 5304 N N . SER B 1 202 ? -7.699 11.75 21.234 1 96.31 202 SER B N 1
ATOM 5305 C CA . SER B 1 202 ? -8.594 11.047 22.156 1 96.31 202 SER B CA 1
ATOM 5306 C C . SER B 1 202 ? -10.023 11.016 21.625 1 96.31 202 SER B C 1
ATOM 5308 O O . SER B 1 202 ? -10.711 10 21.734 1 96.31 202 SER B O 1
ATOM 5310 N N . VAL B 1 203 ? -10.445 12.102 21.078 1 96.38 203 VAL B N 1
ATOM 5311 C CA . VAL B 1 203 ? -11.781 12.164 20.5 1 96.38 203 VAL B CA 1
ATOM 5312 C C . VAL B 1 203 ? -11.914 11.148 19.375 1 96.38 203 VAL B C 1
ATOM 5314 O O . VAL B 1 203 ? -12.93 10.461 19.266 1 96.38 203 VAL B O 1
ATOM 5317 N N . CYS B 1 204 ? -10.898 11.039 18.531 1 96.69 204 CYS B N 1
ATOM 5318 C CA . CYS B 1 204 ? -10.906 10.07 17.438 1 96.69 204 CYS B CA 1
ATOM 5319 C C . CYS B 1 204 ? -11.023 8.648 17.969 1 96.69 204 CYS B C 1
ATOM 5321 O O . CYS B 1 204 ? -11.859 7.871 17.484 1 96.69 204 CYS B O 1
ATOM 5323 N N . VAL B 1 205 ? -10.234 8.352 18.953 1 95.56 205 VAL B N 1
ATOM 5324 C CA . VAL B 1 205 ? -10.18 6.996 19.484 1 95.56 205 VAL B CA 1
ATOM 5325 C C . VAL B 1 205 ? -11.5 6.652 20.172 1 95.56 205 VAL B C 1
ATOM 5327 O O . VAL B 1 205 ? -12.055 5.57 19.953 1 95.56 205 VAL B O 1
ATOM 5330 N N . ILE B 1 206 ? -12.039 7.559 20.922 1 96.56 206 ILE B N 1
ATOM 5331 C CA . ILE B 1 206 ? -13.273 7.328 21.656 1 96.56 206 ILE B CA 1
ATOM 5332 C C . ILE B 1 206 ? -14.43 7.113 20.688 1 96.56 206 ILE B C 1
ATOM 5334 O O . ILE B 1 206 ? -15.188 6.145 20.812 1 96.56 206 ILE B O 1
ATOM 5338 N N . ILE B 1 207 ? -14.531 7.902 19.703 1 96.94 207 ILE B N 1
ATOM 5339 C CA . ILE B 1 207 ? -15.625 7.785 18.75 1 96.94 207 ILE B CA 1
ATOM 5340 C C . ILE B 1 207 ? -15.453 6.508 17.922 1 96.94 207 ILE B C 1
ATOM 5342 O O . ILE B 1 207 ? -16.438 5.809 17.641 1 96.94 207 ILE B O 1
ATOM 5346 N N . SER B 1 208 ? -14.25 6.191 17.531 1 95.5 208 SER B N 1
ATOM 5347 C CA . SER B 1 208 ? -13.992 5.008 16.719 1 95.5 208 SER B CA 1
ATOM 5348 C C . SER B 1 208 ? -14.352 3.73 17.484 1 95.5 208 SER B C 1
ATOM 5350 O O . SER B 1 208 ? -14.852 2.771 16.891 1 95.5 208 SER B O 1
ATOM 5352 N N . ILE B 1 209 ? -14.156 3.684 18.766 1 93.75 209 ILE B N 1
ATOM 5353 C CA . ILE B 1 209 ? -14.367 2.479 19.562 1 93.75 209 ILE B CA 1
ATOM 5354 C C . ILE B 1 209 ? -15.836 2.383 19.984 1 93.75 209 ILE B C 1
ATOM 5356 O O . ILE B 1 209 ? -16.422 1.295 19.984 1 93.75 209 ILE B O 1
ATOM 5360 N N . PHE B 1 210 ? -16.5 3.502 20.203 1 94 210 PHE B N 1
ATOM 5361 C CA . PHE B 1 210 ? -17.812 3.449 20.844 1 94 210 PHE B CA 1
ATOM 5362 C C . PHE B 1 210 ? -18.922 3.59 19.812 1 94 210 PHE B C 1
ATOM 5364 O O . PHE B 1 210 ? -20.062 3.195 20.062 1 94 210 PHE B O 1
ATOM 5371 N N . VAL B 1 211 ? -18.578 4.188 18.703 1 94.56 211 VAL B N 1
ATOM 5372 C CA . VAL B 1 211 ? -19.609 4.348 17.672 1 94.56 211 VAL B CA 1
ATOM 5373 C C . VAL B 1 211 ? -19.375 3.332 16.547 1 94.56 211 VAL B C 1
ATOM 5375 O O . VAL B 1 211 ? -18.625 3.598 15.609 1 94.56 211 VAL B O 1
ATOM 5378 N N . CYS B 1 212 ? -20.031 2.27 16.484 1 93.19 212 CYS B N 1
ATOM 5379 C CA . CYS B 1 212 ? -19.969 1.229 15.469 1 93.19 212 CYS B CA 1
ATOM 5380 C C . CYS B 1 212 ? -18.531 0.939 15.07 1 93.19 212 CYS B C 1
ATOM 5382 O O . CYS B 1 212 ? -18.141 1.187 13.922 1 93.19 212 CYS B O 1
ATOM 5384 N N . PRO B 1 213 ? -17.844 0.328 15.898 1 93.81 213 PRO B N 1
ATOM 5385 C CA . PRO B 1 213 ? -16.406 0.112 15.664 1 93.81 213 PRO B CA 1
ATOM 5386 C C . PRO B 1 213 ? -16.141 -0.853 14.516 1 93.81 213 PRO B C 1
ATOM 5388 O O . PRO B 1 213 ? -16.891 -1.817 14.32 1 93.81 213 PRO B O 1
ATOM 5391 N N . VAL B 1 214 ? -15.203 -0.536 13.672 1 94.88 214 VAL B N 1
ATOM 5392 C CA . VAL B 1 214 ? -14.648 -1.413 12.648 1 94.88 214 VAL B CA 1
ATOM 5393 C C . VAL B 1 214 ? -13.25 -1.883 13.062 1 94.88 214 VAL B C 1
ATOM 5395 O O . VAL B 1 214 ? -12.352 -1.066 13.273 1 94.88 214 VAL B O 1
ATOM 5398 N N . TRP B 1 215 ? -13.055 -3.129 13.227 1 94.5 215 TRP B N 1
ATOM 5399 C CA . TRP B 1 215 ? -11.805 -3.691 13.711 1 94.5 215 TRP B CA 1
ATOM 5400 C C . TRP B 1 215 ? -11 -4.301 12.57 1 94.5 215 TRP B C 1
ATOM 5402 O O . TRP B 1 215 ? -11.516 -5.129 11.812 1 94.5 215 TRP B O 1
ATOM 5412 N N . ALA B 1 216 ? -9.781 -3.908 12.43 1 95.31 216 ALA B N 1
ATOM 5413 C CA . ALA B 1 216 ? -8.891 -4.43 11.398 1 95.31 216 ALA B CA 1
ATOM 5414 C C . ALA B 1 216 ? -8.625 -5.918 11.602 1 95.31 216 ALA B C 1
ATOM 5416 O O . ALA B 1 216 ? -8.5 -6.672 10.633 1 95.31 216 ALA B O 1
ATOM 5417 N N . GLY B 1 217 ? -8.508 -6.285 12.82 1 94.88 217 GLY B N 1
ATOM 5418 C CA . GLY B 1 217 ? -8.312 -7.695 13.109 1 94.88 217 GLY B CA 1
ATOM 5419 C C . GLY B 1 217 ? -9.445 -8.57 12.609 1 94.88 217 GLY B C 1
ATOM 5420 O O . GLY B 1 217 ? -9.211 -9.648 12.062 1 94.88 217 GLY B O 1
ATOM 5421 N N . GLU B 1 218 ? -10.609 -8.133 12.82 1 94.88 218 GLU B N 1
ATOM 5422 C CA . GLU B 1 218 ? -11.781 -8.859 12.344 1 94.88 218 GLU B CA 1
ATOM 5423 C C . GLU B 1 218 ? -11.805 -8.922 10.812 1 94.88 218 GLU B C 1
ATOM 5425 O O . GLU B 1 218 ? -12.172 -9.945 10.234 1 94.88 218 GLU B O 1
ATOM 5430 N N . ASP B 1 219 ? -11.461 -7.859 10.25 1 95.38 219 ASP B N 1
ATOM 5431 C CA . ASP B 1 219 ? -11.422 -7.828 8.789 1 95.38 219 ASP B CA 1
ATOM 5432 C C . ASP B 1 219 ? -10.375 -8.797 8.25 1 95.38 219 ASP B C 1
ATOM 5434 O O . ASP B 1 219 ? -10.594 -9.438 7.223 1 95.38 219 ASP B O 1
ATOM 5438 N N . LEU B 1 220 ? -9.195 -8.844 8.875 1 96.56 220 LEU B N 1
ATOM 5439 C CA . LEU B 1 220 ? -8.164 -9.797 8.477 1 96.56 220 LEU B CA 1
ATOM 5440 C C . LEU B 1 220 ? -8.656 -11.227 8.633 1 96.56 220 LEU B C 1
ATOM 5442 O O . LEU B 1 220 ? -8.445 -12.062 7.742 1 96.56 220 LEU B O 1
ATOM 5446 N N . HIS B 1 221 ? -9.328 -11.461 9.742 1 95.94 221 HIS B N 1
ATOM 5447 C CA . HIS B 1 221 ? -9.922 -12.766 10.031 1 95.94 221 HIS B CA 1
ATOM 5448 C C . HIS B 1 221 ? -10.906 -13.172 8.938 1 95.94 221 HIS B C 1
ATOM 5450 O O . HIS B 1 221 ? -10.828 -14.289 8.414 1 95.94 221 HIS B O 1
ATOM 5456 N N . LYS B 1 222 ? -11.734 -12.336 8.57 1 95.75 222 LYS B N 1
ATOM 5457 C CA . LYS B 1 222 ? -12.734 -12.602 7.535 1 95.75 222 LYS B CA 1
ATOM 5458 C C . LYS B 1 222 ? -12.078 -12.734 6.164 1 95.75 222 LYS B C 1
ATOM 5460 O O . LYS B 1 222 ? -12.492 -13.57 5.352 1 95.75 222 LYS B O 1
ATOM 5465 N N . LEU B 1 223 ? -11.094 -11.906 5.953 1 96.81 223 LEU B N 1
ATOM 5466 C CA . LEU B 1 223 ? -10.414 -11.93 4.664 1 96.81 223 LEU B CA 1
ATOM 5467 C C . LEU B 1 223 ? -9.742 -13.281 4.426 1 96.81 223 LEU B C 1
ATOM 5469 O O . LEU B 1 223 ? -9.891 -13.867 3.354 1 96.81 223 LEU B O 1
ATOM 5473 N N . VAL B 1 224 ? -9.031 -13.727 5.387 1 97.06 224 VAL B N 1
ATOM 5474 C CA . VAL B 1 224 ? -8.328 -15 5.273 1 97.06 224 VAL B CA 1
ATOM 5475 C C . VAL B 1 224 ? -9.336 -16.125 5.086 1 97.06 224 VAL B C 1
ATOM 5477 O O . VAL B 1 224 ? -9.156 -17 4.23 1 97.06 224 VAL B O 1
ATOM 5480 N N . ALA B 1 225 ? -10.383 -16.125 5.836 1 97.06 225 ALA B N 1
ATOM 5481 C CA . ALA B 1 225 ? -11.43 -17.141 5.719 1 97.06 225 ALA B CA 1
ATOM 5482 C C . ALA B 1 225 ? -12.094 -17.078 4.344 1 97.06 225 ALA B C 1
ATOM 5484 O O . ALA B 1 225 ? -12.297 -18.109 3.703 1 97.06 225 ALA B O 1
ATOM 5485 N N . ASN B 1 226 ? -12.398 -15.898 3.904 1 96.5 226 ASN B N 1
ATOM 5486 C CA . ASN B 1 226 ? -13.031 -15.727 2.604 1 96.5 226 ASN B CA 1
ATOM 5487 C C . ASN B 1 226 ? -12.125 -16.203 1.471 1 96.5 226 ASN B C 1
ATOM 5489 O O . ASN B 1 226 ? -12.609 -16.766 0.483 1 96.5 226 ASN B O 1
ATOM 5493 N N . ASN B 1 227 ? -10.828 -15.875 1.601 1 96.81 227 ASN B N 1
ATOM 5494 C CA . ASN B 1 227 ? -9.891 -16.328 0.581 1 96.81 227 ASN B CA 1
ATOM 5495 C C . ASN B 1 227 ? -9.859 -17.844 0.476 1 96.81 227 ASN B C 1
ATOM 5497 O O . ASN B 1 227 ? -9.789 -18.391 -0.625 1 96.81 227 ASN B O 1
ATOM 5501 N N . MET B 1 228 ? -9.914 -18.531 1.603 1 96.62 228 MET B N 1
ATOM 5502 C CA . MET B 1 228 ? -9.977 -19.984 1.6 1 96.62 228 MET B CA 1
ATOM 5503 C C . MET B 1 228 ? -11.258 -20.484 0.943 1 96.62 228 MET B C 1
ATOM 5505 O O . MET B 1 228 ? -11.242 -21.438 0.161 1 96.62 228 MET B O 1
ATOM 5509 N N . GLU B 1 229 ? -12.281 -19.828 1.256 1 95.69 229 GLU B N 1
ATOM 5510 C CA . GLU B 1 229 ? -13.586 -20.203 0.71 1 95.69 229 GLU B CA 1
ATOM 5511 C C . GLU B 1 229 ? -13.617 -20.031 -0.805 1 95.69 229 GLU B C 1
ATOM 5513 O O . GLU B 1 229 ? -14.188 -20.859 -1.52 1 95.69 229 GLU B O 1
ATOM 5518 N N . LYS B 1 230 ? -13.094 -18.984 -1.272 1 94.62 230 LYS B N 1
ATOM 5519 C CA . LYS B 1 230 ? -13.047 -18.734 -2.709 1 94.62 230 LYS B CA 1
ATOM 5520 C C . LYS B 1 230 ? -12.305 -19.844 -3.438 1 94.62 230 LYS B C 1
ATOM 5522 O O . LYS B 1 230 ? -12.742 -20.312 -4.496 1 94.62 230 LYS B O 1
ATOM 5527 N N . LEU B 1 231 ? -11.164 -20.25 -2.895 1 94.88 231 LEU B N 1
ATOM 5528 C CA . LEU B 1 231 ? -10.414 -21.344 -3.492 1 94.88 231 LEU B CA 1
ATOM 5529 C C . LEU B 1 231 ? -11.211 -22.641 -3.434 1 94.88 231 LEU B C 1
ATOM 5531 O O . LEU B 1 231 ? -11.211 -23.422 -4.391 1 94.88 231 LEU B O 1
ATOM 5535 N N . GLY B 1 232 ? -11.852 -22.828 -2.264 1 94.12 232 GLY B N 1
ATOM 5536 C CA . GLY B 1 232 ? -12.672 -24.016 -2.121 1 94.12 232 GLY B CA 1
ATOM 5537 C C . GLY B 1 232 ? -13.805 -24.094 -3.129 1 94.12 232 GLY B C 1
ATOM 5538 O O . GLY B 1 232 ? -14.07 -25.141 -3.711 1 94.12 232 GLY B O 1
ATOM 5539 N N . LYS B 1 233 ? -14.453 -23.016 -3.354 1 90.94 233 LYS B N 1
ATOM 5540 C CA . LYS B 1 233 ? -15.539 -22.938 -4.332 1 90.94 233 LYS B CA 1
ATOM 5541 C C . LYS B 1 233 ? -15.031 -23.25 -5.738 1 90.94 233 LYS B C 1
ATOM 5543 O O . LYS B 1 233 ? -15.703 -23.922 -6.512 1 90.94 233 LYS B O 1
ATOM 5548 N N . PHE B 1 234 ? -13.875 -22.75 -6.035 1 90.81 234 PHE B N 1
ATOM 5549 C CA . PHE B 1 234 ? -13.289 -23.031 -7.344 1 90.81 234 PHE B CA 1
ATOM 5550 C C . PHE B 1 234 ? -13 -24.516 -7.512 1 90.81 234 PHE B C 1
ATOM 5552 O O . PHE B 1 234 ? -13.344 -25.109 -8.539 1 90.81 234 PHE B O 1
ATOM 5559 N N . LEU B 1 235 ? -12.398 -25.094 -6.555 1 90.75 235 LEU B N 1
ATOM 5560 C CA . LEU B 1 235 ? -11.992 -26.5 -6.656 1 90.75 235 LEU B CA 1
ATOM 5561 C C . LEU B 1 235 ? -13.211 -27.406 -6.723 1 90.75 235 LEU B C 1
ATOM 5563 O O . LEU B 1 235 ? -13.203 -28.406 -7.449 1 90.75 235 LEU B O 1
ATOM 5567 N N . GLU B 1 236 ? -14.203 -27.062 -5.984 1 88 236 GLU B N 1
ATOM 5568 C CA . GLU B 1 236 ? -15.445 -27.828 -6.062 1 88 236 GLU B CA 1
ATOM 5569 C C . GLU B 1 236 ? -16.078 -27.703 -7.445 1 88 236 GLU B C 1
ATOM 5571 O O . GLU B 1 236 ? -16.562 -28.703 -8 1 88 236 GLU B O 1
ATOM 5576 N N . GLY B 1 237 ? -16.094 -26.5 -8.016 1 81.88 237 GLY B N 1
ATOM 5577 C CA . GLY B 1 237 ? -16.641 -26.281 -9.336 1 81.88 237 GLY B CA 1
ATOM 5578 C C . GLY B 1 237 ? -15.797 -26.875 -10.445 1 81.88 237 GLY B C 1
ATOM 5579 O O . GLY B 1 237 ? -16.328 -27.344 -11.453 1 81.88 237 GLY B O 1
ATOM 5580 N N . PHE B 1 238 ? -14.492 -26.828 -10.305 1 81 238 PHE B N 1
ATOM 5581 C CA . PHE B 1 238 ? -13.562 -27.391 -11.273 1 81 238 PHE B CA 1
ATOM 5582 C C . PHE B 1 238 ? -13.797 -28.891 -11.438 1 81 238 PHE B C 1
ATOM 5584 O O . PHE B 1 238 ? -13.773 -29.406 -12.555 1 81 238 PHE B O 1
ATOM 5591 N N . GLY B 1 239 ? -13.984 -29.594 -10.414 1 72.12 239 GLY B N 1
ATOM 5592 C CA . GLY B 1 239 ? -14.258 -31.016 -10.477 1 72.12 239 GLY B CA 1
ATOM 5593 C C . GLY B 1 239 ? -15.453 -31.359 -11.344 1 72.12 239 GLY B C 1
ATOM 5594 O O . GLY B 1 239 ? -15.406 -32.312 -12.117 1 72.12 239 GLY B O 1
ATOM 5595 N N . ASP B 1 240 ? -16.375 -30.375 -11.367 1 70.44 240 ASP B N 1
ATOM 5596 C CA . ASP B 1 240 ? -17.594 -30.609 -12.125 1 70.44 240 ASP B CA 1
ATOM 5597 C C . ASP B 1 240 ? -17.422 -30.203 -13.586 1 70.44 240 ASP B C 1
ATOM 5599 O O . ASP B 1 240 ? -17.969 -30.844 -14.484 1 70.44 240 ASP B O 1
ATOM 5603 N N . GLU B 1 241 ? -16.547 -29.156 -13.914 1 69.81 241 GLU B N 1
ATOM 5604 C CA . GLU B 1 241 ? -16.438 -28.547 -15.242 1 69.81 241 GLU B CA 1
ATOM 5605 C C . GLU B 1 241 ? -15.422 -29.297 -16.094 1 69.81 241 GLU B C 1
ATOM 5607 O O . GLU B 1 241 ? -15.562 -29.359 -17.328 1 69.81 241 GLU B O 1
ATOM 5612 N N . ILE B 1 242 ? -14.297 -29.594 -15.602 1 61.84 242 ILE B N 1
ATOM 5613 C CA . ILE B 1 242 ? -13.188 -30.109 -16.391 1 61.84 242 ILE B CA 1
ATOM 5614 C C . ILE B 1 242 ? -13.656 -31.297 -17.234 1 61.84 242 ILE B C 1
ATOM 5616 O O . ILE B 1 242 ? -13.133 -31.547 -18.312 1 61.84 242 ILE B O 1
ATOM 5620 N N . PHE B 1 243 ? -14.75 -31.984 -16.75 1 58.28 243 PHE B N 1
ATOM 5621 C CA . PHE B 1 243 ? -15 -33.188 -17.516 1 58.28 243 PHE B CA 1
ATOM 5622 C C . PHE B 1 243 ? -16.391 -33.156 -18.125 1 58.28 243 PHE B C 1
ATOM 5624 O O . PHE B 1 243 ? -16.938 -34.219 -18.5 1 58.28 243 PHE B O 1
ATOM 5631 N N . LYS B 1 244 ? -16.859 -32 -17.953 1 57.88 244 LYS B N 1
ATOM 5632 C CA . LYS B 1 244 ? -18.125 -31.875 -18.672 1 57.88 244 LYS B CA 1
ATOM 5633 C C . LYS B 1 244 ? -17.906 -31.781 -20.172 1 57.88 244 LYS B C 1
ATOM 5635 O O . LYS B 1 244 ? -16.906 -31.203 -20.625 1 57.88 244 LYS B O 1
ATOM 5640 N N . SER B 1 245 ? -18.328 -32.75 -20.859 1 49.62 245 SER B N 1
ATOM 5641 C CA . SER B 1 245 ? -18.391 -32.781 -22.328 1 49.62 245 SER B CA 1
ATOM 5642 C C . SER B 1 245 ? -18.75 -31.422 -22.906 1 49.62 245 SER B C 1
ATOM 5644 O O . SER B 1 245 ? -19.406 -30.609 -22.25 1 49.62 245 SER B O 1
ATOM 5646 N N . ALA B 1 246 ? -17.984 -30.906 -24.016 1 47.19 246 ALA B N 1
ATOM 5647 C CA . ALA B 1 246 ? -18.094 -29.734 -24.859 1 47.19 246 ALA B CA 1
ATOM 5648 C C . ALA B 1 246 ? -19.516 -29.203 -24.906 1 47.19 246 ALA B C 1
ATOM 5650 O O . ALA B 1 246 ? -19.75 -28.031 -25.234 1 47.19 246 ALA B O 1
ATOM 5651 N N . GLU B 1 247 ? -20.516 -29.875 -24.688 1 46.94 247 GLU B N 1
ATOM 5652 C CA . GLU B 1 247 ? -21.844 -29.438 -25.141 1 46.94 247 GLU B CA 1
ATOM 5653 C C . GLU B 1 247 ? -22.484 -28.5 -24.125 1 46.94 247 GLU B C 1
ATOM 5655 O O . GLU B 1 247 ? -23.547 -27.938 -24.391 1 46.94 247 GLU B O 1
ATOM 5660 N N . VAL B 1 248 ? -22.203 -28.562 -22.875 1 48.06 248 VAL B N 1
ATOM 5661 C CA . VAL B 1 248 ? -23.078 -27.812 -22 1 48.06 248 VAL B CA 1
ATOM 5662 C C . VAL B 1 248 ? -22.562 -26.375 -21.844 1 48.06 248 VAL B C 1
ATOM 5664 O O . VAL B 1 248 ? -21.359 -26.172 -21.672 1 48.06 248 VAL B O 1
ATOM 5667 N N . GLU B 1 249 ? -23.312 -25.422 -22.172 1 48.44 249 GLU B N 1
ATOM 5668 C CA . GLU B 1 249 ? -23.219 -23.969 -22.125 1 48.44 249 GLU B CA 1
ATOM 5669 C C . GLU B 1 249 ? -22.594 -23.5 -20.812 1 48.44 249 GLU B C 1
ATOM 5671 O O . GLU B 1 249 ? -22.984 -23.953 -19.734 1 48.44 249 GLU B O 1
ATOM 5676 N N . GLU B 1 250 ? -21.453 -23.016 -20.781 1 51.22 250 GLU B N 1
ATOM 5677 C CA . GLU B 1 250 ? -20.656 -22.359 -19.75 1 51.22 250 GLU B CA 1
ATOM 5678 C C . GLU B 1 250 ? -21.547 -21.484 -18.859 1 51.22 250 GLU B C 1
ATOM 5680 O O . GLU B 1 250 ? -22.203 -20.562 -19.344 1 51.22 250 GLU B O 1
ATOM 5685 N N . SER B 1 251 ? -22.094 -21.969 -17.844 1 50.84 251 SER B N 1
ATOM 5686 C CA . SER B 1 251 ? -22.875 -21.094 -16.984 1 50.84 251 SER B CA 1
ATOM 5687 C C . SER B 1 251 ? -22.047 -19.906 -16.516 1 50.84 251 SER B C 1
ATOM 5689 O O . SER B 1 251 ? -20.844 -20.031 -16.25 1 50.84 251 SER B O 1
ATOM 5691 N N . LYS B 1 252 ? -22.484 -18.844 -16.703 1 55.03 252 LYS B N 1
ATOM 5692 C CA . LYS B 1 252 ? -21.984 -17.516 -16.312 1 55.03 252 LYS B CA 1
ATOM 5693 C C . LYS B 1 252 ? -21.422 -17.547 -14.891 1 55.03 252 LYS B C 1
ATOM 5695 O O . LYS B 1 252 ? -20.438 -16.875 -14.594 1 55.03 252 LYS B O 1
ATOM 5700 N N . ASP B 1 253 ? -22.125 -18.297 -14.117 1 55.81 253 ASP B N 1
ATOM 5701 C CA . ASP B 1 253 ? -21.734 -18.344 -12.719 1 55.81 253 ASP B CA 1
ATOM 5702 C C . ASP B 1 253 ? -20.391 -19.062 -12.555 1 55.81 253 ASP B C 1
ATOM 5704 O O . ASP B 1 253 ? -19.578 -18.688 -11.711 1 55.81 253 ASP B O 1
ATOM 5708 N N . ALA B 1 254 ? -20.188 -20.062 -13.383 1 56.66 254 ALA B N 1
ATOM 5709 C CA . ALA B 1 254 ? -18.938 -20.797 -13.32 1 56.66 254 ALA B CA 1
ATOM 5710 C C . ALA B 1 254 ? -17.75 -19.922 -13.727 1 56.66 254 ALA B C 1
ATOM 5712 O O . ALA B 1 254 ? -16.688 -19.969 -13.109 1 56.66 254 ALA B O 1
ATOM 5713 N N . LYS B 1 255 ? -18.078 -19.078 -14.656 1 60.88 255 LYS B N 1
ATOM 5714 C CA . LYS B 1 255 ? -17.047 -18.141 -15.094 1 60.88 255 LYS B CA 1
ATOM 5715 C C . LYS B 1 255 ? -16.703 -17.141 -14 1 60.88 255 LYS B C 1
ATOM 5717 O O . LYS B 1 255 ? -15.547 -16.781 -13.805 1 60.88 255 LYS B O 1
ATOM 5722 N N . LYS B 1 256 ? -17.734 -16.75 -13.281 1 64.12 256 LYS B N 1
ATOM 5723 C CA . LYS B 1 256 ? -17.516 -15.758 -12.234 1 64.12 256 LYS B CA 1
ATOM 5724 C C . LYS B 1 256 ? -16.703 -16.359 -11.086 1 64.12 256 LYS B C 1
ATOM 5726 O O . LYS B 1 256 ? -15.812 -15.695 -10.539 1 64.12 256 LYS B O 1
ATOM 5731 N N . SER B 1 257 ? -17.062 -17.625 -10.719 1 62 257 SER B N 1
ATOM 5732 C CA . SER B 1 257 ? -16.328 -18.266 -9.633 1 62 257 SER B CA 1
ATOM 5733 C C . SER B 1 257 ? -14.875 -18.5 -10.016 1 62 257 SER B C 1
ATOM 5735 O O . SER B 1 257 ? -13.984 -18.453 -9.156 1 62 257 SER B O 1
ATOM 5737 N N . LEU B 1 258 ? -14.766 -18.609 -11.297 1 65.31 258 LEU B N 1
ATOM 5738 C CA . LEU B 1 258 ? -13.43 -18.938 -11.781 1 65.31 258 LEU B CA 1
ATOM 5739 C C . LEU B 1 258 ? -12.516 -17.719 -11.75 1 65.31 258 LEU B C 1
ATOM 5741 O O . LEU B 1 258 ? -11.297 -17.859 -11.664 1 65.31 258 LEU B O 1
ATOM 5745 N N . ILE B 1 259 ? -13.188 -16.625 -11.492 1 76.44 259 ILE B N 1
ATOM 5746 C CA . ILE B 1 259 ? -12.359 -15.422 -11.578 1 76.44 259 ILE B CA 1
ATOM 5747 C C . ILE B 1 259 ? -12.109 -14.859 -10.18 1 76.44 259 ILE B C 1
ATOM 5749 O O . ILE B 1 259 ? -11.156 -14.109 -9.961 1 76.44 259 ILE B O 1
ATOM 5753 N N . GLU B 1 260 ? -12.742 -15.531 -9.148 1 84.88 260 GLU B N 1
ATOM 5754 C CA . GLU B 1 260 ? -12.633 -14.953 -7.812 1 84.88 260 GLU B CA 1
ATOM 5755 C C . GLU B 1 260 ? -11.281 -15.266 -7.18 1 84.88 260 GLU B C 1
ATOM 5757 O O . GLU B 1 260 ? -10.82 -14.547 -6.289 1 84.88 260 GLU B O 1
ATOM 5762 N N . TYR B 1 261 ? -10.688 -16.406 -7.664 1 87.5 261 TYR B N 1
ATOM 5763 C CA . TYR B 1 261 ? -9.406 -16.797 -7.078 1 87.5 261 TYR B CA 1
ATOM 5764 C C . TYR B 1 261 ? -8.328 -15.773 -7.43 1 87.5 261 TYR B C 1
ATOM 5766 O O . TYR B 1 261 ? -7.297 -15.695 -6.754 1 87.5 261 TYR B O 1
ATOM 5774 N N . LYS B 1 262 ? -8.562 -15.008 -8.469 1 86.25 262 LYS B N 1
ATOM 5775 C CA . LYS B 1 262 ? -7.574 -14.023 -8.906 1 86.25 262 LYS B CA 1
ATOM 5776 C C . LYS B 1 262 ? -7.398 -12.922 -7.863 1 86.25 262 LYS B C 1
ATOM 5778 O O . LYS B 1 262 ? -6.305 -12.375 -7.715 1 86.25 262 LYS B O 1
ATOM 5783 N N . SER B 1 263 ? -8.453 -12.656 -7.137 1 89.5 263 SER B N 1
ATOM 5784 C CA . SER B 1 263 ? -8.367 -11.648 -6.082 1 89.5 263 SER B CA 1
ATOM 5785 C C . SER B 1 263 ? -7.492 -12.125 -4.93 1 89.5 263 SER B C 1
ATOM 5787 O O . SER B 1 263 ? -6.887 -11.32 -4.223 1 89.5 263 SER B O 1
ATOM 5789 N N . VAL B 1 264 ? -7.422 -13.422 -4.797 1 93.06 264 VAL B N 1
ATOM 5790 C CA . VAL B 1 264 ? -6.625 -14.008 -3.723 1 93.06 264 VAL B CA 1
ATOM 5791 C C . VAL B 1 264 ? -5.137 -13.852 -4.035 1 93.06 264 VAL B C 1
ATOM 5793 O O . VAL B 1 264 ? -4.332 -13.602 -3.137 1 93.06 264 VAL B O 1
ATOM 5796 N N . LEU B 1 265 ? -4.832 -13.891 -5.32 1 88.88 265 LEU B N 1
ATOM 5797 C CA . LEU B 1 265 ? -3.443 -13.781 -5.75 1 88.88 265 LEU B CA 1
ATOM 5798 C C . LEU B 1 265 ? -2.865 -12.414 -5.387 1 88.88 265 LEU B C 1
ATOM 5800 O O . LEU B 1 265 ? -1.671 -12.297 -5.105 1 88.88 265 LEU B O 1
ATOM 5804 N N . ASN B 1 266 ? -3.686 -11.445 -5.258 1 87 266 ASN B N 1
ATOM 5805 C CA . ASN B 1 266 ? -3.236 -10.078 -5.027 1 87 266 ASN B CA 1
ATOM 5806 C C . ASN B 1 266 ? -3.609 -9.594 -3.631 1 87 266 ASN B C 1
ATOM 5808 O O . ASN B 1 266 ? -3.676 -8.383 -3.385 1 87 266 ASN B O 1
ATOM 5812 N N . SER B 1 267 ? -3.783 -10.477 -2.699 1 92.19 267 SER B N 1
ATOM 5813 C CA . SER B 1 267 ? -4.309 -10.086 -1.396 1 92.19 267 SER B CA 1
ATOM 5814 C C . SER B 1 267 ? -3.184 -9.875 -0.387 1 92.19 267 SER B C 1
ATOM 5816 O O . SER B 1 267 ? -3.436 -9.523 0.768 1 92.19 267 SER B O 1
ATOM 5818 N N . LYS B 1 268 ? -1.941 -10 -0.771 1 92.5 268 LYS B N 1
ATOM 5819 C CA . LYS B 1 268 ? -0.833 -9.938 0.177 1 92.5 268 LYS B CA 1
ATOM 5820 C C . LYS B 1 268 ? -0.77 -8.578 0.865 1 92.5 268 LYS B C 1
ATOM 5822 O O . LYS B 1 268 ? -0.682 -8.5 2.092 1 92.5 268 LYS B O 1
ATOM 5827 N N . ASN B 1 269 ? -0.828 -7.539 0.095 1 91.5 269 ASN B N 1
ATOM 5828 C CA . ASN B 1 269 ? -0.711 -6.195 0.65 1 91.5 269 ASN B CA 1
ATOM 5829 C C . ASN B 1 269 ? -1.863 -5.879 1.599 1 91.5 269 ASN B C 1
ATOM 5831 O O . ASN B 1 269 ? -1.661 -5.25 2.639 1 91.5 269 ASN B O 1
ATOM 5835 N N . ALA B 1 270 ? -3.039 -6.246 1.226 1 93.44 270 ALA B N 1
ATOM 5836 C CA . ALA B 1 270 ? -4.199 -6.016 2.086 1 93.44 270 ALA B CA 1
ATOM 5837 C C . ALA B 1 270 ? -4.051 -6.754 3.414 1 93.44 270 ALA B C 1
ATOM 5839 O O . ALA B 1 270 ? -4.34 -6.199 4.477 1 93.44 270 ALA B O 1
ATOM 5840 N N . GLU B 1 271 ? -3.557 -7.98 3.355 1 96.19 271 GLU B N 1
ATOM 5841 C CA . GLU B 1 271 ? -3.363 -8.781 4.559 1 96.19 271 GLU B CA 1
ATOM 5842 C C . GLU B 1 271 ? -2.311 -8.156 5.473 1 96.19 271 GLU B C 1
ATOM 5844 O O . GLU B 1 271 ? -2.514 -8.055 6.684 1 96.19 271 GLU B O 1
ATOM 5849 N N . GLU B 1 272 ? -1.261 -7.738 4.914 1 93.88 272 GLU B N 1
ATOM 5850 C CA . GLU B 1 272 ? -0.174 -7.164 5.703 1 93.88 272 GLU B CA 1
ATOM 5851 C C . GLU B 1 272 ? -0.595 -5.844 6.344 1 93.88 272 GLU B C 1
ATOM 5853 O O . GLU B 1 272 ? -0.26 -5.574 7.5 1 93.88 272 GLU B O 1
ATOM 5858 N N . THR B 1 273 ? -1.311 -5.047 5.598 1 93.06 273 THR B N 1
ATOM 5859 C CA . THR B 1 273 ? -1.78 -3.768 6.121 1 93.06 273 THR B CA 1
ATOM 5860 C C . THR B 1 273 ? -2.744 -3.98 7.281 1 93.06 273 THR B C 1
ATOM 5862 O O . THR B 1 273 ? -2.613 -3.34 8.328 1 93.06 273 THR B O 1
ATOM 5865 N N . LEU B 1 274 ? -3.682 -4.879 7.102 1 96 274 LEU B N 1
ATOM 5866 C CA . LEU B 1 274 ? -4.645 -5.164 8.156 1 96 274 LEU B CA 1
ATOM 5867 C C . LEU B 1 274 ? -3.953 -5.738 9.383 1 96 274 LEU B C 1
ATOM 5869 O O . LEU B 1 274 ? -4.309 -5.406 10.523 1 96 274 LEU B O 1
ATOM 5873 N N . ALA B 1 275 ? -2.957 -6.605 9.156 1 95.44 275 ALA B N 1
ATOM 5874 C CA . ALA B 1 275 ? -2.223 -7.188 10.273 1 95.44 275 ALA B CA 1
ATOM 5875 C C . ALA B 1 275 ? -1.467 -6.113 11.055 1 95.44 275 ALA B C 1
ATOM 5877 O O . ALA B 1 275 ? -1.399 -6.164 12.281 1 95.44 275 ALA B O 1
ATOM 5878 N N . ASN B 1 276 ? -0.937 -5.141 10.375 1 92.62 276 ASN B N 1
ATOM 5879 C CA . ASN B 1 276 ? -0.214 -4.051 11.016 1 92.62 276 ASN B CA 1
ATOM 5880 C C . ASN B 1 276 ? -1.139 -3.203 11.891 1 92.62 276 ASN B C 1
ATOM 5882 O O . ASN B 1 276 ? -0.756 -2.777 12.977 1 92.62 276 ASN B O 1
ATOM 5886 N N . PHE B 1 277 ? -2.316 -2.973 11.414 1 94.31 277 PHE B N 1
ATOM 5887 C CA . PHE B 1 277 ? -3.285 -2.207 12.188 1 94.31 277 PHE B CA 1
ATOM 5888 C C . PHE B 1 277 ? -3.803 -3.023 13.367 1 94.31 277 PHE B C 1
ATOM 5890 O O . PHE B 1 277 ? -4.012 -2.486 14.461 1 94.31 277 PHE B O 1
ATOM 5897 N N . ALA B 1 278 ? -3.99 -4.328 13.109 1 94.12 278 ALA B N 1
ATOM 5898 C CA . ALA B 1 278 ? -4.562 -5.199 14.133 1 94.12 278 ALA B CA 1
ATOM 5899 C C . ALA B 1 278 ? -3.639 -5.301 15.344 1 94.12 278 ALA B C 1
ATOM 5901 O O . ALA B 1 278 ? -4.102 -5.508 16.469 1 94.12 278 ALA B O 1
ATOM 5902 N N . ARG B 1 279 ? -2.41 -5.109 15.188 1 91.56 279 ARG B N 1
ATOM 5903 C CA . ARG B 1 279 ? -1.436 -5.215 16.266 1 91.56 279 ARG B CA 1
ATOM 5904 C C . ARG B 1 279 ? -1.65 -4.121 17.312 1 91.56 279 ARG B C 1
ATOM 5906 O O . ARG B 1 279 ? -1.275 -4.277 18.469 1 91.56 279 ARG B O 1
ATOM 5913 N N . TRP B 1 280 ? -2.244 -3.02 16.859 1 90.31 280 TRP B N 1
ATOM 5914 C CA . TRP B 1 280 ? -2.449 -1.886 17.75 1 90.31 280 TRP B CA 1
ATOM 5915 C C . TRP B 1 280 ? -3.779 -2.004 18.484 1 90.31 280 TRP B C 1
ATOM 5917 O O . TRP B 1 280 ? -4.055 -1.239 19.406 1 90.31 280 TRP B O 1
ATOM 5927 N N . GLU B 1 281 ? -4.57 -2.963 18.156 1 91.81 281 GLU B N 1
ATOM 5928 C CA . GLU B 1 281 ? -5.93 -3.057 18.688 1 91.81 281 GLU B CA 1
ATOM 5929 C C . GLU B 1 281 ? -5.941 -3.742 20.047 1 91.81 281 GLU B C 1
ATOM 5931 O O . GLU B 1 281 ? -5.188 -4.691 20.281 1 91.81 281 GLU B O 1
ATOM 5936 N N . PRO B 1 282 ? -6.742 -3.184 20.891 1 89.69 282 PRO B N 1
ATOM 5937 C CA . PRO B 1 282 ? -6.984 -3.92 22.141 1 89.69 282 PRO B CA 1
ATOM 5938 C C . PRO B 1 282 ? -7.891 -5.133 21.938 1 89.69 282 PRO B C 1
ATOM 5940 O O . PRO B 1 282 ? -8.375 -5.371 20.828 1 89.69 282 PRO B O 1
ATOM 5943 N N . GLY B 1 283 ? -7.988 -5.992 23 1 89.12 283 GLY B N 1
ATOM 5944 C CA . GLY B 1 283 ? -8.883 -7.129 22.906 1 89.12 283 GLY B CA 1
ATOM 5945 C C . GLY B 1 283 ? -10.32 -6.734 22.625 1 89.12 283 GLY B C 1
ATOM 5946 O O . GLY B 1 283 ? -10.82 -5.75 23.172 1 89.12 283 GLY B O 1
ATOM 5947 N N . HIS B 1 284 ? -10.938 -7.41 21.594 1 87.31 284 HIS B N 1
ATOM 5948 C CA . HIS B 1 284 ? -12.32 -7.109 21.234 1 87.31 284 HIS B CA 1
ATOM 5949 C C . HIS B 1 284 ? -13.055 -8.367 20.781 1 87.31 284 HIS B C 1
ATOM 5951 O O . HIS B 1 284 ? -12.477 -9.227 20.109 1 87.31 284 HIS B O 1
ATOM 5957 N N . GLY B 1 285 ? -14.25 -8.414 21.172 1 81.88 285 GLY B N 1
ATOM 5958 C CA . GLY B 1 285 ? -15.039 -9.57 20.797 1 81.88 285 GLY B CA 1
ATOM 5959 C C . GLY B 1 285 ? -14.391 -10.891 21.188 1 81.88 285 GLY B C 1
ATOM 5960 O O . GLY B 1 285 ? -14.062 -11.109 22.344 1 81.88 285 GLY B O 1
ATOM 5961 N N . GLN B 1 286 ? -14.125 -11.625 20.125 1 85.5 286 GLN B N 1
ATOM 5962 C CA . GLN B 1 286 ? -13.562 -12.953 20.344 1 85.5 286 GLN B CA 1
ATOM 5963 C C . GLN B 1 286 ? -12.039 -12.938 20.266 1 85.5 286 GLN B C 1
ATOM 5965 O O . GLN B 1 286 ? -11.391 -13.945 20.547 1 85.5 286 GLN B O 1
ATOM 5970 N N . PHE B 1 287 ? -11.57 -11.82 19.969 1 89.31 287 PHE B N 1
ATOM 5971 C CA . PHE B 1 287 ? -10.125 -11.727 19.797 1 89.31 287 PHE B CA 1
ATOM 5972 C C . PHE B 1 287 ? -9.453 -11.227 21.062 1 89.31 287 PHE B C 1
ATOM 5974 O O . PHE B 1 287 ? -9.859 -10.203 21.625 1 89.31 287 PHE B O 1
ATOM 5981 N N . LYS B 1 288 ? -8.523 -11.984 21.562 1 82.94 288 LYS B N 1
ATOM 5982 C CA . LYS B 1 288 ? -7.812 -11.656 22.797 1 82.94 288 LYS B CA 1
ATOM 5983 C C . LYS B 1 288 ? -6.711 -10.633 22.531 1 82.94 288 LYS B C 1
ATOM 5985 O O . LYS B 1 288 ? -6.449 -10.273 21.391 1 82.94 288 LYS B O 1
ATOM 5990 N N . TYR B 1 289 ? -6.25 -10.242 23.734 1 82.75 289 TYR B N 1
ATOM 5991 C CA . TYR B 1 289 ? -5.117 -9.328 23.656 1 82.75 289 TYR B CA 1
ATOM 5992 C C . TYR B 1 289 ? -3.879 -10.039 23.125 1 82.75 289 TYR B C 1
ATOM 5994 O O . TYR B 1 289 ? -3.584 -11.164 23.531 1 82.75 289 TYR B O 1
ATOM 6002 N N . ARG B 1 290 ? -3.182 -9.617 22.188 1 81.5 290 ARG B N 1
ATOM 6003 C CA . ARG B 1 290 ? -2.002 -10.18 21.531 1 81.5 290 ARG B CA 1
ATOM 6004 C C . ARG B 1 290 ? -2.367 -11.398 20.688 1 81.5 290 ARG B C 1
ATOM 6006 O O . ARG B 1 290 ? -1.703 -12.438 20.781 1 81.5 290 ARG B O 1
ATOM 6013 N N . HIS B 1 291 ? -3.477 -11.305 20.078 1 88.94 291 HIS B N 1
ATOM 6014 C CA . HIS B 1 291 ? -3.895 -12.32 19.125 1 88.94 291 HIS B CA 1
ATOM 6015 C C . HIS B 1 291 ? -2.803 -12.594 18.094 1 88.94 291 HIS B C 1
ATOM 6017 O O . HIS B 1 291 ? -2.068 -11.688 17.703 1 88.94 291 HIS B O 1
ATOM 6023 N N . PRO B 1 292 ? -2.502 -13.797 17.766 1 91.75 292 PRO B N 1
ATOM 6024 C CA . PRO B 1 292 ? -1.425 -14.172 16.844 1 91.75 292 PRO B CA 1
ATOM 6025 C C . PRO B 1 292 ? -1.711 -13.766 15.406 1 91.75 292 PRO B C 1
ATOM 6027 O O . PRO B 1 292 ? -1.86 -14.633 14.539 1 91.75 292 PRO B O 1
ATOM 6030 N N . TRP B 1 293 ? -1.579 -12.547 15.156 1 93.69 293 TRP B N 1
ATOM 6031 C CA . TRP B 1 293 ? -1.864 -12.023 13.828 1 93.69 293 TRP B CA 1
ATOM 6032 C C . TRP B 1 293 ? -0.814 -12.484 12.82 1 93.69 293 TRP B C 1
ATOM 6034 O O . TRP B 1 293 ? -1.092 -12.586 11.625 1 93.69 293 TRP B O 1
ATOM 6044 N N . ARG B 1 294 ? 0.382 -12.844 13.258 1 92.75 294 ARG B N 1
ATOM 6045 C CA . ARG B 1 294 ? 1.448 -13.312 12.375 1 92.75 294 ARG B CA 1
ATOM 6046 C C . ARG B 1 294 ? 1.085 -14.641 11.734 1 92.75 294 ARG B C 1
ATOM 6048 O O . ARG B 1 294 ? 1.469 -14.914 10.594 1 92.75 294 ARG B O 1
ATOM 6055 N N . GLN B 1 295 ? 0.36 -15.438 12.445 1 95 295 GLN B N 1
ATOM 6056 C CA . GLN B 1 295 ? -0.055 -16.734 11.922 1 95 295 GLN B CA 1
ATOM 6057 C C . GLN B 1 295 ? -1.062 -16.578 10.789 1 95 295 GLN B C 1
ATOM 6059 O O . GLN B 1 295 ? -1.089 -17.375 9.852 1 95 295 GLN B O 1
ATOM 6064 N N . TYR B 1 296 ? -1.885 -15.555 10.844 1 96.12 296 TYR B N 1
ATOM 6065 C CA . TYR B 1 296 ? -2.814 -15.273 9.75 1 96.12 296 TYR B CA 1
ATOM 6066 C C . TYR B 1 296 ? -2.066 -14.969 8.461 1 96.12 296 TYR B C 1
ATOM 6068 O O . TYR B 1 296 ? -2.498 -15.367 7.375 1 96.12 296 TYR B O 1
ATOM 6076 N N . LEU B 1 297 ? -0.955 -14.281 8.633 1 95.56 297 LEU B N 1
ATOM 6077 C CA . LEU B 1 297 ? -0.145 -13.945 7.465 1 95.56 297 LEU B CA 1
ATOM 6078 C C . LEU B 1 297 ? 0.505 -15.195 6.875 1 95.56 297 LEU B C 1
ATOM 6080 O O . LEU B 1 297 ? 0.622 -15.32 5.652 1 95.56 297 LEU B O 1
ATOM 6084 N N . LYS B 1 298 ? 0.92 -16.047 7.723 1 96.12 298 LYS B N 1
ATOM 6085 C CA . LYS B 1 298 ? 1.491 -17.312 7.254 1 96.12 298 LYS B CA 1
ATOM 6086 C C . LYS B 1 298 ? 0.464 -18.125 6.469 1 96.12 298 LYS B C 1
ATOM 6088 O O . LYS B 1 298 ? 0.762 -18.625 5.387 1 96.12 298 LYS B O 1
ATOM 6093 N N . ILE B 1 299 ? -0.716 -18.203 7.012 1 96.94 299 ILE B N 1
ATOM 6094 C CA . ILE B 1 299 ? -1.793 -18.922 6.34 1 96.94 299 ILE B CA 1
ATOM 6095 C C . ILE B 1 299 ? -2.125 -18.234 5.016 1 96.94 299 ILE B C 1
ATOM 6097 O O . ILE B 1 299 ? -2.348 -18.906 4.004 1 96.94 299 ILE B O 1
ATOM 6101 N N . GLY B 1 300 ? -2.135 -16.906 5.07 1 96 300 GLY B N 1
ATOM 6102 C CA . GLY B 1 300 ? -2.367 -16.172 3.842 1 96 300 GLY B CA 1
ATOM 6103 C C . GLY B 1 300 ? -1.353 -16.469 2.758 1 96 300 GLY B C 1
ATOM 6104 O O . GLY B 1 300 ? -1.704 -16.562 1.58 1 96 300 GLY B O 1
ATOM 6105 N N . GLY B 1 301 ? -0.128 -16.609 3.182 1 93.56 301 GLY B N 1
ATOM 6106 C CA . GLY B 1 301 ? 0.907 -16.984 2.23 1 93.56 301 GLY B CA 1
ATOM 6107 C C . GLY B 1 301 ? 0.673 -18.344 1.601 1 93.56 301 GLY B C 1
ATOM 6108 O O . GLY B 1 301 ? 0.858 -18.516 0.393 1 93.56 301 GLY B O 1
ATOM 6109 N N . LEU B 1 302 ? 0.252 -19.266 2.346 1 95.5 302 LEU B N 1
ATOM 6110 C CA . LEU B 1 302 ? -0.038 -20.609 1.851 1 95.5 302 LEU B CA 1
ATOM 6111 C C . LEU B 1 302 ? -1.242 -20.594 0.915 1 95.5 302 LEU B C 1
ATOM 6113 O O . LEU B 1 302 ? -1.256 -21.297 -0.098 1 95.5 302 LEU B O 1
ATOM 6117 N N . ILE B 1 303 ? -2.24 -19.812 1.288 1 96.56 303 ILE B N 1
ATOM 6118 C CA . ILE B 1 303 ? -3.438 -19.688 0.465 1 96.56 303 ILE B CA 1
ATOM 6119 C C . ILE B 1 303 ? -3.068 -19.125 -0.901 1 96.56 303 ILE B C 1
ATOM 6121 O O . ILE B 1 303 ? -3.561 -19.578 -1.931 1 96.56 303 ILE B O 1
ATOM 6125 N N . ARG B 1 304 ? -2.23 -18.172 -0.899 1 93.38 304 ARG B N 1
ATOM 6126 C CA . ARG B 1 304 ? -1.816 -17.562 -2.164 1 93.38 304 ARG B CA 1
ATOM 6127 C C . ARG B 1 304 ? -1.015 -18.547 -3.002 1 93.38 304 ARG B C 1
ATOM 6129 O O . ARG B 1 304 ? -1.125 -18.562 -4.23 1 93.38 304 ARG B O 1
ATOM 6136 N N . GLN B 1 305 ? -0.196 -19.344 -2.396 1 90.56 305 GLN B N 1
ATOM 6137 C CA . GLN B 1 305 ? 0.521 -20.391 -3.113 1 90.56 305 GLN B CA 1
ATOM 6138 C C . GLN B 1 305 ? -0.449 -21.375 -3.76 1 90.56 305 GLN B C 1
ATOM 6140 O O . GLN B 1 305 ? -0.253 -21.781 -4.906 1 90.56 305 GLN B O 1
ATOM 6145 N N . CYS B 1 306 ? -1.413 -21.734 -3.008 1 93.5 306 CYS B N 1
ATOM 6146 C CA . CYS B 1 306 ? -2.439 -22.609 -3.545 1 93.5 306 CYS B CA 1
ATOM 6147 C C . CYS B 1 306 ? -3.164 -21.969 -4.715 1 93.5 306 CYS B C 1
ATOM 6149 O O . CYS B 1 306 ? -3.475 -22.625 -5.707 1 93.5 306 CYS B O 1
ATOM 6151 N N . ALA B 1 307 ? -3.418 -20.688 -4.543 1 92.81 307 ALA B N 1
ATOM 6152 C CA . ALA B 1 307 ? -4.09 -19.953 -5.613 1 92.81 307 ALA B CA 1
ATOM 6153 C C . ALA B 1 307 ? -3.25 -19.953 -6.887 1 92.81 307 ALA B C 1
ATOM 6155 O O . ALA B 1 307 ? -3.791 -19.984 -7.992 1 92.81 307 ALA B O 1
ATOM 6156 N N . CYS B 1 308 ? -1.98 -19.922 -6.75 1 88.31 308 CYS B N 1
ATOM 6157 C CA . CYS B 1 308 ? -1.097 -19.969 -7.91 1 88.31 308 CYS B CA 1
ATOM 6158 C C . CYS B 1 308 ? -1.237 -21.297 -8.641 1 88.31 308 CYS B C 1
ATOM 6160 O O . CYS B 1 308 ? -1.26 -21.344 -9.867 1 88.31 308 CYS B O 1
ATOM 6162 N N . ARG B 1 309 ? -1.334 -22.391 -7.926 1 89.12 309 ARG B N 1
ATOM 6163 C CA . ARG B 1 309 ? -1.521 -23.703 -8.531 1 89.12 309 ARG B CA 1
ATOM 6164 C C . ARG B 1 309 ? -2.875 -23.797 -9.219 1 89.12 309 ARG B C 1
ATOM 6166 O O . ARG B 1 309 ? -2.99 -24.406 -10.289 1 89.12 309 ARG B O 1
ATOM 6173 N N . ILE B 1 310 ? -3.842 -23.172 -8.578 1 89.44 310 ILE B N 1
ATOM 6174 C CA . ILE B 1 310 ? -5.184 -23.156 -9.148 1 89.44 310 ILE B CA 1
ATOM 6175 C C . ILE B 1 310 ? -5.188 -22.375 -10.453 1 89.44 310 ILE B C 1
ATOM 6177 O O . ILE B 1 310 ? -5.879 -22.75 -11.406 1 89.44 310 ILE B O 1
ATOM 6181 N N . ASP B 1 311 ? -4.457 -21.344 -10.422 1 86.69 311 ASP B N 1
ATOM 6182 C CA . ASP B 1 311 ? -4.355 -20.562 -11.648 1 86.69 311 ASP B CA 1
ATOM 6183 C C . ASP B 1 311 ? -3.746 -21.375 -12.781 1 86.69 311 ASP B C 1
ATOM 6185 O O . ASP B 1 311 ? -4.168 -21.266 -13.938 1 86.69 311 ASP B O 1
ATOM 6189 N N . ALA B 1 312 ? -2.801 -22.203 -12.5 1 81.31 312 ALA B N 1
ATOM 6190 C CA . ALA B 1 312 ? -2.199 -23.094 -13.492 1 81.31 312 ALA B CA 1
ATOM 6191 C C . ALA B 1 312 ? -3.205 -24.125 -13.969 1 81.31 312 ALA B C 1
ATOM 6193 O O . ALA B 1 312 ? -3.238 -24.469 -15.156 1 81.31 312 ALA B O 1
ATOM 6194 N N . LEU B 1 313 ? -3.98 -24.625 -13.039 1 82.5 313 LEU B N 1
ATOM 6195 C CA . LEU B 1 313 ? -4.996 -25.625 -13.359 1 82.5 313 LEU B CA 1
ATOM 6196 C C . LEU B 1 313 ? -6.059 -25.031 -14.281 1 82.5 313 LEU B C 1
ATOM 6198 O O . LEU B 1 313 ? -6.562 -25.719 -15.172 1 82.5 313 LEU B O 1
ATOM 6202 N N . ASN B 1 314 ? -6.43 -23.766 -14.031 1 80.88 314 ASN B N 1
ATOM 6203 C CA . ASN B 1 314 ? -7.465 -23.094 -14.812 1 80.88 314 ASN B CA 1
ATOM 6204 C C . ASN B 1 314 ? -7.074 -22.984 -16.281 1 80.88 314 ASN B C 1
ATOM 6206 O O . ASN B 1 314 ? -7.941 -22.922 -17.156 1 80.88 314 ASN B O 1
ATOM 6210 N N . GLY B 1 315 ? -5.852 -23.016 -16.562 1 71.31 315 GLY B N 1
ATOM 6211 C CA . GLY B 1 315 ? -5.406 -22.969 -17.953 1 71.31 315 GLY B CA 1
ATOM 6212 C C . GLY B 1 315 ? -5.766 -24.219 -18.734 1 71.31 315 GLY B C 1
ATOM 6213 O O . GLY B 1 315 ? -5.859 -24.188 -19.953 1 71.31 315 GLY B O 1
ATOM 6214 N N . TYR B 1 316 ? -6.082 -25.344 -18.047 1 71.69 316 TYR B N 1
ATOM 6215 C CA . TYR B 1 316 ? -6.344 -26.625 -18.703 1 71.69 316 TYR B CA 1
ATOM 6216 C C . TYR B 1 316 ? -7.84 -26.891 -18.812 1 71.69 316 TYR B C 1
ATOM 6218 O O . TYR B 1 316 ? -8.258 -27.875 -19.406 1 71.69 316 TYR B O 1
ATOM 6226 N N . ILE B 1 317 ? -8.68 -26.094 -18.203 1 64.75 317 ILE B N 1
ATOM 6227 C CA . ILE B 1 317 ? -10.125 -26.297 -18.25 1 64.75 317 ILE B CA 1
ATOM 6228 C C . ILE B 1 317 ? -10.625 -26.219 -19.688 1 64.75 317 ILE B C 1
ATOM 6230 O O . ILE B 1 317 ? -11.461 -27.031 -20.109 1 64.75 317 ILE B O 1
ATOM 6234 N N . ASN B 1 318 ? -10.094 -25.312 -20.453 1 59.84 318 ASN B N 1
ATOM 6235 C CA . ASN B 1 318 ? -10.609 -25.125 -21.797 1 59.84 318 ASN B CA 1
ATOM 6236 C C . ASN B 1 318 ? -9.812 -25.938 -22.812 1 59.84 318 ASN B C 1
ATOM 6238 O O . ASN B 1 318 ? -10.039 -25.828 -24.016 1 59.84 318 ASN B O 1
ATOM 6242 N N . SER B 1 319 ? -8.945 -26.828 -22.281 1 59.88 319 SER B N 1
ATOM 6243 C CA . SER B 1 319 ? -8.141 -27.578 -23.25 1 59.88 319 SER B CA 1
ATOM 6244 C C . SER B 1 319 ? -8.828 -28.875 -23.672 1 59.88 319 SER B C 1
ATOM 6246 O O . SER B 1 319 ? -9.484 -29.531 -22.844 1 59.88 319 SER B O 1
ATOM 6248 N N . GLU B 1 320 ? -9.266 -29 -24.906 1 57.06 320 GLU B N 1
ATOM 6249 C CA . GLU B 1 320 ? -9.867 -30.219 -25.438 1 57.06 320 GLU B CA 1
ATOM 6250 C C . GLU B 1 320 ? -8.977 -31.438 -25.188 1 57.06 320 GLU B C 1
ATOM 6252 O O . GLU B 1 320 ? -7.879 -31.531 -25.734 1 57.06 320 GLU B O 1
ATOM 6257 N N . ILE B 1 321 ? -9.32 -32.219 -24.109 1 59.5 321 ILE B N 1
ATOM 6258 C CA . ILE B 1 321 ? -8.562 -33.438 -23.797 1 59.5 321 ILE B CA 1
ATOM 6259 C C . ILE B 1 321 ? -9.086 -34.594 -24.641 1 59.5 321 ILE B C 1
ATOM 6261 O O . ILE B 1 321 ? -10.25 -35 -24.516 1 59.5 321 ILE B O 1
ATOM 6265 N N . LYS B 1 322 ? -8.406 -34.938 -25.734 1 55.75 322 LYS B N 1
ATOM 6266 C CA . LYS B 1 322 ? -8.773 -36.062 -26.594 1 55.75 322 LYS B CA 1
ATOM 6267 C C . LYS B 1 322 ? -8.141 -37.344 -26.078 1 55.75 322 LYS B C 1
ATOM 6269 O O . LYS B 1 322 ? -7.02 -37.688 -26.469 1 55.75 322 LYS B O 1
ATOM 6274 N N . ALA B 1 323 ? -8.469 -37.844 -24.844 1 59.59 323 ALA B N 1
ATOM 6275 C CA . ALA B 1 323 ? -7.961 -39.125 -24.344 1 59.59 323 ALA B CA 1
ATOM 6276 C C . ALA B 1 323 ? -8.984 -40.25 -24.547 1 59.59 323 ALA B C 1
ATOM 6278 O O . ALA B 1 323 ? -10.172 -39.969 -24.734 1 59.59 323 ALA B O 1
ATOM 6279 N N . PRO B 1 324 ? -8.422 -41.406 -24.719 1 61.53 324 PRO B N 1
ATOM 6280 C CA . PRO B 1 324 ? -9.375 -42.531 -24.812 1 61.53 324 PRO B CA 1
ATOM 6281 C C . PRO B 1 324 ? -10.375 -42.531 -23.656 1 61.53 324 PRO B C 1
ATOM 6283 O O . PRO B 1 324 ? -10.039 -42.156 -22.531 1 61.53 324 PRO B O 1
ATOM 6286 N N . GLU B 1 325 ? -11.578 -42.812 -23.938 1 64.19 325 GLU B N 1
ATOM 6287 C CA . GLU B 1 325 ? -12.75 -42.625 -23.078 1 64.19 325 GLU B CA 1
ATOM 6288 C C . GLU B 1 325 ? -12.586 -43.375 -21.75 1 64.19 325 GLU B C 1
ATOM 6290 O O . GLU B 1 325 ? -12.984 -42.875 -20.703 1 64.19 325 GLU B O 1
ATOM 6295 N N . GLU B 1 326 ? -11.938 -44.656 -21.828 1 64.81 326 GLU B N 1
ATOM 6296 C CA . GLU B 1 326 ? -11.867 -45.438 -20.594 1 64.81 326 GLU B CA 1
ATOM 6297 C C . GLU B 1 326 ? -10.922 -44.781 -19.578 1 64.81 326 GLU B C 1
ATOM 6299 O O . GLU B 1 326 ? -11.258 -44.688 -18.391 1 64.81 326 GLU B O 1
ATOM 6304 N N . ILE B 1 327 ? -9.812 -44.406 -20 1 65.81 327 ILE B N 1
ATOM 6305 C CA . ILE B 1 327 ? -8.812 -43.812 -19.125 1 65.81 327 ILE B CA 1
ATOM 6306 C C . ILE B 1 327 ? -9.273 -42.438 -18.688 1 65.81 327 ILE B C 1
ATOM 6308 O O . ILE B 1 327 ? -9.094 -42.031 -17.531 1 65.81 327 ILE B O 1
ATOM 6312 N N . LYS B 1 328 ? -9.922 -41.906 -19.594 1 70.94 328 LYS B N 1
ATOM 6313 C CA . LYS B 1 328 ? -10.453 -40.562 -19.328 1 70.94 328 LYS B CA 1
ATOM 6314 C C . LYS B 1 328 ? -11.477 -40.594 -18.188 1 70.94 328 LYS B C 1
ATOM 6316 O O . LYS B 1 328 ? -11.469 -39.719 -17.312 1 70.94 328 LYS B O 1
ATOM 6321 N N . GLU B 1 329 ? -12.156 -41.688 -18.234 1 73.5 329 GLU B N 1
ATOM 6322 C CA . GLU B 1 329 ? -13.234 -41.75 -17.25 1 73.5 329 GLU B CA 1
ATOM 6323 C C . GLU B 1 329 ? -12.68 -42.031 -15.859 1 73.5 329 GLU B C 1
ATOM 6325 O O . GLU B 1 329 ? -13.141 -41.469 -14.875 1 73.5 329 GLU B O 1
ATOM 6330 N N . LYS B 1 330 ? -11.648 -42.938 -15.789 1 73.25 330 LYS B N 1
ATOM 6331 C CA . LYS B 1 330 ? -11.125 -43.281 -14.477 1 73.25 330 LYS B CA 1
ATOM 6332 C C . LYS B 1 330 ? -10.336 -42.125 -13.875 1 73.25 330 LYS B C 1
ATOM 6334 O O . LYS B 1 330 ? -10.453 -41.812 -12.68 1 73.25 330 LYS B O 1
ATOM 6339 N N . ILE B 1 331 ? -9.562 -41.531 -14.648 1 75 331 ILE B N 1
ATOM 6340 C CA . ILE B 1 331 ? -8.773 -40.375 -14.188 1 75 331 ILE B CA 1
ATOM 6341 C C . ILE B 1 331 ? -9.695 -39.219 -13.867 1 75 331 ILE B C 1
ATOM 6343 O O . ILE B 1 331 ? -9.477 -38.5 -12.891 1 75 331 ILE B O 1
ATOM 6347 N N . LYS B 1 332 ? -10.68 -39.25 -14.586 1 76.56 332 LYS B N 1
ATOM 6348 C CA . LYS B 1 332 ? -11.664 -38.188 -14.383 1 76.56 332 LYS B CA 1
ATOM 6349 C C . LYS B 1 332 ? -12.367 -38.344 -13.039 1 76.56 332 LYS B C 1
ATOM 6351 O O . LYS B 1 332 ? -12.539 -37.344 -12.312 1 76.56 332 LYS B O 1
ATOM 6356 N N . GLU B 1 333 ? -12.695 -39.5 -12.766 1 80.88 333 GLU B N 1
ATOM 6357 C CA . GLU B 1 333 ? -13.43 -39.719 -11.523 1 80.88 333 GLU B CA 1
ATOM 6358 C C . GLU B 1 333 ? -12.555 -39.469 -10.305 1 80.88 333 GLU B C 1
ATOM 6360 O O . GLU B 1 333 ? -12.977 -38.812 -9.352 1 80.88 333 GLU B O 1
ATOM 6365 N N . THR B 1 334 ? -11.352 -39.938 -10.367 1 84.5 334 THR B N 1
ATOM 6366 C CA . THR B 1 334 ? -10.445 -39.781 -9.234 1 84.5 334 THR B CA 1
ATOM 6367 C C . THR B 1 334 ? -10.031 -38.312 -9.086 1 84.5 334 THR B C 1
ATOM 6369 O O . THR B 1 334 ? -9.93 -37.812 -7.973 1 84.5 334 THR B O 1
ATOM 6372 N N . SER B 1 335 ? -9.789 -37.719 -10.211 1 83.88 335 SER B N 1
ATOM 6373 C CA . SER B 1 335 ? -9.438 -36.281 -10.18 1 83.88 335 SER B CA 1
ATOM 6374 C C . SER B 1 335 ? -10.594 -35.438 -9.672 1 83.88 335 SER B C 1
ATOM 6376 O O . SER B 1 335 ? -10.391 -34.469 -8.945 1 83.88 335 SER B O 1
ATOM 6378 N N . LYS B 1 336 ? -11.75 -35.781 -10.078 1 86.75 336 LYS B N 1
ATOM 6379 C CA . LYS B 1 336 ? -12.945 -35.094 -9.602 1 86.75 336 LYS B CA 1
ATOM 6380 C C . LYS B 1 336 ? -13.102 -35.219 -8.086 1 86.75 336 LYS B C 1
ATOM 6382 O O . LYS B 1 336 ? -13.375 -34.25 -7.387 1 86.75 336 LYS B O 1
ATOM 6387 N N . GLU B 1 337 ? -12.883 -36.375 -7.648 1 89.25 337 GLU B N 1
ATOM 6388 C CA . GLU B 1 337 ? -12.992 -36.625 -6.211 1 89.25 337 GLU B CA 1
ATOM 6389 C C . GLU B 1 337 ? -11.938 -35.844 -5.438 1 89.25 337 GLU B C 1
ATOM 6391 O O . GLU B 1 337 ? -12.219 -35.281 -4.379 1 89.25 337 GLU B O 1
ATOM 6396 N N . MET B 1 338 ? -10.742 -35.844 -5.949 1 90.81 338 MET B N 1
ATOM 6397 C CA . MET B 1 338 ? -9.648 -35.125 -5.316 1 90.81 338 MET B CA 1
ATOM 6398 C C . MET B 1 338 ? -9.969 -33.625 -5.23 1 90.81 338 MET B C 1
ATOM 6400 O O . MET B 1 338 ? -9.797 -33 -4.176 1 90.81 338 MET B O 1
ATOM 6404 N N . SER B 1 339 ? -10.453 -33.125 -6.312 1 91.44 339 SER B N 1
ATOM 6405 C CA . SER B 1 339 ? -10.766 -31.703 -6.375 1 91.44 339 SER B CA 1
ATOM 6406 C C . SER B 1 339 ? -11.914 -31.344 -5.438 1 91.44 339 SER B C 1
ATOM 6408 O O . SER B 1 339 ? -11.844 -30.359 -4.695 1 91.44 339 SER B O 1
ATOM 6410 N N . ILE B 1 340 ? -12.945 -32.156 -5.414 1 92.5 340 ILE B N 1
ATOM 6411 C CA . ILE B 1 340 ? -14.117 -31.891 -4.59 1 92.5 340 ILE B CA 1
ATOM 6412 C C . ILE B 1 340 ? -13.742 -32 -3.113 1 92.5 340 ILE B C 1
ATOM 6414 O O . ILE B 1 340 ? -14.148 -31.172 -2.297 1 92.5 340 ILE B O 1
ATOM 6418 N N . GLU B 1 341 ? -12.898 -33 -2.801 1 94.12 341 GLU B N 1
ATOM 6419 C CA . GLU B 1 341 ? -12.492 -33.156 -1.409 1 94.12 341 GLU B CA 1
ATOM 6420 C C . GLU B 1 341 ? -11.609 -32.031 -0.946 1 94.12 341 GLU B C 1
ATOM 6422 O O . GLU B 1 341 ? -11.711 -31.562 0.198 1 94.12 341 GLU B O 1
ATOM 6427 N N . CYS B 1 342 ? -10.766 -31.594 -1.777 1 94.94 342 CYS B N 1
ATOM 6428 C CA . CYS B 1 342 ? -9.945 -30.438 -1.445 1 94.94 342 CYS B CA 1
ATOM 6429 C C . CYS B 1 342 ? -10.812 -29.188 -1.247 1 94.94 342 CYS B C 1
ATOM 6431 O O . CYS B 1 342 ? -10.578 -28.406 -0.331 1 94.94 342 CYS B O 1
ATOM 6433 N N . GLY B 1 343 ? -11.789 -29.031 -2.146 1 94.88 343 GLY B N 1
ATOM 6434 C CA . GLY B 1 343 ? -12.703 -27.922 -2.018 1 94.88 343 GLY B CA 1
ATOM 6435 C C . GLY B 1 343 ? -13.492 -27.938 -0.722 1 94.88 343 GLY B C 1
ATOM 6436 O O . GLY B 1 343 ? -13.617 -26.906 -0.05 1 94.88 343 GLY B O 1
ATOM 6437 N N . LYS B 1 344 ? -13.922 -29.062 -0.391 1 95.19 344 LYS B N 1
ATOM 6438 C CA . LYS B 1 344 ? -14.656 -29.219 0.862 1 95.19 344 LYS B CA 1
ATOM 6439 C C . LYS B 1 344 ? -13.75 -28.953 2.062 1 95.19 344 LYS B C 1
ATOM 6441 O O . LYS B 1 344 ? -14.18 -28.344 3.051 1 95.19 344 LYS B O 1
ATOM 6446 N N . ALA B 1 345 ? -12.555 -29.453 1.968 1 96.69 345 ALA B N 1
ATOM 6447 C CA . ALA B 1 345 ? -11.594 -29.219 3.045 1 96.69 345 ALA B CA 1
ATOM 6448 C C . ALA B 1 345 ? -11.367 -27.719 3.26 1 96.69 345 ALA B C 1
ATOM 6450 O O . ALA B 1 345 ? -11.414 -27.234 4.391 1 96.69 345 ALA B O 1
ATOM 6451 N N . LEU B 1 346 ? -11.172 -27.031 2.18 1 97 346 LEU B N 1
ATOM 6452 C CA . LEU B 1 346 ? -10.914 -25.594 2.268 1 97 346 LEU B CA 1
ATOM 6453 C C . LEU B 1 346 ? -12.133 -24.859 2.803 1 97 346 LEU B C 1
ATOM 6455 O O . LEU B 1 346 ? -12 -23.922 3.594 1 97 346 LEU B O 1
ATOM 6459 N N . LYS B 1 347 ? -13.273 -25.25 2.424 1 96.38 347 LYS B N 1
ATOM 6460 C CA . LYS B 1 347 ? -14.5 -24.625 2.912 1 96.38 347 LYS B CA 1
ATOM 6461 C C . LYS B 1 347 ? -14.688 -24.875 4.406 1 96.38 347 LYS B C 1
ATOM 6463 O O . LYS B 1 347 ? -15.086 -23.969 5.145 1 96.38 347 LYS B O 1
ATOM 6468 N N . GLU B 1 348 ? -14.383 -26.047 4.781 1 96 348 GLU B N 1
ATOM 6469 C CA . GLU B 1 348 ? -14.5 -26.375 6.203 1 96 348 GLU B CA 1
ATOM 6470 C C . GLU B 1 348 ? -13.453 -25.609 7.023 1 96 348 GLU B C 1
ATOM 6472 O O . GLU B 1 348 ? -13.742 -25.172 8.141 1 96 348 GLU B O 1
ATOM 6477 N N . LEU B 1 349 ? -12.289 -25.594 6.523 1 96.75 349 LEU B N 1
ATOM 6478 C CA . LEU B 1 349 ? -11.266 -24.812 7.195 1 96.75 349 LEU B CA 1
ATOM 6479 C C . LEU B 1 349 ? -11.688 -23.344 7.309 1 96.75 349 LEU B C 1
ATOM 6481 O O . LEU B 1 349 ? -11.469 -22.719 8.344 1 96.75 349 LEU B O 1
ATOM 6485 N N . SER B 1 350 ? -12.242 -22.828 6.211 1 96.94 350 SER B N 1
ATOM 6486 C CA . SER B 1 350 ? -12.75 -21.453 6.215 1 96.94 350 SER B CA 1
ATOM 6487 C C . SER B 1 350 ? -13.812 -21.266 7.297 1 96.94 350 SER B C 1
ATOM 6489 O O . SER B 1 350 ? -13.773 -20.281 8.039 1 96.94 350 SER B O 1
ATOM 6491 N N . ASN B 1 351 ? -14.68 -22.156 7.375 1 95.31 351 ASN B N 1
ATOM 6492 C CA . ASN B 1 351 ? -15.734 -22.094 8.383 1 95.31 351 ASN B CA 1
ATOM 6493 C C . ASN B 1 351 ? -15.172 -22.203 9.797 1 95.31 351 ASN B C 1
ATOM 6495 O O . ASN B 1 351 ? -15.641 -21.516 10.711 1 95.31 351 ASN B O 1
ATOM 6499 N N . SER B 1 352 ? -14.227 -23.062 9.93 1 94.62 352 SER B N 1
ATOM 6500 C CA . SER B 1 352 ? -13.578 -23.219 11.234 1 94.62 352 SER B CA 1
ATOM 6501 C C . SER B 1 352 ? -12.898 -21.922 11.664 1 94.62 352 SER B C 1
ATOM 6503 O O . SER B 1 352 ? -13 -21.531 12.828 1 94.62 352 SER B O 1
ATOM 6505 N N . VAL B 1 353 ? -12.258 -21.344 10.766 1 94.5 353 VAL B N 1
ATOM 6506 C CA . VAL B 1 353 ? -11.586 -20.094 11.086 1 94.5 353 VAL B CA 1
ATOM 6507 C C . VAL B 1 353 ? -12.633 -19.016 11.383 1 94.5 353 VAL B C 1
ATOM 6509 O O . VAL B 1 353 ? -12.5 -18.266 12.359 1 94.5 353 VAL B O 1
ATOM 6512 N N . ARG B 1 354 ? -13.656 -19 10.594 1 94.25 354 ARG B N 1
ATOM 6513 C CA . ARG B 1 354 ? -14.703 -18 10.766 1 94.25 354 ARG B CA 1
ATOM 6514 C C . ARG B 1 354 ? -15.352 -18.109 12.148 1 94.25 354 ARG B C 1
ATOM 6516 O O . ARG B 1 354 ? -15.555 -17.109 12.828 1 94.25 354 ARG B O 1
ATOM 6523 N N . LYS B 1 355 ? -15.57 -19.266 12.547 1 92.94 355 LYS B N 1
ATOM 6524 C CA . LYS B 1 355 ? -16.266 -19.5 13.812 1 92.94 355 LYS B CA 1
ATOM 6525 C C . LYS B 1 355 ? -15.273 -19.75 14.945 1 92.94 355 LYS B C 1
ATOM 6527 O O . LYS B 1 355 ? -15.672 -19.844 16.109 1 92.94 355 LYS B O 1
ATOM 6532 N N . MET B 1 356 ? -14.109 -19.828 14.633 1 92.75 356 MET B N 1
ATOM 6533 C CA . MET B 1 356 ? -13.047 -20.094 15.602 1 92.75 356 MET B CA 1
ATOM 6534 C C . MET B 1 356 ? -13.305 -21.391 16.344 1 92.75 356 MET B C 1
ATOM 6536 O O . MET B 1 356 ? -13.266 -21.438 17.578 1 92.75 356 MET B O 1
ATOM 6540 N N . ASN B 1 357 ? -13.539 -22.391 15.539 1 91.75 357 ASN B N 1
ATOM 6541 C CA . ASN B 1 357 ? -13.703 -23.766 16.016 1 91.75 357 ASN B CA 1
ATOM 6542 C C . ASN B 1 357 ? -12.609 -24.672 15.484 1 91.75 357 ASN B C 1
ATOM 6544 O O . ASN B 1 357 ? -11.984 -24.375 14.461 1 91.75 357 ASN B O 1
ATOM 6548 N N . LEU B 1 358 ? -12.383 -25.766 16.203 1 90.31 358 LEU B N 1
ATOM 6549 C CA . LEU B 1 358 ? -11.375 -26.719 15.75 1 90.31 358 LEU B CA 1
ATOM 6550 C C . LEU B 1 358 ? -11.789 -27.375 14.438 1 90.31 358 LEU B C 1
ATOM 6552 O O . LEU B 1 358 ? -12.953 -27.75 14.266 1 90.31 358 LEU B O 1
ATOM 6556 N N . PRO B 1 359 ? -10.867 -27.422 13.5 1 89.62 359 PRO B N 1
ATOM 6557 C CA . PRO B 1 359 ? -11.18 -27.969 12.172 1 89.62 359 PRO B CA 1
ATOM 6558 C C . PRO B 1 359 ? -11.156 -29.5 12.148 1 89.62 359 PRO B C 1
ATOM 6560 O O . PRO B 1 359 ? -10.406 -30.094 11.375 1 89.62 359 PRO B O 1
ATOM 6563 N N . ILE B 1 360 ? -12.07 -30.219 12.727 1 85.44 360 ILE B N 1
ATOM 6564 C CA . ILE B 1 360 ? -12.07 -31.672 12.812 1 85.44 360 ILE B CA 1
ATOM 6565 C C . ILE B 1 360 ? -12.562 -32.25 11.5 1 85.44 360 ILE B C 1
ATOM 6567 O O . ILE B 1 360 ? -11.938 -33.188 10.945 1 85.44 360 ILE B O 1
ATOM 6571 N N . SER B 1 361 ? -13.578 -31.734 10.945 1 88.75 361 SER B N 1
ATOM 6572 C CA . SER B 1 361 ? -14.156 -32.25 9.711 1 88.75 361 SER B CA 1
ATOM 6573 C C . SER B 1 361 ? -13.234 -31.984 8.523 1 88.75 361 SER B C 1
ATOM 6575 O O . SER B 1 361 ? -13.219 -32.75 7.562 1 88.75 361 SER B O 1
ATOM 6577 N N . ALA B 1 362 ? -12.422 -30.938 8.609 1 92.81 362 ALA B N 1
ATOM 6578 C CA . ALA B 1 362 ? -11.516 -30.594 7.512 1 92.81 362 ALA B CA 1
ATOM 6579 C C . ALA B 1 362 ? -10.398 -31.641 7.395 1 92.81 362 ALA B C 1
ATOM 6581 O O . ALA B 1 362 ? -9.977 -31.984 6.289 1 92.81 362 ALA B O 1
ATOM 6582 N N . ASP B 1 363 ? -9.945 -32.188 8.492 1 91.38 363 ASP B N 1
ATOM 6583 C CA . ASP B 1 363 ? -8.875 -33.156 8.5 1 91.38 363 ASP B CA 1
ATOM 6584 C C . ASP B 1 363 ? -9.305 -34.438 7.793 1 91.38 363 ASP B C 1
ATOM 6586 O O . ASP B 1 363 ? -8.5 -35.094 7.129 1 91.38 363 ASP B O 1
ATOM 6590 N N . GLU B 1 364 ? -10.594 -34.75 7.938 1 93.75 364 GLU B N 1
ATOM 6591 C CA . GLU B 1 364 ? -11.125 -35.938 7.254 1 93.75 364 GLU B CA 1
ATOM 6592 C C . GLU B 1 364 ? -11.102 -35.75 5.742 1 93.75 364 GLU B C 1
ATOM 6594 O O . GLU B 1 364 ? -10.695 -36.656 5.008 1 93.75 364 GLU B O 1
ATOM 6599 N N . HIS B 1 365 ? -11.508 -34.625 5.336 1 95.31 365 HIS B N 1
ATOM 6600 C CA . HIS B 1 365 ? -11.508 -34.344 3.904 1 95.31 365 HIS B CA 1
ATOM 6601 C C . HIS B 1 365 ? -10.094 -34.312 3.35 1 95.31 365 HIS B C 1
ATOM 6603 O O . HIS B 1 365 ? -9.852 -34.75 2.225 1 95.31 365 HIS B O 1
ATOM 6609 N N . ILE B 1 366 ? -9.141 -33.812 4.098 1 94.88 366 ILE B N 1
ATOM 6610 C CA . ILE B 1 366 ? -7.75 -33.75 3.672 1 94.88 366 ILE B CA 1
ATOM 6611 C C . ILE B 1 366 ? -7.191 -35.156 3.537 1 94.88 366 ILE B C 1
ATOM 6613 O O . ILE B 1 366 ? -6.5 -35.469 2.564 1 94.88 366 ILE B O 1
ATOM 6617 N N . THR B 1 367 ? -7.57 -36 4.461 1 93.75 367 THR B N 1
ATOM 6618 C CA . THR B 1 367 ? -7.129 -37.406 4.406 1 93.75 367 THR B CA 1
ATOM 6619 C C . THR B 1 367 ? -7.719 -38.094 3.189 1 93.75 367 THR B C 1
ATOM 6621 O O . THR B 1 367 ? -7.023 -38.844 2.508 1 93.75 367 THR B O 1
ATOM 6624 N N . ASN B 1 368 ? -8.984 -37.812 2.943 1 93.62 368 ASN B N 1
ATOM 6625 C CA . ASN B 1 368 ? -9.633 -38.375 1.765 1 93.62 368 ASN B CA 1
ATOM 6626 C C . ASN B 1 368 ? -8.969 -37.906 0.477 1 93.62 368 ASN B C 1
ATOM 6628 O O . ASN B 1 368 ? -8.805 -38.656 -0.468 1 93.62 368 ASN B O 1
ATOM 6632 N N . ALA B 1 369 ? -8.656 -36.625 0.454 1 93.5 369 ALA B N 1
ATOM 6633 C CA . ALA B 1 369 ? -7.98 -36.094 -0.722 1 93.5 369 ALA B CA 1
ATOM 6634 C C . ALA B 1 369 ? -6.609 -36.719 -0.92 1 93.5 369 ALA B C 1
ATOM 6636 O O . ALA B 1 369 ? -6.227 -37.062 -2.047 1 93.5 369 ALA B O 1
ATOM 6637 N N . LYS B 1 370 ? -5.898 -36.969 0.154 1 92.5 370 LYS B N 1
ATOM 6638 C CA . LYS B 1 370 ? -4.59 -37.625 0.089 1 92.5 370 LYS B CA 1
ATOM 6639 C C . LYS B 1 370 ? -4.711 -39.062 -0.392 1 92.5 370 LYS B C 1
ATOM 6641 O O . LYS B 1 370 ? -3.891 -39.531 -1.185 1 92.5 370 LYS B O 1
ATOM 6646 N N . LYS B 1 371 ? -5.773 -39.75 0.081 1 91.81 371 LYS B N 1
ATOM 6647 C CA . LYS B 1 371 ? -6.023 -41.125 -0.359 1 91.81 371 LYS B CA 1
ATOM 6648 C C . LYS B 1 371 ? -6.332 -41.156 -1.853 1 91.81 371 LYS B C 1
ATOM 6650 O O . LYS B 1 371 ? -5.836 -42.031 -2.566 1 91.81 371 LYS B O 1
ATOM 6655 N N . SER B 1 372 ? -7.156 -40.219 -2.246 1 89.56 372 SER B N 1
ATOM 6656 C CA . SER B 1 372 ? -7.492 -40.156 -3.664 1 89.56 372 SER B CA 1
ATOM 6657 C C . SER B 1 372 ? -6.258 -39.844 -4.512 1 89.56 372 SER B C 1
ATOM 6659 O O . SER B 1 372 ? -6.117 -40.375 -5.617 1 89.56 372 SER B O 1
ATOM 6661 N N . ALA B 1 373 ? -5.414 -39 -4.031 1 87.62 373 ALA B N 1
ATOM 6662 C CA . ALA B 1 373 ? -4.176 -38.688 -4.742 1 87.62 373 ALA B CA 1
ATOM 6663 C C . ALA B 1 373 ? -3.283 -39.906 -4.859 1 87.62 373 ALA B C 1
ATOM 6665 O O . ALA B 1 373 ? -2.689 -40.156 -5.91 1 87.62 373 ALA B O 1
ATOM 6666 N N . LYS B 1 374 ? -3.227 -40.719 -3.795 1 85.12 374 LYS B N 1
ATOM 6667 C CA . LYS B 1 374 ? -2.455 -41.969 -3.82 1 85.12 374 LYS B CA 1
ATOM 6668 C C . LYS B 1 374 ? -3.066 -42.969 -4.785 1 85.12 374 LYS B C 1
ATOM 6670 O O . LYS B 1 374 ? -2.348 -43.656 -5.512 1 85.12 374 LYS B O 1
ATOM 6675 N N . SER B 1 375 ? -4.434 -43 -4.758 1 85.38 375 SER B N 1
ATOM 6676 C CA . SER B 1 375 ? -5.137 -43.906 -5.668 1 85.38 375 SER B CA 1
ATOM 6677 C C . SER B 1 375 ? -4.891 -43.5 -7.125 1 85.38 375 SER B C 1
ATOM 6679 O O . SER B 1 375 ? -4.719 -44.375 -7.98 1 85.38 375 SER B O 1
ATOM 6681 N N . LEU B 1 376 ? -4.965 -42.219 -7.336 1 82 376 LEU B N 1
ATOM 6682 C CA . LEU B 1 376 ? -4.699 -41.75 -8.68 1 82 376 LEU B CA 1
ATOM 6683 C C . LEU B 1 376 ? -3.285 -42.094 -9.125 1 82 376 LEU B C 1
ATOM 6685 O O . LEU B 1 376 ? -3.074 -42.531 -10.266 1 82 376 LEU B O 1
ATOM 6689 N N . ASN B 1 377 ? -2.336 -41.969 -8.211 1 75.19 377 ASN B N 1
ATOM 6690 C CA . ASN B 1 377 ? -0.953 -42.344 -8.508 1 75.19 377 ASN B CA 1
ATOM 6691 C C . ASN B 1 377 ? -0.812 -43.844 -8.781 1 75.19 377 ASN B C 1
ATOM 6693 O O . ASN B 1 377 ? -0.07 -44.25 -9.68 1 75.19 377 ASN B O 1
ATOM 6697 N N . SER B 1 378 ? -1.626 -44.625 -8.055 1 75.5 378 SER B N 1
ATOM 6698 C CA . SER B 1 378 ? -1.608 -46.062 -8.258 1 75.5 378 SER B CA 1
ATOM 6699 C C . SER B 1 378 ? -2.268 -46.438 -9.578 1 75.5 378 SER B C 1
ATOM 6701 O O . SER B 1 378 ? -1.799 -47.344 -10.273 1 75.5 378 SER B O 1
ATOM 6703 N N . LEU B 1 379 ? -3.391 -45.75 -9.891 1 75.12 379 LEU B N 1
ATOM 6704 C CA . LEU B 1 379 ? -4.09 -46 -11.148 1 75.12 379 LEU B CA 1
ATOM 6705 C C . LEU B 1 379 ? -3.199 -45.656 -12.336 1 75.12 379 LEU B C 1
ATOM 6707 O O . LEU B 1 379 ? -3.193 -46.375 -13.344 1 75.12 379 LEU B O 1
ATOM 6711 N N . LEU B 1 380 ? -2.619 -44.562 -12.164 1 69.75 380 LEU B N 1
ATOM 6712 C CA . LEU B 1 380 ? -1.729 -44.156 -13.234 1 69.75 380 LEU B CA 1
ATOM 6713 C C . LEU B 1 380 ? -0.555 -45.094 -13.391 1 69.75 380 LEU B C 1
ATOM 6715 O O . LEU B 1 380 ? -0.086 -45.344 -14.5 1 69.75 380 LEU B O 1
ATOM 6719 N N . LYS B 1 381 ? -0.22 -45.781 -12.273 1 66.31 381 LYS B N 1
ATOM 6720 C CA . LYS B 1 381 ? 0.848 -46.781 -12.281 1 66.31 381 LYS B CA 1
ATOM 6721 C C . LYS B 1 381 ? 0.386 -48.062 -12.93 1 66.31 381 LYS B C 1
ATOM 6723 O O . LYS B 1 381 ? 1.114 -48.656 -13.734 1 66.31 381 LYS B O 1
ATOM 6728 N N . THR B 1 382 ? -0.862 -48.469 -12.57 1 63 382 THR B N 1
ATOM 6729 C CA . THR B 1 382 ? -1.377 -49.75 -13.055 1 63 382 THR B CA 1
ATOM 6730 C C . THR B 1 382 ? -1.901 -49.594 -14.484 1 63 382 THR B C 1
ATOM 6732 O O . THR B 1 382 ? -1.81 -50.531 -15.281 1 63 382 THR B O 1
ATOM 6735 N N . GLY B 1 383 ? -2.791 -48.562 -14.727 1 57.84 383 GLY B N 1
ATOM 6736 C CA . GLY B 1 383 ? -3.363 -48.344 -16.047 1 57.84 383 GLY B CA 1
ATOM 6737 C C . GLY B 1 383 ? -2.322 -48.281 -17.141 1 57.84 383 GLY B C 1
ATOM 6738 O O . GLY B 1 383 ? -2.57 -48.75 -18.266 1 57.84 383 GLY B O 1
ATOM 6739 N N . ILE B 1 384 ? -1.227 -47.688 -16.844 1 53.28 384 ILE B N 1
ATOM 6740 C CA . ILE B 1 384 ? -0.169 -47.5 -17.828 1 53.28 384 ILE B CA 1
ATOM 6741 C C . ILE B 1 384 ? 0.419 -48.875 -18.219 1 53.28 384 ILE B C 1
ATOM 6743 O O . ILE B 1 384 ? 0.77 -49.094 -19.391 1 53.28 384 ILE B O 1
ATOM 6747 N N . ASN B 1 385 ? 0.468 -49.844 -17.234 1 53.78 385 ASN B N 1
ATOM 6748 C CA . ASN B 1 385 ? 0.996 -51.156 -17.578 1 53.78 385 ASN B CA 1
ATOM 6749 C C . ASN B 1 385 ? 0.083 -51.906 -18.562 1 53.78 385 ASN B C 1
ATOM 6751 O O . ASN B 1 385 ? 0.543 -52.75 -19.328 1 53.78 385 ASN B O 1
ATOM 6755 N N . ASN B 1 386 ? -1.152 -51.562 -18.406 1 53.28 386 ASN B N 1
ATOM 6756 C CA . ASN B 1 386 ? -2.082 -52.312 -19.234 1 53.28 386 ASN B CA 1
ATOM 6757 C C . ASN B 1 386 ? -2.475 -51.531 -20.484 1 53.28 386 ASN B C 1
ATOM 6759 O O . ASN B 1 386 ? -3.189 -52.031 -21.344 1 53.28 386 ASN B O 1
ATOM 6763 N N . TRP B 1 387 ? -2.117 -50.188 -20.453 1 51.03 387 TRP B N 1
ATOM 6764 C CA . TRP B 1 387 ? -2.695 -49.406 -21.531 1 51.03 387 TRP B CA 1
ATOM 6765 C C . TRP B 1 387 ? -1.771 -49.406 -22.75 1 51.03 387 TRP B C 1
ATOM 6767 O O . TRP B 1 387 ? -0.803 -48.656 -22.797 1 51.03 387 TRP B O 1
ATOM 6777 N N . GLU B 1 388 ? -1.492 -50.531 -23.297 1 48.91 388 GLU B N 1
ATOM 6778 C CA . GLU B 1 388 ? -0.667 -50.75 -24.469 1 48.91 388 GLU B CA 1
ATOM 6779 C C . GLU B 1 388 ? -0.881 -49.656 -25.516 1 48.91 388 GLU B C 1
ATOM 6781 O O . GLU B 1 388 ? 0.05 -49.281 -26.219 1 48.91 388 GLU B O 1
ATOM 6786 N N . GLU B 1 389 ? -2.225 -49.156 -25.734 1 50.34 389 GLU B N 1
ATOM 6787 C CA . GLU B 1 389 ? -2.51 -48.375 -26.938 1 50.34 389 GLU B CA 1
ATOM 6788 C C . GLU B 1 389 ? -2.846 -46.938 -26.594 1 50.34 389 GLU B C 1
ATOM 6790 O O . GLU B 1 389 ? -3.428 -46.219 -27.422 1 50.34 389 GLU B O 1
ATOM 6795 N N . ILE B 1 390 ? -2.518 -46.531 -25.484 1 52.25 390 ILE B N 1
ATOM 6796 C CA . ILE B 1 390 ? -3.047 -45.188 -25.219 1 52.25 390 ILE B CA 1
ATOM 6797 C C . ILE B 1 390 ? -2.082 -44.125 -25.75 1 52.25 390 ILE B C 1
ATOM 6799 O O . ILE B 1 390 ? -0.873 -44.219 -25.516 1 52.25 390 ILE B O 1
ATOM 6803 N N . ASN B 1 391 ? -2.584 -43.406 -26.75 1 53.81 391 ASN B N 1
ATOM 6804 C CA . ASN B 1 391 ? -1.903 -42.219 -27.234 1 53.81 391 ASN B CA 1
ATOM 6805 C C . ASN B 1 391 ? -1.559 -41.25 -26.109 1 53.81 391 ASN B C 1
ATOM 6807 O O . ASN B 1 391 ? -2.451 -40.75 -25.438 1 53.81 391 ASN B O 1
ATOM 6811 N N . LEU B 1 392 ? -0.356 -41.344 -25.719 1 55.59 392 LEU B N 1
ATOM 6812 C CA . LEU B 1 392 ? 0.177 -40.562 -24.609 1 55.59 392 LEU B CA 1
ATOM 6813 C C . LEU B 1 392 ? -0.257 -39.094 -24.703 1 55.59 392 LEU B C 1
ATOM 6815 O O . LEU B 1 392 ? -0.469 -38.438 -23.688 1 55.59 392 LEU B O 1
ATOM 6819 N N . LEU B 1 393 ? -0.501 -38.594 -25.969 1 56.78 393 LEU B N 1
ATOM 6820 C CA . LEU B 1 393 ? -0.876 -37.188 -26.141 1 56.78 393 LEU B CA 1
ATOM 6821 C C . LEU B 1 393 ? -2.193 -36.875 -25.438 1 56.78 393 LEU B C 1
ATOM 6823 O O . LEU B 1 393 ? -2.398 -35.781 -24.938 1 56.78 393 LEU B O 1
ATOM 6827 N N . GLN B 1 394 ? -2.857 -37.938 -25.5 1 61.12 394 GLN B N 1
ATOM 6828 C CA . GLN B 1 394 ? -4.191 -37.719 -24.953 1 61.12 394 GLN B CA 1
ATOM 6829 C C . GLN B 1 394 ? -4.18 -37.812 -23.422 1 61.12 394 GLN B C 1
ATOM 6831 O O . GLN B 1 394 ? -5.078 -37.281 -22.766 1 61.12 394 GLN B O 1
ATOM 6836 N N . VAL B 1 395 ? -2.98 -38.344 -23 1 64.5 395 VAL B N 1
ATOM 6837 C CA . VAL B 1 395 ? -2.947 -38.594 -21.562 1 64.5 395 VAL B CA 1
ATOM 6838 C C . VAL B 1 395 ? -2.18 -37.5 -20.859 1 64.5 395 VAL B C 1
ATOM 6840 O O . VAL B 1 395 ? -2.346 -37.281 -19.656 1 64.5 395 VAL B O 1
ATOM 6843 N N . ILE B 1 396 ? -1.489 -36.688 -21.656 1 68.56 396 ILE B N 1
ATOM 6844 C CA . ILE B 1 396 ? -0.583 -35.719 -21.062 1 68.56 396 ILE B CA 1
ATOM 6845 C C . ILE B 1 396 ? -1.387 -34.656 -20.297 1 68.56 396 ILE B C 1
ATOM 6847 O O . ILE B 1 396 ? -1.087 -34.344 -19.141 1 68.56 396 ILE B O 1
ATOM 6851 N N . PRO B 1 397 ? -2.398 -34.125 -20.953 1 71 397 PRO B N 1
ATOM 6852 C CA . PRO B 1 397 ? -3.156 -33.125 -20.219 1 71 397 PRO B CA 1
ATOM 6853 C C . PRO B 1 397 ? -3.797 -33.688 -18.938 1 71 397 PRO B C 1
ATOM 6855 O O . PRO B 1 397 ? -3.863 -33 -17.922 1 71 397 PRO B O 1
ATOM 6858 N N . LEU B 1 398 ? -4.141 -34.906 -19.031 1 73 398 LEU B N 1
ATOM 6859 C CA . LEU B 1 398 ? -4.766 -35.531 -17.875 1 73 398 LEU B CA 1
ATOM 6860 C C . LEU B 1 398 ? -3.742 -35.781 -16.766 1 73 398 LEU B C 1
ATOM 6862 O O . LEU B 1 398 ? -4.043 -35.594 -15.578 1 73 398 LEU B O 1
ATOM 6866 N N . ALA B 1 399 ? -2.57 -36.125 -17.203 1 72.62 399 ALA B N 1
ATOM 6867 C CA . ALA B 1 399 ? -1.505 -36.375 -16.234 1 72.62 399 ALA B CA 1
ATOM 6868 C C . ALA B 1 399 ? -1.069 -35.062 -15.578 1 72.62 399 ALA B C 1
ATOM 6870 O O . ALA B 1 399 ? -0.735 -35.031 -14.391 1 72.62 399 ALA B O 1
ATOM 6871 N N . THR B 1 400 ? -1.094 -34.031 -16.359 1 77 400 THR B N 1
ATOM 6872 C CA . THR B 1 400 ? -0.738 -32.719 -15.836 1 77 400 THR B CA 1
ATOM 6873 C C . THR B 1 400 ? -1.766 -32.25 -14.812 1 77 400 THR B C 1
ATOM 6875 O O . THR B 1 400 ? -1.402 -31.75 -13.742 1 77 400 THR B O 1
ATOM 6878 N N . ILE B 1 401 ? -2.93 -32.406 -15.164 1 79.69 401 ILE B N 1
ATOM 6879 C CA . ILE B 1 401 ? -3.998 -32.031 -14.242 1 79.69 401 ILE B CA 1
ATOM 6880 C C . ILE B 1 401 ? -3.857 -32.844 -12.945 1 79.69 401 ILE B C 1
ATOM 6882 O O . ILE B 1 401 ? -3.984 -32.281 -11.852 1 79.69 401 ILE B O 1
ATOM 6886 N N . ALA B 1 402 ? -3.539 -34.062 -13.133 1 79.38 402 ALA B N 1
ATOM 6887 C CA . ALA B 1 402 ? -3.393 -34.938 -11.961 1 79.38 402 ALA B CA 1
ATOM 6888 C C . ALA B 1 402 ? -2.221 -34.5 -11.094 1 79.38 402 ALA B C 1
ATOM 6890 O O . ALA B 1 402 ? -2.318 -34.5 -9.867 1 79.38 402 ALA B O 1
ATOM 6891 N N . SER B 1 403 ? -1.174 -34.094 -11.703 1 81.44 403 SER B N 1
ATOM 6892 C CA . SER B 1 403 ? 0.003 -33.656 -10.953 1 81.44 403 SER B CA 1
ATOM 6893 C C . SER B 1 403 ? -0.252 -32.344 -10.227 1 81.44 403 SER B C 1
ATOM 6895 O O . SER B 1 403 ? 0.117 -32.188 -9.062 1 81.44 403 SER B O 1
ATOM 6897 N N . ILE B 1 404 ? -0.845 -31.438 -10.945 1 84.06 404 ILE B N 1
ATOM 6898 C CA . ILE B 1 404 ? -1.161 -30.156 -10.336 1 84.06 404 ILE B CA 1
ATOM 6899 C C . ILE B 1 404 ? -2.135 -30.344 -9.172 1 84.06 404 ILE B C 1
ATOM 6901 O O . ILE B 1 404 ? -2.014 -29.703 -8.133 1 84.06 404 ILE B O 1
ATOM 6905 N N . LEU B 1 405 ? -3.057 -31.234 -9.375 1 87.5 405 LEU B N 1
ATOM 6906 C CA . LEU B 1 405 ? -4.023 -31.516 -8.32 1 87.5 405 LEU B CA 1
ATOM 6907 C C . LEU B 1 405 ? -3.34 -32.125 -7.102 1 87.5 405 LEU B C 1
ATOM 6909 O O . LEU B 1 405 ? -3.721 -31.859 -5.961 1 87.5 405 LEU B O 1
ATOM 6913 N N . THR B 1 406 ? -2.369 -32.938 -7.367 1 87.06 406 THR B N 1
ATOM 6914 C CA . THR B 1 406 ? -1.619 -33.531 -6.258 1 87.06 406 THR B CA 1
ATOM 6915 C C . THR B 1 406 ? -0.879 -32.438 -5.48 1 87.06 406 THR B C 1
ATOM 6917 O O . THR B 1 406 ? -0.814 -32.469 -4.25 1 87.06 406 THR B O 1
ATOM 6920 N N . ASP B 1 407 ? -0.362 -31.484 -6.199 1 87.5 407 ASP B N 1
ATOM 6921 C CA . ASP B 1 407 ? 0.286 -30.344 -5.555 1 87.5 407 ASP B CA 1
ATOM 6922 C C . ASP B 1 407 ? -0.715 -29.531 -4.73 1 87.5 407 ASP B C 1
ATOM 6924 O O . ASP B 1 407 ? -0.374 -29.016 -3.666 1 87.5 407 ASP B O 1
ATOM 6928 N N . ILE B 1 408 ? -1.86 -29.422 -5.262 1 92.19 408 ILE B N 1
ATOM 6929 C CA . ILE B 1 408 ? -2.91 -28.688 -4.562 1 92.19 408 ILE B CA 1
ATOM 6930 C C . ILE B 1 408 ? -3.268 -29.406 -3.266 1 92.19 408 ILE B C 1
ATOM 6932 O O . ILE B 1 408 ? -3.492 -28.766 -2.236 1 92.19 408 ILE B O 1
ATOM 6936 N N . VAL B 1 409 ? -3.291 -30.703 -3.346 1 93.75 409 VAL B N 1
ATOM 6937 C CA . VAL B 1 409 ? -3.584 -31.484 -2.146 1 93.75 409 VAL B CA 1
ATOM 6938 C C . VAL B 1 409 ? -2.518 -31.219 -1.087 1 93.75 409 VAL B C 1
ATOM 6940 O O . VAL B 1 409 ? -2.834 -31.062 0.094 1 93.75 409 VAL B O 1
ATOM 6943 N N . ILE B 1 410 ? -1.298 -31.094 -1.488 1 91.06 410 ILE B N 1
ATOM 6944 C CA . ILE B 1 410 ? -0.208 -30.812 -0.56 1 91.06 410 ILE B CA 1
ATOM 6945 C C . ILE B 1 410 ? -0.383 -29.422 0.036 1 91.06 410 ILE B C 1
ATOM 6947 O O . ILE B 1 410 ? -0.201 -29.219 1.239 1 91.06 410 ILE B O 1
ATOM 6951 N N . CYS B 1 411 ? -0.728 -28.5 -0.797 1 93.56 411 CYS B N 1
ATOM 6952 C CA . CYS B 1 411 ? -0.95 -27.141 -0.331 1 93.56 411 CYS B CA 1
ATOM 6953 C C . CYS B 1 411 ? -2.096 -27.078 0.672 1 93.56 411 CYS B C 1
ATOM 6955 O O . CYS B 1 411 ? -2.006 -26.391 1.688 1 93.56 411 CYS B O 1
ATOM 6957 N N . VAL B 1 412 ? -3.15 -27.781 0.374 1 96.56 412 VAL B N 1
ATOM 6958 C CA . VAL B 1 412 ? -4.32 -27.781 1.246 1 96.56 412 VAL B CA 1
ATOM 6959 C C . VAL B 1 412 ? -3.959 -28.406 2.592 1 96.56 412 VAL B C 1
ATOM 6961 O O . VAL B 1 412 ? -4.418 -27.938 3.641 1 96.56 412 VAL B O 1
ATOM 6964 N N . ASP B 1 413 ? -3.127 -29.391 2.506 1 95.81 413 ASP B N 1
ATOM 6965 C CA . ASP B 1 413 ? -2.656 -30.016 3.74 1 95.81 413 ASP B CA 1
ATOM 6966 C C . ASP B 1 413 ? -1.844 -29.016 4.574 1 95.81 413 ASP B C 1
ATOM 6968 O O . ASP B 1 413 ? -2.008 -28.953 5.797 1 95.81 413 ASP B O 1
ATOM 6972 N N . GLU B 1 414 ? -1.011 -28.312 3.961 1 95.75 414 GLU B N 1
ATOM 6973 C CA . GLU B 1 414 ? -0.216 -27.297 4.656 1 95.75 414 GLU B CA 1
ATOM 6974 C C . GLU B 1 414 ? -1.103 -26.203 5.242 1 95.75 414 GLU B C 1
ATOM 6976 O O . GLU B 1 414 ? -0.835 -25.703 6.336 1 95.75 414 GLU B O 1
ATOM 6981 N N . ILE B 1 415 ? -2.086 -25.812 4.5 1 97.31 415 ILE B N 1
ATOM 6982 C CA . ILE B 1 415 ? -3.039 -24.828 5.004 1 97.31 415 ILE B CA 1
ATOM 6983 C C . ILE B 1 415 ? -3.742 -25.375 6.242 1 97.31 415 ILE B C 1
ATOM 6985 O O . ILE B 1 415 ? -3.916 -24.656 7.234 1 97.31 415 ILE B O 1
ATOM 6989 N N . GLY B 1 416 ? -4.152 -26.656 6.121 1 96.69 416 GLY B N 1
ATOM 6990 C CA . GLY B 1 416 ? -4.766 -27.297 7.27 1 96.69 416 GLY B CA 1
ATOM 6991 C C . GLY B 1 416 ? -3.879 -27.297 8.5 1 96.69 416 GLY B C 1
ATOM 6992 O O . GLY B 1 416 ? -4.348 -27.016 9.609 1 96.69 416 GLY B O 1
ATOM 6993 N N . GLN B 1 417 ? -2.639 -27.578 8.32 1 95.69 417 GLN B N 1
ATOM 6994 C CA . GLN B 1 417 ? -1.689 -27.531 9.43 1 95.69 417 GLN B CA 1
ATOM 6995 C C . GLN B 1 417 ? -1.558 -26.125 9.984 1 95.69 417 GLN B C 1
ATOM 6997 O O . GLN B 1 417 ? -1.459 -25.938 11.203 1 95.69 417 GLN B O 1
ATOM 7002 N N . GLY B 1 418 ? -1.518 -25.188 9.062 1 95.81 418 GLY B N 1
ATOM 7003 C CA . GLY B 1 418 ? -1.458 -23.797 9.5 1 95.81 418 GLY B CA 1
ATOM 7004 C C . GLY B 1 418 ? -2.658 -23.375 10.328 1 95.81 418 GLY B C 1
ATOM 7005 O O . GLY B 1 418 ? -2.512 -22.672 11.328 1 95.81 418 GLY B O 1
ATOM 7006 N N . VAL B 1 419 ? -3.818 -23.766 9.945 1 96.62 419 VAL B N 1
ATOM 7007 C CA . VAL B 1 419 ? -5.047 -23.438 10.656 1 96.62 419 VAL B CA 1
ATOM 7008 C C . VAL B 1 419 ? -5.07 -24.141 12.008 1 96.62 419 VAL B C 1
ATOM 7010 O O . VAL B 1 419 ? -5.531 -23.578 13 1 96.62 419 VAL B O 1
ATOM 7013 N N . ASN B 1 420 ? -4.57 -25.359 12.062 1 95 420 ASN B N 1
ATOM 7014 C CA . ASN B 1 420 ? -4.48 -26.078 13.328 1 95 420 ASN B CA 1
ATOM 7015 C C . ASN B 1 420 ? -3.539 -25.375 14.305 1 95 420 ASN B C 1
ATOM 7017 O O . ASN B 1 420 ? -3.816 -25.312 15.5 1 95 420 ASN B O 1
ATOM 7021 N N . GLU B 1 421 ? -2.482 -24.922 13.797 1 95.06 421 GLU B N 1
ATOM 7022 C CA . GLU B 1 421 ? -1.57 -24.156 14.633 1 95.06 421 GLU B CA 1
ATOM 7023 C C . GLU B 1 421 ? -2.242 -22.891 15.156 1 95.06 421 GLU B C 1
ATOM 7025 O O . GLU B 1 421 ? -2.066 -22.516 16.312 1 95.06 421 GLU B O 1
ATOM 7030 N N . LEU B 1 422 ? -2.934 -22.234 14.266 1 95.12 422 LEU B N 1
ATOM 7031 C CA . LEU B 1 422 ? -3.672 -21.047 14.68 1 95.12 422 LEU B CA 1
ATOM 7032 C C . LEU B 1 422 ? -4.695 -21.391 15.758 1 95.12 422 LEU B C 1
ATOM 7034 O O . LEU B 1 422 ? -4.867 -20.641 16.719 1 95.12 422 LEU B O 1
ATOM 7038 N N . ALA B 1 423 ? -5.391 -22.469 15.602 1 93.75 423 ALA B N 1
ATOM 7039 C CA . ALA B 1 423 ? -6.395 -22.906 16.562 1 93.75 423 ALA B CA 1
ATOM 7040 C C . ALA B 1 423 ? -5.773 -23.156 17.938 1 93.75 423 ALA B C 1
ATOM 7042 O O . ALA B 1 423 ? -6.375 -22.844 18.969 1 93.75 423 ALA B O 1
ATOM 7043 N N . THR B 1 424 ? -4.574 -23.656 17.969 1 91.94 424 THR B N 1
ATOM 7044 C CA . THR B 1 424 ? -3.869 -23.891 19.219 1 91.94 424 THR B CA 1
ATOM 7045 C C . THR B 1 424 ? -3.414 -22.578 19.844 1 91.94 424 THR B C 1
ATOM 7047 O O . THR B 1 424 ? -3.604 -22.359 21.031 1 91.94 424 THR B O 1
ATOM 7050 N N . LEU B 1 425 ? -2.873 -21.734 19 1 91.94 425 LEU B N 1
ATOM 7051 C CA . LEU B 1 425 ? -2.355 -20.453 19.5 1 91.94 425 LEU B CA 1
ATOM 7052 C C . LEU B 1 425 ? -3.486 -19.562 19.984 1 91.94 425 LEU B C 1
ATOM 7054 O O . LEU B 1 425 ? -3.336 -18.844 20.969 1 91.94 425 LEU B O 1
ATOM 7058 N N . ALA B 1 426 ? -4.605 -19.578 19.281 1 91.38 426 ALA B N 1
ATOM 7059 C CA . ALA B 1 426 ? -5.719 -18.688 19.578 1 91.38 426 ALA B CA 1
ATOM 7060 C C . ALA B 1 426 ? -6.75 -19.391 20.469 1 91.38 426 ALA B C 1
ATOM 7062 O O . ALA B 1 426 ? -7.785 -18.812 20.797 1 91.38 426 ALA B O 1
ATOM 7063 N N . HIS B 1 427 ? -6.57 -20.609 20.797 1 88.31 427 HIS B N 1
ATOM 7064 C CA . HIS B 1 427 ? -7.438 -21.375 21.688 1 88.31 427 HIS B CA 1
ATOM 7065 C C . HIS B 1 427 ? -8.859 -21.469 21.141 1 88.31 427 HIS B C 1
ATOM 7067 O O . HIS B 1 427 ? -9.812 -21.062 21.812 1 88.31 427 HIS B O 1
ATOM 7073 N N . PHE B 1 428 ? -8.969 -22.031 19.969 1 89.94 428 PHE B N 1
ATOM 7074 C CA . PHE B 1 428 ? -10.273 -22.25 19.359 1 89.94 428 PHE B CA 1
ATOM 7075 C C . PHE B 1 428 ? -11.125 -23.188 20.203 1 89.94 428 PHE B C 1
ATOM 7077 O O . PHE B 1 428 ? -10.602 -24.062 20.891 1 89.94 428 PHE B O 1
ATOM 7084 N N . LYS B 1 429 ? -12.414 -22.984 20.188 1 86.94 429 LYS B N 1
ATOM 7085 C CA . LYS B 1 429 ? -13.336 -23.781 20.984 1 86.94 429 LYS B CA 1
ATOM 7086 C C . LYS B 1 429 ? -13.602 -25.141 20.328 1 86.94 429 LYS B C 1
ATOM 7088 O O . LYS B 1 429 ? -13.555 -25.25 19.094 1 86.94 429 LYS B O 1
ATOM 7093 N N . LYS B 1 430 ? -13.719 -26.172 21.094 1 79 430 LYS B N 1
ATOM 7094 C CA . LYS B 1 430 ? -14.102 -27.484 20.594 1 79 430 LYS B CA 1
ATOM 7095 C C . LYS B 1 430 ? -15.578 -27.531 20.219 1 79 430 LYS B C 1
ATOM 7097 O O . LYS B 1 430 ? -16.422 -27.031 20.969 1 79 430 LYS B O 1
ATOM 7102 N N . SER B 1 431 ? -15.875 -27.484 18.969 1 65.06 431 SER B N 1
ATOM 7103 C CA . SER B 1 431 ? -17.266 -27.547 18.531 1 65.06 431 SER B CA 1
ATOM 7104 C C . SER B 1 431 ? -18.016 -28.672 19.25 1 65.06 431 SER B C 1
ATOM 7106 O O . SER B 1 431 ? -17.531 -29.797 19.328 1 65.06 431 SER B O 1
ATOM 7108 N N . ASN B 1 432 ? -18.781 -28.484 20.312 1 51.84 432 ASN B N 1
ATOM 7109 C CA . ASN B 1 432 ? -19.656 -29.5 20.875 1 51.84 432 ASN B CA 1
ATOM 7110 C C . ASN B 1 432 ? -20.562 -30.109 19.812 1 51.84 432 ASN B C 1
ATOM 7112 O O . ASN B 1 432 ? -21.5 -29.469 19.344 1 51.84 432 ASN B O 1
ATOM 7116 N N . ASN B 1 433 ? -20.172 -30.766 18.938 1 41.69 433 ASN B N 1
ATOM 7117 C CA . ASN B 1 433 ? -21.156 -31.5 18.141 1 41.69 433 ASN B CA 1
ATOM 7118 C C . ASN B 1 433 ? -22.094 -32.312 19.031 1 41.69 433 ASN B C 1
ATOM 7120 O O . ASN B 1 433 ? -22.703 -33.281 18.562 1 41.69 433 ASN B O 1
ATOM 7124 N N . LYS B 1 434 ? -22.203 -32.375 20.312 1 38.81 434 LYS B N 1
ATOM 7125 C CA . LYS B 1 434 ? -23.25 -33.188 20.938 1 38.81 434 LYS B CA 1
ATOM 7126 C C . LYS B 1 434 ? -24.625 -32.812 20.422 1 38.81 434 LYS B C 1
ATOM 7128 O O . LYS B 1 434 ? -25.625 -33.469 20.734 1 38.81 434 LYS B O 1
ATOM 7133 N N . GLU B 1 435 ? -24.781 -31.531 19.859 1 38.31 435 GLU B N 1
ATOM 7134 C CA . GLU B 1 435 ? -26.188 -31.234 19.656 1 38.31 435 GLU B CA 1
ATOM 7135 C C . GLU B 1 435 ? -26.719 -31.891 18.375 1 38.31 435 GLU B C 1
ATOM 7137 O O . GLU B 1 435 ? -27.906 -32.156 18.266 1 38.31 435 GLU B O 1
ATOM 7142 N N . ILE B 1 436 ? -25.891 -32.062 17.234 1 37.12 436 ILE B N 1
ATOM 7143 C CA . ILE B 1 436 ? -26.562 -32.656 16.078 1 37.12 436 ILE B CA 1
ATOM 7144 C C . ILE B 1 436 ? -26.703 -34.156 16.281 1 37.12 436 ILE B C 1
ATOM 7146 O O . ILE B 1 436 ? -27.672 -34.75 15.805 1 37.12 436 ILE B O 1
ATOM 7150 N N . THR B 1 437 ? -25.828 -34.812 16.938 1 35.19 437 THR B N 1
ATOM 7151 C CA . THR B 1 437 ? -26.047 -36.25 17.016 1 35.19 437 THR B CA 1
ATOM 7152 C C . THR B 1 437 ? -27.172 -36.562 17.984 1 35.19 437 THR B C 1
ATOM 7154 O O . THR B 1 437 ? -27.797 -37.625 17.891 1 35.19 437 THR B O 1
ATOM 7157 N N . THR B 1 438 ? -27.391 -35.781 18.953 1 34.38 438 THR B N 1
ATOM 7158 C CA . THR B 1 438 ? -28.516 -36.062 19.828 1 34.38 438 THR B CA 1
ATOM 7159 C C . THR B 1 438 ? -29.844 -35.688 19.156 1 34.38 438 THR B C 1
ATOM 7161 O O . THR B 1 438 ? -30.875 -36.312 19.406 1 34.38 438 THR B O 1
ATOM 7164 N N . LYS B 1 439 ? -29.781 -34.625 18.312 1 37.69 439 LYS B N 1
ATOM 7165 C CA . LYS B 1 439 ? -31.047 -34.312 17.656 1 37.69 439 LYS B CA 1
ATOM 7166 C C . LYS B 1 439 ? -31.312 -35.25 16.484 1 37.69 439 LYS B C 1
ATOM 7168 O O . LYS B 1 439 ? -32.469 -35.5 16.125 1 37.69 439 LYS B O 1
ATOM 7173 N N . VAL B 1 440 ? -30.266 -35.594 15.742 1 35.34 440 VAL B N 1
ATOM 7174 C CA . VAL B 1 440 ? -30.5 -36.562 14.688 1 35.34 440 VAL B CA 1
ATOM 7175 C C . VAL B 1 440 ? -30.766 -37.938 15.305 1 35.34 440 VAL B C 1
ATOM 7177 O O . VAL B 1 440 ? -31.594 -38.688 14.805 1 35.34 440 VAL B O 1
ATOM 7180 N N . VAL B 1 441 ? -30.047 -38.188 16.391 1 37.28 441 VAL B N 1
ATOM 7181 C CA . VAL B 1 441 ? -30.422 -39.438 17.047 1 37.28 441 VAL B CA 1
ATOM 7182 C C . VAL B 1 441 ? -31.828 -39.312 17.641 1 37.28 441 VAL B C 1
ATOM 7184 O O . VAL B 1 441 ? -32.594 -40.25 17.625 1 37.28 441 VAL B O 1
ATOM 7187 N N . GLU B 1 442 ? -32.062 -38.062 18.125 1 38.88 442 GLU B N 1
ATOM 7188 C CA . GLU B 1 442 ? -33.406 -37.938 18.703 1 38.88 442 GLU B CA 1
ATOM 7189 C C . GLU B 1 442 ? -34.469 -37.906 17.609 1 38.88 442 GLU B C 1
ATOM 7191 O O . GLU B 1 442 ? -35.562 -38.438 17.797 1 38.88 442 GLU B O 1
ATOM 7196 N N . LYS B 1 443 ? -34.188 -37.219 16.469 1 40.16 443 LYS B N 1
ATOM 7197 C CA . LYS B 1 443 ? -35.219 -37.25 15.43 1 40.16 443 LYS B CA 1
ATOM 7198 C C . LYS B 1 443 ? -35.312 -38.625 14.789 1 40.16 443 LYS B C 1
ATOM 7200 O O . LYS B 1 443 ? -36.375 -39.031 14.375 1 40.16 443 LYS B O 1
ATOM 7205 N N . ILE B 1 444 ? -34.062 -39.25 14.555 1 38.03 444 ILE B N 1
ATOM 7206 C CA . ILE B 1 444 ? -34.188 -40.625 14.055 1 38.03 444 ILE B CA 1
ATOM 7207 C C . ILE B 1 444 ? -34.969 -41.469 15.062 1 38.03 444 ILE B C 1
ATOM 7209 O O . ILE B 1 444 ? -35.781 -42.312 14.68 1 38.03 444 ILE B O 1
ATOM 7213 N N . GLU B 1 445 ? -34.688 -41.156 16.359 1 38.16 445 GLU B N 1
ATOM 7214 C CA . GLU B 1 445 ? -35.438 -41.938 17.328 1 38.16 445 GLU B CA 1
ATOM 7215 C C . GLU B 1 445 ? -36.906 -41.594 17.281 1 38.16 445 GLU B C 1
ATOM 7217 O O . GLU B 1 445 ? -37.781 -42.469 17.453 1 38.16 445 GLU B O 1
ATOM 7222 N N . LEU B 1 446 ? -37.125 -40.219 17.016 1 38.5 446 LEU B N 1
ATOM 7223 C CA . LEU B 1 446 ? -38.562 -39.875 17.016 1 38.5 446 LEU B CA 1
ATOM 7224 C C . LEU B 1 446 ? -39.25 -40.406 15.773 1 38.5 446 LEU B C 1
ATOM 7226 O O . LEU B 1 446 ? -40.406 -40.781 15.828 1 38.5 446 LEU B O 1
ATOM 7230 N N . SER B 1 447 ? -38.5 -40.156 14.594 1 35.31 447 SER B N 1
ATOM 7231 C CA . SER B 1 447 ? -39.219 -40.656 13.414 1 35.31 447 SER B CA 1
ATOM 7232 C C . SER B 1 447 ? -39.406 -42.156 13.469 1 35.31 447 SER B C 1
ATOM 7234 O O . SER B 1 447 ? -40.312 -42.688 12.859 1 35.31 447 SER B O 1
ATOM 7236 N N . ASN B 1 448 ? -38.281 -42.75 13.953 1 33.03 448 ASN B N 1
ATOM 7237 C CA . ASN B 1 448 ? -38.469 -44.188 14.023 1 33.03 448 ASN B CA 1
ATOM 7238 C C . ASN B 1 448 ? -39.594 -44.562 14.977 1 33.03 448 ASN B C 1
ATOM 7240 O O . ASN B 1 448 ? -40.031 -45.719 14.984 1 33.03 448 ASN B O 1
ATOM 7244 N N . ASN B 1 449 ? -39.719 -43.594 15.969 1 33.75 449 ASN B N 1
ATOM 7245 C CA . ASN B 1 449 ? -40.75 -44 16.906 1 33.75 449 ASN B CA 1
ATOM 7246 C C . ASN B 1 449 ? -42.125 -44 16.25 1 33.75 449 ASN B C 1
ATOM 7248 O O . ASN B 1 449 ? -43.062 -44.625 16.766 1 33.75 449 ASN B O 1
ATOM 7252 N N . ASN B 1 450 ? -42.281 -42.969 15.383 1 34.22 450 ASN B N 1
ATOM 7253 C CA . ASN B 1 450 ? -43.688 -42.938 14.977 1 34.22 450 ASN B CA 1
ATOM 7254 C C . ASN B 1 450 ? -44.031 -44.156 14.117 1 34.22 450 ASN B C 1
ATOM 7256 O O . ASN B 1 450 ? -45.188 -44.344 13.773 1 34.22 450 ASN B O 1
ATOM 7260 N N . ILE B 1 451 ? -42.906 -44.5 13.305 1 31.45 451 ILE B N 1
ATOM 7261 C CA . ILE B 1 451 ? -43.406 -45.531 12.375 1 31.45 451 ILE B CA 1
ATOM 7262 C C . ILE B 1 451 ? -43.75 -46.812 13.141 1 31.45 451 ILE B C 1
ATOM 7264 O O . ILE B 1 451 ? -44.312 -47.75 12.578 1 31.45 451 ILE B O 1
ATOM 7268 N N . ILE B 1 452 ? -42.938 -46.906 14.289 1 28.61 452 ILE B N 1
ATOM 7269 C CA . ILE B 1 452 ? -43.031 -48.25 14.805 1 28.61 452 ILE B CA 1
ATOM 7270 C C . ILE B 1 452 ? -44.438 -48.531 15.352 1 28.61 452 ILE B C 1
ATOM 7272 O O . ILE B 1 452 ? -44.688 -49.562 15.93 1 28.61 452 ILE B O 1
ATOM 7276 N N . GLU B 1 453 ? -45.156 -47.438 15.445 1 27.33 453 GLU B N 1
ATOM 7277 C CA . GLU B 1 453 ? -46.281 -47.875 16.25 1 27.33 453 GLU B CA 1
ATOM 7278 C C . GLU B 1 453 ? -47.062 -49 15.539 1 27.33 453 GLU B C 1
ATOM 7280 O O . GLU B 1 453 ? -48.031 -49.531 16.094 1 27.33 453 GLU B O 1
ATOM 7285 N N . GLY B 1 454 ? -47 -48.906 14.195 1 25.05 454 GLY B N 1
ATOM 7286 C CA . GLY B 1 454 ? -48.062 -49.812 13.812 1 25.05 454 GLY B CA 1
ATOM 7287 C C . GLY B 1 454 ? -47.781 -51.25 14.203 1 25.05 454 GLY B C 1
ATOM 7288 O O . GLY B 1 454 ? -48.688 -51.969 14.664 1 25.05 454 GLY B O 1
ATOM 7289 N N . SER B 1 455 ? -46.781 -51.906 13.43 1 22 455 SER B N 1
ATOM 7290 C CA . SER B 1 455 ? -47.125 -53.312 13.219 1 22 455 SER B CA 1
ATOM 7291 C C . SER B 1 455 ? -46.781 -54.125 14.469 1 22 455 SER B C 1
ATOM 7293 O O . SER B 1 455 ? -46.875 -53.625 15.586 1 22 455 SER B O 1
ATOM 7295 N N . ARG B 1 456 ? -45.75 -55.219 14.305 1 20.38 456 ARG B N 1
ATOM 7296 C CA . ARG B 1 456 ? -45.844 -56.594 14.773 1 20.38 456 ARG B CA 1
ATOM 7297 C C . ARG B 1 456 ? -45.406 -56.719 16.219 1 20.38 456 ARG B C 1
ATOM 7299 O O . ARG B 1 456 ? -44.5 -56 16.656 1 20.38 456 ARG B O 1
ATOM 7306 N N . LYS B 1 457 ? -46.062 -57.531 17.078 1 24.62 457 LYS B N 1
ATOM 7307 C CA . LYS B 1 457 ? -46.062 -58.25 18.344 1 24.62 457 LYS B CA 1
ATOM 7308 C C . LYS B 1 457 ? -44.781 -59.062 18.516 1 24.62 457 LYS B C 1
ATOM 7310 O O . LYS B 1 457 ? -44.719 -59.969 19.375 1 24.62 457 LYS B O 1
ATOM 7315 N N . VAL B 1 458 ? -43.562 -58.906 17.719 1 21.14 458 VAL B N 1
ATOM 7316 C CA . VAL B 1 458 ? -42.688 -60.094 17.75 1 21.14 458 VAL B CA 1
ATOM 7317 C C . VAL B 1 458 ? -42.094 -60.281 19.141 1 21.14 458 VAL B C 1
ATOM 7319 O O . VAL B 1 458 ? -41.938 -59.281 19.875 1 21.14 458 VAL B O 1
ATOM 7322 N N . HIS B 1 459 ? -41.781 -61.594 19.594 1 21.25 459 HIS B N 1
ATOM 7323 C CA . HIS B 1 459 ? -41.469 -62.406 20.75 1 21.25 459 HIS B CA 1
ATOM 7324 C C . HIS B 1 459 ? -40.094 -62.031 21.328 1 21.25 459 HIS B C 1
ATOM 7326 O O . HIS B 1 459 ? -39.219 -61.625 20.578 1 21.25 459 HIS B O 1
ATOM 7332 N N . ASP B 1 460 ? -39.875 -61.844 22.656 1 22.05 460 ASP B N 1
ATOM 7333 C CA . ASP B 1 460 ? -38.938 -61.438 23.688 1 22.05 460 ASP B CA 1
ATOM 7334 C C . ASP B 1 460 ? -37.688 -62.312 23.719 1 22.05 460 ASP B C 1
ATOM 7336 O O . ASP B 1 460 ? -37.625 -63.25 24.516 1 22.05 460 ASP B O 1
ATOM 7340 N N . CYS B 1 461 ? -37.031 -62.844 22.531 1 20.42 461 CYS B N 1
ATOM 7341 C CA . CYS B 1 461 ? -36.031 -63.875 22.766 1 20.42 461 CYS B CA 1
ATOM 7342 C C . CYS B 1 461 ? -34.875 -63.375 23.625 1 20.42 461 CYS B C 1
ATOM 7344 O O . CYS B 1 461 ? -34.344 -62.281 23.375 1 20.42 461 CYS B O 1
ATOM 7346 N N . SER B 1 462 ? -34.594 -63.969 24.844 1 22.64 462 SER B N 1
ATOM 7347 C CA . SER B 1 462 ? -33.781 -63.938 26.047 1 22.64 462 SER B CA 1
ATOM 7348 C C . SER B 1 462 ? -32.281 -64.062 25.688 1 22.64 462 SER B C 1
ATOM 7350 O O . SER B 1 462 ? -31.844 -65.125 25.266 1 22.64 462 SER B O 1
ATOM 7352 N N . SER B 1 463 ? -31.672 -63.188 24.891 1 21.88 463 SER B N 1
ATOM 7353 C CA . SER B 1 463 ? -30.312 -63.344 24.406 1 21.88 463 SER B CA 1
ATOM 7354 C C . SER B 1 463 ? -29.328 -63.531 25.547 1 21.88 463 SER B C 1
ATOM 7356 O O . SER B 1 463 ? -29.297 -62.719 26.469 1 21.88 463 SER B O 1
ATOM 7358 N N . HIS B 1 464 ? -28.828 -64.812 25.828 1 23.36 464 HIS B N 1
ATOM 7359 C CA . HIS B 1 464 ? -27.891 -65.438 26.75 1 23.36 464 HIS B CA 1
ATOM 7360 C C . HIS B 1 464 ? -26.516 -64.812 26.656 1 23.36 464 HIS B C 1
ATOM 7362 O O . HIS B 1 464 ? -26.016 -64.562 25.562 1 23.36 464 HIS B O 1
ATOM 7368 N N . ASP B 1 465 ? -26.031 -64.062 27.703 1 25.97 465 ASP B N 1
ATOM 7369 C CA . ASP B 1 465 ? -24.828 -63.375 28.062 1 25.97 465 ASP B CA 1
ATOM 7370 C C . ASP B 1 465 ? -23.609 -64.312 28.062 1 25.97 465 ASP B C 1
ATOM 7372 O O . ASP B 1 465 ? -23.5 -65.188 28.906 1 25.97 465 ASP B O 1
ATOM 7376 N N . VAL B 1 466 ? -23.172 -64.938 26.953 1 25.14 466 VAL B N 1
ATOM 7377 C CA . VAL B 1 466 ? -22.109 -65.938 27.031 1 25.14 466 VAL B CA 1
ATOM 7378 C C . VAL B 1 466 ? -20.812 -65.312 27.5 1 25.14 466 VAL B C 1
ATOM 7380 O O . VAL B 1 466 ? -20.312 -64.375 26.828 1 25.14 466 VAL B O 1
ATOM 7383 N N . VAL B 1 467 ? -20.562 -65.25 28.828 1 27.11 467 VAL B N 1
ATOM 7384 C CA . VAL B 1 467 ? -19.391 -64.875 29.609 1 27.11 467 VAL B CA 1
ATOM 7385 C C . VAL B 1 467 ? -18.203 -65.75 29.281 1 27.11 467 VAL B C 1
ATOM 7387 O O . VAL B 1 467 ? -18.219 -66.938 29.562 1 27.11 467 VAL B O 1
ATOM 7390 N N . ILE B 1 468 ? -17.547 -65.625 28.094 1 23.84 468 ILE B N 1
ATOM 7391 C CA . ILE B 1 468 ? -16.469 -66.562 27.75 1 23.84 468 ILE B CA 1
ATOM 7392 C C . ILE B 1 468 ? -15.273 -66.312 28.672 1 23.84 468 ILE B C 1
ATOM 7394 O O . ILE B 1 468 ? -14.703 -65.25 28.688 1 23.84 468 ILE B O 1
ATOM 7398 N N . THR B 1 469 ? -15.25 -66.938 29.828 1 24.97 469 THR B N 1
ATOM 7399 C CA . THR B 1 469 ? -14.211 -67 30.844 1 24.97 469 THR B CA 1
ATOM 7400 C C . THR B 1 469 ? -12.945 -67.625 30.297 1 24.97 469 THR B C 1
ATOM 7402 O O . THR B 1 469 ? -12.945 -68.812 29.953 1 24.97 469 THR B O 1
ATOM 7405 N N . ILE B 1 470 ? -12.211 -66.938 29.422 1 24.62 470 ILE B N 1
ATOM 7406 C CA . ILE B 1 470 ? -11.023 -67.562 28.844 1 24.62 470 ILE B CA 1
ATOM 7407 C C . ILE B 1 470 ? -10.023 -67.875 29.953 1 24.62 470 ILE B C 1
ATOM 7409 O O . ILE B 1 470 ? -9.648 -67 30.734 1 24.62 470 ILE B O 1
ATOM 7413 N N . ASN B 1 471 ? -9.938 -69.125 30.375 1 23.02 471 ASN B N 1
ATOM 7414 C CA . ASN B 1 471 ? -9.133 -69.875 31.344 1 23.02 471 ASN B CA 1
ATOM 7415 C C . ASN B 1 471 ? -7.641 -69.75 31.078 1 23.02 471 ASN B C 1
ATOM 7417 O O . ASN B 1 471 ? -7.195 -69.875 29.938 1 23.02 471 ASN B O 1
ATOM 7421 N N . GLU B 1 472 ? -6.945 -68.938 31.938 1 25.75 472 GLU B N 1
ATOM 7422 C CA . GLU B 1 472 ? -5.523 -68.625 32.062 1 25.75 472 GLU B CA 1
ATOM 7423 C C . GLU B 1 472 ? -4.691 -69.938 32.094 1 25.75 472 GLU B C 1
ATOM 7425 O O . GLU B 1 472 ? -3.514 -69.875 32.469 1 25.75 472 GLU B O 1
ATOM 7430 N N . SER B 1 473 ? -5.34 -71.062 31.625 1 23.59 473 SER B N 1
ATOM 7431 C CA . SER B 1 473 ? -4.535 -72.188 32.031 1 23.59 473 SER B CA 1
ATOM 7432 C C . SER B 1 473 ? -3.086 -72.062 31.578 1 23.59 473 SER B C 1
ATOM 7434 O O . SER B 1 473 ? -2.766 -71.125 30.797 1 23.59 473 SER B O 1
ATOM 7436 N N . ASN B 1 474 ? -2.494 -73.25 31.375 1 25.22 474 ASN B N 1
ATOM 7437 C CA . ASN B 1 474 ? -1.231 -74 31.562 1 25.22 474 ASN B CA 1
ATOM 7438 C C . ASN B 1 474 ? -0.268 -73.75 30.406 1 25.22 474 ASN B C 1
ATOM 7440 O O . ASN B 1 474 ? 0.178 -74.688 29.75 1 25.22 474 ASN B O 1
ATOM 7444 N N . MET B 1 475 ? -0.414 -72.625 29.562 1 19.72 475 MET B N 1
ATOM 7445 C CA . MET B 1 475 ? 0.53 -72.812 28.469 1 19.72 475 MET B CA 1
ATOM 7446 C C . MET B 1 475 ? 1.942 -73 29 1 19.72 475 MET B C 1
ATOM 7448 O O . MET B 1 475 ? 2.555 -72.125 29.547 1 19.72 475 MET B O 1
ATOM 7452 N N . LYS B 1 476 ? 2.252 -74.25 29.281 1 19.36 476 LYS B N 1
ATOM 7453 C CA . LYS B 1 476 ? 3.441 -75.125 29.484 1 19.36 476 LYS B CA 1
ATOM 7454 C C . LYS B 1 476 ? 4.363 -75.062 28.281 1 19.36 476 LYS B C 1
ATOM 7456 O O . LYS B 1 476 ? 5.434 -75.625 28.266 1 19.36 476 LYS B O 1
ATOM 7461 N N . LEU B 1 477 ? 4.324 -74.312 27.172 1 19.8 477 LEU B N 1
ATOM 7462 C CA . LEU B 1 477 ? 5.676 -74.375 26.625 1 19.8 477 LEU B CA 1
ATOM 7463 C C . LEU B 1 477 ? 6.645 -73.562 27.469 1 19.8 477 LEU B C 1
ATOM 7465 O O . LEU B 1 477 ? 6.316 -72.438 27.859 1 19.8 477 LEU B O 1
#

Sequence (954 aa):
MEIASMNNNDKNSSNIFTNGLLWFKSLYEKLFAKIIGIAKQFKKIGKDDPRRVIHSLKVGVALTLVSLFYYFQPLYNGFGVSTMWAIMTVVVVFEFSVGATLGKGLNRGMATLLAGALGVGAHYLASASGKVVEPILLALFVFLQAFATTFIRFFPQVKARYDYGMLIFILTFCLVSISGFRVDEIVDMAHKRLSTILIGASVCVIISIFVCPVWAGEDLHKLVANNMEKLGKFLEGFGDEIFKSAEVEESKDAKKSLIEYKSVLNSKNAEETLANFARWEPGHGQFKYRHPWRQYLKIGGLIRQCACRIDALNGYINSEIKAPEEIKEKIKETSKEMSIECGKALKELSNSVRKMNLPISADEHITNAKKSAKSLNSLLKTGINNWEEINLLQVIPLATIASILTDIVICVDEIGQGVNELATLAHFKKSNNKEITTKVVEKIELSNNNIIEGSRKVHDCSSHDVVITINESNMKLMEIASMNNNDKNSSNIFTNGLLWFKSLYEKLFAKIIGIAKQFKKIGKDDPRRVIHSLKVGVALTLVSLFYYFQPLYNGFGVSTMWAIMTVVVVFEFSVGATLGKGLNRGMATLLAGALGVGAHYLASASGKVVEPILLALFVFLQAFATTFIRFFPQVKARYDYGMLIFILTFCLVSISGFRVDEIVDMAHKRLSTILIGASVCVIISIFVCPVWAGEDLHKLVANNMEKLGKFLEGFGDEIFKSAEVEESKDAKKSLIEYKSVLNSKNAEETLANFARWEPGHGQFKYRHPWRQYLKIGGLIRQCACRIDALNGYINSEIKAPEEIKEKIKETSKEMSIECGKALKELSNSVRKMNLPISADEHITNAKKSAKSLNSLLKTGINNWEEINLLQVIPLATIASILTDIVICVDEIGQGVNELATLAHFKKSNNKEITTKVVEKIELSNNNIIEGSRKVHDCSSHDVVITINESNMKL

Radius of gyration: 37.69 Å; Cα contacts (8 Å, |Δi|>4): 1105; chains: 2; bounding box: 101×127×153 Å

Foldseek 3Di:
DVVVVVVVVVVVVVVVVVVVVVVVVVVVVVVVVVVVVVVVVVVVVCVVDVLVVLLVVLLVVLLVVLVVCCVDVVSCVQLPPLSVLLNVLSVVLQDSALLSSLLLLVLLLVLLVVLLVVLVVQQVVLVVVDDVRSVVSLVVVLVVLCVVLVVVCPPPVCVLRNNSSSVSNSVNNCCLNVVSNPDVPSVSNSVSNSVSSNVSSVSSNVSCVPRPHDALVLVLLLVLLVLLLLLLVLLLLLLVQLPPDPPDDDPPVNVVSLCVNVVLLVCLVVLSSSLSSNLRDADDDLFHNPQPSVLSNVLSVLSNVLSVLSVVLVVLSPPPQPWDPVVCVVLSVLLSLLSNLLSVLSNLLSVCSNQLEQSPVSVVSLVSSQVSLVVSVVCVVVCVVPVPDIPVSSCVSSVVSSVSSNVSSVSSVVSNVSSNVSSVRSVGDHPPPPVVCCVCVVVCVVVVVVVPPDDDPDDDPPPDPCPDDPDPDDVPD/DVVVVVVVVVVVVVVVVVVVVVVVVVVVVVVVVVVVVVVVVVVVVCVVDVLVVLLVVLLVVLLVVLVVCCVDVVSCVQLPPLSVLLNVLSVVLQDSALLSSLLLLVLLLVLLVVLLVVLVVQQVVLVVVDDVSSVVSLVVVLVVLCVVLVVVCPPPVCVLRRNSSSVSNSVNNCVLNVVSNPDVPSVSNSVSNSVSSNVSSVSSNVSCVPRPHDALVLVLLLVLLVLLLLLLVLLLLLLVQLPPDPPDDDPPVNVVSLCVNVVLLVCLVVLSSSLSSNLRDADDDLFHNPQPSVLSNVLSVLSNVLSVLSVVLVVLSPPPQPWDPVVCVVLSVLLSLLSNLLSVLSNLLSVCSNQLEQSPVSVVSLVSSQVSLVVSVVCVVVCVVVVPDIPVSSCVSSVVSSVSSNVSSVSSVVSNVSSNVSSVRSVGDHPPPPVVCCVVVVVCVVVVVVVPPDDDPDDDPPPDPPPPPPDPDDPPD

Solvent-accessible surface area (backbone atoms only — not comparable to full-atom values): 48836 Å² total; per-residue (Å²): 124,72,71,65,57,58,56,53,55,52,51,51,49,48,46,47,50,48,45,47,48,47,48,48,49,48,49,48,49,51,48,48,50,50,49,49,50,48,48,52,49,47,52,48,50,40,66,74,40,53,64,54,52,51,49,13,49,49,51,9,50,50,52,35,56,50,48,44,44,62,69,39,62,78,53,20,72,74,42,48,80,33,42,56,44,14,51,50,32,35,63,72,31,52,50,85,27,39,10,45,18,44,45,43,31,51,28,46,51,52,22,38,53,53,16,40,53,50,10,52,50,50,35,53,57,21,59,69,65,33,84,81,47,19,64,56,47,46,37,47,50,46,22,52,50,34,24,51,49,48,44,52,44,68,37,69,74,40,38,75,74,39,39,68,18,49,53,39,22,44,43,36,22,46,53,44,30,58,46,37,75,78,39,86,59,44,67,61,52,49,51,38,37,52,52,25,31,50,49,18,35,47,51,39,47,51,46,34,63,70,54,80,56,41,54,27,49,57,51,41,52,48,46,53,20,48,47,34,31,39,47,10,53,32,30,38,48,43,36,59,52,59,69,49,64,90,78,65,77,79,52,67,63,60,56,52,46,62,52,50,40,58,58,44,58,68,37,62,65,61,48,52,53,26,43,60,20,28,70,52,38,73,58,50,93,92,43,53,70,81,56,68,53,68,53,54,52,53,39,45,52,43,52,30,53,38,38,35,50,48,54,56,51,59,68,54,52,80,50,86,73,69,38,63,66,70,62,44,48,55,53,45,52,38,49,22,49,27,28,34,27,46,10,50,18,29,36,37,41,17,49,16,59,67,68,40,29,57,52,64,72,20,54,54,26,44,49,49,21,52,49,32,46,51,48,44,54,46,45,44,42,52,48,33,74,68,44,71,79,56,58,36,60,22,42,37,62,55,41,28,50,49,50,52,49,45,51,43,49,51,36,52,46,52,40,49,53,43,50,51,49,44,33,63,76,66,60,39,44,76,69,73,61,67,59,57,59,51,45,50,48,43,43,51,51,47,56,56,51,62,66,62,63,66,75,86,84,79,81,84,81,77,79,78,78,83,71,82,78,82,75,85,73,66,91,75,119,125,72,72,66,60,57,57,56,53,51,53,51,49,49,47,48,51,48,45,48,48,48,47,48,50,48,49,47,49,52,49,48,51,48,49,50,51,47,49,51,48,48,52,49,50,39,66,75,40,53,65,55,52,52,47,13,47,50,50,9,49,49,52,34,56,51,48,46,44,62,70,37,60,78,54,20,72,74,43,48,80,33,42,56,43,14,51,50,32,34,64,71,30,54,50,86,27,39,9,46,18,44,43,44,32,49,27,46,50,52,21,37,53,53,17,39,53,51,10,53,49,50,35,53,57,22,59,70,64,34,84,81,48,20,63,56,46,45,38,48,49,47,22,50,50,34,23,53,46,49,44,51,44,71,38,68,74,39,39,76,75,38,40,68,17,49,51,40,24,47,44,37,22,48,53,44,30,57,47,37,76,79,38,89,59,43,65,60,51,49,50,39,36,51,51,25,32,50,49,19,35,48,50,39,46,51,46,35,62,71,55,81,56,40,53,26,48,57,50,43,51,49,48,52,23,48,47,35,32,39,48,10,53,34,29,38,48,44,35,59,52,60,70,49,66,90,78,64,76,80,53,66,64,58,56,53,47,62,50,50,38,58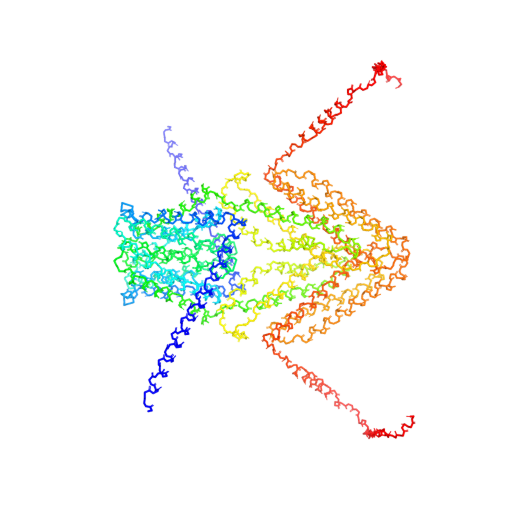,58,43,57,66,37,62,64,61,48,53,53,24,42,61,20,27,70,54,38,73,57,49,93,90,43,55,69,83,56,66,54,68,54,54,52,53,38,44,52,43,50,31,55,38,38,34,48,48,55,57,52,58,66,53,52,79,50,86,74,70,38,63,66,71,62,43,48,54,52,43,51,40,49,25,49,27,28,34,25,44,10,50,17,30,36,38,40,16,50,16,59,67,67,41,30,56,52,64,72,20,52,52,26,44,50,49,20,51,49,34,45,52,49,45,54,47,44,44,42,53,49,34,74,69,44,71,78,55,59,36,62,23,41,37,62,54,40,27,51,49,50,52,48,45,51,43,49,52,39,52,47,50,40,50,51,41,51,51,50,42,33,61,75,66,60,37,44,76,69,72,60,65,60,58,55,48,47,50,49,42,44,50,49,48,55,52,49,63,62,56,62,65,74,86,86,79,80,86,79,80,79,78,80,81,76,79,76,80,75,83,66,77,83,72,123

pLDDT: mean 78.93, std 21.07, range [16.91, 97.31]

Organism: Capsicum annuum (NCBI:txid4072)

InterPro domains:
  IPR020966 Aluminum-activated malate transporter [PF11744] (44-383)

Secondary structure (DSSP, 8-state):
--THHHHHHHHHHHHHHHHHHHHHHHHHHHHHHHHHHHHHHHHHHHHH-HHHHHHHHHHHHHHHHHHHHHHSHHHHHHHGGGHHHHHHHHHHH--SSHHHHHHHHHHHHHHHHHHHHHHHHHHHHHHHT-TTTHHHHHHHHHHHHHHHHHHHTTSHHHHHHHHHHHHHHHHHHHHHHHHTTT-S-HHHHHHHHHHHHHHHHHHHHHHHHHSS---HHHHHHHHHHHHHHHHHHHHHHHHHHTTS-TTS---HHHHHHHHHHHHHHT-HHHHHHHHHHHTTPPPBTTBPTT--HHHHHHHHHHHHHHHHHHHHHHTTTTS-----HHHHHHHHHHHHHHHHHHHHHHHHHHHHHHHTB--HHHHHHHHHHHHHHHHHHHHHHHHHHH-TT--HHHHHHHHHHHHHHHHHHHHHHHHHHHHHHHHHHHT-B---THHHHHHHHHHHHHHHHHHTTSS----------------------/--THHHHHHHHHHHHHHHHHHHHHHHHHHHHHHHHHHHHHHHHHHHHH-HHHHHHHHHHHHHHHHHHHHHHSHHHHHHHGGGHHHHHHHHHHH--SSHHHHHHHHHHHHHHHHHHHHHHHHHHHHHHHT-TTTHHHHHHHHHHHHHHHHHHHTTSHHHHHHHHHHHHHHHHHHHHHHHHTTT-S-HHHHHHHHHHHHHHHHHHHHHHHHHSS---HHHHHHHHHHHHHHHHHHHHHHHHHHTTS-TTS---HHHHHHHHHHHHHHT-HHHHHHHHHHHTTPPPBTTBPTT--HHHHHHHHHHHHHHHHHHHHHHTTTTS-----HHHHHHHHHHHHHHHHHHHHHHHHHHHHHHHTB--HHHHHHHHHHHHHHHHHHHHHHHHHHH-SS--HHHHHHHHHHHHHHHHHHHHHHHHHHHHHHHHHHHT-B---THHHHHHHHHHHHHHHHHHTTSS----------------------